Protein 3KIF (pdb70)

Sequence (902 aa):
DSDNWMGRAKEIGNGGWDQFQFLFFDPNGYLYAVSNDKLYKASPPQSDTDNWIARATEIGSGGWSGFKFLFFHPNGYLYAVRGQRFYKALPPVWMGRAKEIGNGGWDQFQFLFFDPNGYLYAVSNDKLYKASPPQSDTDNWIARATEIGSGGWSGFKFLFFHPNGYLYAVRGQRFYKALPPKEIGNGGWDQFQFLFFDPNGYLYAVSNDKLYKASPPQSDTDNWIARATEIGSGGWSGFKFLFFHPNGYLYAVRGQRFYKALPPVSNWMGRAKEIGNGGWDQFQFLFFDPNGYLYAVSNDKLYKASPPQSDTDNWIARATEIGSGGWSGFKFLFFHPNGYLYAVRGQRFYKALPPVSNWMGRAKEIGNGGWDQFQFLFFDPNGYLYAVSNDKLYKASPPQSDTDNWIARATEIGSGGWSGFKFLFFHPNGYLYAVRGQRFYKALPPVSNQSDNWMGRAKEIGNGGWDQFQFLFFDPNGYLYAVSNDKLYKASPPQSDTDNWIARATEIGSGGWSGFKFLFFHPNGYLYAVRGQRFYKALPPVWMGRAKEIGNGGWDQFQFLFFDPNGYLYAVSNDKLYKASPPQSDTDNWIARATEIGSGGWSGFKFLFFHPNGYLYAVRGQRFYKALPPKEIGNGGWDQFQFLFFDPNGYLYAVSNDKLYKASPPQSDTDNWIARATEIGSGGWSGFKFLFFHPNGYLYAVRGQRFYKALPPVSDSDNWMGRAKEIGNGGWDQFQFLFFDPNGYLYAVSNDKLYKASPPQSDTDNWIARATEIGSGGWSGFKFLFFHPNGYLYAVRGQRFYKALPPVSNWMGRAKEIGNGGWDQFQFLFFDPNGYLYAVSNDKLYKASPPQSDTDNWIARATEIGSGGWSGFKFLFFHPNGYLYAVRGQRFYKALPPVSNQ

Solvent-accessible surface area: 38640 Å² total; per-residue (Å²): 84,2,100,77,16,28,60,212,16,113,57,0,3,85,42,32,14,57,105,13,100,33,5,24,22,11,48,124,19,74,0,1,0,0,11,122,50,62,0,37,69,12,24,18,0,67,23,74,84,11,91,4,80,82,67,14,83,87,19,2,101,45,25,9,47,39,10,107,26,5,25,21,24,52,84,20,80,0,6,0,0,72,46,86,93,0,23,44,12,116,32,10,146,47,58,78,165,13,132,40,0,3,57,58,27,13,54,129,13,71,35,5,23,19,12,29,69,5,99,0,0,0,0,16,133,57,62,0,34,51,10,47,23,1,129,45,76,134,35,91,3,77,75,98,14,84,77,36,7,80,46,40,40,43,47,36,96,28,5,25,20,5,29,3,16,56,11,2,8,0,90,48,89,92,0,58,10,36,87,39,90,144,84,8,7,66,13,12,1,50,133,3,94,36,5,25,18,14,33,76,5,94,0,2,0,0,8,122,44,58,0,23,39,20,61,7,20,133,38,88,91,12,88,4,42,80,58,18,63,69,8,14,80,45,27,16,34,44,10,88,31,4,26,17,24,57,90,8,75,0,6,0,0,69,49,96,104,0,12,53,14,114,24,23,112,121,150,20,68,64,191,20,103,51,0,3,64,45,26,15,55,94,4,77,32,5,23,19,13,48,131,6,97,0,3,0,0,4,124,51,52,0,34,53,12,45,18,2,107,28,70,129,33,94,5,65,84,100,16,62,78,14,4,96,45,28,13,43,38,10,99,31,6,26,20,20,53,90,18,14,0,5,0,0,81,53,87,99,0,22,21,1,49,27,16,121,117,159,6,67,50,65,10,12,33,0,3,84,27,33,13,67,82,5,81,29,6,25,17,15,50,125,6,95,0,4,0,0,1,124,47,66,0,29,44,12,54,21,1,91,23,19,39,29,91,4,68,81,109,17,73,54,2,5,39,40,30,10,51,38,11,94,25,6,23,22,23,52,92,19,52,0,4,0,0,92,43,114,125,0,26,45,14,53,27,2,31,19,34,63,21,117,90,18,20,64,207,13,115,51,1,3,84,48,19,14,2,28,3,14,30,5,24,20,11,51,125,19,96,0,2,0,0,6,119,52,70,0,40,64,11,53,22,0,112,40,72,127,41,100,4,78,79,104,12,79,79,22,6,89,49,20,8,18,24,5,67,29,5,26,22,23,49,86,21,86,0,6,0,0,68,32,96,62,0,16,44,10,109,32,17,165,53,67,70,145,21,131,62,0,4,86,56,33,14,48,142,12,75,32,6,23,18,13,30,69,4,95,0,1,0,0,18,126,10,22,0,28,59,12,49,22,1,130,43,79,136,39,94,4,75,84,99,14,81,63,34,8,44,6,7,39,47,46,35,77,26,7,24,20,2,31,4,17,31,10,0,7,0,65,42,107,95,0,65,14,36,89,42,98,158,81,8,10,87,42,19,2,55,68,1,31,29,5,26,19,12,30,79,6,91,0,2,0,0,2,72,11,53,0,21,42,22,59,10,22,126,46,88,101,6,88,4,44,77,55,16,64,60,5,3,49,22,17,0,31,44,0,95,29,5,27,18,22,60,90,7,65,0,4,0,0,46,47,81,87,0,12,41,14,117,21,21,119,114,71,2,101,72,18,22,68,186,15,126,67,0,3,96,37,24,15,54,122,10,74,31,6,25,18,13,47,127,5,100,0,1,0,0,22,123,55,65,0,31,55,12,50,16,0,108,42,61,130,41,92,3,81,78,106,14,67,76,10,7,89,44,28,14,42,39,12,96,31,8,24,20,21,52,92,19,83,0,4,0,0,80,50,88,95,0,23,44,8,98,27,4,113,109,134,8,83,77,113,18,111,43,0,4,62,44,29,12,70,81,4,81,30,7,23,19,14,51,124,5,94,0,3,0,0,2,123,45,66,0,27,46,12,57,19,1,119,38,72,126,32,93,4,65,81,104,16,75,54,0,5,36,42,30,9,53,40,11,88,26,6,23,22,22,54,90,19,53,0,7,0,0,82,39,102,105,0,26,45,12,52,26,1,33,18,48,27

Secondary structure (P-SEA, 3-state):
caaaaaaaccccccccccccccccccccbbbbbbcccbbbbbccccccccccccccccccccccccccbbbbccccccccccccccccccccc/cccccccccccccccccccccccccbbbbbcccbbbbbcccccccccccccccccccccccccccccccccbbbbbbccccccccccc/cccccccccccccccccccbbbbbbccccccccccccccccccccccccccccccccccbbbbcccccccccccccccccccccc/cccccccccccccccccccccccccccccccccccccccccccccccccccccccccccccccccbbbbcccccccccccccccccccccc/ccccccccccccccccccccccccccccccccccbbbbbccccccccccccccccccccccccccbbbbccccbbbbbccccccccccccccc/caaaaaaccccccccccccccccccccbbbbbbcccbbbbbcccccccccccccccccccccccccccccccccbbbbbbcccccccccccc/ccccccccccccccccccccccccbbbbbbcccbbbbbcccccccccccccccccccccccccccccccccbbbbbbccccccccccc/cccccccccccccccccccbbbbbbccccccccccccccccccccccccccccccccccbbbbccccbbbbbcccbbbbcccccc/caaaaaaaccccccccccccccccccccccccccccccccccccccccccccccccccccccccccccbbbbccccbbbbbccccccccccccc/ccccccccccccccccccccccccccccccccccbbbbcccccccccccccccccccccccccccccccccccbbbbbccccccccccccccc

Structure (mmCIF, N/CA/C/O backbone):
data_3KIF
#
_entry.id   3KIF
#
_cell.length_a   80.558
_cell.length_b   80.558
_cell.length_c   170.681
_cell.angle_alpha   90.00
_cell.angle_beta   90.00
_cell.angle_gamma   120.00
#
_symmetry.space_group_name_H-M   'P 32'
#
loop_
_entity.id
_entity.type
_entity.pdbx_description
1 polymer '5-bladed beta-propeller lectin'
2 non-polymer 2-(acetylamido)-2-deoxy-D-glucono-1,5-lactone
3 non-polymer 'SULFATE ION'
4 water water
#
loop_
_atom_site.group_PDB
_atom_site.id
_atom_site.type_symbol
_atom_site.label_atom_id
_atom_site.label_alt_id
_atom_site.label_comp_id
_atom_site.label_asym_id
_atom_site.label_entity_id
_atom_site.label_seq_id
_atom_site.pdbx_PDB_ins_code
_atom_site.Cartn_x
_atom_site.Cartn_y
_atom_site.Cartn_z
_atom_site.occupancy
_atom_site.B_iso_or_equiv
_atom_site.auth_seq_id
_atom_site.auth_comp_id
_atom_site.auth_asym_id
_atom_site.auth_atom_id
_atom_site.pdbx_PDB_model_num
ATOM 1 N N . ASP A 1 10 ? -69.353 12.409 -28.614 1.00 45.01 10 ASP A N 1
ATOM 2 C CA . ASP A 1 10 ? -70.658 11.708 -28.746 1.00 46.08 10 ASP A CA 1
ATOM 3 C C . ASP A 1 10 ? -70.750 10.236 -28.239 1.00 45.66 10 ASP A C 1
ATOM 4 O O . ASP A 1 10 ? -69.809 9.438 -28.381 1.00 45.13 10 ASP A O 1
ATOM 9 N N . SER A 1 11 ? -71.899 9.853 -27.683 1.00 44.66 11 SER A N 1
ATOM 10 C CA . SER A 1 11 ? -71.944 8.585 -26.993 1.00 44.43 11 SER A CA 1
ATOM 11 C C . SER A 1 11 ? -72.051 7.451 -27.959 1.00 44.66 11 SER A C 1
ATOM 12 O O . SER A 1 11 ? -71.513 6.398 -27.706 1.00 43.54 11 SER A O 1
ATOM 15 N N . ASP A 1 12 ? -72.720 7.678 -29.078 1.00 45.55 12 ASP A N 1
ATOM 16 C CA . ASP A 1 12 ? -72.980 6.578 -29.987 1.00 47.93 12 ASP A CA 1
ATOM 17 C C . ASP A 1 12 ? -71.739 6.076 -30.706 1.00 47.59 12 ASP A C 1
ATOM 18 O O . ASP A 1 12 ? -71.626 4.860 -30.965 1.00 48.09 12 ASP A O 1
ATOM 23 N N . ASN A 1 13 ? -70.807 6.978 -31.005 1.00 46.66 13 ASN A N 1
ATOM 24 C CA . ASN A 1 13 ? -69.597 6.537 -31.662 1.00 47.10 13 ASN A CA 1
ATOM 25 C C . ASN A 1 13 ? -68.519 6.045 -30.672 1.00 45.28 13 ASN A C 1
ATOM 26 O O . ASN A 1 13 ? -67.705 5.165 -31.021 1.00 44.32 13 ASN A O 1
ATOM 31 N N . TRP A 1 14 ? -68.532 6.580 -29.438 1.00 42.90 14 TRP A N 1
ATOM 32 C CA . TRP A 1 14 ? -67.779 5.930 -28.368 1.00 39.90 14 TRP A CA 1
ATOM 33 C C . TRP A 1 14 ? -68.164 4.469 -28.312 1.00 40.53 14 TRP A C 1
ATOM 34 O O . TRP A 1 14 ? -67.309 3.584 -28.455 1.00 40.03 14 TRP A O 1
ATOM 45 N N . MET A 1 15 ? -69.459 4.241 -28.103 1.00 42.15 15 MET A N 1
ATOM 46 C CA . MET A 1 15 ? -70.046 2.920 -28.100 1.00 44.17 15 MET A CA 1
ATOM 47 C C . MET A 1 15 ? -69.690 2.231 -29.406 1.00 45.68 15 MET A C 1
ATOM 48 O O . MET A 1 15 ? -69.539 1.005 -29.461 1.00 45.39 15 MET A O 1
ATOM 53 N N . GLY A 1 16 ? -69.528 3.024 -30.470 1.00 46.54 16 GLY A N 1
ATOM 54 C CA . GLY A 1 16 ? -69.104 2.434 -31.725 1.00 46.54 16 GLY A CA 1
ATOM 55 C C . GLY A 1 16 ? -67.732 1.771 -31.681 1.00 46.18 16 GLY A C 1
ATOM 56 O O . GLY A 1 16 ? -67.599 0.664 -32.216 1.00 46.37 16 GLY A O 1
ATOM 57 N N . ARG A 1 17 ? -66.733 2.440 -31.082 1.00 45.63 17 ARG A N 1
ATOM 58 C CA . ARG A 1 17 ? -65.378 1.888 -30.988 1.00 46.98 17 ARG A CA 1
ATOM 59 C C . ARG A 1 17 ? -65.087 1.099 -29.692 1.00 46.73 17 ARG A C 1
ATOM 60 O O . ARG A 1 17 ? -63.959 0.623 -29.478 1.00 48.16 17 ARG A O 1
ATOM 68 N N . ALA A 1 18 ? -66.067 0.978 -28.807 1.00 44.95 18 ALA A N 1
ATOM 69 C CA . ALA A 1 18 ? -65.872 0.193 -27.599 1.00 43.58 18 ALA A CA 1
ATOM 70 C C . ALA A 1 18 ? -66.106 -1.247 -27.965 1.00 42.49 18 ALA A C 1
ATOM 71 O O . ALA A 1 18 ? -66.563 -1.521 -29.071 1.00 41.15 18 ALA A O 1
ATOM 73 N N . LYS A 1 19 ? -65.784 -2.151 -27.039 1.00 41.50 19 LYS A N 1
ATOM 74 C CA . LYS A 1 19 ? -66.113 -3.547 -27.196 1.00 41.43 19 LYS A CA 1
ATOM 75 C C . LYS A 1 19 ? -67.472 -3.908 -26.553 1.00 41.04 19 LYS A C 1
ATOM 76 O O . LYS A 1 19 ? -67.746 -3.577 -25.399 1.00 40.16 19 LYS A O 1
ATOM 82 N N . GLU A 1 20 ? -68.319 -4.585 -27.321 1.00 40.67 20 GLU A N 1
ATOM 83 C CA . GLU A 1 20 ? -69.585 -5.037 -26.826 1.00 41.02 20 GLU A CA 1
ATOM 84 C C . GLU A 1 20 ? -69.260 -6.312 -26.137 1.00 38.56 20 GLU A C 1
ATOM 85 O O . GLU A 1 20 ? -69.104 -7.314 -26.774 1.00 39.52 20 GLU A O 1
ATOM 91 N N . ILE A 1 21 ? -69.168 -6.266 -24.826 1.00 36.90 21 ILE A N 1
ATOM 92 C CA . ILE A 1 21 ? -68.875 -7.427 -24.051 1.00 35.39 21 ILE A CA 1
ATOM 93 C C . ILE A 1 21 ? -70.092 -8.082 -23.378 1.00 36.72 21 ILE A C 1
ATOM 94 O O . ILE A 1 21 ? -69.920 -9.100 -22.727 1.00 36.34 21 ILE A O 1
ATOM 99 N N . GLY A 1 22 ? -71.283 -7.482 -23.497 1.00 37.35 22 GLY A N 1
ATOM 100 C CA . GLY A 1 22 ? -72.556 -8.102 -23.071 1.00 39.11 22 GLY A CA 1
ATOM 101 C C . GLY A 1 22 ? -73.758 -7.795 -23.976 1.00 39.95 22 GLY A C 1
ATOM 102 O O . GLY A 1 22 ? -73.823 -6.756 -24.609 1.00 40.58 22 GLY A O 1
ATOM 103 N N . ASN A 1 23 ? -74.751 -8.655 -24.053 1.00 41.69 23 ASN A N 1
ATOM 104 C CA . ASN A 1 23 ? -75.834 -8.328 -25.028 1.00 42.82 23 ASN A CA 1
ATOM 105 C C . ASN A 1 23 ? -77.339 -8.409 -24.698 1.00 42.76 23 ASN A C 1
ATOM 106 O O . ASN A 1 23 ? -78.165 -8.379 -25.637 1.00 44.67 23 ASN A O 1
ATOM 111 N N . GLY A 1 24 ? -77.719 -8.434 -23.431 1.00 40.82 24 GLY A N 1
ATOM 112 C CA . GLY A 1 24 ? -79.097 -8.543 -23.101 1.00 37.92 24 GLY A CA 1
ATOM 113 C C . GLY A 1 24 ? -79.020 -8.765 -21.638 1.00 37.84 24 GLY A C 1
ATOM 114 O O . GLY A 1 24 ? -78.058 -9.361 -21.140 1.00 37.35 24 GLY A O 1
ATOM 115 N N . GLY A 1 25 ? -80.017 -8.249 -20.933 1.00 37.74 25 GLY A N 1
ATOM 116 C CA . GLY A 1 25 ? -80.169 -8.504 -19.502 1.00 36.91 25 GLY A CA 1
ATOM 117 C C . GLY A 1 25 ? -79.283 -7.659 -18.652 1.00 36.26 25 GLY A C 1
ATOM 118 O O . GLY A 1 25 ? -79.204 -7.874 -17.449 1.00 38.02 25 GLY A O 1
ATOM 119 N N . TRP A 1 26 ? -78.602 -6.705 -19.254 1.00 34.96 26 TRP A N 1
ATOM 120 C CA . TRP A 1 26 ? -77.810 -5.813 -18.451 1.00 34.30 26 TRP A CA 1
ATOM 121 C C . TRP A 1 26 ? -78.625 -4.629 -17.861 1.00 34.18 26 TRP A C 1
ATOM 122 O O . TRP A 1 26 ? -78.296 -4.141 -16.790 1.00 32.50 26 TRP A O 1
ATOM 133 N N . ASP A 1 27 ? -79.717 -4.227 -18.505 1.00 34.62 27 ASP A N 1
ATOM 134 C CA . ASP A 1 27 ? -80.565 -3.162 -17.924 1.00 34.73 27 ASP A CA 1
ATOM 135 C C . ASP A 1 27 ? -81.143 -3.494 -16.539 1.00 34.74 27 ASP A C 1
ATOM 136 O O . ASP A 1 27 ? -81.398 -2.602 -15.750 1.00 35.68 27 ASP A O 1
ATOM 141 N N . GLN A 1 28 ? -81.380 -4.758 -16.232 1.00 33.98 28 GLN A N 1
ATOM 142 C CA . GLN A 1 28 ? -82.243 -5.038 -15.136 1.00 33.76 28 GLN A CA 1
ATOM 143 C C . GLN A 1 28 ? -81.605 -5.039 -13.746 1.00 32.40 28 GLN A C 1
ATOM 144 O O . GLN A 1 28 ? -82.291 -5.143 -12.750 1.00 30.88 28 GLN A O 1
ATOM 150 N N . PHE A 1 29 ? -80.313 -4.788 -13.660 1.00 31.20 29 PHE A N 1
ATOM 151 C CA . PHE A 1 29 ? -79.665 -4.790 -12.391 1.00 29.73 29 PHE A CA 1
ATOM 152 C C . PHE A 1 29 ? -79.935 -3.564 -11.624 1.00 30.66 29 PHE A C 1
ATOM 153 O O . PHE A 1 29 ? -80.016 -2.465 -12.193 1.00 30.83 29 PHE A O 1
ATOM 161 N N . GLN A 1 30 ? -80.091 -3.757 -10.319 1.00 31.31 30 GLN A N 1
ATOM 162 C CA . GLN A 1 30 ? -80.343 -2.708 -9.325 1.00 32.45 30 GLN A CA 1
ATOM 163 C C . GLN A 1 30 ? -79.008 -1.961 -9.162 1.00 32.92 30 GLN A C 1
ATOM 164 O O . GLN A 1 30 ? -78.985 -0.736 -8.985 1.00 35.92 30 GLN A O 1
ATOM 170 N N . PHE A 1 31 ? -77.880 -2.698 -9.252 1.00 30.20 31 PHE A N 1
ATOM 171 C CA . PHE A 1 31 ? -76.551 -2.172 -9.025 1.00 27.46 31 PHE A CA 1
ATOM 172 C C . PHE A 1 31 ? -75.602 -2.903 -9.913 1.00 26.11 31 PHE A C 1
ATOM 173 O O . PHE A 1 31 ? -75.829 -4.068 -10.153 1.00 24.93 31 PHE A O 1
ATOM 181 N N . LEU A 1 32 ? -74.511 -2.239 -10.344 1.00 25.25 32 LEU A N 1
ATOM 182 C CA . LEU A 1 32 ? -73.479 -2.889 -11.145 1.00 25.52 32 LEU A CA 1
ATOM 183 C C . LEU A 1 32 ? -72.128 -2.185 -11.015 1.00 25.36 32 LEU A C 1
ATOM 184 O O . LEU A 1 32 ? -71.902 -1.101 -11.557 1.00 26.57 32 LEU A O 1
ATOM 189 N N . PHE A 1 33 ? -71.201 -2.784 -10.302 1.00 24.58 33 PHE A N 1
ATOM 190 C CA . PHE A 1 33 ? -70.010 -2.023 -9.896 1.00 25.02 33 PHE A CA 1
ATOM 191 C C . PHE A 1 33 ? -68.818 -3.007 -9.637 1.00 25.15 33 PHE A C 1
ATOM 192 O O . PHE A 1 33 ? -69.039 -4.221 -9.601 1.00 24.84 33 PHE A O 1
ATOM 200 N N . PHE A 1 34 ? -67.588 -2.500 -9.435 1.00 24.69 34 PHE A N 1
ATOM 201 C CA . PHE A 1 34 ? -66.410 -3.392 -9.257 1.00 23.55 34 PHE A CA 1
ATOM 202 C C . PHE A 1 34 ? -65.922 -3.296 -7.848 1.00 25.12 34 PHE A C 1
ATOM 203 O O . PHE A 1 34 ? -65.997 -2.207 -7.281 1.00 23.91 34 PHE A O 1
ATOM 211 N N . ASP A 1 35 ? -65.412 -4.398 -7.283 1.00 25.73 35 ASP A N 1
ATOM 212 C CA . ASP A 1 35 ? -64.498 -4.262 -6.145 1.00 27.63 35 ASP A CA 1
ATOM 213 C C . ASP A 1 35 ? -63.093 -3.820 -6.575 1.00 27.29 35 ASP A C 1
ATOM 214 O O . ASP A 1 35 ? -62.801 -3.765 -7.763 1.00 25.03 35 ASP A O 1
ATOM 219 N N . PRO A 1 36 ? -62.194 -3.545 -5.613 1.00 29.07 36 PRO A N 1
ATOM 220 C CA . PRO A 1 36 ? -60.835 -3.138 -6.070 1.00 30.15 36 PRO A CA 1
ATOM 221 C C . PRO A 1 36 ? -60.030 -4.255 -6.774 1.00 32.60 36 PRO A C 1
ATOM 222 O O . PRO A 1 36 ? -59.043 -3.924 -7.470 1.00 33.81 36 PRO A O 1
ATOM 226 N N . ASN A 1 37 ? -60.387 -5.548 -6.616 1.00 32.85 37 ASN A N 1
ATOM 227 C CA . ASN A 1 37 ? -59.646 -6.617 -7.323 1.00 32.86 37 ASN A CA 1
ATOM 228 C C . ASN A 1 37 ? -60.178 -6.958 -8.723 1.00 33.57 37 ASN A C 1
ATOM 229 O O . ASN A 1 37 ? -59.714 -7.932 -9.346 1.00 31.62 37 ASN A O 1
ATOM 234 N N . GLY A 1 38 ? -61.147 -6.158 -9.209 1.00 32.81 38 GLY A N 1
ATOM 235 C CA . GLY A 1 38 ? -61.640 -6.344 -10.556 1.00 32.46 38 GLY A CA 1
ATOM 236 C C . GLY A 1 38 ? -62.762 -7.394 -10.622 1.00 33.50 38 GLY A C 1
ATOM 237 O O . GLY A 1 38 ? -63.158 -7.772 -11.712 1.00 34.56 38 GLY A O 1
ATOM 238 N N . TYR A 1 39 ? -63.315 -7.861 -9.509 1.00 32.44 39 TYR A N 1
ATOM 239 C CA . TYR A 1 39 ? -64.542 -8.638 -9.663 1.00 34.08 39 TYR A CA 1
ATOM 240 C C . TYR A 1 39 ? -65.773 -7.748 -9.837 1.00 31.82 39 TYR A C 1
ATOM 241 O O . TYR A 1 39 ? -65.852 -6.626 -9.317 1.00 31.98 39 TYR A O 1
ATOM 250 N N . LEU A 1 40 ? -66.727 -8.271 -10.593 1.00 29.70 40 LEU A N 1
ATOM 251 C CA . LEU A 1 40 ? -67.929 -7.539 -10.959 1.00 27.34 40 LEU A CA 1
ATOM 252 C C . LEU A 1 40 ? -68.998 -7.976 -10.011 1.00 26.92 40 LEU A C 1
ATOM 253 O O . LEU A 1 40 ? -69.175 -9.156 -9.837 1.00 25.11 40 LEU A O 1
ATOM 258 N N . TYR A 1 41 ? -69.707 -7.024 -9.424 1.00 26.87 41 TYR A N 1
ATOM 259 C CA . TYR A 1 41 ? -70.876 -7.323 -8.640 1.00 27.56 41 TYR A CA 1
ATOM 260 C C . TYR A 1 41 ? -72.121 -6.736 -9.281 1.00 28.95 41 TYR A C 1
ATOM 261 O O . TYR A 1 41 ? -72.091 -5.619 -9.864 1.00 28.50 41 TYR A O 1
ATOM 270 N N . ALA A 1 42 ? -73.212 -7.504 -9.164 1.00 29.76 42 ALA A N 1
ATOM 271 C CA . ALA A 1 42 ? -74.513 -7.127 -9.693 1.00 30.47 42 ALA A CA 1
ATOM 272 C C . ALA A 1 42 ? -75.609 -7.461 -8.644 1.00 31.29 42 ALA A C 1
ATOM 273 O O . ALA A 1 42 ? -75.543 -8.520 -8.014 1.00 30.56 42 ALA A O 1
ATOM 275 N N . VAL A 1 43 ? -76.559 -6.557 -8.426 1.00 31.21 43 VAL A N 1
ATOM 276 C CA . VAL A 1 43 ? -77.750 -6.926 -7.683 1.00 34.09 43 VAL A CA 1
ATOM 277 C C . VAL A 1 43 ? -78.936 -7.076 -8.630 1.00 36.34 43 VAL A C 1
ATOM 278 O O . VAL A 1 43 ? -79.172 -6.218 -9.468 1.00 36.59 43 VAL A O 1
ATOM 282 N N . SER A 1 44 ? -79.608 -8.218 -8.542 1.00 39.29 44 SER A N 1
ATOM 283 C CA . SER A 1 44 ? -80.833 -8.450 -9.262 1.00 42.47 44 SER A CA 1
ATOM 284 C C . SER A 1 44 ? -81.690 -9.396 -8.486 1.00 43.84 44 SER A C 1
ATOM 285 O O . SER A 1 44 ? -81.159 -10.219 -7.731 1.00 45.13 44 SER A O 1
ATOM 288 N N . ASN A 1 45 ? -83.006 -9.270 -8.679 1.00 44.83 45 ASN A N 1
ATOM 289 C CA . ASN A 1 45 ? -84.013 -9.966 -7.877 1.00 45.76 45 ASN A CA 1
ATOM 290 C C . ASN A 1 45 ? -83.691 -10.068 -6.388 1.00 45.43 45 ASN A C 1
ATOM 291 O O . ASN A 1 45 ? -83.662 -11.157 -5.791 1.00 45.09 45 ASN A O 1
ATOM 296 N N . ASP A 1 46 ? -83.440 -8.909 -5.804 1.00 45.23 46 ASP A N 1
ATOM 297 C CA . ASP A 1 46 ? -83.023 -8.819 -4.405 1.00 46.28 46 ASP A CA 1
ATOM 298 C C . ASP A 1 46 ? -81.777 -9.689 -4.032 1.00 45.62 46 ASP A C 1
ATOM 299 O O . ASP A 1 46 ? -81.484 -9.910 -2.853 1.00 46.15 46 ASP A O 1
ATOM 304 N N . LYS A 1 47 ? -81.013 -10.135 -5.028 1.00 44.31 47 LYS A N 1
ATOM 305 C CA . LYS A 1 47 ? -79.775 -10.854 -4.704 1.00 43.81 47 LYS A CA 1
ATOM 306 C C . LYS A 1 47 ? -78.408 -10.203 -5.099 1.00 41.91 47 LYS A C 1
ATOM 307 O O . LYS A 1 47 ? -78.350 -9.407 -6.011 1.00 41.10 47 LYS A O 1
ATOM 313 N N . LEU A 1 48 ? -77.323 -10.566 -4.418 1.00 40.52 48 LEU A N 1
ATOM 314 C CA . LEU A 1 48 ? -75.934 -10.118 -4.780 1.00 39.57 48 LEU A CA 1
ATOM 315 C C . LEU A 1 48 ? -75.124 -11.194 -5.505 1.00 39.88 48 LEU A C 1
ATOM 316 O O . LEU A 1 48 ? -75.056 -12.308 -5.029 1.00 40.50 48 LEU A O 1
ATOM 321 N N . TYR A 1 49 ? -74.513 -10.844 -6.650 1.00 40.47 49 TYR A N 1
ATOM 322 C CA . TYR A 1 49 ? -73.735 -11.733 -7.532 1.00 39.98 49 TYR A CA 1
ATOM 323 C C . TYR A 1 49 ? -72.286 -11.213 -7.773 1.00 40.44 49 TYR A C 1
ATOM 324 O O . TYR A 1 49 ? -72.066 -10.005 -7.871 1.00 39.29 49 TYR A O 1
ATOM 333 N N . LYS A 1 50 ? -71.318 -12.137 -7.920 1.00 40.51 50 LYS A N 1
ATOM 334 C CA . LYS A 1 50 ? -69.886 -11.832 -8.128 1.00 39.83 50 LYS A CA 1
ATOM 335 C C . LYS A 1 50 ? -69.218 -12.766 -9.154 1.00 39.58 50 LYS A C 1
ATOM 336 O O . LYS A 1 50 ? -69.547 -13.967 -9.193 1.00 40.14 50 LYS A O 1
ATOM 342 N N . ALA A 1 51 ? -68.286 -12.203 -9.945 1.00 38.06 51 ALA A N 1
ATOM 343 C CA . ALA A 1 51 ? -67.558 -12.870 -11.028 1.00 38.04 51 ALA A CA 1
ATOM 344 C C . ALA A 1 51 ? -66.716 -11.888 -11.893 1.00 37.59 51 ALA A C 1
ATOM 345 O O . ALA A 1 51 ? -67.138 -10.780 -12.106 1.00 38.93 51 ALA A O 1
ATOM 347 N N . SER A 1 52 ? -65.546 -12.304 -12.379 1.00 36.35 52 SER A N 1
ATOM 348 C CA . SER A 1 52 ? -64.864 -11.715 -13.547 1.00 35.39 52 SER A CA 1
ATOM 349 C C . SER A 1 52 ? -65.831 -11.085 -14.502 1.00 33.32 52 SER A C 1
ATOM 350 O O . SER A 1 52 ? -66.830 -11.682 -14.798 1.00 33.13 52 SER A O 1
ATOM 353 N N . PRO A 1 53 ? -65.506 -9.899 -14.997 1.00 31.46 53 PRO A N 1
ATOM 354 C CA . PRO A 1 53 ? -66.243 -9.259 -16.058 1.00 31.35 53 PRO A CA 1
ATOM 355 C C . PRO A 1 53 ? -66.271 -10.187 -17.286 1.00 31.89 53 PRO A C 1
ATOM 356 O O . PRO A 1 53 ? -65.391 -10.984 -17.429 1.00 30.61 53 PRO A O 1
ATOM 360 N N . PRO A 1 54 ? -67.322 -10.123 -18.137 1.00 33.53 54 PRO A N 1
ATOM 361 C CA . PRO A 1 54 ? -67.242 -10.871 -19.378 1.00 33.96 54 PRO A CA 1
ATOM 362 C C . PRO A 1 54 ? -66.240 -10.239 -20.236 1.00 35.15 54 PRO A C 1
ATOM 363 O O . PRO A 1 54 ? -66.169 -9.007 -20.273 1.00 36.47 54 PRO A O 1
ATOM 367 N N . GLN A 1 55 ? -65.475 -11.054 -20.940 1.00 36.51 55 GLN A N 1
ATOM 368 C CA . GLN A 1 55 ? -64.586 -10.518 -21.958 1.00 38.23 55 GLN A CA 1
ATOM 369 C C . GLN A 1 55 ? -65.230 -10.530 -23.363 1.00 38.21 55 GLN A C 1
ATOM 370 O O . GLN A 1 55 ? -64.671 -10.002 -24.336 1.00 38.07 55 GLN A O 1
ATOM 376 N N . SER A 1 56 ? -66.409 -11.112 -23.490 1.00 39.61 56 SER A N 1
ATOM 377 C CA . SER A 1 56 ? -67.041 -11.092 -24.819 1.00 42.52 56 SER A CA 1
ATOM 378 C C . SER A 1 56 ? -68.511 -11.405 -24.775 1.00 43.97 56 SER A C 1
ATOM 379 O O . SER A 1 56 ? -69.028 -11.818 -23.739 1.00 42.96 56 SER A O 1
ATOM 382 N N . ASP A 1 57 ? -69.133 -11.255 -25.949 1.00 47.15 57 ASP A N 1
ATOM 383 C CA . ASP A 1 57 ? -70.583 -11.411 -26.158 1.00 49.80 57 ASP A CA 1
ATOM 384 C C . ASP A 1 57 ? -71.145 -12.722 -25.644 1.00 49.81 57 ASP A C 1
ATOM 385 O O . ASP A 1 57 ? -72.202 -12.760 -25.032 1.00 49.47 57 ASP A O 1
ATOM 390 N N . THR A 1 58 ? -70.394 -13.798 -25.890 1.00 49.75 58 THR A N 1
ATOM 391 C CA . THR A 1 58 ? -70.810 -15.176 -25.582 1.00 48.44 58 THR A CA 1
ATOM 392 C C . THR A 1 58 ? -70.557 -15.621 -24.148 1.00 47.62 58 THR A C 1
ATOM 393 O O . THR A 1 58 ? -70.778 -16.770 -23.810 1.00 48.36 58 THR A O 1
ATOM 397 N N . ASP A 1 59 ? -70.076 -14.744 -23.279 1.00 46.67 59 ASP A N 1
ATOM 398 C CA . ASP A 1 59 ? -69.873 -15.149 -21.883 1.00 45.05 59 ASP A CA 1
ATOM 399 C C . ASP A 1 59 ? -71.217 -14.946 -21.138 1.00 44.70 59 ASP A C 1
ATOM 400 O O . ASP A 1 59 ? -71.735 -13.838 -21.021 1.00 45.46 59 ASP A O 1
ATOM 405 N N . ASN A 1 60 ? -71.822 -16.024 -20.668 1.00 44.14 60 ASN A N 1
ATOM 406 C CA . ASN A 1 60 ? -73.075 -15.893 -19.992 1.00 43.05 60 ASN A CA 1
ATOM 407 C C . ASN A 1 60 ? -72.836 -15.528 -18.573 1.00 41.78 60 ASN A C 1
ATOM 408 O O . ASN A 1 60 ? -72.953 -16.376 -17.669 1.00 42.53 60 ASN A O 1
ATOM 413 N N . TRP A 1 61 ? -72.584 -14.232 -18.383 1.00 39.67 61 TRP A N 1
ATOM 414 C CA . TRP A 1 61 ? -72.038 -13.745 -17.162 1.00 37.88 61 TRP A CA 1
ATOM 415 C C . TRP A 1 61 ? -72.937 -14.036 -15.963 1.00 38.51 61 TRP A C 1
ATOM 416 O O . TRP A 1 61 ? -72.483 -14.448 -14.868 1.00 37.83 61 TRP A O 1
ATOM 427 N N . ILE A 1 62 ? -74.231 -13.828 -16.161 1.00 39.81 62 ILE A N 1
ATOM 428 C CA . ILE A 1 62 ? -75.185 -14.056 -15.074 1.00 41.51 62 ILE A CA 1
ATOM 429 C C . ILE A 1 62 ? -75.316 -15.544 -14.681 1.00 42.33 62 ILE A C 1
ATOM 430 O O . ILE A 1 62 ? -75.497 -15.832 -13.517 1.00 42.52 62 ILE A O 1
ATOM 435 N N . ALA A 1 63 ? -75.222 -16.479 -15.626 1.00 42.77 63 ALA A N 1
ATOM 436 C CA . ALA A 1 63 ? -75.259 -17.904 -15.240 1.00 43.72 63 ALA A CA 1
ATOM 437 C C . ALA A 1 63 ? -74.004 -18.201 -14.487 1.00 44.01 63 ALA A C 1
ATOM 438 O O . ALA A 1 63 ? -74.020 -18.888 -13.465 1.00 44.40 63 ALA A O 1
ATOM 440 N N . ARG A 1 64 ? -72.915 -17.597 -14.954 1.00 43.95 64 ARG A N 1
ATOM 441 C CA . ARG A 1 64 ? -71.597 -17.930 -14.456 1.00 43.50 64 ARG A CA 1
ATOM 442 C C . ARG A 1 64 ? -71.375 -17.494 -13.011 1.00 43.17 64 ARG A C 1
ATOM 443 O O . ARG A 1 64 ? -70.479 -17.962 -12.323 1.00 43.06 64 ARG A O 1
ATOM 451 N N . ALA A 1 65 ? -72.207 -16.590 -12.544 1.00 43.18 65 ALA A N 1
ATOM 452 C CA . ALA A 1 65 ? -71.856 -15.828 -11.359 1.00 43.34 65 ALA A CA 1
ATOM 453 C C . ALA A 1 65 ? -72.367 -16.440 -10.076 1.00 42.97 65 ALA A C 1
ATOM 454 O O . ALA A 1 65 ? -73.368 -17.113 -10.051 1.00 42.35 65 ALA A O 1
ATOM 456 N N . THR A 1 66 ? -71.653 -16.166 -9.008 1.00 43.51 66 THR A N 1
ATOM 457 C CA . THR A 1 66 ? -71.904 -16.778 -7.747 1.00 44.26 66 THR A CA 1
ATOM 458 C C . THR A 1 66 ? -72.832 -15.881 -6.999 1.00 45.90 66 THR A C 1
ATOM 459 O O . THR A 1 66 ? -72.670 -14.673 -6.982 1.00 46.10 66 THR A O 1
ATOM 463 N N . GLU A 1 67 ? -73.772 -16.473 -6.302 1.00 48.03 67 GLU A N 1
ATOM 464 C CA . GLU A 1 67 ? -74.600 -15.702 -5.440 1.00 50.25 67 GLU A CA 1
ATOM 465 C C . GLU A 1 67 ? -73.980 -15.609 -4.044 1.00 51.15 67 GLU A C 1
ATOM 466 O O . GLU A 1 67 ? -74.192 -16.447 -3.205 1.00 52.23 67 GLU A O 1
ATOM 472 N N . ILE A 1 68 ? -73.217 -14.568 -3.780 1.00 52.28 68 ILE A N 1
ATOM 473 C CA . ILE A 1 68 ? -72.737 -14.351 -2.436 1.00 53.18 68 ILE A CA 1
ATOM 474 C C . ILE A 1 68 ? -73.769 -13.789 -1.444 1.00 53.14 68 ILE A C 1
ATOM 475 O O . ILE A 1 68 ? -73.532 -13.785 -0.233 1.00 52.95 68 ILE A O 1
ATOM 480 N N . GLY A 1 69 ? -74.885 -13.277 -1.959 1.00 53.62 69 GLY A N 1
ATOM 481 C CA . GLY A 1 69 ? -75.844 -12.483 -1.169 1.00 53.87 69 GLY A CA 1
ATOM 482 C C . GLY A 1 69 ? -77.280 -12.970 -1.309 1.00 54.13 69 GLY A C 1
ATOM 483 O O . GLY A 1 69 ? -77.812 -13.076 -2.423 1.00 53.46 69 GLY A O 1
ATOM 484 N N . SER A 1 70 ? -77.902 -13.239 -0.156 1.00 55.12 70 SER A N 1
ATOM 485 C CA . SER A 1 70 ? -79.103 -14.097 -0.061 1.00 55.86 70 SER A CA 1
ATOM 486 C C . SER A 1 70 ? -80.462 -13.409 -0.323 1.00 55.04 70 SER A C 1
ATOM 487 O O . SER A 1 70 ? -81.253 -13.910 -1.127 1.00 55.46 70 SER A O 1
ATOM 490 N N . GLY A 1 71 ? -80.724 -12.280 0.346 1.00 53.72 71 GLY A N 1
ATOM 491 C CA . GLY A 1 71 ? -81.914 -11.460 0.083 1.00 52.25 71 GLY A CA 1
ATOM 492 C C . GLY A 1 71 ? -81.676 -10.089 0.699 1.00 51.93 71 GLY A C 1
ATOM 493 O O . GLY A 1 71 ? -80.670 -9.868 1.426 1.00 52.81 71 GLY A O 1
ATOM 494 N N . GLY A 1 72 ? -82.585 -9.151 0.447 1.00 49.91 72 GLY A N 1
ATOM 495 C CA . GLY A 1 72 ? -82.441 -7.792 0.992 1.00 47.41 72 GLY A CA 1
ATOM 496 C C . GLY A 1 72 ? -81.743 -6.807 0.053 1.00 46.08 72 GLY A C 1
ATOM 497 O O . GLY A 1 72 ? -81.914 -5.583 0.182 1.00 45.13 72 GLY A O 1
ATOM 498 N N . TRP A 1 73 ? -81.003 -7.336 -0.923 1.00 44.15 73 TRP A N 1
ATOM 499 C CA . TRP A 1 73 ? -79.997 -6.540 -1.617 1.00 42.30 73 TRP A CA 1
ATOM 500 C C . TRP A 1 73 ? -80.549 -5.390 -2.413 1.00 40.56 73 TRP A C 1
ATOM 501 O O . TRP A 1 73 ? -79.858 -4.404 -2.595 1.00 40.45 73 TRP A O 1
ATOM 512 N N . SER A 1 74 ? -81.806 -5.493 -2.825 1.00 38.83 74 SER A N 1
ATOM 513 C CA . SER A 1 74 ? -82.499 -4.412 -3.542 1.00 37.59 74 SER A CA 1
ATOM 514 C C . SER A 1 74 ? -82.808 -3.216 -2.653 1.00 36.36 74 SER A C 1
ATOM 515 O O . SER A 1 74 ? -83.101 -2.144 -3.149 1.00 35.68 74 SER A O 1
ATOM 518 N N . GLY A 1 75 ? -82.697 -3.419 -1.337 1.00 35.23 75 GLY A N 1
ATOM 519 C CA . GLY A 1 75 ? -83.150 -2.482 -0.358 1.00 33.87 75 GLY A CA 1
ATOM 520 C C . GLY A 1 75 ? -82.103 -1.468 0.033 1.00 35.27 75 GLY A C 1
ATOM 521 O O . GLY A 1 75 ? -82.393 -0.591 0.861 1.00 35.63 75 GLY A O 1
ATOM 522 N N . PHE A 1 76 ? -80.898 -1.565 -0.549 1.00 34.11 76 PHE A N 1
ATOM 523 C CA . PHE A 1 76 ? -79.828 -0.631 -0.290 1.00 33.85 76 PHE A CA 1
ATOM 524 C C . PHE A 1 76 ? -79.955 0.589 -1.225 1.00 33.62 76 PHE A C 1
ATOM 525 O O . PHE A 1 76 ? -80.102 0.404 -2.416 1.00 35.65 76 PHE A O 1
ATOM 533 N N . LYS A 1 77 ? -79.928 1.818 -0.723 1.00 32.59 77 LYS A N 1
ATOM 534 C CA . LYS A 1 77 ? -79.890 2.982 -1.622 1.00 32.64 77 LYS A CA 1
ATOM 535 C C . LYS A 1 77 ? -78.496 3.119 -2.269 1.00 30.82 77 LYS A C 1
ATOM 536 O O . LYS A 1 77 ? -78.390 3.426 -3.432 1.00 30.75 77 LYS A O 1
ATOM 542 N N . PHE A 1 78 ? -77.435 2.938 -1.483 1.00 29.24 78 PHE A N 1
ATOM 543 C CA . PHE A 1 78 ? -76.097 2.890 -2.030 1.00 27.54 78 PHE A CA 1
ATOM 544 C C . PHE A 1 78 ? -75.386 1.598 -1.620 1.00 27.16 78 PHE A C 1
ATOM 545 O O . PHE A 1 78 ? -75.595 1.029 -0.508 1.00 25.49 78 PHE A O 1
ATOM 553 N N . LEU A 1 79 ? -74.560 1.116 -2.537 1.00 26.20 79 LEU A N 1
ATOM 554 C CA . LEU A 1 79 ? -73.841 -0.155 -2.315 1.00 25.36 79 LEU A CA 1
ATOM 555 C C . LEU A 1 79 ? -72.585 -0.076 -3.125 1.00 25.46 79 LEU A C 1
ATOM 556 O O . LEU A 1 79 ? -72.630 -0.045 -4.346 1.00 27.98 79 LEU A O 1
ATOM 561 N N . PHE A 1 80 ? -71.442 0.024 -2.481 1.00 24.91 80 PHE A N 1
ATOM 562 C CA . PHE A 1 80 ? -70.292 0.390 -3.263 1.00 24.78 80 PHE A CA 1
ATOM 563 C C . PHE A 1 80 ? -69.088 0.070 -2.425 1.00 25.41 80 PHE A C 1
ATOM 564 O O . PHE A 1 80 ? -69.195 0.029 -1.196 1.00 26.45 80 PHE A O 1
ATOM 572 N N . PHE A 1 81 ? -67.922 -0.021 -3.069 1.00 26.78 81 PHE A N 1
ATOM 573 C CA . PHE A 1 81 ? -66.669 -0.567 -2.475 1.00 27.17 81 PHE A CA 1
ATOM 574 C C . PHE A 1 81 ? -65.713 0.520 -2.090 1.00 27.64 81 PHE A C 1
ATOM 575 O O . PHE A 1 81 ? -65.491 1.383 -2.898 1.00 29.41 81 PHE A O 1
ATOM 583 N N . HIS A 1 82 ? -65.153 0.502 -0.858 1.00 29.47 82 HIS A N 1
ATOM 584 C CA . HIS A 1 82 ? -63.966 1.301 -0.467 1.00 29.30 82 HIS A CA 1
ATOM 585 C C . HIS A 1 82 ? -62.720 0.645 -1.226 1.00 29.63 82 HIS A C 1
ATOM 586 O O . HIS A 1 82 ? -62.722 -0.558 -1.490 1.00 29.14 82 HIS A O 1
ATOM 593 N N . PRO A 1 83 ? -61.701 1.431 -1.622 1.00 29.52 83 PRO A N 1
ATOM 594 C CA . PRO A 1 83 ? -60.444 0.838 -2.171 1.00 29.91 83 PRO A CA 1
ATOM 595 C C . PRO A 1 83 ? -59.833 -0.261 -1.289 1.00 30.50 83 PRO A C 1
ATOM 596 O O . PRO A 1 83 ? -59.059 -1.031 -1.782 1.00 32.58 83 PRO A O 1
ATOM 600 N N . ASN A 1 84 ? -60.169 -0.376 -0.016 1.00 30.70 84 ASN A N 1
ATOM 601 C CA . ASN A 1 84 ? -59.498 -1.404 0.805 1.00 31.04 84 ASN A CA 1
ATOM 602 C C . ASN A 1 84 ? -60.283 -2.674 0.781 1.00 32.55 84 ASN A C 1
ATOM 603 O O . ASN A 1 84 ? -60.053 -3.536 1.607 1.00 33.20 84 ASN A O 1
ATOM 608 N N . GLY A 1 85 ? -61.265 -2.784 -0.117 1.00 32.56 85 GLY A N 1
ATOM 609 C CA . GLY A 1 85 ? -62.044 -3.982 -0.199 1.00 32.33 85 GLY A CA 1
ATOM 610 C C . GLY A 1 85 ? -63.265 -4.050 0.688 1.00 34.15 85 GLY A C 1
ATOM 611 O O . GLY A 1 85 ? -64.001 -5.008 0.543 1.00 34.77 85 GLY A O 1
ATOM 612 N N . TYR A 1 86 ? -63.483 -3.101 1.613 1.00 34.73 86 TYR A N 1
ATOM 613 C CA . TYR A 1 86 ? -64.742 -3.052 2.377 1.00 37.03 86 TYR A CA 1
ATOM 614 C C . TYR A 1 86 ? -66.000 -2.673 1.506 1.00 36.48 86 TYR A C 1
ATOM 615 O O . TYR A 1 86 ? -65.943 -1.770 0.676 1.00 36.43 86 TYR A O 1
ATOM 624 N N . LEU A 1 87 ? -67.118 -3.367 1.714 1.00 36.13 87 LEU A N 1
ATOM 625 C CA . LEU A 1 87 ? -68.430 -3.010 1.153 1.00 35.62 87 LEU A CA 1
ATOM 626 C C . LEU A 1 87 ? -69.149 -1.982 2.021 1.00 35.00 87 LEU A C 1
ATOM 627 O O . LEU A 1 87 ? -69.355 -2.220 3.182 1.00 36.34 87 LEU A O 1
ATOM 632 N N . TYR A 1 88 ? -69.479 -0.818 1.481 1.00 33.81 88 TYR A N 1
ATOM 633 C CA . TYR A 1 88 ? -70.236 0.159 2.217 1.00 32.74 88 TYR A CA 1
ATOM 634 C C . TYR A 1 88 ? -71.667 0.148 1.692 1.00 32.58 88 TYR A C 1
ATOM 635 O O . TYR A 1 88 ? -71.899 -0.047 0.488 1.00 33.44 88 TYR A O 1
ATOM 644 N N . ALA A 1 89 ? -72.646 0.273 2.570 1.00 32.10 89 ALA A N 1
ATOM 645 C CA . ALA A 1 89 ? -74.032 0.252 2.104 1.00 32.73 89 ALA A CA 1
ATOM 646 C C . ALA A 1 89 ? -74.870 1.260 2.860 1.00 34.12 89 ALA A C 1
ATOM 647 O O . ALA A 1 89 ? -74.598 1.520 4.074 1.00 35.29 89 ALA A O 1
ATOM 649 N N . VAL A 1 90 ? -75.840 1.866 2.174 1.00 33.46 90 VAL A N 1
ATOM 650 C CA . VAL A 1 90 ? -76.829 2.690 2.853 1.00 32.60 90 VAL A CA 1
ATOM 651 C C . VAL A 1 90 ? -78.218 2.042 2.837 1.00 34.30 90 VAL A C 1
ATOM 652 O O . VAL A 1 90 ? -78.693 1.613 1.805 1.00 32.65 90 VAL A O 1
ATOM 656 N N . ARG A 1 91 ? -78.851 1.949 4.007 1.00 36.85 91 ARG A N 1
ATOM 657 C CA . ARG A 1 91 ? -80.270 1.457 4.119 1.00 38.69 91 ARG A CA 1
ATOM 658 C C . ARG A 1 91 ? -81.136 2.329 5.031 1.00 38.31 91 ARG A C 1
ATOM 659 O O . ARG A 1 91 ? -80.750 2.627 6.184 1.00 39.06 91 ARG A O 1
ATOM 667 N N . GLY A 1 92 ? -82.301 2.735 4.537 1.00 38.63 92 GLY A N 1
ATOM 668 C CA . GLY A 1 92 ? -83.149 3.674 5.259 1.00 39.19 92 GLY A CA 1
ATOM 669 C C . GLY A 1 92 ? -82.165 4.803 5.429 1.00 40.95 92 GLY A C 1
ATOM 670 O O . GLY A 1 92 ? -81.486 5.131 4.467 1.00 40.60 92 GLY A O 1
ATOM 671 N N . GLN A 1 93 ? -82.012 5.357 6.643 1.00 42.23 93 GLN A N 1
ATOM 672 C CA . GLN A 1 93 ? -80.992 6.397 6.821 1.00 43.36 93 GLN A CA 1
ATOM 673 C C . GLN A 1 93 ? -79.700 5.883 7.497 1.00 43.23 93 GLN A C 1
ATOM 674 O O . GLN A 1 93 ? -78.821 6.644 7.915 1.00 42.18 93 GLN A O 1
ATOM 680 N N . ARG A 1 94 ? -79.536 4.568 7.473 1.00 43.37 94 ARG A N 1
ATOM 681 C CA . ARG A 1 94 ? -78.418 3.970 8.147 1.00 43.89 94 ARG A CA 1
ATOM 682 C C . ARG A 1 94 ? -77.286 3.633 7.171 1.00 43.61 94 ARG A C 1
ATOM 683 O O . ARG A 1 94 ? -77.545 3.113 6.069 1.00 44.64 94 ARG A O 1
ATOM 691 N N . PHE A 1 95 ? -76.061 3.968 7.578 1.00 42.32 95 PHE A N 1
ATOM 692 C CA . PHE A 1 95 ? -74.792 3.742 6.863 1.00 41.87 95 PHE A CA 1
ATOM 693 C C . PHE A 1 95 ? -74.046 2.538 7.471 1.00 42.55 95 PHE A C 1
ATOM 694 O O . PHE A 1 95 ? -73.806 2.515 8.676 1.00 43.59 95 PHE A O 1
ATOM 702 N N . TYR A 1 96 ? -73.710 1.521 6.686 1.00 42.55 96 TYR A N 1
ATOM 703 C CA . TYR A 1 96 ? -73.067 0.311 7.251 1.00 42.15 96 TYR A CA 1
ATOM 704 C C . TYR A 1 96 ? -71.758 -0.054 6.574 1.00 41.29 96 TYR A C 1
ATOM 705 O O . TYR A 1 96 ? -71.394 0.545 5.555 1.00 40.87 96 TYR A O 1
ATOM 714 N N . LYS A 1 97 ? -71.051 -1.064 7.085 1.00 41.17 97 LYS A N 1
ATOM 715 C CA . LYS A 1 97 ? -69.730 -1.438 6.496 1.00 41.08 97 LYS A CA 1
ATOM 716 C C . LYS A 1 97 ? -69.230 -2.747 6.997 1.00 41.27 97 LYS A C 1
ATOM 717 O O . LYS A 1 97 ? -69.191 -2.975 8.195 1.00 40.85 97 LYS A O 1
ATOM 723 N N . ALA A 1 98 ? -68.743 -3.566 6.082 1.00 41.35 98 ALA A N 1
ATOM 724 C CA . ALA A 1 98 ? -68.115 -4.795 6.472 1.00 41.97 98 ALA A CA 1
ATOM 725 C C . ALA A 1 98 ? -67.360 -5.317 5.294 1.00 43.05 98 ALA A C 1
ATOM 726 O O . ALA A 1 98 ? -67.389 -4.701 4.190 1.00 43.63 98 ALA A O 1
ATOM 728 N N . LEU A 1 99 ? -66.707 -6.467 5.496 1.00 42.60 99 LEU A N 1
ATOM 729 C CA . LEU A 1 99 ? -66.240 -7.229 4.366 1.00 42.40 99 LEU A CA 1
ATOM 730 C C . LEU A 1 99 ? -67.478 -7.726 3.647 1.00 41.75 99 LEU A C 1
ATOM 731 O O . LEU A 1 99 ? -68.516 -7.900 4.252 1.00 40.23 99 LEU A O 1
ATOM 736 N N . PRO A 1 100 ? -67.371 -7.890 2.329 1.00 42.37 100 PRO A N 1
ATOM 737 C CA . PRO A 1 100 ? -68.367 -8.450 1.457 1.00 42.88 100 PRO A CA 1
ATOM 738 C C . PRO A 1 100 ? -68.843 -9.750 2.034 1.00 44.32 100 PRO A C 1
ATOM 739 O O . PRO A 1 100 ? -68.089 -10.394 2.746 1.00 43.63 100 PRO A O 1
ATOM 743 N N . PRO A 1 101 ? -70.076 -10.155 1.682 1.00 46.04 101 PRO A N 1
ATOM 744 C CA . PRO A 1 101 ? -70.610 -11.488 2.023 1.00 47.57 101 PRO A CA 1
ATOM 745 C C . PRO A 1 101 ? -69.863 -12.589 1.276 1.00 49.26 101 PRO A C 1
ATOM 746 O O . PRO A 1 101 ? -69.068 -12.298 0.379 1.00 50.41 101 PRO A O 1
ATOM 750 N N . VAL A 1 102 ? -70.152 -13.846 1.613 1.00 51.42 102 VAL A N 1
ATOM 751 C CA . VAL A 1 102 ? -69.506 -15.001 0.972 1.00 52.19 102 VAL A CA 1
ATOM 752 C C . VAL A 1 102 ? -70.464 -16.210 0.724 1.00 51.98 102 VAL A C 1
ATOM 753 O O . VAL A 1 102 ? -70.413 -16.844 -0.357 1.00 51.87 102 VAL A O 1
ATOM 757 N N . TRP B 1 14 ? -76.016 -10.240 7.148 1.00 53.52 14 TRP B N 1
ATOM 758 C CA . TRP B 1 14 ? -74.870 -9.436 6.609 1.00 53.71 14 TRP B CA 1
ATOM 759 C C . TRP B 1 14 ? -74.839 -8.096 7.297 1.00 54.92 14 TRP B C 1
ATOM 760 O O . TRP B 1 14 ? -73.788 -7.617 7.756 1.00 55.18 14 TRP B O 1
ATOM 771 N N . MET B 1 15 ? -76.003 -7.460 7.332 1.00 56.33 15 MET B N 1
ATOM 772 C CA . MET B 1 15 ? -76.178 -6.278 8.156 1.00 57.92 15 MET B CA 1
ATOM 773 C C . MET B 1 15 ? -75.987 -6.756 9.617 1.00 58.40 15 MET B C 1
ATOM 774 O O . MET B 1 15 ? -75.516 -5.974 10.454 1.00 58.36 15 MET B O 1
ATOM 779 N N . GLY B 1 16 ? -76.341 -8.032 9.905 1.00 59.03 16 GLY B N 1
ATOM 780 C CA . GLY B 1 16 ? -76.029 -8.707 11.197 1.00 58.87 16 GLY B CA 1
ATOM 781 C C . GLY B 1 16 ? -74.653 -8.310 11.742 1.00 59.32 16 GLY B C 1
ATOM 782 O O . GLY B 1 16 ? -74.536 -7.521 12.688 1.00 57.99 16 GLY B O 1
ATOM 783 N N . ARG B 1 17 ? -73.605 -8.801 11.089 1.00 59.61 17 ARG B N 1
ATOM 784 C CA . ARG B 1 17 ? -72.215 -8.527 11.477 1.00 59.40 17 ARG B CA 1
ATOM 785 C C . ARG B 1 17 ? -71.559 -7.156 11.071 1.00 58.01 17 ARG B C 1
ATOM 786 O O . ARG B 1 17 ? -70.344 -7.027 11.146 1.00 57.97 17 ARG B O 1
ATOM 794 N N . ALA B 1 18 ? -72.319 -6.138 10.663 1.00 55.94 18 ALA B N 1
ATOM 795 C CA . ALA B 1 18 ? -71.711 -4.938 10.072 1.00 54.19 18 ALA B CA 1
ATOM 796 C C . ALA B 1 18 ? -71.620 -3.685 10.995 1.00 54.02 18 ALA B C 1
ATOM 797 O O . ALA B 1 18 ? -72.555 -3.375 11.755 1.00 54.78 18 ALA B O 1
ATOM 799 N N . LYS B 1 19 ? -70.513 -2.948 10.978 1.00 51.69 19 LYS B N 1
ATOM 800 C CA . LYS B 1 19 ? -70.493 -1.798 11.850 1.00 50.54 19 LYS B CA 1
ATOM 801 C C . LYS B 1 19 ? -71.490 -0.740 11.304 1.00 49.54 19 LYS B C 1
ATOM 802 O O . LYS B 1 19 ? -71.608 -0.516 10.102 1.00 48.71 19 LYS B O 1
ATOM 808 N N . GLU B 1 20 ? -72.244 -0.125 12.188 1.00 47.42 20 GLU B N 1
ATOM 809 C CA . GLU B 1 20 ? -73.107 0.915 11.754 1.00 46.28 20 GLU B CA 1
ATOM 810 C C . GLU B 1 20 ? -72.257 2.132 11.943 1.00 44.30 20 GLU B C 1
ATOM 811 O O . GLU B 1 20 ? -71.671 2.294 12.993 1.00 46.32 20 GLU B O 1
ATOM 817 N N . ILE B 1 21 ? -72.192 2.989 10.952 1.00 41.06 21 ILE B N 1
ATOM 818 C CA . ILE B 1 21 ? -71.170 4.004 10.928 1.00 39.42 21 ILE B CA 1
ATOM 819 C C . ILE B 1 21 ? -71.802 5.394 10.749 1.00 39.74 21 ILE B C 1
ATOM 820 O O . ILE B 1 21 ? -71.102 6.412 10.794 1.00 38.94 21 ILE B O 1
ATOM 825 N N . GLY B 1 22 ? -73.121 5.412 10.541 1.00 39.71 22 GLY B N 1
ATOM 826 C CA . GLY B 1 22 ? -73.930 6.636 10.679 1.00 41.03 22 GLY B CA 1
ATOM 827 C C . GLY B 1 22 ? -75.426 6.327 10.871 1.00 41.98 22 GLY B C 1
ATOM 828 O O . GLY B 1 22 ? -75.894 5.202 10.578 1.00 39.49 22 GLY B O 1
ATOM 829 N N . ASN B 1 23 ? -76.173 7.315 11.381 1.00 45.04 23 ASN B N 1
ATOM 830 C CA . ASN B 1 23 ? -77.668 7.188 11.499 1.00 47.81 23 ASN B CA 1
ATOM 831 C C . ASN B 1 23 ? -78.498 8.219 10.710 1.00 49.05 23 ASN B C 1
ATOM 832 O O . ASN B 1 23 ? -79.100 7.864 9.694 1.00 51.67 23 ASN B O 1
ATOM 837 N N . GLY B 1 24 ? -78.563 9.488 11.056 1.00 49.12 24 GLY B N 1
ATOM 838 C CA . GLY B 1 24 ? -79.467 10.298 10.172 1.00 48.03 24 GLY B CA 1
ATOM 839 C C . GLY B 1 24 ? -78.938 10.646 8.775 1.00 47.57 24 GLY B C 1
ATOM 840 O O . GLY B 1 24 ? -77.736 10.655 8.552 1.00 48.66 24 GLY B O 1
ATOM 841 N N . GLY B 1 25 ? -79.819 10.963 7.832 1.00 47.06 25 GLY B N 1
ATOM 842 C CA . GLY B 1 25 ? -79.426 11.645 6.592 1.00 45.13 25 GLY B CA 1
ATOM 843 C C . GLY B 1 25 ? -78.853 10.851 5.427 1.00 44.58 25 GLY B C 1
ATOM 844 O O . GLY B 1 25 ? -78.640 11.393 4.325 1.00 44.39 25 GLY B O 1
ATOM 845 N N . TRP B 1 26 ? -78.555 9.577 5.645 1.00 43.20 26 TRP B N 1
ATOM 846 C CA . TRP B 1 26 ? -77.660 8.915 4.706 1.00 42.17 26 TRP B CA 1
ATOM 847 C C . TRP B 1 26 ? -78.396 8.678 3.387 1.00 42.82 26 TRP B C 1
ATOM 848 O O . TRP B 1 26 ? -77.802 8.616 2.338 1.00 41.97 26 TRP B O 1
ATOM 859 N N . ASP B 1 27 ? -79.718 8.614 3.475 1.00 44.42 27 ASP B N 1
ATOM 860 C CA . ASP B 1 27 ? -80.612 8.468 2.314 1.00 46.28 27 ASP B CA 1
ATOM 861 C C . ASP B 1 27 ? -80.927 9.782 1.559 1.00 45.17 27 ASP B C 1
ATOM 862 O O . ASP B 1 27 ? -81.588 9.735 0.560 1.00 46.48 27 ASP B O 1
ATOM 867 N N . GLN B 1 28 ? -80.426 10.922 2.004 1.00 44.20 28 GLN B N 1
ATOM 868 C CA . GLN B 1 28 ? -80.741 12.188 1.353 1.00 43.46 28 GLN B CA 1
ATOM 869 C C . GLN B 1 28 ? -79.592 12.634 0.518 1.00 41.52 28 GLN B C 1
ATOM 870 O O . GLN B 1 28 ? -79.586 13.737 -0.007 1.00 40.32 28 GLN B O 1
ATOM 876 N N . PHE B 1 29 ? -78.589 11.779 0.397 1.00 39.48 29 PHE B N 1
ATOM 877 C CA . PHE B 1 29 ? -77.560 12.099 -0.574 1.00 37.23 29 PHE B CA 1
ATOM 878 C C . PHE B 1 29 ? -77.918 11.686 -1.964 1.00 35.90 29 PHE B C 1
ATOM 879 O O . PHE B 1 29 ? -78.548 10.659 -2.209 1.00 34.85 29 PHE B O 1
ATOM 887 N N . GLN B 1 30 ? -77.489 12.508 -2.881 1.00 34.56 30 GLN B N 1
ATOM 888 C CA . GLN B 1 30 ? -77.821 12.312 -4.248 1.00 34.21 30 GLN B CA 1
ATOM 889 C C . GLN B 1 30 ? -76.782 11.331 -4.776 1.00 34.04 30 GLN B C 1
ATOM 890 O O . GLN B 1 30 ? -77.165 10.312 -5.333 1.00 36.46 30 GLN B O 1
ATOM 896 N N . PHE B 1 31 ? -75.476 11.581 -4.602 1.00 31.67 31 PHE B N 1
ATOM 897 C CA . PHE B 1 31 ? -74.476 10.521 -4.814 1.00 29.14 31 PHE B CA 1
ATOM 898 C C . PHE B 1 31 ? -73.663 10.343 -3.555 1.00 28.71 31 PHE B C 1
ATOM 899 O O . PHE B 1 31 ? -73.571 11.250 -2.697 1.00 27.70 31 PHE B O 1
ATOM 907 N N . LEU B 1 32 ? -72.995 9.192 -3.506 1.00 27.34 32 LEU B N 1
ATOM 908 C CA . LEU B 1 32 ? -72.280 8.809 -2.344 1.00 25.85 32 LEU B CA 1
ATOM 909 C C . LEU B 1 32 ? -71.223 7.763 -2.700 1.00 25.08 32 LEU B C 1
ATOM 910 O O . LEU B 1 32 ? -71.545 6.600 -2.940 1.00 23.21 32 LEU B O 1
ATOM 915 N N . PHE B 1 33 ? -69.949 8.140 -2.595 1.00 24.97 33 PHE B N 1
ATOM 916 C CA . PHE B 1 33 ? -68.900 7.332 -3.239 1.00 25.87 33 PHE B CA 1
ATOM 917 C C . PHE B 1 33 ? -67.480 7.751 -2.831 1.00 25.78 33 PHE B C 1
ATOM 918 O O . PHE B 1 33 ? -67.299 8.735 -2.110 1.00 25.16 33 PHE B O 1
ATOM 926 N N . PHE B 1 34 ? -66.476 6.986 -3.324 1.00 26.62 34 PHE B N 1
ATOM 927 C CA . PHE B 1 34 ? -65.086 7.093 -2.852 1.00 24.67 34 PHE B CA 1
ATOM 928 C C . PHE B 1 34 ? -64.186 7.549 -3.928 1.00 26.19 34 PHE B C 1
ATOM 929 O O . PHE B 1 34 ? -64.465 7.327 -5.097 1.00 27.37 34 PHE B O 1
ATOM 937 N N . ASP B 1 35 ? -63.140 8.280 -3.553 1.00 27.18 35 ASP B N 1
ATOM 938 C CA . ASP B 1 35 ? -62.039 8.479 -4.461 1.00 27.95 35 ASP B CA 1
ATOM 939 C C . ASP B 1 35 ? -61.060 7.348 -4.259 1.00 27.57 35 ASP B C 1
ATOM 940 O O . ASP B 1 35 ? -61.260 6.530 -3.372 1.00 27.06 35 ASP B O 1
ATOM 945 N N . PRO B 1 36 ? -60.022 7.266 -5.105 1.00 28.63 36 PRO B N 1
ATOM 946 C CA . PRO B 1 36 ? -59.117 6.106 -4.997 1.00 28.40 36 PRO B CA 1
ATOM 947 C C . PRO B 1 36 ? -58.434 6.006 -3.646 1.00 28.87 36 PRO B C 1
ATOM 948 O O . PRO B 1 36 ? -58.059 4.924 -3.243 1.00 29.26 36 PRO B O 1
ATOM 952 N N . ASN B 1 37 ? -58.318 7.128 -2.940 1.00 29.96 37 ASN B N 1
ATOM 953 C CA . ASN B 1 37 ? -57.621 7.206 -1.651 1.00 30.63 37 ASN B CA 1
ATOM 954 C C . ASN B 1 37 ? -58.468 6.861 -0.458 1.00 30.40 37 ASN B C 1
ATOM 955 O O . ASN B 1 37 ? -58.031 6.831 0.666 1.00 27.80 37 ASN B O 1
ATOM 960 N N . GLY B 1 38 ? -59.728 6.575 -0.716 1.00 31.83 38 GLY B N 1
ATOM 961 C CA . GLY B 1 38 ? -60.619 6.316 0.372 1.00 32.43 38 GLY B CA 1
ATOM 962 C C . GLY B 1 38 ? -61.173 7.533 1.050 1.00 32.65 38 GLY B C 1
ATOM 963 O O . GLY B 1 38 ? -61.731 7.406 2.085 1.00 35.26 38 GLY B O 1
ATOM 964 N N . TYR B 1 39 ? -61.056 8.718 0.502 1.00 32.96 39 TYR B N 1
ATOM 965 C CA . TYR B 1 39 ? -61.880 9.769 1.054 1.00 34.36 39 TYR B CA 1
ATOM 966 C C . TYR B 1 39 ? -63.313 9.572 0.583 1.00 33.63 39 TYR B C 1
ATOM 967 O O . TYR B 1 39 ? -63.533 9.113 -0.571 1.00 33.00 39 TYR B O 1
ATOM 976 N N . LEU B 1 40 ? -64.276 9.936 1.432 1.00 31.70 40 LEU B N 1
ATOM 977 C CA . LEU B 1 40 ? -65.700 9.848 1.058 1.00 30.28 40 LEU B CA 1
ATOM 978 C C . LEU B 1 40 ? -66.297 11.131 0.434 1.00 30.50 40 LEU B C 1
ATOM 979 O O . LEU B 1 40 ? -65.975 12.269 0.827 1.00 29.29 40 LEU B O 1
ATOM 984 N N . TYR B 1 41 ? -67.133 10.914 -0.589 1.00 29.99 41 TYR B N 1
ATOM 985 C CA . TYR B 1 41 ? -67.782 11.987 -1.310 1.00 29.53 41 TYR B CA 1
ATOM 986 C C . TYR B 1 41 ? -69.303 11.912 -1.309 1.00 29.12 41 TYR B C 1
ATOM 987 O O . TYR B 1 41 ? -69.933 10.843 -1.486 1.00 28.02 41 TYR B O 1
ATOM 996 N N . ALA B 1 42 ? -69.884 13.092 -1.156 1.00 28.18 42 ALA B N 1
ATOM 997 C CA . ALA B 1 42 ? -71.340 13.203 -1.044 1.00 27.10 42 ALA B CA 1
ATOM 998 C C . ALA B 1 42 ? -71.794 14.524 -1.616 1.00 27.19 42 ALA B C 1
ATOM 999 O O . ALA B 1 42 ? -71.126 15.604 -1.447 1.00 26.50 42 ALA B O 1
ATOM 1001 N N . VAL B 1 43 ? -72.874 14.399 -2.379 1.00 27.03 43 VAL B N 1
ATOM 1002 C CA . VAL B 1 43 ? -73.612 15.534 -2.960 1.00 26.77 43 VAL B CA 1
ATOM 1003 C C . VAL B 1 43 ? -74.935 15.688 -2.206 1.00 29.08 43 VAL B C 1
ATOM 1004 O O . VAL B 1 43 ? -75.720 14.707 -2.070 1.00 29.29 43 VAL B O 1
ATOM 1008 N N . SER B 1 44 ? -75.177 16.884 -1.698 1.00 31.16 44 SER B N 1
ATOM 1009 C CA . SER B 1 44 ? -76.461 17.230 -1.053 1.00 33.65 44 SER B CA 1
ATOM 1010 C C . SER B 1 44 ? -76.645 18.717 -1.071 1.00 34.63 44 SER B C 1
ATOM 1011 O O . SER B 1 44 ? -75.687 19.504 -1.036 1.00 33.54 44 SER B O 1
ATOM 1014 N N . ASN B 1 45 ? -77.907 19.104 -1.175 1.00 37.11 45 ASN B N 1
ATOM 1015 C CA . ASN B 1 45 ? -78.258 20.513 -1.175 1.00 38.33 45 ASN B CA 1
ATOM 1016 C C . ASN B 1 45 ? -77.406 21.324 -2.097 1.00 37.53 45 ASN B C 1
ATOM 1017 O O . ASN B 1 45 ? -77.032 22.441 -1.781 1.00 37.59 45 ASN B O 1
ATOM 1022 N N . ASP B 1 46 ? -77.091 20.719 -3.233 1.00 36.81 46 ASP B N 1
ATOM 1023 C CA . ASP B 1 46 ? -76.434 21.395 -4.327 1.00 36.69 46 ASP B CA 1
ATOM 1024 C C . ASP B 1 46 ? -74.894 21.557 -4.188 1.00 36.55 46 ASP B C 1
ATOM 1025 O O . ASP B 1 46 ? -74.209 22.183 -5.057 1.00 35.77 46 ASP B O 1
ATOM 1030 N N . LYS B 1 47 ? -74.363 20.916 -3.152 1.00 35.77 47 LYS B N 1
ATOM 1031 C CA . LYS B 1 47 ? -72.995 21.093 -2.750 1.00 36.43 47 LYS B CA 1
ATOM 1032 C C . LYS B 1 47 ? -72.249 19.755 -2.812 1.00 36.47 47 LYS B C 1
ATOM 1033 O O . LYS B 1 47 ? -72.874 18.691 -2.731 1.00 37.32 47 LYS B O 1
ATOM 1039 N N . LEU B 1 48 ? -70.925 19.787 -2.911 1.00 36.15 48 LEU B N 1
ATOM 1040 C CA . LEU B 1 48 ? -70.122 18.553 -2.868 1.00 35.76 48 LEU B CA 1
ATOM 1041 C C . LEU B 1 48 ? -69.290 18.487 -1.623 1.00 36.82 48 LEU B C 1
ATOM 1042 O O . LEU B 1 48 ? -68.488 19.362 -1.354 1.00 37.55 48 LEU B O 1
ATOM 1047 N N . TYR B 1 49 ? -69.456 17.449 -0.844 1.00 37.51 49 TYR B N 1
ATOM 1048 C CA . TYR B 1 49 ? -68.688 17.357 0.367 1.00 38.00 49 TYR B CA 1
ATOM 1049 C C . TYR B 1 49 ? -67.583 16.286 0.302 1.00 38.44 49 TYR B C 1
ATOM 1050 O O . TYR B 1 49 ? -67.788 15.184 -0.258 1.00 38.97 49 TYR B O 1
ATOM 1059 N N . LYS B 1 50 ? -66.468 16.548 0.976 1.00 38.01 50 LYS B N 1
ATOM 1060 C CA . LYS B 1 50 ? -65.438 15.533 1.133 1.00 37.70 50 LYS B CA 1
ATOM 1061 C C . LYS B 1 50 ? -64.864 15.424 2.548 1.00 38.00 50 LYS B C 1
ATOM 1062 O O . LYS B 1 50 ? -64.362 16.421 3.099 1.00 37.13 50 LYS B O 1
ATOM 1068 N N . ALA B 1 51 ? -64.901 14.215 3.117 1.00 37.54 51 ALA B N 1
ATOM 1069 C CA . ALA B 1 51 ? -64.127 13.911 4.330 1.00 37.69 51 ALA B CA 1
ATOM 1070 C C . ALA B 1 51 ? -63.930 12.388 4.402 1.00 37.56 51 ALA B C 1
ATOM 1071 O O . ALA B 1 51 ? -64.664 11.664 3.776 1.00 37.27 51 ALA B O 1
ATOM 1073 N N . SER B 1 52 ? -62.970 11.910 5.193 1.00 37.45 52 SER B N 1
ATOM 1074 C CA . SER B 1 52 ? -62.701 10.477 5.285 1.00 37.93 52 SER B CA 1
ATOM 1075 C C . SER B 1 52 ? -63.911 9.799 5.901 1.00 36.49 52 SER B C 1
ATOM 1076 O O . SER B 1 52 ? -64.606 10.449 6.611 1.00 36.34 52 SER B O 1
ATOM 1079 N N . PRO B 1 53 ? -64.130 8.484 5.645 1.00 35.85 53 PRO B N 1
ATOM 1080 C CA . PRO B 1 53 ? -65.440 7.958 6.036 1.00 35.87 53 PRO B CA 1
ATOM 1081 C C . PRO B 1 53 ? -65.589 7.952 7.559 1.00 38.08 53 PRO B C 1
ATOM 1082 O O . PRO B 1 53 ? -64.605 8.134 8.256 1.00 39.25 53 PRO B O 1
ATOM 1086 N N . PRO B 1 54 ? -66.826 7.871 8.084 1.00 40.12 54 PRO B N 1
ATOM 1087 C CA . PRO B 1 54 ? -66.967 7.786 9.555 1.00 40.48 54 PRO B CA 1
ATOM 1088 C C . PRO B 1 54 ? -66.714 6.366 9.989 1.00 42.06 54 PRO B C 1
ATOM 1089 O O . PRO B 1 54 ? -66.873 5.450 9.172 1.00 41.33 54 PRO B O 1
ATOM 1093 N N . GLN B 1 55 ? -66.278 6.190 11.249 1.00 44.94 55 GLN B N 1
ATOM 1094 C CA . GLN B 1 55 ? -66.014 4.838 11.765 1.00 47.60 55 GLN B CA 1
ATOM 1095 C C . GLN B 1 55 ? -67.082 4.515 12.750 1.00 46.77 55 GLN B C 1
ATOM 1096 O O . GLN B 1 55 ? -67.236 3.340 13.108 1.00 47.21 55 GLN B O 1
ATOM 1102 N N . SER B 1 56 ? -67.850 5.532 13.140 1.00 46.11 56 SER B N 1
ATOM 1103 C CA . SER B 1 56 ? -69.036 5.280 13.950 1.00 47.58 56 SER B CA 1
ATOM 1104 C C . SER B 1 56 ? -70.068 6.433 14.091 1.00 47.72 56 SER B C 1
ATOM 1105 O O . SER B 1 56 ? -69.767 7.588 13.749 1.00 46.98 56 SER B O 1
ATOM 1108 N N . ASP B 1 57 ? -71.234 6.112 14.684 1.00 48.44 57 ASP B N 1
ATOM 1109 C CA . ASP B 1 57 ? -72.361 7.078 14.878 1.00 49.63 57 ASP B CA 1
ATOM 1110 C C . ASP B 1 57 ? -72.080 8.392 15.563 1.00 49.99 57 ASP B C 1
ATOM 1111 O O . ASP B 1 57 ? -72.945 9.290 15.496 1.00 51.38 57 ASP B O 1
ATOM 1116 N N . THR B 1 58 ? -70.973 8.505 16.303 1.00 49.44 58 THR B N 1
ATOM 1117 C CA . THR B 1 58 ? -70.690 9.772 17.006 1.00 48.75 58 THR B CA 1
ATOM 1118 C C . THR B 1 58 ? -69.948 10.796 16.154 1.00 48.77 58 THR B C 1
ATOM 1119 O O . THR B 1 58 ? -69.628 11.891 16.619 1.00 47.79 58 THR B O 1
ATOM 1123 N N . ASP B 1 59 ? -69.674 10.400 14.906 1.00 49.18 59 ASP B N 1
ATOM 1124 C CA . ASP B 1 59 ? -69.002 11.230 13.904 1.00 48.63 59 ASP B CA 1
ATOM 1125 C C . ASP B 1 59 ? -70.129 11.863 13.087 1.00 47.52 59 ASP B C 1
ATOM 1126 O O . ASP B 1 59 ? -70.859 11.228 12.324 1.00 46.57 59 ASP B O 1
ATOM 1131 N N . ASN B 1 60 ? -70.317 13.136 13.324 1.00 47.04 60 ASN B N 1
ATOM 1132 C CA . ASN B 1 60 ? -71.247 13.846 12.516 1.00 46.52 60 ASN B CA 1
ATOM 1133 C C . ASN B 1 60 ? -70.424 14.081 11.255 1.00 45.02 60 ASN B C 1
ATOM 1134 O O . ASN B 1 60 ? -69.768 15.125 11.055 1.00 43.97 60 ASN B O 1
ATOM 1139 N N . TRP B 1 61 ? -70.442 13.051 10.421 1.00 43.89 61 TRP B N 1
ATOM 1140 C CA . TRP B 1 61 ? -69.686 13.104 9.208 1.00 42.61 61 TRP B CA 1
ATOM 1141 C C . TRP B 1 61 ? -69.956 14.426 8.515 1.00 41.72 61 TRP B C 1
ATOM 1142 O O . TRP B 1 61 ? -69.011 15.219 8.287 1.00 39.92 61 TRP B O 1
ATOM 1153 N N . ILE B 1 62 ? -71.228 14.683 8.206 1.00 41.53 62 ILE B N 1
ATOM 1154 C CA . ILE B 1 62 ? -71.543 15.882 7.423 1.00 43.33 62 ILE B CA 1
ATOM 1155 C C . ILE B 1 62 ? -71.054 17.189 8.060 1.00 45.16 62 ILE B C 1
ATOM 1156 O O . ILE B 1 62 ? -70.679 18.127 7.334 1.00 45.30 62 ILE B O 1
ATOM 1161 N N . ALA B 1 63 ? -71.069 17.252 9.407 1.00 46.70 63 ALA B N 1
ATOM 1162 C CA . ALA B 1 63 ? -70.602 18.461 10.127 1.00 47.40 63 ALA B CA 1
ATOM 1163 C C . ALA B 1 63 ? -69.122 18.717 9.984 1.00 47.00 63 ALA B C 1
ATOM 1164 O O . ALA B 1 63 ? -68.681 19.859 9.984 1.00 47.26 63 ALA B O 1
ATOM 1166 N N . ARG B 1 64 ? -68.342 17.654 9.856 1.00 47.32 64 ARG B N 1
ATOM 1167 C CA . ARG B 1 64 ? -66.913 17.853 9.595 1.00 47.16 64 ARG B CA 1
ATOM 1168 C C . ARG B 1 64 ? -66.540 17.898 8.127 1.00 47.28 64 ARG B C 1
ATOM 1169 O O . ARG B 1 64 ? -65.550 18.502 7.796 1.00 48.29 64 ARG B O 1
ATOM 1177 N N . ALA B 1 65 ? -67.310 17.271 7.245 1.00 46.88 65 ALA B N 1
ATOM 1178 C CA . ALA B 1 65 ? -66.923 17.254 5.832 1.00 45.64 65 ALA B CA 1
ATOM 1179 C C . ALA B 1 65 ? -66.601 18.646 5.382 1.00 45.18 65 ALA B C 1
ATOM 1180 O O . ALA B 1 65 ? -66.975 19.598 6.012 1.00 45.76 65 ALA B O 1
ATOM 1182 N N . THR B 1 66 ? -65.930 18.744 4.267 1.00 45.02 66 THR B N 1
ATOM 1183 C CA . THR B 1 66 ? -65.361 19.955 3.788 1.00 44.69 66 THR B CA 1
ATOM 1184 C C . THR B 1 66 ? -66.029 20.193 2.438 1.00 44.83 66 THR B C 1
ATOM 1185 O O . THR B 1 66 ? -66.085 19.319 1.555 1.00 43.96 66 THR B O 1
ATOM 1189 N N . GLU B 1 67 ? -66.518 21.400 2.283 1.00 44.42 67 GLU B N 1
ATOM 1190 C CA . GLU B 1 67 ? -67.345 21.687 1.207 1.00 44.31 67 GLU B CA 1
ATOM 1191 C C . GLU B 1 67 ? -66.426 22.037 0.051 1.00 44.12 67 GLU B C 1
ATOM 1192 O O . GLU B 1 67 ? -65.976 23.187 -0.102 1.00 44.11 67 GLU B O 1
ATOM 1198 N N . ILE B 1 68 ? -66.149 21.040 -0.754 1.00 20.00 68 ILE B N 1
ATOM 1199 C CA . ILE B 1 68 ? -65.190 21.288 -1.823 1.00 20.00 68 ILE B CA 1
ATOM 1200 C C . ILE B 1 68 ? -65.864 21.923 -3.035 1.00 20.00 68 ILE B C 1
ATOM 1201 O O . ILE B 1 68 ? -65.195 22.422 -3.968 1.00 42.90 68 ILE B O 1
ATOM 1206 N N . GLY B 1 69 ? -67.189 21.895 -3.057 1.00 42.65 69 GLY B N 1
ATOM 1207 C CA . GLY B 1 69 ? -67.941 22.489 -4.139 1.00 43.72 69 GLY B CA 1
ATOM 1208 C C . GLY B 1 69 ? -69.139 23.175 -3.511 1.00 44.62 69 GLY B C 1
ATOM 1209 O O . GLY B 1 69 ? -69.906 22.552 -2.748 1.00 44.59 69 GLY B O 1
ATOM 1210 N N . SER B 1 70 ? -69.283 24.468 -3.792 1.00 44.79 70 SER B N 1
ATOM 1211 C CA . SER B 1 70 ? -70.192 25.301 -2.984 1.00 45.35 70 SER B CA 1
ATOM 1212 C C . SER B 1 70 ? -71.570 25.454 -3.621 1.00 43.69 70 SER B C 1
ATOM 1213 O O . SER B 1 70 ? -72.539 25.692 -2.911 1.00 44.52 70 SER B O 1
ATOM 1216 N N . GLY B 1 71 ? -71.656 25.292 -4.936 1.00 42.26 71 GLY B N 1
ATOM 1217 C CA . GLY B 1 71 ? -72.940 25.164 -5.621 1.00 41.71 71 GLY B CA 1
ATOM 1218 C C . GLY B 1 71 ? -72.826 24.567 -7.019 1.00 42.17 71 GLY B C 1
ATOM 1219 O O . GLY B 1 71 ? -71.742 24.531 -7.623 1.00 40.85 71 GLY B O 1
ATOM 1220 N N . GLY B 1 72 ? -73.948 24.101 -7.564 1.00 42.05 72 GLY B N 1
ATOM 1221 C CA . GLY B 1 72 ? -73.924 23.584 -8.926 1.00 40.73 72 GLY B CA 1
ATOM 1222 C C . GLY B 1 72 ? -73.857 22.074 -8.924 1.00 40.98 72 GLY B C 1
ATOM 1223 O O . GLY B 1 72 ? -73.760 21.482 -9.965 1.00 41.26 72 GLY B O 1
ATOM 1224 N N . TRP B 1 73 ? -73.926 21.406 -7.778 1.00 40.54 73 TRP B N 1
ATOM 1225 C CA . TRP B 1 73 ? -73.585 19.994 -7.855 1.00 39.95 73 TRP B CA 1
ATOM 1226 C C . TRP B 1 73 ? -74.734 19.071 -8.024 1.00 40.25 73 TRP B C 1
ATOM 1227 O O . TRP B 1 73 ? -74.512 17.865 -8.071 1.00 41.28 73 TRP B O 1
ATOM 1238 N N . SER B 1 74 ? -75.945 19.614 -8.138 1.00 40.30 74 SER B N 1
ATOM 1239 C CA . SER B 1 74 ? -77.196 18.809 -8.194 1.00 40.11 74 SER B CA 1
ATOM 1240 C C . SER B 1 74 ? -77.619 18.326 -9.578 1.00 39.01 74 SER B C 1
ATOM 1241 O O . SER B 1 74 ? -78.290 17.311 -9.732 1.00 38.37 74 SER B O 1
ATOM 1244 N N . GLY B 1 75 ? -77.223 19.041 -10.601 1.00 38.99 75 GLY B N 1
ATOM 1245 C CA . GLY B 1 75 ? -77.566 18.602 -11.969 1.00 40.79 75 GLY B CA 1
ATOM 1246 C C . GLY B 1 75 ? -77.122 17.201 -12.461 1.00 40.35 75 GLY B C 1
ATOM 1247 O O . GLY B 1 75 ? -77.409 16.834 -13.623 1.00 40.68 75 GLY B O 1
ATOM 1248 N N . PHE B 1 76 ? -76.427 16.407 -11.629 1.00 38.55 76 PHE B N 1
ATOM 1249 C CA . PHE B 1 76 ? -75.546 15.394 -12.264 1.00 36.77 76 PHE B CA 1
ATOM 1250 C C . PHE B 1 76 ? -76.252 14.108 -12.510 1.00 35.46 76 PHE B C 1
ATOM 1251 O O . PHE B 1 76 ? -76.969 13.617 -11.651 1.00 36.01 76 PHE B O 1
ATOM 1259 N N . LYS B 1 77 ? -76.083 13.548 -13.692 1.00 34.47 77 LYS B N 1
ATOM 1260 C CA . LYS B 1 77 ? -76.613 12.195 -13.854 1.00 34.20 77 LYS B CA 1
ATOM 1261 C C . LYS B 1 77 ? -75.667 11.108 -13.301 1.00 32.19 77 LYS B C 1
ATOM 1262 O O . LYS B 1 77 ? -76.119 10.190 -12.734 1.00 32.58 77 LYS B O 1
ATOM 1268 N N . PHE B 1 78 ? -74.368 11.198 -13.524 1.00 30.96 78 PHE B N 1
ATOM 1269 C CA . PHE B 1 78 ? -73.397 10.300 -12.883 1.00 29.50 78 PHE B CA 1
ATOM 1270 C C . PHE B 1 78 ? -72.291 11.177 -12.380 1.00 29.22 78 PHE B C 1
ATOM 1271 O O . PHE B 1 78 ? -71.965 12.203 -13.034 1.00 27.02 78 PHE B O 1
ATOM 1279 N N . LEU B 1 79 ? -71.751 10.772 -11.223 1.00 28.09 79 LEU B N 1
ATOM 1280 C CA . LEU B 1 79 ? -70.600 11.464 -10.641 1.00 29.11 79 LEU B CA 1
ATOM 1281 C C . LEU B 1 79 ? -69.664 10.483 -9.964 1.00 29.03 79 LEU B C 1
ATOM 1282 O O . LEU B 1 79 ? -69.988 9.916 -8.952 1.00 30.99 79 LEU B O 1
ATOM 1287 N N . PHE B 1 80 ? -68.492 10.269 -10.525 1.00 29.03 80 PHE B N 1
ATOM 1288 C CA . PHE B 1 80 ? -67.657 9.129 -10.067 1.00 28.38 80 PHE B CA 1
ATOM 1289 C C . PHE B 1 80 ? -66.191 9.336 -10.450 1.00 27.66 80 PHE B C 1
ATOM 1290 O O . PHE B 1 80 ? -65.872 10.233 -11.244 1.00 28.49 80 PHE B O 1
ATOM 1298 N N . PHE B 1 81 ? -65.325 8.491 -9.899 1.00 27.97 81 PHE B N 1
ATOM 1299 C CA . PHE B 1 81 ? -63.826 8.604 -10.010 1.00 27.27 81 PHE B CA 1
ATOM 1300 C C . PHE B 1 81 ? -63.230 7.625 -10.914 1.00 25.58 81 PHE B C 1
ATOM 1301 O O . PHE B 1 81 ? -63.583 6.455 -10.908 1.00 25.05 81 PHE B O 1
ATOM 1309 N N . HIS B 1 82 ? -62.317 8.123 -11.700 1.00 25.26 82 HIS B N 1
ATOM 1310 C CA . HIS B 1 82 ? -61.420 7.272 -12.447 1.00 26.44 82 HIS B CA 1
ATOM 1311 C C . HIS B 1 82 ? -60.352 6.820 -11.399 1.00 26.90 82 HIS B C 1
ATOM 1312 O O . HIS B 1 82 ? -60.028 7.566 -10.478 1.00 25.58 82 HIS B O 1
ATOM 1319 N N . PRO B 1 83 ? -59.850 5.596 -11.513 1.00 27.41 83 PRO B N 1
ATOM 1320 C CA . PRO B 1 83 ? -58.864 5.162 -10.522 1.00 28.86 83 PRO B CA 1
ATOM 1321 C C . PRO B 1 83 ? -57.540 5.977 -10.519 1.00 29.38 83 PRO B C 1
ATOM 1322 O O . PRO B 1 83 ? -56.860 6.063 -9.504 1.00 30.15 83 PRO B O 1
ATOM 1326 N N . ASN B 1 84 ? -57.207 6.701 -11.564 1.00 29.87 84 ASN B N 1
ATOM 1327 C CA . ASN B 1 84 ? -56.082 7.637 -11.336 1.00 30.55 84 ASN B CA 1
ATOM 1328 C C . ASN B 1 84 ? -56.365 8.913 -10.543 1.00 31.39 84 ASN B C 1
ATOM 1329 O O . ASN B 1 84 ? -55.452 9.631 -10.232 1.00 33.24 84 ASN B O 1
ATOM 1334 N N . GLY B 1 85 ? -57.610 9.216 -10.210 1.00 32.43 85 GLY B N 1
ATOM 1335 C CA . GLY B 1 85 ? -57.896 10.289 -9.242 1.00 32.67 85 GLY B CA 1
ATOM 1336 C C . GLY B 1 85 ? -58.654 11.432 -9.899 1.00 33.21 85 GLY B C 1
ATOM 1337 O O . GLY B 1 85 ? -58.938 12.456 -9.304 1.00 34.23 85 GLY B O 1
ATOM 1338 N N . TYR B 1 86 ? -59.015 11.219 -11.134 1.00 32.53 86 TYR B N 1
ATOM 1339 C CA . TYR B 1 86 ? -59.730 12.166 -11.897 1.00 32.36 86 TYR B CA 1
ATOM 1340 C C . TYR B 1 86 ? -61.258 11.961 -11.674 1.00 31.78 86 TYR B C 1
ATOM 1341 O O . TYR B 1 86 ? -61.775 10.806 -11.526 1.00 30.87 86 TYR B O 1
ATOM 1350 N N . LEU B 1 87 ? -61.990 13.076 -11.625 1.00 29.95 87 LEU B N 1
ATOM 1351 C CA . LEU B 1 87 ? -63.392 12.994 -11.302 1.00 30.15 87 LEU B CA 1
ATOM 1352 C C . LEU B 1 87 ? -64.186 13.158 -12.555 1.00 29.79 87 LEU B C 1
ATOM 1353 O O . LEU B 1 87 ? -63.911 14.054 -13.329 1.00 31.37 87 LEU B O 1
ATOM 1358 N N . TYR B 1 88 ? -65.140 12.252 -12.776 1.00 29.29 88 TYR B N 1
ATOM 1359 C CA . TYR B 1 88 ? -65.993 12.229 -14.011 1.00 27.64 88 TYR B CA 1
ATOM 1360 C C . TYR B 1 88 ? -67.477 12.479 -13.711 1.00 27.40 88 TYR B C 1
ATOM 1361 O O . TYR B 1 88 ? -67.992 12.153 -12.608 1.00 27.15 88 TYR B O 1
ATOM 1370 N N . ALA B 1 89 ? -68.143 13.076 -14.684 1.00 27.88 89 ALA B N 1
ATOM 1371 C CA . ALA B 1 89 ? -69.424 13.716 -14.459 1.00 28.79 89 ALA B CA 1
ATOM 1372 C C . ALA B 1 89 ? -70.205 13.766 -15.760 1.00 30.62 89 ALA B C 1
ATOM 1373 O O . ALA B 1 89 ? -69.688 14.128 -16.848 1.00 30.93 89 ALA B O 1
ATOM 1375 N N . VAL B 1 90 ? -71.441 13.328 -15.663 1.00 32.29 90 VAL B N 1
ATOM 1376 C CA . VAL B 1 90 ? -72.382 13.519 -16.741 1.00 34.48 90 VAL B CA 1
ATOM 1377 C C . VAL B 1 90 ? -73.453 14.555 -16.318 1.00 35.47 90 VAL B C 1
ATOM 1378 O O . VAL B 1 90 ? -74.228 14.306 -15.394 1.00 35.05 90 VAL B O 1
ATOM 1382 N N . ARG B 1 91 ? -73.463 15.708 -16.994 1.00 37.41 91 ARG B N 1
ATOM 1383 C CA . ARG B 1 91 ? -74.509 16.753 -16.841 1.00 38.91 91 ARG B CA 1
ATOM 1384 C C . ARG B 1 91 ? -75.292 16.910 -18.147 1.00 39.20 91 ARG B C 1
ATOM 1385 O O . ARG B 1 91 ? -74.704 17.136 -19.233 1.00 37.98 91 ARG B O 1
ATOM 1393 N N . GLY B 1 92 ? -76.621 16.832 -18.032 1.00 39.87 92 GLY B N 1
ATOM 1394 C CA . GLY B 1 92 ? -77.508 16.914 -19.186 1.00 39.95 92 GLY B CA 1
ATOM 1395 C C . GLY B 1 92 ? -77.007 15.827 -20.107 1.00 40.92 92 GLY B C 1
ATOM 1396 O O . GLY B 1 92 ? -77.031 14.668 -19.757 1.00 41.49 92 GLY B O 1
ATOM 1397 N N . GLN B 1 93 ? -76.485 16.172 -21.267 1.00 40.48 93 GLN B N 1
ATOM 1398 C CA . GLN B 1 93 ? -76.087 15.092 -22.132 1.00 40.47 93 GLN B CA 1
ATOM 1399 C C . GLN B 1 93 ? -74.596 15.154 -22.532 1.00 39.26 93 GLN B C 1
ATOM 1400 O O . GLN B 1 93 ? -74.161 14.468 -23.449 1.00 36.83 93 GLN B O 1
ATOM 1406 N N . ARG B 1 94 ? -73.848 15.964 -21.776 1.00 38.47 94 ARG B N 1
ATOM 1407 C CA . ARG B 1 94 ? -72.426 16.120 -21.891 1.00 38.05 94 ARG B CA 1
ATOM 1408 C C . ARG B 1 94 ? -71.667 15.370 -20.780 1.00 37.11 94 ARG B C 1
ATOM 1409 O O . ARG B 1 94 ? -72.234 15.078 -19.717 1.00 36.64 94 ARG B O 1
ATOM 1417 N N . PHE B 1 95 ? -70.374 15.104 -21.025 1.00 35.64 95 PHE B N 1
ATOM 1418 C CA . PHE B 1 95 ? -69.522 14.212 -20.219 1.00 34.65 95 PHE B CA 1
ATOM 1419 C C . PHE B 1 95 ? -68.209 14.970 -19.914 1.00 36.29 95 PHE B C 1
ATOM 1420 O O . PHE B 1 95 ? -67.629 15.599 -20.806 1.00 36.10 95 PHE B O 1
ATOM 1428 N N . TYR B 1 96 ? -67.732 14.904 -18.676 1.00 37.84 96 TYR B N 1
ATOM 1429 C CA . TYR B 1 96 ? -66.725 15.853 -18.187 1.00 39.64 96 TYR B CA 1
ATOM 1430 C C . TYR B 1 96 ? -65.668 15.196 -17.381 1.00 40.38 96 TYR B C 1
ATOM 1431 O O . TYR B 1 96 ? -65.972 14.230 -16.648 1.00 40.71 96 TYR B O 1
ATOM 1440 N N . LYS B 1 97 ? -64.443 15.732 -17.439 1.00 40.95 97 LYS B N 1
ATOM 1441 C CA . LYS B 1 97 ? -63.448 15.287 -16.469 1.00 42.65 97 LYS B CA 1
ATOM 1442 C C . LYS B 1 97 ? -62.442 16.303 -16.013 1.00 43.63 97 LYS B C 1
ATOM 1443 O O . LYS B 1 97 ? -61.826 16.965 -16.832 1.00 44.78 97 LYS B O 1
ATOM 1449 N N . ALA B 1 98 ? -62.247 16.401 -14.700 1.00 44.21 98 ALA B N 1
ATOM 1450 C CA . ALA B 1 98 ? -61.022 17.008 -14.185 1.00 44.67 98 ALA B CA 1
ATOM 1451 C C . ALA B 1 98 ? -60.712 16.549 -12.807 1.00 44.55 98 ALA B C 1
ATOM 1452 O O . ALA B 1 98 ? -61.549 15.956 -12.151 1.00 44.52 98 ALA B O 1
ATOM 1454 N N . LEU B 1 99 ? -59.500 16.845 -12.377 1.00 45.77 99 LEU B N 1
ATOM 1455 C CA . LEU B 1 99 ? -59.098 16.723 -10.987 1.00 47.69 99 LEU B CA 1
ATOM 1456 C C . LEU B 1 99 ? -60.162 17.341 -10.074 1.00 48.92 99 LEU B C 1
ATOM 1457 O O . LEU B 1 99 ? -60.767 18.320 -10.438 1.00 48.57 99 LEU B O 1
ATOM 1462 N N . PRO B 1 100 ? -60.393 16.772 -8.880 1.00 50.82 100 PRO B N 1
ATOM 1463 C CA . PRO B 1 100 ? -61.402 17.323 -7.963 1.00 52.24 100 PRO B CA 1
ATOM 1464 C C . PRO B 1 100 ? -61.043 18.689 -7.393 1.00 54.05 100 PRO B C 1
ATOM 1465 O O . PRO B 1 100 ? -59.867 18.904 -7.040 1.00 54.68 100 PRO B O 1
ATOM 1469 N N . PRO B 1 101 ? -62.065 19.592 -7.243 1.00 55.67 101 PRO B N 1
ATOM 1470 C CA . PRO B 1 101 ? -61.844 20.999 -6.819 1.00 56.10 101 PRO B CA 1
ATOM 1471 C C . PRO B 1 101 ? -61.358 21.136 -5.357 1.00 56.45 101 PRO B C 1
ATOM 1472 O O . PRO B 1 101 ? -61.194 20.123 -4.672 1.00 56.43 101 PRO B O 1
ATOM 1476 C CA . LYS C 1 19 ? -62.183 18.570 -20.224 1.00 35.34 19 LYS C CA 1
ATOM 1477 C C . LYS C 1 19 ? -63.725 18.226 -20.436 1.00 37.52 19 LYS C C 1
ATOM 1478 O O . LYS C 1 19 ? -64.322 17.417 -19.683 1.00 38.35 19 LYS C O 1
ATOM 1484 N N . GLU C 1 20 ? -64.382 18.860 -21.402 1.00 37.06 20 GLU C N 1
ATOM 1485 C CA . GLU C 1 20 ? -65.629 18.338 -21.863 1.00 37.85 20 GLU C CA 1
ATOM 1486 C C . GLU C 1 20 ? -65.128 17.190 -22.698 1.00 38.64 20 GLU C C 1
ATOM 1487 O O . GLU C 1 20 ? -64.262 17.416 -23.539 1.00 39.53 20 GLU C O 1
ATOM 1493 N N . ILE C 1 21 ? -65.609 15.963 -22.473 1.00 38.46 21 ILE C N 1
ATOM 1494 C CA . ILE C 1 21 ? -65.092 14.810 -23.209 1.00 37.44 21 ILE C CA 1
ATOM 1495 C C . ILE C 1 21 ? -66.121 14.120 -24.121 1.00 38.39 21 ILE C C 1
ATOM 1496 O O . ILE C 1 21 ? -65.761 13.204 -24.866 1.00 37.40 21 ILE C O 1
ATOM 1501 N N . GLY C 1 22 ? -67.377 14.573 -24.089 1.00 39.11 22 GLY C N 1
ATOM 1502 C CA . GLY C 1 22 ? -68.393 14.045 -24.995 1.00 40.55 22 GLY C CA 1
ATOM 1503 C C . GLY C 1 22 ? -69.679 14.836 -25.042 1.00 42.23 22 GLY C C 1
ATOM 1504 O O . GLY C 1 22 ? -70.064 15.465 -24.067 1.00 41.82 22 GLY C O 1
ATOM 1505 N N . ASN C 1 23 ? -70.378 14.796 -26.171 1.00 44.41 23 ASN C N 1
ATOM 1506 C CA . ASN C 1 23 ? -71.565 15.655 -26.272 1.00 46.16 23 ASN C CA 1
ATOM 1507 C C . ASN C 1 23 ? -72.834 15.129 -26.914 1.00 46.30 23 ASN C C 1
ATOM 1508 O O . ASN C 1 23 ? -73.273 15.671 -27.908 1.00 48.67 23 ASN C O 1
ATOM 1513 N N . GLY C 1 24 ? -73.475 14.129 -26.345 1.00 45.73 24 GLY C N 1
ATOM 1514 C CA . GLY C 1 24 ? -74.731 13.685 -26.931 1.00 42.84 24 GLY C CA 1
ATOM 1515 C C . GLY C 1 24 ? -74.982 12.299 -26.439 1.00 41.73 24 GLY C C 1
ATOM 1516 O O . GLY C 1 24 ? -74.185 11.396 -26.638 1.00 42.59 24 GLY C O 1
ATOM 1517 N N . GLY C 1 25 ? -76.072 12.140 -25.721 1.00 40.94 25 GLY C N 1
ATOM 1518 C CA . GLY C 1 25 ? -76.520 10.838 -25.338 1.00 38.33 25 GLY C CA 1
ATOM 1519 C C . GLY C 1 25 ? -75.908 10.396 -24.032 1.00 37.29 25 GLY C C 1
ATOM 1520 O O . GLY C 1 25 ? -76.223 9.300 -23.594 1.00 37.91 25 GLY C O 1
ATOM 1521 N N . TRP C 1 26 ? -75.061 11.199 -23.385 1.00 36.00 26 TRP C N 1
ATOM 1522 C CA . TRP C 1 26 ? -74.310 10.629 -22.221 1.00 35.71 26 TRP C CA 1
ATOM 1523 C C . TRP C 1 26 ? -75.208 10.336 -21.058 1.00 35.81 26 TRP C C 1
ATOM 1524 O O . TRP C 1 26 ? -74.914 9.494 -20.261 1.00 35.54 26 TRP C O 1
ATOM 1535 N N . ASP C 1 27 ? -76.352 10.984 -21.029 1.00 37.29 27 ASP C N 1
ATOM 1536 C CA . ASP C 1 27 ? -77.297 10.809 -19.934 1.00 40.18 27 ASP C CA 1
ATOM 1537 C C . ASP C 1 27 ? -78.156 9.544 -20.177 1.00 39.83 27 ASP C C 1
ATOM 1538 O O . ASP C 1 27 ? -79.001 9.161 -19.393 1.00 39.78 27 ASP C O 1
ATOM 1543 N N . GLN C 1 28 ? -77.930 8.910 -21.290 1.00 40.74 28 GLN C N 1
ATOM 1544 C CA . GLN C 1 28 ? -78.751 7.805 -21.666 1.00 42.35 28 GLN C CA 1
ATOM 1545 C C . GLN C 1 28 ? -78.338 6.417 -21.164 1.00 39.81 28 GLN C C 1
ATOM 1546 O O . GLN C 1 28 ? -79.145 5.518 -21.205 1.00 40.71 28 GLN C O 1
ATOM 1552 N N . PHE C 1 29 ? -77.118 6.237 -20.673 1.00 36.84 29 PHE C N 1
ATOM 1553 C CA . PHE C 1 29 ? -76.732 4.969 -20.053 1.00 33.46 29 PHE C CA 1
ATOM 1554 C C . PHE C 1 29 ? -77.462 4.634 -18.726 1.00 31.39 29 PHE C C 1
ATOM 1555 O O . PHE C 1 29 ? -77.797 5.505 -17.954 1.00 30.33 29 PHE C O 1
ATOM 1563 N N . GLN C 1 30 ? -77.670 3.351 -18.459 1.00 30.20 30 GLN C N 1
ATOM 1564 C CA . GLN C 1 30 ? -78.198 2.881 -17.162 1.00 29.81 30 GLN C CA 1
ATOM 1565 C C . GLN C 1 30 ? -77.107 2.812 -16.061 1.00 29.48 30 GLN C C 1
ATOM 1566 O O . GLN C 1 30 ? -77.392 2.946 -14.852 1.00 28.71 30 GLN C O 1
ATOM 1572 N N . PHE C 1 31 ? -75.857 2.578 -16.487 1.00 28.69 31 PHE C N 1
ATOM 1573 C CA . PHE C 1 31 ? -74.713 2.627 -15.557 1.00 27.03 31 PHE C CA 1
ATOM 1574 C C . PHE C 1 31 ? -73.516 3.047 -16.358 1.00 26.51 31 PHE C C 1
ATOM 1575 O O . PHE C 1 31 ? -73.442 2.787 -17.564 1.00 25.81 31 PHE C O 1
ATOM 1583 N N . LEU C 1 32 ? -72.545 3.599 -15.659 1.00 25.80 32 LEU C N 1
ATOM 1584 C CA . LEU C 1 32 ? -71.441 4.276 -16.276 1.00 26.19 32 LEU C CA 1
ATOM 1585 C C . LEU C 1 32 ? -70.357 4.409 -15.211 1.00 26.28 32 LEU C C 1
ATOM 1586 O O . LEU C 1 32 ? -70.447 5.256 -14.294 1.00 26.32 32 LEU C O 1
ATOM 1591 N N . PHE C 1 33 ? -69.335 3.545 -15.282 1.00 25.30 33 PHE C N 1
ATOM 1592 C CA . PHE C 1 33 ? -68.446 3.407 -14.085 1.00 23.75 33 PHE C CA 1
ATOM 1593 C C . PHE C 1 33 ? -67.127 2.773 -14.549 1.00 22.72 33 PHE C C 1
ATOM 1594 O O . PHE C 1 33 ? -67.076 2.187 -15.650 1.00 22.32 33 PHE C O 1
ATOM 1602 N N . PHE C 1 34 ? -66.076 2.905 -13.744 1.00 22.24 34 PHE C N 1
ATOM 1603 C CA . PHE C 1 34 ? -64.747 2.391 -14.112 1.00 22.02 34 PHE C CA 1
ATOM 1604 C C . PHE C 1 34 ? -64.327 1.062 -13.491 1.00 22.95 34 PHE C C 1
ATOM 1605 O O . PHE C 1 34 ? -64.692 0.763 -12.403 1.00 23.04 34 PHE C O 1
ATOM 1613 N N . ASP C 1 35 ? -63.585 0.257 -14.237 1.00 24.38 35 ASP C N 1
ATOM 1614 C CA . ASP C 1 35 ? -62.490 -0.575 -13.704 1.00 27.76 35 ASP C CA 1
ATOM 1615 C C . ASP C 1 35 ? -61.638 -0.016 -12.684 1.00 26.62 35 ASP C C 1
ATOM 1616 O O . ASP C 1 35 ? -61.327 1.112 -12.809 1.00 27.09 35 ASP C O 1
ATOM 1621 N N . PRO C 1 36 ? -60.968 -0.888 -11.957 1.00 27.73 36 PRO C N 1
ATOM 1622 C CA . PRO C 1 36 ? -59.764 -0.562 -11.180 1.00 27.79 36 PRO C CA 1
ATOM 1623 C C . PRO C 1 36 ? -58.589 -0.191 -12.095 1.00 28.75 36 PRO C C 1
ATOM 1624 O O . PRO C 1 36 ? -57.656 0.482 -11.637 1.00 29.44 36 PRO C O 1
ATOM 1628 N N . ASN C 1 37 ? -58.598 -0.619 -13.356 1.00 28.84 37 ASN C N 1
ATOM 1629 C CA . ASN C 1 37 ? -57.513 -0.217 -14.275 1.00 29.60 37 ASN C CA 1
ATOM 1630 C C . ASN C 1 37 ? -57.885 0.975 -15.160 1.00 29.74 37 ASN C C 1
ATOM 1631 O O . ASN C 1 37 ? -57.264 1.259 -16.142 1.00 29.36 37 ASN C O 1
ATOM 1636 N N . GLY C 1 38 ? -58.984 1.648 -14.831 1.00 30.31 38 GLY C N 1
ATOM 1637 C CA . GLY C 1 38 ? -59.417 2.753 -15.643 1.00 27.92 38 GLY C CA 1
ATOM 1638 C C . GLY C 1 38 ? -60.151 2.453 -16.894 1.00 27.43 38 GLY C C 1
ATOM 1639 O O . GLY C 1 38 ? -60.306 3.367 -17.696 1.00 28.12 38 GLY C O 1
ATOM 1640 N N . TYR C 1 39 ? -60.665 1.245 -17.088 1.00 27.24 39 TYR C N 1
ATOM 1641 C CA . TYR C 1 39 ? -61.487 1.039 -18.289 1.00 27.20 39 TYR C CA 1
ATOM 1642 C C . TYR C 1 39 ? -62.891 1.485 -17.989 1.00 26.27 39 TYR C C 1
ATOM 1643 O O . TYR C 1 39 ? -63.457 1.090 -16.967 1.00 25.28 39 TYR C O 1
ATOM 1652 N N . LEU C 1 40 ? -63.480 2.241 -18.912 1.00 24.34 40 LEU C N 1
ATOM 1653 C CA . LEU C 1 40 ? -64.808 2.737 -18.690 1.00 22.81 40 LEU C CA 1
ATOM 1654 C C . LEU C 1 40 ? -65.857 1.662 -19.041 1.00 22.56 40 LEU C C 1
ATOM 1655 O O . LEU C 1 40 ? -65.827 1.125 -20.157 1.00 20.54 40 LEU C O 1
ATOM 1660 N N . TYR C 1 41 ? -66.817 1.396 -18.148 1.00 22.39 41 TYR C N 1
ATOM 1661 C CA . TYR C 1 41 ? -67.898 0.435 -18.530 1.00 24.33 41 TYR C CA 1
ATOM 1662 C C . TYR C 1 41 ? -69.264 1.119 -18.742 1.00 25.32 41 TYR C C 1
ATOM 1663 O O . TYR C 1 41 ? -69.554 2.163 -18.147 1.00 26.93 41 TYR C O 1
ATOM 1672 N N . ALA C 1 42 ? -70.118 0.592 -19.598 1.00 25.53 42 ALA C N 1
ATOM 1673 C CA . ALA C 1 42 ? -71.364 1.332 -19.860 1.00 26.01 42 ALA C CA 1
ATOM 1674 C C . ALA C 1 42 ? -72.460 0.370 -20.184 1.00 26.46 42 ALA C C 1
ATOM 1675 O O . ALA C 1 42 ? -72.275 -0.535 -21.006 1.00 28.87 42 ALA C O 1
ATOM 1677 N N . VAL C 1 43 ? -73.616 0.593 -19.605 1.00 26.38 43 VAL C N 1
ATOM 1678 C CA . VAL C 1 43 ? -74.801 -0.184 -19.943 1.00 25.94 43 VAL C CA 1
ATOM 1679 C C . VAL C 1 43 ? -75.770 0.752 -20.663 1.00 27.63 43 VAL C C 1
ATOM 1680 O O . VAL C 1 43 ? -76.139 1.828 -20.170 1.00 27.97 43 VAL C O 1
ATOM 1684 N N . SER C 1 44 ? -76.165 0.344 -21.862 1.00 28.52 44 SER C N 1
ATOM 1685 C CA . SER C 1 44 ? -77.014 1.170 -22.710 1.00 27.98 44 SER C CA 1
ATOM 1686 C C . SER C 1 44 ? -77.835 0.210 -23.534 1.00 28.62 44 SER C C 1
ATOM 1687 O O . SER C 1 44 ? -77.246 -0.705 -24.176 1.00 28.09 44 SER C O 1
ATOM 1690 N N . ASN C 1 45 ? -79.158 0.371 -23.492 1.00 27.74 45 ASN C N 1
ATOM 1691 C CA . ASN C 1 45 ? -80.009 -0.433 -24.337 1.00 29.58 45 ASN C CA 1
ATOM 1692 C C . ASN C 1 45 ? -79.826 -1.935 -24.031 1.00 29.98 45 ASN C C 1
ATOM 1693 O O . ASN C 1 45 ? -79.902 -2.786 -24.945 1.00 31.00 45 ASN C O 1
ATOM 1698 N N . ASP C 1 46 ? -79.582 -2.253 -22.757 1.00 29.53 46 ASP C N 1
ATOM 1699 C CA . ASP C 1 46 ? -79.548 -3.632 -22.308 1.00 31.19 46 ASP C CA 1
ATOM 1700 C C . ASP C 1 46 ? -78.224 -4.374 -22.633 1.00 31.73 46 ASP C C 1
ATOM 1701 O O . ASP C 1 46 ? -78.028 -5.546 -22.244 1.00 32.99 46 ASP C O 1
ATOM 1706 N N . LYS C 1 47 ? -77.345 -3.687 -23.338 1.00 32.06 47 LYS C N 1
ATOM 1707 C CA . LYS C 1 47 ? -76.009 -4.168 -23.674 1.00 33.87 47 LYS C CA 1
ATOM 1708 C C . LYS C 1 47 ? -74.870 -3.495 -22.859 1.00 34.32 47 LYS C C 1
ATOM 1709 O O . LYS C 1 47 ? -75.060 -2.445 -22.215 1.00 36.14 47 LYS C O 1
ATOM 1715 N N . LEU C 1 48 ? -73.691 -4.114 -22.850 1.00 33.81 48 LEU C N 1
ATOM 1716 C CA . LEU C 1 48 ? -72.601 -3.684 -21.951 1.00 31.44 48 LEU C CA 1
ATOM 1717 C C . LEU C 1 48 ? -71.309 -3.507 -22.715 1.00 31.27 48 LEU C C 1
ATOM 1718 O O . LEU C 1 48 ? -70.944 -4.366 -23.526 1.00 30.02 48 LEU C O 1
ATOM 1723 N N . TYR C 1 49 ? -70.641 -2.382 -22.449 1.00 31.66 49 TYR C N 1
ATOM 1724 C CA . TYR C 1 49 ? -69.473 -1.952 -23.204 1.00 31.77 49 TYR C CA 1
ATOM 1725 C C . TYR C 1 49 ? -68.294 -1.644 -22.317 1.00 32.41 49 TYR C C 1
ATOM 1726 O O . TYR C 1 49 ? -68.454 -1.340 -21.146 1.00 34.58 49 TYR C O 1
ATOM 1735 N N . LYS C 1 50 ? -67.106 -1.710 -22.897 1.00 32.75 50 LYS C N 1
ATOM 1736 C CA . LYS C 1 50 ? -65.810 -1.582 -22.224 1.00 32.19 50 LYS C CA 1
ATOM 1737 C C . LYS C 1 50 ? -64.929 -0.882 -23.238 1.00 31.89 50 LYS C C 1
ATOM 1738 O O . LYS C 1 50 ? -64.798 -1.333 -24.396 1.00 32.13 50 LYS C O 1
ATOM 1744 N N . ALA C 1 51 ? -64.402 0.269 -22.861 1.00 30.38 51 ALA C N 1
ATOM 1745 C CA . ALA C 1 51 ? -63.352 0.921 -23.666 1.00 29.51 51 ALA C CA 1
ATOM 1746 C C . ALA C 1 51 ? -62.735 1.903 -22.744 1.00 29.33 51 ALA C C 1
ATOM 1747 O O . ALA C 1 51 ? -63.261 2.158 -21.637 1.00 27.64 51 ALA C O 1
ATOM 1749 N N . SER C 1 52 ? -61.551 2.372 -23.111 1.00 30.22 52 SER C N 1
ATOM 1750 C CA . SER C 1 52 ? -61.019 3.518 -22.368 1.00 31.00 52 SER C CA 1
ATOM 1751 C C . SER C 1 52 ? -61.938 4.734 -22.581 1.00 30.22 52 SER C C 1
ATOM 1752 O O . SER C 1 52 ? -62.707 4.809 -23.522 1.00 28.90 52 SER C O 1
ATOM 1755 N N . PRO C 1 53 ? -61.921 5.646 -21.637 1.00 30.26 53 PRO C N 1
ATOM 1756 C CA . PRO C 1 53 ? -62.903 6.708 -21.766 1.00 30.53 53 PRO C CA 1
ATOM 1757 C C . PRO C 1 53 ? -62.557 7.598 -22.956 1.00 31.44 53 PRO C C 1
ATOM 1758 O O . PRO C 1 53 ? -61.365 7.672 -23.353 1.00 32.41 53 PRO C O 1
ATOM 1762 N N . PRO C 1 54 ? -63.553 8.331 -23.482 1.00 32.45 54 PRO C N 1
ATOM 1763 C CA . PRO C 1 54 ? -63.262 9.186 -24.661 1.00 32.44 54 PRO C CA 1
ATOM 1764 C C . PRO C 1 54 ? -62.353 10.325 -24.219 1.00 32.26 54 PRO C C 1
ATOM 1765 O O . PRO C 1 54 ? -62.532 10.894 -23.151 1.00 31.10 54 PRO C O 1
ATOM 1769 N N . GLN C 1 55 ? -61.377 10.618 -25.055 1.00 35.31 55 GLN C N 1
ATOM 1770 C CA . GLN C 1 55 ? -60.537 11.831 -25.004 1.00 37.76 55 GLN C CA 1
ATOM 1771 C C . GLN C 1 55 ? -59.704 11.975 -23.754 1.00 37.67 55 GLN C C 1
ATOM 1772 O O . GLN C 1 55 ? -59.637 13.047 -23.142 1.00 37.37 55 GL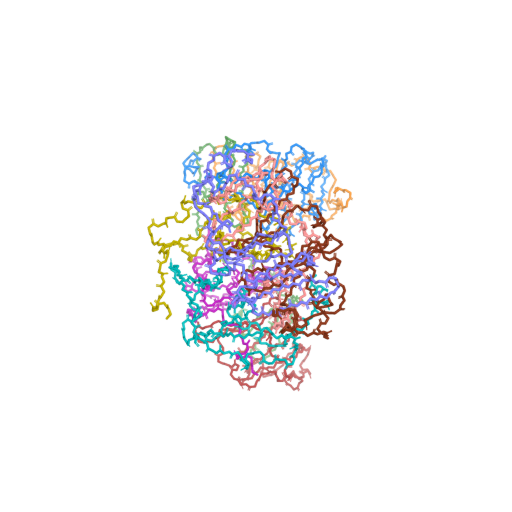N C O 1
ATOM 1778 N N . SER C 1 56 ? -59.022 10.897 -23.408 1.00 38.06 56 SER C N 1
ATOM 1779 C CA . SER C 1 56 ? -58.134 10.924 -22.269 1.00 38.31 56 SER C CA 1
ATOM 1780 C C . SER C 1 56 ? -56.817 11.716 -22.523 1.00 39.92 56 SER C C 1
ATOM 1781 O O . SER C 1 56 ? -56.440 12.029 -23.649 1.00 40.49 56 SER C O 1
ATOM 1784 N N . ASP C 1 57 ? -56.144 12.074 -21.457 1.00 41.39 57 ASP C N 1
ATOM 1785 C CA . ASP C 1 57 ? -54.857 12.716 -21.539 1.00 42.90 57 ASP C CA 1
ATOM 1786 C C . ASP C 1 57 ? -53.835 11.828 -20.898 1.00 42.43 57 ASP C C 1
ATOM 1787 O O . ASP C 1 57 ? -54.192 10.963 -20.089 1.00 44.08 57 ASP C O 1
ATOM 1792 N N . THR C 1 58 ? -52.569 12.091 -21.212 1.00 41.21 58 THR C N 1
ATOM 1793 C CA . THR C 1 58 ? -51.452 11.439 -20.564 1.00 41.20 58 THR C CA 1
ATOM 1794 C C . THR C 1 58 ? -51.485 11.709 -19.070 1.00 40.12 58 THR C C 1
ATOM 1795 O O . THR C 1 58 ? -51.743 12.809 -18.655 1.00 40.99 58 THR C O 1
ATOM 1799 N N . ASP C 1 59 ? -51.271 10.707 -18.258 1.00 39.75 59 ASP C N 1
ATOM 1800 C CA . ASP C 1 59 ? -51.403 10.910 -16.823 1.00 39.80 59 ASP C CA 1
ATOM 1801 C C . ASP C 1 59 ? -50.356 11.736 -16.022 1.00 40.69 59 ASP C C 1
ATOM 1802 O O . ASP C 1 59 ? -50.741 12.444 -15.097 1.00 43.44 59 ASP C O 1
ATOM 1807 N N . ASN C 1 60 ? -49.064 11.682 -16.223 1.00 39.65 60 ASN C N 1
ATOM 1808 C CA . ASN C 1 60 ? -48.279 12.526 -15.244 1.00 39.67 60 ASN C CA 1
ATOM 1809 C C . ASN C 1 60 ? -48.600 12.462 -13.684 1.00 38.40 60 ASN C C 1
ATOM 1810 O O . ASN C 1 60 ? -49.152 13.406 -13.068 1.00 39.65 60 ASN C O 1
ATOM 1815 N N . TRP C 1 61 ? -48.171 11.381 -13.056 1.00 35.67 61 TRP C N 1
ATOM 1816 C CA . TRP C 1 61 ? -48.311 11.132 -11.653 1.00 33.27 61 TRP C CA 1
ATOM 1817 C C . TRP C 1 61 ? -47.658 12.169 -10.725 1.00 34.64 61 TRP C C 1
ATOM 1818 O O . TRP C 1 61 ? -48.137 12.444 -9.620 1.00 33.86 61 TRP C O 1
ATOM 1829 N N . ILE C 1 62 ? -46.494 12.700 -11.095 1.00 36.23 62 ILE C N 1
ATOM 1830 C CA . ILE C 1 62 ? -45.839 13.536 -10.110 1.00 37.24 62 ILE C CA 1
ATOM 1831 C C . ILE C 1 62 ? -46.615 14.831 -9.867 1.00 37.17 62 ILE C C 1
ATOM 1832 O O . ILE C 1 62 ? -46.700 15.265 -8.753 1.00 37.56 62 ILE C O 1
ATOM 1837 N N . ALA C 1 63 ? -47.240 15.382 -10.904 1.00 37.27 63 ALA C N 1
ATOM 1838 C CA . ALA C 1 63 ? -48.044 16.595 -10.770 1.00 36.57 63 ALA C CA 1
ATOM 1839 C C . ALA C 1 63 ? -49.207 16.418 -9.841 1.00 36.19 63 ALA C C 1
ATOM 1840 O O . ALA C 1 63 ? -49.663 17.396 -9.240 1.00 37.08 63 ALA C O 1
ATOM 1842 N N . ARG C 1 64 ? -49.695 15.202 -9.683 1.00 34.52 64 ARG C N 1
ATOM 1843 C CA . ARG C 1 64 ? -50.768 15.030 -8.726 1.00 33.65 64 ARG C CA 1
ATOM 1844 C C . ARG C 1 64 ? -50.417 14.403 -7.389 1.00 33.73 64 ARG C C 1
ATOM 1845 O O . ARG C 1 64 ? -51.305 14.071 -6.624 1.00 32.95 64 ARG C O 1
ATOM 1853 N N . ALA C 1 65 ? -49.136 14.294 -7.056 1.00 33.68 65 ALA C N 1
ATOM 1854 C CA . ALA C 1 65 ? -48.781 13.562 -5.853 1.00 33.02 65 ALA C CA 1
ATOM 1855 C C . ALA C 1 65 ? -48.590 14.467 -4.663 1.00 33.69 65 ALA C C 1
ATOM 1856 O O . ALA C 1 65 ? -48.271 15.625 -4.809 1.00 33.49 65 ALA C O 1
ATOM 1858 N N . THR C 1 66 ? -48.742 13.929 -3.466 1.00 34.75 66 THR C N 1
ATOM 1859 C CA . THR C 1 66 ? -48.436 14.697 -2.292 1.00 36.00 66 THR C CA 1
ATOM 1860 C C . THR C 1 66 ? -46.937 14.748 -2.031 1.00 37.35 66 THR C C 1
ATOM 1861 O O . THR C 1 66 ? -46.261 13.708 -1.731 1.00 36.83 66 THR C O 1
ATOM 1865 N N . GLU C 1 67 ? -46.421 15.969 -2.133 1.00 37.87 67 GLU C N 1
ATOM 1866 C CA . GLU C 1 67 ? -45.091 16.267 -1.694 1.00 38.29 67 GLU C CA 1
ATOM 1867 C C . GLU C 1 67 ? -45.069 16.195 -0.186 1.00 38.07 67 GLU C C 1
ATOM 1868 O O . GLU C 1 67 ? -45.953 16.704 0.483 1.00 38.59 67 GLU C O 1
ATOM 1874 N N . ILE C 1 68 ? -44.073 15.522 0.354 1.00 37.98 68 ILE C N 1
ATOM 1875 C CA . ILE C 1 68 ? -43.991 15.319 1.786 1.00 36.96 68 ILE C CA 1
ATOM 1876 C C . ILE C 1 68 ? -42.648 15.805 2.336 1.00 37.91 68 ILE C C 1
ATOM 1877 O O . ILE C 1 68 ? -42.401 15.750 3.524 1.00 37.75 68 ILE C O 1
ATOM 1882 N N . GLY C 1 69 ? -41.759 16.256 1.464 1.00 39.00 69 GLY C N 1
ATOM 1883 C CA . GLY C 1 69 ? -40.457 16.732 1.907 1.00 40.56 69 GLY C CA 1
ATOM 1884 C C . GLY C 1 69 ? -39.812 17.497 0.782 1.00 41.50 69 GLY C C 1
ATOM 1885 O O . GLY C 1 69 ? -40.074 17.240 -0.404 1.00 42.22 69 GLY C O 1
ATOM 1886 N N . SER C 1 70 ? -38.966 18.443 1.159 1.00 42.70 70 SER C N 1
ATOM 1887 C CA . SER C 1 70 ? -38.393 19.382 0.207 1.00 44.04 70 SER C CA 1
ATOM 1888 C C . SER C 1 70 ? -37.016 19.889 0.670 1.00 44.26 70 SER C C 1
ATOM 1889 O O . SER C 1 70 ? -36.954 20.643 1.645 1.00 45.43 70 SER C O 1
ATOM 1892 N N . GLY C 1 71 ? -35.936 19.467 -0.006 1.00 43.49 71 GLY C N 1
ATOM 1893 C CA . GLY C 1 71 ? -34.543 19.804 0.361 1.00 41.32 71 GLY C CA 1
ATOM 1894 C C . GLY C 1 71 ? -33.703 18.588 0.786 1.00 40.32 71 GLY C C 1
ATOM 1895 O O . GLY C 1 71 ? -33.936 18.014 1.860 1.00 40.72 71 GLY C O 1
ATOM 1896 N N . GLY C 1 72 ? -32.741 18.194 -0.053 1.00 38.23 72 GLY C N 1
ATOM 1897 C CA . GLY C 1 72 ? -31.745 17.216 0.298 1.00 36.53 72 GLY C CA 1
ATOM 1898 C C . GLY C 1 72 ? -32.165 15.758 0.169 1.00 37.00 72 GLY C C 1
ATOM 1899 O O . GLY C 1 72 ? -31.336 14.860 0.358 1.00 37.02 72 GLY C O 1
ATOM 1900 N N . TRP C 1 73 ? -33.415 15.486 -0.224 1.00 36.17 73 TRP C N 1
ATOM 1901 C CA . TRP C 1 73 ? -33.865 14.100 -0.322 1.00 34.43 73 TRP C CA 1
ATOM 1902 C C . TRP C 1 73 ? -33.059 13.189 -1.214 1.00 33.69 73 TRP C C 1
ATOM 1903 O O . TRP C 1 73 ? -32.923 12.035 -0.894 1.00 34.04 73 TRP C O 1
ATOM 1914 N N . SER C 1 74 ? -32.487 13.696 -2.295 1.00 33.41 74 SER C N 1
ATOM 1915 C CA . SER C 1 74 ? -31.651 12.864 -3.186 1.00 32.30 74 SER C CA 1
ATOM 1916 C C . SER C 1 74 ? -30.236 12.580 -2.659 1.00 33.78 74 SER C C 1
ATOM 1917 O O . SER C 1 74 ? -29.516 11.765 -3.285 1.00 34.62 74 SER C O 1
ATOM 1920 N N . GLY C 1 75 ? -29.839 13.226 -1.541 1.00 32.48 75 GLY C N 1
ATOM 1921 C CA . GLY C 1 75 ? -28.543 12.950 -0.910 1.00 32.53 75 GLY C CA 1
ATOM 1922 C C . GLY C 1 75 ? -28.455 11.619 -0.163 1.00 32.96 75 GLY C C 1
ATOM 1923 O O . GLY C 1 75 ? -27.371 11.177 0.270 1.00 33.61 75 GLY C O 1
ATOM 1924 N N . PHE C 1 76 ? -29.583 10.930 -0.014 1.00 32.36 76 PHE C N 1
ATOM 1925 C CA . PHE C 1 76 ? -29.510 9.689 0.724 1.00 31.05 76 PHE C CA 1
ATOM 1926 C C . PHE C 1 76 ? -28.942 8.604 -0.194 1.00 31.05 76 PHE C C 1
ATOM 1927 O O . PHE C 1 76 ? -29.356 8.491 -1.334 1.00 32.75 76 PHE C O 1
ATOM 1935 N N . LYS C 1 77 ? -27.993 7.824 0.297 1.00 30.17 77 LYS C N 1
ATOM 1936 C CA . LYS C 1 77 ? -27.558 6.719 -0.444 1.00 29.43 77 LYS C CA 1
ATOM 1937 C C . LYS C 1 77 ? -28.668 5.597 -0.459 1.00 29.05 77 LYS C C 1
ATOM 1938 O O . LYS C 1 77 ? -28.848 4.945 -1.473 1.00 28.67 77 LYS C O 1
ATOM 1944 N N . PHE C 1 78 ? -29.371 5.332 0.648 1.00 27.30 78 PHE C N 1
ATOM 1945 C CA . PHE C 1 78 ? -30.518 4.401 0.557 1.00 25.81 78 PHE C CA 1
ATOM 1946 C C . PHE C 1 78 ? -31.667 4.973 1.272 1.00 25.51 78 PHE C C 1
ATOM 1947 O O . PHE C 1 78 ? -31.493 5.736 2.246 1.00 25.33 78 PHE C O 1
ATOM 1955 N N . LEU C 1 79 ? -32.846 4.564 0.820 1.00 24.81 79 LEU C N 1
ATOM 1956 C CA . LEU C 1 79 ? -34.052 5.039 1.453 1.00 24.34 79 LEU C CA 1
ATOM 1957 C C . LEU C 1 79 ? -35.107 4.026 1.205 1.00 24.23 79 LEU C C 1
ATOM 1958 O O . LEU C 1 79 ? -35.532 3.831 0.107 1.00 24.76 79 LEU C O 1
ATOM 1963 N N . PHE C 1 80 ? -35.595 3.402 2.240 1.00 24.58 80 PHE C N 1
ATOM 1964 C CA . PHE C 1 80 ? -36.426 2.266 2.003 1.00 24.20 80 PHE C CA 1
ATOM 1965 C C . PHE C 1 80 ? -37.153 2.026 3.309 1.00 24.95 80 PHE C C 1
ATOM 1966 O O . PHE C 1 80 ? -36.697 2.516 4.361 1.00 24.62 80 PHE C O 1
ATOM 1974 N N . PHE C 1 81 ? -38.276 1.289 3.219 1.00 25.34 81 PHE C N 1
ATOM 1975 C CA . PHE C 1 81 ? -39.179 0.977 4.318 1.00 25.82 81 PHE C CA 1
ATOM 1976 C C . PHE C 1 81 ? -38.966 -0.410 4.945 1.00 26.69 81 PHE C C 1
ATOM 1977 O O . PHE C 1 81 ? -38.637 -1.326 4.289 1.00 26.52 81 PHE C O 1
ATOM 1985 N N . HIS C 1 82 ? -39.213 -0.539 6.238 1.00 28.08 82 HIS C N 1
ATOM 1986 C CA . HIS C 1 82 ? -39.292 -1.788 6.908 1.00 28.46 82 HIS C CA 1
ATOM 1987 C C . HIS C 1 82 ? -40.782 -2.152 6.745 1.00 29.03 82 HIS C C 1
ATOM 1988 O O . HIS C 1 82 ? -41.645 -1.272 6.709 1.00 27.32 82 HIS C O 1
ATOM 1995 N N . PRO C 1 83 ? -41.091 -3.454 6.641 1.00 30.08 83 PRO C N 1
ATOM 1996 C CA . PRO C 1 83 ? -42.511 -3.879 6.630 1.00 31.31 83 PRO C CA 1
ATOM 1997 C C . PRO C 1 83 ? -43.356 -3.371 7.834 1.00 33.35 83 PRO C C 1
ATOM 1998 O O . PRO C 1 83 ? -44.569 -3.385 7.743 1.00 34.21 83 PRO C O 1
ATOM 2002 N N . ASN C 1 84 ? -42.741 -2.901 8.926 1.00 34.73 84 ASN C N 1
ATOM 2003 C CA . ASN C 1 84 ? -43.500 -2.310 10.035 1.00 35.52 84 ASN C CA 1
ATOM 2004 C C . ASN C 1 84 ? -43.850 -0.866 9.708 1.00 36.29 84 ASN C C 1
ATOM 2005 O O . ASN C 1 84 ? -44.506 -0.176 10.528 1.00 36.11 84 ASN C O 1
ATOM 2010 N N . GLY C 1 85 ? -43.381 -0.386 8.545 1.00 35.80 85 GLY C N 1
ATOM 2011 C CA . GLY C 1 85 ? -43.672 0.984 8.107 1.00 35.41 85 GLY C CA 1
ATOM 2012 C C . GLY C 1 85 ? -42.745 2.115 8.534 1.00 36.06 85 GLY C C 1
ATOM 2013 O O . GLY C 1 85 ? -43.011 3.284 8.200 1.00 36.68 85 GLY C O 1
ATOM 2014 N N . TYR C 1 86 ? -41.674 1.814 9.287 1.00 36.74 86 TYR C N 1
ATOM 2015 C CA . TYR C 1 86 ? -40.620 2.836 9.517 1.00 36.34 86 TYR C CA 1
ATOM 2016 C C . TYR C 1 86 ? -39.773 2.963 8.294 1.00 34.64 86 TYR C C 1
ATOM 2017 O O . TYR C 1 86 ? -39.527 1.978 7.611 1.00 34.34 86 TYR C O 1
ATOM 2026 N N . LEU C 1 87 ? -39.296 4.192 8.097 1.00 33.00 87 LEU C N 1
ATOM 2027 C CA . LEU C 1 87 ? -38.486 4.626 6.983 1.00 30.39 87 LEU C CA 1
ATOM 2028 C C . LEU C 1 87 ? -37.015 4.626 7.370 1.00 29.49 87 LEU C C 1
ATOM 2029 O O . LEU C 1 87 ? -36.592 5.436 8.126 1.00 30.47 87 LEU C O 1
ATOM 2034 N N . TYR C 1 88 ? -36.253 3.720 6.800 1.00 29.29 88 TYR C N 1
ATOM 2035 C CA . TYR C 1 88 ? -34.821 3.593 6.991 1.00 27.73 88 TYR C CA 1
ATOM 2036 C C . TYR C 1 88 ? -34.007 4.345 5.926 1.00 28.25 88 TYR C C 1
ATOM 2037 O O . TYR C 1 88 ? -34.386 4.413 4.714 1.00 28.09 88 TYR C O 1
ATOM 2046 N N . ALA C 1 89 ? -32.888 4.949 6.352 1.00 28.65 89 ALA C N 1
ATOM 2047 C CA . ALA C 1 89 ? -32.171 5.852 5.453 1.00 28.50 89 ALA C CA 1
ATOM 2048 C C . ALA C 1 89 ? -30.710 5.902 5.733 1.00 28.94 89 ALA C C 1
ATOM 2049 O O . ALA C 1 89 ? -30.313 5.954 6.922 1.00 29.79 89 ALA C O 1
ATOM 2051 N N . VAL C 1 90 ? -29.892 5.862 4.668 1.00 29.01 90 VAL C N 1
ATOM 2052 C CA . VAL C 1 90 ? -28.491 6.170 4.823 1.00 27.59 90 VAL C CA 1
ATOM 2053 C C . VAL C 1 90 ? -28.032 7.417 4.136 1.00 30.70 90 VAL C C 1
ATOM 2054 O O . VAL C 1 90 ? -28.259 7.650 2.951 1.00 31.04 90 VAL C O 1
ATOM 2058 N N . ARG C 1 91 ? -27.422 8.253 4.961 1.00 33.37 91 ARG C N 1
ATOM 2059 C CA . ARG C 1 91 ? -26.787 9.488 4.595 1.00 35.20 91 ARG C CA 1
ATOM 2060 C C . ARG C 1 91 ? -25.324 9.417 5.041 1.00 36.50 91 ARG C C 1
ATOM 2061 O O . ARG C 1 91 ? -25.046 9.248 6.236 1.00 36.82 91 ARG C O 1
ATOM 2069 N N . GLY C 1 92 ? -24.399 9.602 4.101 1.00 37.72 92 GLY C N 1
ATOM 2070 C CA . GLY C 1 92 ? -22.969 9.552 4.393 1.00 39.45 92 GLY C CA 1
ATOM 2071 C C . GLY C 1 92 ? -22.675 8.228 5.057 1.00 40.53 92 GLY C C 1
ATOM 2072 O O . GLY C 1 92 ? -22.892 7.178 4.493 1.00 40.84 92 GLY C O 1
ATOM 2073 N N . GLN C 1 93 ? -22.216 8.288 6.285 1.00 42.35 93 GLN C N 1
ATOM 2074 C CA . GLN C 1 93 ? -21.764 7.096 7.013 1.00 43.35 93 GLN C CA 1
ATOM 2075 C C . GLN C 1 93 ? -22.805 6.594 7.999 1.00 41.92 93 GLN C C 1
ATOM 2076 O O . GLN C 1 93 ? -22.640 5.509 8.578 1.00 41.89 93 GLN C O 1
ATOM 2082 N N . ARG C 1 94 ? -23.834 7.411 8.210 1.00 40.40 94 ARG C N 1
ATOM 2083 C CA . ARG C 1 94 ? -24.793 7.168 9.253 1.00 41.90 94 ARG C CA 1
ATOM 2084 C C . ARG C 1 94 ? -26.119 6.514 8.772 1.00 41.42 94 ARG C C 1
ATOM 2085 O O . ARG C 1 94 ? -26.368 6.334 7.566 1.00 41.42 94 ARG C O 1
ATOM 2093 N N . PHE C 1 95 ? -26.939 6.074 9.711 1.00 40.55 95 PHE C N 1
ATOM 2094 C CA . PHE C 1 95 ? -28.060 5.168 9.406 1.00 39.74 95 PHE C CA 1
ATOM 2095 C C . PHE C 1 95 ? -29.205 5.677 10.289 1.00 39.95 95 PHE C C 1
ATOM 2096 O O . PHE C 1 95 ? -29.028 5.847 11.502 1.00 40.05 95 PHE C O 1
ATOM 2104 N N . TYR C 1 96 ? -30.347 5.992 9.676 1.00 39.25 96 TYR C N 1
ATOM 2105 C CA . TYR C 1 96 ? -31.436 6.585 10.401 1.00 39.37 96 TYR C CA 1
ATOM 2106 C C . TYR C 1 96 ? -32.720 5.786 10.245 1.00 39.93 96 TYR C C 1
ATOM 2107 O O . TYR C 1 96 ? -32.953 5.252 9.143 1.00 39.17 96 TYR C O 1
ATOM 2116 N N . LYS C 1 97 ? -33.535 5.695 11.327 1.00 40.21 97 LYS C N 1
ATOM 2117 C CA . LYS C 1 97 ? -35.000 5.382 11.235 1.00 40.71 97 LYS C CA 1
ATOM 2118 C C . LYS C 1 97 ? -35.949 6.321 11.961 1.00 40.39 97 LYS C C 1
ATOM 2119 O O . LYS C 1 97 ? -35.758 6.640 13.149 1.00 41.37 97 LYS C O 1
ATOM 2125 N N . ALA C 1 98 ? -36.971 6.746 11.238 1.00 38.59 98 ALA C N 1
ATOM 2126 C CA . ALA C 1 98 ? -38.129 7.467 11.766 1.00 38.18 98 ALA C CA 1
ATOM 2127 C C . ALA C 1 98 ? -39.336 7.114 10.944 1.00 39.09 98 ALA C C 1
ATOM 2128 O O . ALA C 1 98 ? -39.220 6.421 9.926 1.00 39.82 98 ALA C O 1
ATOM 2130 N N . LEU C 1 99 ? -40.488 7.639 11.336 1.00 40.32 99 LEU C N 1
ATOM 2131 C CA . LEU C 1 99 ? -41.704 7.471 10.561 1.00 40.82 99 LEU C CA 1
ATOM 2132 C C . LEU C 1 99 ? -41.512 8.248 9.299 1.00 40.60 99 LEU C C 1
ATOM 2133 O O . LEU C 1 99 ? -40.671 9.146 9.293 1.00 41.66 99 LEU C O 1
ATOM 2138 N N . PRO C 1 100 ? -42.253 7.912 8.216 1.00 39.55 100 PRO C N 1
ATOM 2139 C CA . PRO C 1 100 ? -42.013 8.735 7.052 1.00 39.55 100 PRO C CA 1
ATOM 2140 C C . PRO C 1 100 ? -42.410 10.204 7.367 1.00 40.60 100 PRO C C 1
ATOM 2141 O O . PRO C 1 100 ? -43.216 10.409 8.235 1.00 40.59 100 PRO C O 1
ATOM 2145 N N . PRO C 1 101 ? -41.847 11.208 6.669 1.00 41.25 101 PRO C N 1
ATOM 2146 C CA . PRO C 1 101 ? -42.410 12.540 6.805 1.00 42.83 101 PRO C CA 1
ATOM 2147 C C . PRO C 1 101 ? -43.828 12.563 6.221 1.00 44.78 101 PRO C C 1
ATOM 2148 O O . PRO C 1 101 ? -44.199 11.600 5.513 1.00 45.73 101 PRO C O 1
ATOM 2152 N N . VAL C 1 102 ? -44.589 13.630 6.478 1.00 46.31 102 VAL C N 1
ATOM 2153 C CA . VAL C 1 102 ? -46.001 13.672 6.081 1.00 47.95 102 VAL C CA 1
ATOM 2154 C C . VAL C 1 102 ? -46.545 14.827 5.235 1.00 48.57 102 VAL C C 1
ATOM 2155 O O . VAL C 1 102 ? -47.672 14.667 4.706 1.00 49.42 102 VAL C O 1
ATOM 2159 N N . SER C 1 103 ? -45.878 15.984 5.117 1.00 48.97 103 SER C N 1
ATOM 2160 C CA . SER C 1 103 ? -46.574 17.133 4.377 1.00 50.31 103 SER C CA 1
ATOM 2161 C C . SER C 1 103 ? -45.920 18.505 4.104 1.00 50.28 103 SER C C 1
ATOM 2162 O O . SER C 1 103 ? -46.618 19.381 3.591 1.00 49.98 103 SER C O 1
ATOM 2165 N N . ASN D 1 13 ? -33.371 17.746 9.126 1.00 44.33 13 ASN D N 1
ATOM 2166 C CA . ASN D 1 13 ? -34.659 18.007 9.872 1.00 45.74 13 ASN D CA 1
ATOM 2167 C C . ASN D 1 13 ? -35.399 16.707 10.177 1.00 45.42 13 ASN D C 1
ATOM 2168 O O . ASN 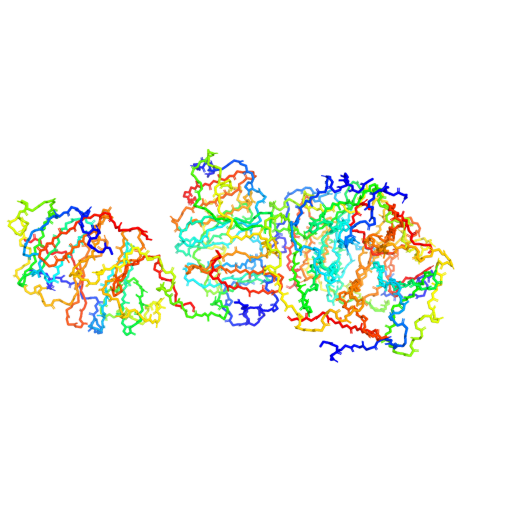D 1 13 ? -35.603 16.350 11.359 1.00 45.92 13 ASN D O 1
ATOM 2173 N N . TRP D 1 14 ? -35.753 15.961 9.126 1.00 43.44 14 TRP D N 1
ATOM 2174 C CA . TRP D 1 14 ? -36.258 14.611 9.318 1.00 42.12 14 TRP D CA 1
ATOM 2175 C C . TRP D 1 14 ? -35.211 13.753 9.989 1.00 43.29 14 TRP D C 1
ATOM 2176 O O . TRP D 1 14 ? -35.508 12.952 10.901 1.00 42.12 14 TRP D O 1
ATOM 2187 N N . MET D 1 15 ? -33.997 13.898 9.455 1.00 45.62 15 MET D N 1
ATOM 2188 C CA . MET D 1 15 ? -32.774 13.379 10.038 1.00 47.31 15 MET D CA 1
ATOM 2189 C C . MET D 1 15 ? -32.672 13.847 11.499 1.00 48.17 15 MET D C 1
ATOM 2190 O O . MET D 1 15 ? -32.478 13.042 12.387 1.00 47.96 15 MET D O 1
ATOM 2195 N N . GLY D 1 16 ? -32.855 15.143 11.761 1.00 49.65 16 GLY D N 1
ATOM 2196 C CA . GLY D 1 16 ? -32.777 15.636 13.153 1.00 51.24 16 GLY D CA 1
ATOM 2197 C C . GLY D 1 16 ? -33.671 14.827 14.074 1.00 51.91 16 GLY D C 1
ATOM 2198 O O . GLY D 1 16 ? -33.191 14.190 14.983 1.00 52.09 16 GLY D O 1
ATOM 2199 N N . ARG D 1 17 ? -34.971 14.825 13.764 1.00 52.55 17 ARG D N 1
ATOM 2200 C CA . ARG D 1 17 ? -36.038 14.204 14.533 1.00 52.83 17 ARG D CA 1
ATOM 2201 C C . ARG D 1 17 ? -36.191 12.686 14.333 1.00 52.05 17 ARG D C 1
ATOM 2202 O O . ARG D 1 17 ? -37.316 12.139 14.413 1.00 52.80 17 ARG D O 1
ATOM 2210 N N . ALA D 1 18 ? -35.078 11.999 14.057 1.00 50.78 18 ALA D N 1
ATOM 2211 C CA . ALA D 1 18 ? -35.098 10.572 13.686 1.00 48.96 18 ALA D CA 1
ATOM 2212 C C . ALA D 1 18 ? -34.185 9.872 14.621 1.00 48.59 18 ALA D C 1
ATOM 2213 O O . ALA D 1 18 ? -33.319 10.501 15.178 1.00 49.02 18 ALA D O 1
ATOM 2215 N N . LYS D 1 19 ? -34.319 8.565 14.780 1.00 48.32 19 LYS D N 1
ATOM 2216 C CA . LYS D 1 19 ? -33.309 7.861 15.534 1.00 48.50 19 LYS D CA 1
ATOM 2217 C C . LYS D 1 19 ? -32.090 7.601 14.670 1.00 46.92 19 LYS D C 1
ATOM 2218 O O . LYS D 1 19 ? -32.218 7.090 13.553 1.00 47.07 19 LYS D O 1
ATOM 2224 N N . GLU D 1 20 ? -30.920 7.973 15.186 1.00 45.50 20 GLU D N 1
ATOM 2225 C CA . GLU D 1 20 ? -29.663 7.450 14.675 1.00 44.61 20 GLU D CA 1
ATOM 2226 C C . GLU D 1 20 ? -29.525 5.959 15.044 1.00 42.67 20 GLU D C 1
ATOM 2227 O O . GLU D 1 20 ? -29.590 5.590 16.225 1.00 43.76 20 GLU D O 1
ATOM 2233 N N . ILE D 1 21 ? -29.351 5.088 14.072 1.00 39.49 21 ILE D N 1
ATOM 2234 C CA . ILE D 1 21 ? -29.173 3.694 14.432 1.00 38.56 21 ILE D CA 1
ATOM 2235 C C . ILE D 1 21 ? -27.815 3.224 14.021 1.00 38.15 21 ILE D C 1
ATOM 2236 O O . ILE D 1 21 ? -27.347 2.186 14.408 1.00 37.16 21 ILE D O 1
ATOM 2241 N N . GLY D 1 22 ? -27.161 3.995 13.201 1.00 39.17 22 GLY D N 1
ATOM 2242 C CA . GLY D 1 22 ? -25.846 3.560 12.792 1.00 41.80 22 GLY D CA 1
ATOM 2243 C C . GLY D 1 22 ? -24.931 4.734 12.731 1.00 42.74 22 GLY D C 1
ATOM 2244 O O . GLY D 1 22 ? -25.403 5.859 12.480 1.00 42.42 22 GLY D O 1
ATOM 2245 N N . ASN D 1 23 ? -23.640 4.509 12.971 1.00 44.32 23 ASN D N 1
ATOM 2246 C CA . ASN D 1 23 ? -22.703 5.641 12.737 1.00 46.52 23 ASN D CA 1
ATOM 2247 C C . ASN D 1 23 ? -21.478 5.556 11.834 1.00 46.45 23 ASN D C 1
ATOM 2248 O O . ASN D 1 23 ? -21.053 6.601 11.353 1.00 48.48 23 ASN D O 1
ATOM 2253 N N . GLY D 1 24 ? -20.902 4.394 11.558 1.00 45.76 24 GLY D N 1
ATOM 2254 C CA . GLY D 1 24 ? -19.936 4.382 10.462 1.00 43.61 24 GLY D CA 1
ATOM 2255 C C . GLY D 1 24 ? -20.079 3.176 9.577 1.00 43.58 24 GLY D C 1
ATOM 2256 O O . GLY D 1 24 ? -20.814 2.250 9.875 1.00 44.38 24 GLY D O 1
ATOM 2257 N N . GLY D 1 25 ? -19.370 3.168 8.465 1.00 42.89 25 GLY D N 1
ATOM 2258 C CA . GLY D 1 25 ? -19.357 1.991 7.607 1.00 41.42 25 GLY D CA 1
ATOM 2259 C C . GLY D 1 25 ? -20.594 1.862 6.731 1.00 41.10 25 GLY D C 1
ATOM 2260 O O . GLY D 1 25 ? -20.604 1.023 5.824 1.00 40.86 25 GLY D O 1
ATOM 2261 N N . TRP D 1 26 ? -21.622 2.679 6.969 1.00 39.53 26 TRP D N 1
ATOM 2262 C CA . TRP D 1 26 ? -22.897 2.415 6.310 1.00 39.84 26 TRP D CA 1
ATOM 2263 C C . TRP D 1 26 ? -22.921 2.546 4.763 1.00 40.60 26 TRP D C 1
ATOM 2264 O O . TRP D 1 26 ? -23.777 1.933 4.135 1.00 39.08 26 TRP D O 1
ATOM 2275 N N . ASP D 1 27 ? -21.969 3.276 4.178 1.00 41.73 27 ASP D N 1
ATOM 2276 C CA . ASP D 1 27 ? -21.890 3.401 2.730 1.00 44.89 27 ASP D CA 1
ATOM 2277 C C . ASP D 1 27 ? -20.957 2.445 2.112 1.00 44.55 27 ASP D C 1
ATOM 2278 O O . ASP D 1 27 ? -20.741 2.535 0.926 1.00 45.80 27 ASP D O 1
ATOM 2283 N N . GLN D 1 28 ? -20.369 1.566 2.893 1.00 44.38 28 GLN D N 1
ATOM 2284 C CA . GLN D 1 28 ? -19.533 0.517 2.346 1.00 44.64 28 GLN D CA 1
ATOM 2285 C C . GLN D 1 28 ? -20.449 -0.476 1.628 1.00 43.15 28 GLN D C 1
ATOM 2286 O O . GLN D 1 28 ? -19.976 -1.355 0.901 1.00 44.51 28 GLN D O 1
ATOM 2292 N N . PHE D 1 29 ? -21.767 -0.328 1.814 1.00 40.12 29 PHE D N 1
ATOM 2293 C CA . PHE D 1 29 ? -22.716 -1.314 1.290 1.00 36.57 29 PHE D CA 1
ATOM 2294 C C . PHE D 1 29 ? -23.139 -1.037 -0.126 1.00 34.59 29 PHE D C 1
ATOM 2295 O O . PHE D 1 29 ? -23.445 0.072 -0.497 1.00 35.17 29 PHE D O 1
ATOM 2303 N N . GLN D 1 30 ? -23.139 -2.062 -0.939 1.00 32.61 30 GLN D N 1
ATOM 2304 C CA . GLN D 1 30 ? -23.665 -1.947 -2.275 1.00 31.14 30 GLN D CA 1
ATOM 2305 C C . GLN D 1 30 ? -25.234 -2.231 -2.318 1.00 30.94 30 GLN D C 1
ATOM 2306 O O . GLN D 1 30 ? -25.994 -1.657 -3.131 1.00 29.71 30 GLN D O 1
ATOM 2312 N N . PHE D 1 31 ? -25.697 -3.103 -1.426 1.00 29.08 31 PHE D N 1
ATOM 2313 C CA . PHE D 1 31 ? -27.131 -3.350 -1.259 1.00 27.96 31 PHE D CA 1
ATOM 2314 C C . PHE D 1 31 ? -27.479 -3.351 0.224 1.00 27.56 31 PHE D C 1
ATOM 2315 O O . PHE D 1 31 ? -26.685 -3.799 1.072 1.00 26.98 31 PHE D O 1
ATOM 2323 N N . LEU D 1 32 ? -28.661 -2.858 0.527 1.00 26.70 32 LEU D N 1
ATOM 2324 C CA . LEU D 1 32 ? -29.077 -2.749 1.919 1.00 26.48 32 LEU D CA 1
ATOM 2325 C C . LEU D 1 32 ? -30.583 -2.673 1.982 1.00 26.06 32 LEU D C 1
ATOM 2326 O O . LEU D 1 32 ? -31.169 -1.658 1.678 1.00 24.33 32 LEU D O 1
ATOM 2331 N N . PHE D 1 33 ? -31.191 -3.766 2.418 1.00 26.25 33 PHE D N 1
ATOM 2332 C CA . PHE D 1 33 ? -32.600 -3.931 2.207 1.00 27.23 33 PHE D CA 1
ATOM 2333 C C . PHE D 1 33 ? -33.258 -5.009 3.119 1.00 27.93 33 PHE D C 1
ATOM 2334 O O . PHE D 1 33 ? -32.599 -5.833 3.674 1.00 29.46 33 PHE D O 1
ATOM 2342 N N . PHE D 1 34 ? -34.583 -4.978 3.255 1.00 29.82 34 PHE D N 1
ATOM 2343 C CA . PHE D 1 34 ? -35.337 -5.877 4.126 1.00 29.52 34 PHE D CA 1
ATOM 2344 C C . PHE D 1 34 ? -35.994 -7.042 3.443 1.00 30.63 34 PHE D C 1
ATOM 2345 O O . PHE D 1 34 ? -36.337 -6.929 2.243 1.00 31.75 34 PHE D O 1
ATOM 2353 N N . ASP D 1 35 ? -36.161 -8.156 4.178 1.00 30.30 35 ASP D N 1
ATOM 2354 C CA . ASP D 1 35 ? -37.039 -9.235 3.723 1.00 30.54 35 ASP D CA 1
ATOM 2355 C C . ASP D 1 35 ? -38.406 -8.997 4.393 1.00 30.52 35 ASP D C 1
ATOM 2356 O O . ASP D 1 35 ? -38.484 -8.116 5.273 1.00 29.94 35 ASP D O 1
ATOM 2361 N N . PRO D 1 36 ? -39.456 -9.796 4.039 1.00 30.47 36 PRO D N 1
ATOM 2362 C CA . PRO D 1 36 ? -40.814 -9.535 4.561 1.00 31.15 36 PRO D CA 1
ATOM 2363 C C . PRO D 1 36 ? -40.876 -9.616 6.063 1.00 31.91 36 PRO D C 1
ATOM 2364 O O . PRO D 1 36 ? -41.730 -8.989 6.638 1.00 30.99 36 PRO D O 1
ATOM 2368 N N . ASN D 1 37 ? -39.963 -10.335 6.714 1.00 33.15 37 ASN D N 1
ATOM 2369 C CA . ASN D 1 37 ? -40.085 -10.453 8.179 1.00 33.09 37 ASN D CA 1
ATOM 2370 C C . ASN D 1 37 ? -39.265 -9.476 8.892 1.00 33.21 37 ASN D C 1
ATOM 2371 O O . ASN D 1 37 ? -39.249 -9.510 10.074 1.00 32.60 37 ASN D O 1
ATOM 2376 N N . GLY D 1 38 ? -38.543 -8.624 8.165 1.00 33.67 38 GLY D N 1
ATOM 2377 C CA . GLY D 1 38 ? -37.798 -7.556 8.798 1.00 32.83 38 GLY D CA 1
ATOM 2378 C C . GLY D 1 38 ? -36.324 -7.775 9.068 1.00 32.85 38 GLY D C 1
ATOM 2379 O O . GLY D 1 38 ? -35.735 -6.970 9.732 1.00 33.74 38 GLY D O 1
ATOM 2380 N N . TYR D 1 39 ? -35.734 -8.872 8.620 1.00 32.39 39 TYR D N 1
ATOM 2381 C CA . TYR D 1 39 ? -34.293 -8.976 8.685 1.00 33.76 39 TYR D CA 1
ATOM 2382 C C . TYR D 1 39 ? -33.652 -8.019 7.695 1.00 32.31 39 TYR D C 1
ATOM 2383 O O . TYR D 1 39 ? -34.210 -7.801 6.610 1.00 31.19 39 TYR D O 1
ATOM 2392 N N . LEU D 1 40 ? -32.509 -7.436 8.102 1.00 31.21 40 LEU D N 1
ATOM 2393 C CA . LEU D 1 40 ? -31.744 -6.491 7.259 1.00 28.75 40 LEU D CA 1
ATOM 2394 C C . LEU D 1 40 ? -30.748 -7.340 6.519 1.00 28.09 40 LEU D C 1
ATOM 2395 O O . LEU D 1 40 ? -30.072 -8.185 7.144 1.00 23.77 40 LEU D O 1
ATOM 2400 N N . TYR D 1 41 ? -30.704 -7.158 5.184 1.00 27.12 41 TYR D N 1
ATOM 2401 C CA . TYR D 1 41 ? -29.721 -7.828 4.350 1.00 27.12 41 TYR D CA 1
ATOM 2402 C C . TYR D 1 41 ? -28.795 -6.751 3.793 1.00 29.25 41 TYR D C 1
ATOM 2403 O O . TYR D 1 41 ? -29.206 -5.589 3.612 1.00 29.40 41 TYR D O 1
ATOM 2412 N N . ALA D 1 42 ? -27.532 -7.117 3.540 1.00 29.88 42 ALA D N 1
ATOM 2413 C CA . ALA D 1 42 ? -26.548 -6.146 3.119 1.00 29.16 42 ALA D CA 1
ATOM 2414 C C . ALA D 1 42 ? -25.482 -6.824 2.300 1.00 29.56 42 ALA D C 1
ATOM 2415 O O . ALA D 1 42 ? -25.137 -7.985 2.546 1.00 29.14 42 ALA D O 1
ATOM 2417 N N . VAL D 1 43 ? -25.042 -6.128 1.260 1.00 30.02 43 VAL D N 1
ATOM 2418 C CA . VAL D 1 43 ? -23.915 -6.557 0.448 1.00 30.60 43 VAL D CA 1
ATOM 2419 C C . VAL D 1 43 ? -22.787 -5.536 0.567 1.00 32.54 43 VAL D C 1
ATOM 2420 O O . VAL D 1 43 ? -22.996 -4.282 0.641 1.00 32.99 43 VAL D O 1
ATOM 2424 N N . SER D 1 44 ? -21.595 -6.105 0.609 1.00 34.37 44 SER D N 1
ATOM 2425 C CA . SER D 1 44 ? -20.407 -5.441 1.041 1.00 37.20 44 SER D CA 1
ATOM 2426 C C . SER D 1 44 ? -19.288 -6.297 0.574 1.00 38.58 44 SER D C 1
ATOM 2427 O O . SER D 1 44 ? -19.310 -7.533 0.706 1.00 39.70 44 SER D O 1
ATOM 2430 N N . ASN D 1 45 ? -18.315 -5.651 -0.033 1.00 40.60 45 ASN D N 1
ATOM 2431 C CA . ASN D 1 45 ? -17.159 -6.374 -0.523 1.00 42.13 45 ASN D CA 1
ATOM 2432 C C . ASN D 1 45 ? -17.484 -7.862 -0.973 1.00 41.45 45 ASN D C 1
ATOM 2433 O O . ASN D 1 45 ? -16.865 -8.857 -0.553 1.00 41.25 45 ASN D O 1
ATOM 2438 N N . ASP D 1 46 ? -18.474 -7.960 -1.863 1.00 40.70 46 ASP D N 1
ATOM 2439 C CA . ASP D 1 46 ? -18.807 -9.181 -2.608 1.00 40.61 46 ASP D CA 1
ATOM 2440 C C . ASP D 1 46 ? -19.537 -10.259 -1.759 1.00 40.21 46 ASP D C 1
ATOM 2441 O O . ASP D 1 46 ? -19.814 -11.370 -2.226 1.00 39.98 46 ASP D O 1
ATOM 2446 N N . LYS D 1 47 ? -19.872 -9.909 -0.521 1.00 39.51 47 LYS D N 1
ATOM 2447 C CA . LYS D 1 47 ? -20.555 -10.831 0.334 1.00 38.55 47 LYS D CA 1
ATOM 2448 C C . LYS D 1 47 ? -21.945 -10.379 0.786 1.00 37.60 47 LYS D C 1
ATOM 2449 O O . LYS D 1 47 ? -22.288 -9.183 0.700 1.00 36.40 47 LYS D O 1
ATOM 2455 N N . LEU D 1 48 ? -22.753 -11.354 1.204 1.00 36.16 48 LEU D N 1
ATOM 2456 C CA . LEU D 1 48 ? -24.090 -11.096 1.744 1.00 35.78 48 LEU D CA 1
ATOM 2457 C C . LEU D 1 48 ? -24.185 -11.376 3.254 1.00 36.12 48 LEU D C 1
ATOM 2458 O O . LEU D 1 48 ? -23.879 -12.491 3.711 1.00 36.77 48 LEU D O 1
ATOM 2463 N N . TYR D 1 49 ? -24.561 -10.355 4.022 1.00 35.85 49 TYR D N 1
ATOM 2464 C CA . TYR D 1 49 ? -24.837 -10.489 5.456 1.00 35.81 49 TYR D CA 1
ATOM 2465 C C . TYR D 1 49 ? -26.334 -10.380 5.748 1.00 36.39 49 TYR D C 1
ATOM 2466 O O . TYR D 1 49 ? -27.098 -9.808 4.952 1.00 37.43 49 TYR D O 1
ATOM 2475 N N . LYS D 1 50 ? -26.757 -10.921 6.893 1.00 36.17 50 LYS D N 1
ATOM 2476 C CA . LYS D 1 50 ? -28.151 -10.891 7.350 1.00 35.10 50 LYS D CA 1
ATOM 2477 C C . LYS D 1 50 ? -28.182 -10.858 8.866 1.00 34.35 50 LYS D C 1
ATOM 2478 O O . LYS D 1 50 ? -27.605 -11.702 9.540 1.00 33.42 50 LYS D O 1
ATOM 2484 N N . ALA D 1 51 ? -28.817 -9.845 9.407 1.00 34.04 51 ALA D N 1
ATOM 2485 C CA . ALA D 1 51 ? -29.154 -9.852 10.826 1.00 35.16 51 ALA D CA 1
ATOM 2486 C C . ALA D 1 51 ? -30.302 -8.869 11.059 1.00 34.99 51 ALA D C 1
ATOM 2487 O O . ALA D 1 51 ? -30.719 -8.146 10.126 1.00 34.22 51 ALA D O 1
ATOM 2489 N N . SER D 1 52 ? -30.820 -8.865 12.283 1.00 34.73 52 SER D N 1
ATOM 2490 C CA . SER D 1 52 ? -31.953 -8.053 12.583 1.00 34.39 52 SER D CA 1
ATOM 2491 C C . SER D 1 52 ? -31.396 -6.653 12.635 1.00 34.26 52 SER D C 1
ATOM 2492 O O . SER D 1 52 ? -30.257 -6.468 13.060 1.00 36.33 52 SER D O 1
ATOM 2495 N N . PRO D 1 53 ? -32.179 -5.642 12.251 1.00 33.06 53 PRO D N 1
ATOM 2496 C CA . PRO D 1 53 ? -31.556 -4.318 12.046 1.00 34.44 53 PRO D CA 1
ATOM 2497 C C . PRO D 1 53 ? -30.956 -3.774 13.328 1.00 36.79 53 PRO D C 1
ATOM 2498 O O . PRO D 1 53 ? -31.338 -4.240 14.384 1.00 37.07 53 PRO D O 1
ATOM 2502 N N . PRO D 1 54 ? -30.075 -2.741 13.248 1.00 39.02 54 PRO D N 1
ATOM 2503 C CA . PRO D 1 54 ? -29.509 -2.132 14.467 1.00 39.55 54 PRO D CA 1
ATOM 2504 C C . PRO D 1 54 ? -30.483 -1.142 15.051 1.00 40.36 54 PRO D C 1
ATOM 2505 O O . PRO D 1 54 ? -31.427 -0.772 14.397 1.00 39.96 54 PRO D O 1
ATOM 2509 N N . GLN D 1 55 ? -30.169 -0.674 16.252 1.00 41.81 55 GLN D N 1
ATOM 2510 C CA . GLN D 1 55 ? -31.107 -0.052 17.190 1.00 43.42 55 GLN D CA 1
ATOM 2511 C C . GLN D 1 55 ? -30.555 1.293 17.722 1.00 43.80 55 GLN D C 1
ATOM 2512 O O . GLN D 1 55 ? -31.304 2.198 18.070 1.00 44.06 55 GLN D O 1
ATOM 2518 N N . SER D 1 56 ? -29.230 1.394 17.786 1.00 44.30 56 SER D N 1
ATOM 2519 C CA . SER D 1 56 ? -28.540 2.589 18.235 1.00 45.25 56 SER D CA 1
ATOM 2520 C C . SER D 1 56 ? -27.100 2.413 17.778 1.00 45.23 56 SER D C 1
ATOM 2521 O O . SER D 1 56 ? -26.695 1.281 17.444 1.00 43.69 56 SER D O 1
ATOM 2524 N N . ASP D 1 57 ? -26.318 3.503 17.821 1.00 46.16 57 ASP D N 1
ATOM 2525 C CA . ASP D 1 57 ? -24.894 3.463 17.412 1.00 47.70 57 ASP D CA 1
ATOM 2526 C C . ASP D 1 57 ? -24.063 2.556 18.217 1.00 47.43 57 ASP D C 1
ATOM 2527 O O . ASP D 1 57 ? -22.967 2.191 17.787 1.00 48.31 57 ASP D O 1
ATOM 2532 N N . THR D 1 58 ? -24.561 2.188 19.391 1.00 46.62 58 THR D N 1
ATOM 2533 C CA . THR D 1 58 ? -23.784 1.312 20.236 1.00 45.79 58 THR D CA 1
ATOM 2534 C C . THR D 1 58 ? -23.814 -0.102 19.651 1.00 45.35 58 THR D C 1
ATOM 2535 O O . THR D 1 58 ? -22.983 -0.937 19.985 1.00 46.36 58 THR D O 1
ATOM 2539 N N . ASP D 1 59 ? -24.746 -0.366 18.743 1.00 44.11 59 ASP D N 1
ATOM 2540 C CA . ASP D 1 59 ? -24.941 -1.701 18.227 1.00 42.13 59 ASP D CA 1
ATOM 2541 C C . ASP D 1 59 ? -24.014 -1.912 17.066 1.00 41.54 59 ASP D C 1
ATOM 2542 O O . ASP D 1 59 ? -24.072 -1.175 16.091 1.00 41.75 59 ASP D O 1
ATOM 2547 N N . ASN D 1 60 ? -23.182 -2.945 17.131 1.00 41.13 60 ASN D N 1
ATOM 2548 C CA . ASN D 1 60 ? -22.270 -3.218 16.036 1.00 40.09 60 ASN D CA 1
ATOM 2549 C C . ASN D 1 60 ? -22.822 -4.221 15.050 1.00 39.15 60 ASN D C 1
ATOM 2550 O O . ASN D 1 60 ? -22.641 -5.465 15.195 1.00 40.38 60 ASN D O 1
ATOM 2555 N N . TRP D 1 61 ? -23.454 -3.705 13.997 1.00 38.92 61 TRP D N 1
ATOM 2556 C CA . TRP D 1 61 ? -24.277 -4.604 13.158 1.00 37.15 61 TRP D CA 1
ATOM 2557 C C . TRP D 1 61 ? -23.462 -5.636 12.391 1.00 37.06 61 TRP D C 1
ATOM 2558 O O . TRP D 1 61 ? -23.770 -6.871 12.413 1.00 35.49 61 TRP D O 1
ATOM 2569 N N . ILE D 1 62 ? -22.413 -5.154 11.719 1.00 37.55 62 ILE D N 1
ATOM 2570 C CA . ILE D 1 62 ? -21.671 -6.076 10.855 1.00 38.64 62 ILE D CA 1
ATOM 2571 C C . ILE D 1 62 ? -20.916 -7.153 11.668 1.00 39.88 62 ILE D C 1
ATOM 2572 O O . ILE D 1 62 ? -20.684 -8.265 11.178 1.00 40.88 62 ILE D O 1
ATOM 2577 N N . ALA D 1 63 ? -20.606 -6.836 12.934 1.00 41.00 63 ALA D N 1
ATOM 2578 C CA . ALA D 1 63 ? -19.945 -7.808 13.861 1.00 40.66 63 ALA D CA 1
ATOM 2579 C C . ALA D 1 63 ? -20.903 -8.861 14.332 1.00 39.83 63 ALA D C 1
ATOM 2580 O O . ALA D 1 63 ? -20.496 -9.997 14.542 1.00 39.35 63 ALA D O 1
ATOM 2582 N N . ARG D 1 64 ? -22.180 -8.516 14.487 1.00 39.62 64 ARG D N 1
ATOM 2583 C CA . ARG D 1 64 ? -23.201 -9.604 14.765 1.00 37.74 64 ARG D CA 1
ATOM 2584 C C . ARG D 1 64 ? -23.946 -10.255 13.594 1.00 37.78 64 ARG D C 1
ATOM 2585 O O . ARG D 1 64 ? -24.678 -11.216 13.836 1.00 38.16 64 ARG D O 1
ATOM 2593 N N . ALA D 1 65 ? -23.746 -9.775 12.353 1.00 37.69 65 ALA D N 1
ATOM 2594 C CA . ALA D 1 65 ? -24.392 -10.341 11.144 1.00 36.50 65 ALA D CA 1
ATOM 2595 C C . ALA D 1 65 ? -23.815 -11.663 10.732 1.00 37.23 65 ALA D C 1
ATOM 2596 O O . ALA D 1 65 ? -22.610 -11.850 10.767 1.00 38.48 65 ALA D O 1
ATOM 2598 N N . THR D 1 66 ? -24.656 -12.561 10.243 1.00 37.86 66 THR D N 1
ATOM 2599 C CA . THR D 1 66 ? -24.190 -13.790 9.659 1.00 38.40 66 THR D CA 1
ATOM 2600 C C . THR D 1 66 ? -23.822 -13.515 8.216 1.00 40.20 66 THR D C 1
ATOM 2601 O O . THR D 1 66 ? -24.643 -12.969 7.440 1.00 40.46 66 THR D O 1
ATOM 2605 N N . GLU D 1 67 ? -22.605 -13.906 7.855 1.00 40.73 67 GLU D N 1
ATOM 2606 C CA . GLU D 1 67 ? -22.281 -14.075 6.468 1.00 41.52 67 GLU D CA 1
ATOM 2607 C C . GLU D 1 67 ? -23.115 -15.250 5.924 1.00 41.00 67 GLU D C 1
ATOM 2608 O O . GLU D 1 67 ? -22.937 -16.401 6.307 1.00 41.90 67 GLU D O 1
ATOM 2614 N N . ILE D 1 68 ? -24.028 -14.967 5.012 1.00 40.51 68 ILE D N 1
ATOM 2615 C CA . ILE D 1 68 ? -24.825 -16.040 4.455 1.00 39.40 68 ILE D CA 1
ATOM 2616 C C . ILE D 1 68 ? -24.466 -16.244 3.004 1.00 40.98 68 ILE D C 1
ATOM 2617 O O . ILE D 1 68 ? -24.933 -17.231 2.376 1.00 40.83 68 ILE D O 1
ATOM 2622 N N . GLY D 1 69 ? -23.671 -15.298 2.476 1.00 41.67 69 GLY D N 1
ATOM 2623 C CA . GLY D 1 69 ? -23.250 -15.285 1.068 1.00 42.94 69 GLY D CA 1
ATOM 2624 C C . GLY D 1 69 ? -21.743 -15.097 0.968 1.00 45.10 69 GLY D C 1
ATOM 2625 O O . GLY D 1 69 ? -21.188 -14.129 1.504 1.00 44.82 69 GLY D O 1
ATOM 2626 N N . SER D 1 70 ? -21.096 -16.023 0.251 1.00 47.36 70 SER D N 1
ATOM 2627 C CA . SER D 1 70 ? -19.638 -16.170 0.180 1.00 48.62 70 SER D CA 1
ATOM 2628 C C . SER D 1 70 ? -18.957 -15.372 -0.944 1.00 49.38 70 SER D C 1
ATOM 2629 O O . SER D 1 70 ? -17.922 -14.702 -0.689 1.00 51.11 70 SER D O 1
ATOM 2632 N N . GLY D 1 71 ? -19.477 -15.436 -2.176 1.00 47.26 71 GLY D N 1
ATOM 2633 C CA . GLY D 1 71 ? -18.855 -14.676 -3.242 1.00 45.03 71 GLY D CA 1
ATOM 2634 C C . GLY D 1 71 ? -19.871 -14.439 -4.335 1.00 44.53 71 GLY D C 1
ATOM 2635 O O . GLY D 1 71 ? -20.835 -15.196 -4.434 1.00 45.99 71 GLY D O 1
ATOM 2636 N N . GLY D 1 72 ? -19.671 -13.414 -5.165 1.00 42.21 72 GLY D N 1
ATOM 2637 C CA . GLY D 1 72 ? -20.519 -13.209 -6.338 1.00 39.59 72 GLY D CA 1
ATOM 2638 C C . GLY D 1 72 ? -21.676 -12.242 -6.046 1.00 38.26 72 GLY D C 1
ATOM 2639 O O . GLY D 1 72 ? -22.375 -11.799 -6.987 1.00 37.24 72 GLY D O 1
ATOM 2640 N N . TRP D 1 73 ? -21.858 -11.900 -4.763 1.00 34.53 73 TRP D N 1
ATOM 2641 C CA . TRP D 1 73 ? -22.925 -11.006 -4.380 1.00 33.87 73 TRP D CA 1
ATOM 2642 C C . TRP D 1 73 ? -22.908 -9.597 -5.046 1.00 32.36 73 TRP D C 1
ATOM 2643 O O . TRP D 1 73 ? -23.943 -8.970 -5.265 1.00 29.60 73 TRP D O 1
ATOM 2654 N N . SER D 1 74 ? -21.753 -9.130 -5.436 1.00 31.42 74 SER D N 1
ATOM 2655 C CA . SER D 1 74 ? -21.740 -7.770 -5.926 1.00 32.33 74 SER D CA 1
ATOM 2656 C C . SER D 1 74 ? -21.857 -7.746 -7.465 1.00 31.48 74 SER D C 1
ATOM 2657 O O . SER D 1 74 ? -21.864 -6.690 -8.082 1.00 31.67 74 SER D O 1
ATOM 2660 N N . GLY D 1 75 ? -22.025 -8.900 -8.084 1.00 29.88 75 GLY D N 1
ATOM 2661 C CA . GLY D 1 75 ? -22.255 -8.892 -9.503 1.00 28.34 75 GLY D CA 1
ATOM 2662 C C . GLY D 1 75 ? -23.706 -8.611 -9.832 1.00 28.43 75 GLY D C 1
ATOM 2663 O O . GLY D 1 75 ? -24.064 -8.530 -11.001 1.00 28.59 75 GLY D O 1
ATOM 2664 N N . PHE D 1 76 ? -24.571 -8.433 -8.832 1.00 27.08 76 PHE D N 1
ATOM 2665 C CA . PHE D 1 76 ? -25.979 -8.224 -9.182 1.00 26.19 76 PHE D CA 1
ATOM 2666 C C . PHE D 1 76 ? -26.269 -6.747 -9.434 1.00 25.62 76 PHE D C 1
ATOM 2667 O O . PHE D 1 76 ? -25.759 -5.914 -8.730 1.00 27.45 76 PHE D O 1
ATOM 2675 N N . LYS D 1 77 ? -27.071 -6.437 -10.438 1.00 24.44 77 LYS D N 1
ATOM 2676 C CA . LYS D 1 77 ? -27.631 -5.113 -10.652 1.00 23.35 77 LYS D CA 1
ATOM 2677 C C . LYS D 1 77 ? -28.825 -4.862 -9.739 1.00 23.16 77 LYS D C 1
ATOM 2678 O O . LYS D 1 77 ? -28.985 -3.762 -9.305 1.00 23.24 77 LYS D O 1
ATOM 2684 N N . PHE D 1 78 ? -29.681 -5.863 -9.474 1.00 23.33 78 PHE D N 1
ATOM 2685 C CA . PHE D 1 78 ? -30.829 -5.708 -8.519 1.00 22.40 78 PHE D CA 1
ATOM 2686 C C . PHE D 1 78 ? -30.831 -6.925 -7.671 1.00 22.45 78 PHE D C 1
ATOM 2687 O O . PHE D 1 78 ? -30.443 -7.948 -8.128 1.00 21.26 78 PHE D O 1
ATOM 2695 N N . LEU D 1 79 ? -31.316 -6.783 -6.447 1.00 23.40 79 LEU D N 1
ATOM 2696 C CA . LEU D 1 79 ? -31.335 -7.845 -5.488 1.00 24.63 79 LEU D CA 1
ATOM 2697 C C . LEU D 1 79 ? -32.355 -7.464 -4.368 1.00 25.13 79 LEU D C 1
ATOM 2698 O O . LEU D 1 79 ? -32.141 -6.530 -3.617 1.00 24.22 79 LEU D O 1
ATOM 2703 N N . PHE D 1 80 ? -33.517 -8.131 -4.340 1.00 26.33 80 PHE D N 1
ATOM 2704 C CA . PHE D 1 80 ? -34.683 -7.612 -3.560 1.00 25.50 80 PHE D CA 1
ATOM 2705 C C . PHE D 1 80 ? -35.680 -8.723 -3.314 1.00 25.47 80 PHE D C 1
ATOM 2706 O O . PHE D 1 80 ? -35.790 -9.629 -4.130 1.00 22.98 80 PHE D O 1
ATOM 2714 N N . PHE D 1 81 ? -36.374 -8.617 -2.162 1.00 25.27 81 PHE D N 1
ATOM 2715 C CA . PHE D 1 81 ? -37.301 -9.610 -1.723 1.00 25.45 81 PHE D CA 1
ATOM 2716 C C . PHE D 1 81 ? -38.732 -9.393 -2.254 1.00 26.00 81 PHE D C 1
ATOM 2717 O O . PHE D 1 81 ? -39.253 -8.276 -2.313 1.00 25.08 81 PHE D O 1
ATOM 2725 N N . HIS D 1 82 ? -39.354 -10.489 -2.654 1.00 27.67 82 HIS D N 1
ATOM 2726 C CA . HIS D 1 82 ? -40.785 -10.540 -2.925 1.00 28.24 82 HIS D CA 1
ATOM 2727 C C . HIS D 1 82 ? -41.455 -10.661 -1.559 1.00 29.60 82 HIS D C 1
ATOM 2728 O O . HIS D 1 82 ? -40.903 -11.336 -0.643 1.00 29.16 82 HIS D O 1
ATOM 2735 N N . PRO D 1 83 ? -42.648 -10.037 -1.387 1.00 30.20 83 PRO D N 1
ATOM 2736 C CA . PRO D 1 83 ? -43.351 -10.254 -0.084 1.00 30.12 83 PRO D CA 1
ATOM 2737 C C . PRO D 1 83 ? -43.476 -11.697 0.313 1.00 30.49 83 PRO D C 1
ATOM 2738 O O . PRO D 1 83 ? -43.630 -11.952 1.463 1.00 32.25 83 PRO D O 1
ATOM 2742 N N . ASN D 1 84 ? -43.440 -12.648 -0.606 1.00 30.49 84 ASN D N 1
ATOM 2743 C CA . ASN D 1 84 ? -43.579 -14.041 -0.182 1.00 30.11 84 ASN D CA 1
ATOM 2744 C C . ASN D 1 84 ? -42.285 -14.683 0.348 1.00 29.91 84 ASN D C 1
ATOM 2745 O O . ASN D 1 84 ? -42.251 -15.885 0.585 1.00 30.61 84 ASN D O 1
ATOM 2750 N N . GLY D 1 85 ? -41.217 -13.898 0.487 1.00 29.81 85 GLY D N 1
ATOM 2751 C CA . GLY D 1 85 ? -39.931 -14.381 0.987 1.00 27.97 85 GLY D CA 1
ATOM 2752 C C . GLY D 1 85 ? -38.963 -14.889 -0.100 1.00 28.45 85 GLY D C 1
ATOM 2753 O O . GLY D 1 85 ? -37.866 -15.327 0.243 1.00 29.45 85 GLY D O 1
ATOM 2754 N N . TYR D 1 86 ? -39.354 -14.892 -1.382 1.00 26.57 86 TYR D N 1
ATOM 2755 C CA . TYR D 1 86 ? -38.435 -15.311 -2.423 1.00 26.57 86 TYR D CA 1
ATOM 2756 C C . TYR D 1 86 ? -37.577 -14.160 -2.730 1.00 26.23 86 TYR D C 1
ATOM 2757 O O . TYR D 1 86 ? -38.044 -13.021 -2.720 1.00 27.06 86 TYR D O 1
ATOM 2766 N N . LEU D 1 87 ? -36.298 -14.438 -2.927 1.00 24.94 87 LEU D N 1
ATOM 2767 C CA . LEU D 1 87 ? -35.330 -13.416 -3.220 1.00 23.09 87 LEU D CA 1
ATOM 2768 C C . LEU D 1 87 ? -35.102 -13.244 -4.734 1.00 22.64 87 LEU D C 1
ATOM 2769 O O . LEU D 1 87 ? -34.740 -14.211 -5.425 1.00 23.14 87 LEU D O 1
ATOM 2774 N N . TYR D 1 88 ? -35.280 -12.044 -5.268 1.00 20.80 88 TYR D N 1
ATOM 2775 C CA . TYR D 1 88 ? -35.057 -11.888 -6.716 1.00 21.90 88 TYR D CA 1
ATOM 2776 C C . TYR D 1 88 ? -33.708 -11.196 -7.082 1.00 23.20 88 TYR D C 1
ATOM 2777 O O . TYR D 1 88 ? -33.083 -10.512 -6.226 1.00 24.52 88 TYR D O 1
ATOM 2786 N N . ALA D 1 89 ? -33.221 -11.397 -8.314 1.00 23.39 89 ALA D N 1
ATOM 2787 C CA . ALA D 1 89 ? -31.967 -10.784 -8.717 1.00 22.85 89 ALA D CA 1
ATOM 2788 C C . ALA D 1 89 ? -31.798 -10.684 -10.199 1.00 24.44 89 ALA D C 1
ATOM 2789 O O . ALA D 1 89 ? -32.152 -11.612 -10.978 1.00 23.74 89 ALA D O 1
ATOM 2791 N N . VAL D 1 90 ? -31.226 -9.553 -10.607 1.00 25.11 90 VAL D N 1
ATOM 2792 C CA . VAL D 1 90 ? -30.693 -9.440 -11.956 1.00 25.11 90 VAL D CA 1
ATOM 2793 C C . VAL D 1 90 ? -29.182 -9.561 -11.963 1.00 25.98 90 VAL D C 1
ATOM 2794 O O . VAL D 1 90 ? -28.492 -8.845 -11.218 1.00 26.30 90 VAL D O 1
ATOM 2798 N N . ARG D 1 91 ? -28.666 -10.482 -12.763 1.00 26.62 91 ARG D N 1
ATOM 2799 C CA . ARG D 1 91 ? -27.236 -10.485 -13.071 1.00 29.09 91 ARG D CA 1
ATOM 2800 C C . ARG D 1 91 ? -27.030 -10.403 -14.611 1.00 29.50 91 ARG D C 1
ATOM 2801 O O . ARG D 1 91 ? -27.599 -11.214 -15.399 1.00 28.14 91 ARG D O 1
ATOM 2809 N N . GLY D 1 92 ? -26.280 -9.390 -15.058 1.00 29.57 92 GLY D N 1
ATOM 2810 C CA . GLY D 1 92 ? -26.139 -9.204 -16.499 1.00 29.25 92 GLY D CA 1
ATOM 2811 C C . GLY D 1 92 ? -27.510 -8.881 -17.038 1.00 31.22 92 GLY D C 1
ATOM 2812 O O . GLY D 1 92 ? -28.149 -7.884 -16.598 1.00 30.39 92 GLY D O 1
ATOM 2813 N N . GLN D 1 93 ? -27.985 -9.716 -17.963 1.00 32.09 93 GLN D N 1
ATOM 2814 C CA . GLN D 1 93 ? -29.306 -9.514 -18.629 1.00 34.51 93 GLN D CA 1
ATOM 2815 C C . GLN D 1 93 ? -30.381 -10.548 -18.192 1.00 33.10 93 GLN D C 1
ATOM 2816 O O . GLN D 1 93 ? -31.445 -10.673 -18.761 1.00 34.50 93 GLN D O 1
ATOM 2822 N N . ARG D 1 94 ? -30.095 -11.292 -17.159 1.00 31.82 94 ARG D N 1
ATOM 2823 C CA . ARG D 1 94 ? -30.885 -12.406 -16.838 1.00 31.36 94 ARG D CA 1
ATOM 2824 C C . ARG D 1 94 ? -31.523 -12.148 -15.484 1.00 29.51 94 ARG D C 1
ATOM 2825 O O . ARG D 1 94 ? -31.019 -11.352 -14.669 1.00 28.33 94 ARG D O 1
ATOM 2833 N N . PHE D 1 95 ? -32.581 -12.899 -15.213 1.00 27.36 95 PHE D N 1
ATOM 2834 C CA . PHE D 1 95 ? -33.398 -12.685 -14.033 1.00 26.04 95 PHE D CA 1
ATOM 2835 C C . PHE D 1 95 ? -33.562 -13.998 -13.285 1.00 25.16 95 PHE D C 1
ATOM 2836 O O . PHE D 1 95 ? -33.760 -15.037 -13.925 1.00 26.43 95 PHE D O 1
ATOM 2844 N N . TYR D 1 96 ? -33.499 -13.964 -11.952 1.00 25.02 96 TYR D N 1
ATOM 2845 C CA . TYR D 1 96 ? -33.478 -15.163 -11.087 1.00 26.34 96 TYR D CA 1
ATOM 2846 C C . TYR D 1 96 ? -34.309 -15.001 -9.849 1.00 27.22 96 TYR D C 1
ATOM 2847 O O . TYR D 1 96 ? -34.446 -13.899 -9.375 1.00 29.60 96 TYR D O 1
ATOM 2856 N N . LYS D 1 97 ? -34.805 -16.087 -9.251 1.00 27.64 97 LYS D N 1
ATOM 2857 C CA . LYS D 1 97 ? -35.485 -16.036 -7.942 1.00 27.54 97 LYS D CA 1
ATOM 2858 C C . LYS D 1 97 ? -35.154 -17.320 -7.163 1.00 27.80 97 LYS D C 1
ATOM 2859 O O . LYS D 1 97 ? -34.792 -18.326 -7.791 1.00 28.93 97 LYS D O 1
ATOM 2865 N N . ALA D 1 98 ? -35.234 -17.298 -5.828 1.00 26.39 98 ALA D N 1
ATOM 2866 C CA . ALA D 1 98 ? -35.024 -18.514 -5.039 1.00 26.97 98 ALA D CA 1
ATOM 2867 C C . ALA D 1 98 ? -35.011 -18.156 -3.575 1.00 27.38 98 ALA D C 1
ATOM 2868 O O . ALA D 1 98 ? -34.930 -16.983 -3.188 1.00 26.88 98 ALA D O 1
ATOM 2870 N N . LEU D 1 99 ? -35.113 -19.164 -2.723 1.00 29.40 99 LEU D N 1
ATOM 2871 C CA . LEU D 1 99 ? -35.157 -18.843 -1.286 1.00 30.08 99 LEU D CA 1
ATOM 2872 C C . LEU D 1 99 ? -33.777 -18.280 -1.007 1.00 30.66 99 LEU D C 1
ATOM 2873 O O . LEU D 1 99 ? -32.821 -18.703 -1.648 1.00 30.57 99 LEU D O 1
ATOM 2878 N N . PRO D 1 100 ? -33.670 -17.280 -0.136 1.00 30.80 100 PRO D N 1
ATOM 2879 C CA . PRO D 1 100 ? -32.336 -16.719 0.088 1.00 33.27 100 PRO D CA 1
ATOM 2880 C C . PRO D 1 100 ? -31.389 -17.837 0.577 1.00 35.92 100 PRO D C 1
ATOM 2881 O O . PRO D 1 100 ? -31.863 -18.875 0.935 1.00 36.32 100 PRO D O 1
ATOM 2885 N N . PRO D 1 101 ? -30.068 -17.634 0.567 1.00 38.79 101 PRO D N 1
ATOM 2886 C CA . PRO D 1 101 ? -29.217 -18.620 1.237 1.00 41.49 101 PRO D CA 1
ATOM 2887 C C . PRO D 1 101 ? -29.177 -18.442 2.738 1.00 44.68 101 PRO D C 1
ATOM 2888 O O . PRO D 1 101 ? -29.649 -17.448 3.298 1.00 44.19 101 PRO D O 1
ATOM 2892 N N . VAL D 1 102 ? -28.614 -19.412 3.421 1.00 49.80 102 VAL D N 1
ATOM 2893 C CA . VAL D 1 102 ? -28.985 -19.502 4.827 1.00 54.70 102 VAL D CA 1
ATOM 2894 C C . VAL D 1 102 ? -27.838 -19.764 5.847 1.00 56.27 102 VAL D C 1
ATOM 2895 O O . VAL D 1 102 ? -28.046 -19.540 7.087 1.00 57.58 102 VAL D O 1
ATOM 2899 N N . SER D 1 103 ? -26.637 -20.131 5.314 1.00 58.05 103 SER D N 1
ATOM 2900 C CA . SER D 1 103 ? -25.386 -20.517 6.095 1.00 58.18 103 SER D CA 1
ATOM 2901 C C . SER D 1 103 ? -25.399 -21.940 6.718 1.00 58.81 103 SER D C 1
ATOM 2902 O O . SER D 1 103 ? -24.751 -22.867 6.202 1.00 58.56 103 SER D O 1
ATOM 2905 N N . ASN E 1 13 ? -24.105 -22.729 -2.387 1.00 52.72 13 ASN E N 1
ATOM 2906 C CA . ASN E 1 13 ? -24.255 -21.796 -3.556 1.00 52.03 13 ASN E CA 1
ATOM 2907 C C . ASN E 1 13 ? -25.718 -21.515 -4.074 1.00 51.80 13 ASN E C 1
ATOM 2908 O O . ASN E 1 13 ? -26.411 -22.408 -4.586 1.00 51.20 13 ASN E O 1
ATOM 2913 N N . TRP E 1 14 ? -26.131 -20.243 -3.975 1.00 50.81 14 TRP E N 1
ATOM 2914 C CA . TRP E 1 14 ? -27.471 -19.736 -4.378 1.00 49.02 14 TRP E CA 1
ATOM 2915 C C . TRP E 1 14 ? -27.700 -19.715 -5.879 1.00 49.05 14 TRP E C 1
ATOM 2916 O O . TRP E 1 14 ? -28.730 -20.146 -6.397 1.00 49.19 14 TRP E O 1
ATOM 2927 N N . MET E 1 15 ? -26.737 -19.202 -6.599 1.00 49.79 15 MET E N 1
ATOM 2928 C CA . MET E 1 15 ? -26.948 -19.072 -8.024 1.00 51.13 15 MET E CA 1
ATOM 2929 C C . MET E 1 15 ? -27.310 -20.376 -8.775 1.00 50.65 15 MET E C 1
ATOM 2930 O O . MET E 1 15 ? -28.179 -20.380 -9.651 1.00 50.65 15 MET E O 1
ATOM 2935 N N . GLY E 1 16 ? -26.666 -21.475 -8.388 1.00 50.15 16 GLY E N 1
ATOM 2936 C CA . GLY E 1 16 ? -26.842 -22.760 -9.061 1.00 48.70 16 GLY E CA 1
ATOM 2937 C C . GLY E 1 16 ? -28.201 -23.370 -8.796 1.00 48.10 16 GLY E C 1
ATOM 2938 O O . GLY E 1 16 ? -28.786 -23.974 -9.701 1.00 50.42 16 GLY E O 1
ATOM 2939 N N . ARG E 1 17 ? -28.721 -23.195 -7.583 1.00 45.32 17 ARG E N 1
ATOM 2940 C CA . ARG E 1 17 ? -30.060 -23.644 -7.270 1.00 43.03 17 ARG E CA 1
ATOM 2941 C C . ARG E 1 17 ? -31.181 -22.640 -7.624 1.00 42.10 17 ARG E C 1
ATOM 2942 O O . ARG E 1 17 ? -32.376 -22.932 -7.384 1.00 43.67 17 ARG E O 1
ATOM 2950 N N . ALA E 1 18 ? -30.837 -21.501 -8.226 1.00 38.59 18 ALA E N 1
ATOM 2951 C CA . ALA E 1 18 ? -31.841 -20.505 -8.582 1.00 33.98 18 ALA E CA 1
ATOM 2952 C C . ALA E 1 18 ? -32.680 -20.780 -9.860 1.00 32.34 18 ALA E C 1
ATOM 2953 O O . ALA E 1 18 ? -32.240 -21.362 -10.860 1.00 30.87 18 ALA E O 1
ATOM 2955 N N . LYS E 1 19 ? -33.935 -20.375 -9.795 1.00 30.82 19 LYS E N 1
ATOM 2956 C CA . LYS E 1 19 ? -34.781 -20.487 -10.947 1.00 30.92 19 LYS E CA 1
ATOM 2957 C C . LYS E 1 19 ? -34.582 -19.243 -11.811 1.00 31.22 19 LYS E C 1
ATOM 2958 O O . LYS E 1 19 ? -34.757 -18.107 -11.342 1.00 31.16 19 LYS E O 1
ATOM 2964 N N . GLU E 1 20 ? -34.224 -19.493 -13.065 1.00 30.20 20 GLU E N 1
ATOM 2965 C CA . GLU E 1 20 ? -34.020 -18.450 -14.028 1.00 29.75 20 GLU E CA 1
ATOM 2966 C C . GLU E 1 20 ? -35.343 -18.039 -14.594 1.00 28.70 20 GLU E C 1
ATOM 2967 O O . GLU E 1 20 ? -36.081 -18.840 -15.099 1.00 25.49 20 GLU E O 1
ATOM 2973 N N . ILE E 1 21 ? -35.681 -16.763 -14.476 1.00 29.15 21 ILE E N 1
ATOM 2974 C CA . ILE E 1 21 ? -37.031 -16.436 -14.928 1.00 29.45 21 ILE E CA 1
ATOM 2975 C C . ILE E 1 21 ? -37.057 -15.414 -16.028 1.00 30.49 21 ILE E C 1
ATOM 2976 O O . ILE E 1 21 ? -38.056 -14.778 -16.230 1.00 30.30 21 ILE E O 1
ATOM 2981 N N . GLY E 1 22 ? -35.941 -15.256 -16.725 1.00 32.33 22 GLY E N 1
ATOM 2982 C CA . GLY E 1 22 ? -35.895 -14.355 -17.863 1.00 33.91 22 GLY E CA 1
ATOM 2983 C C . GLY E 1 22 ? -34.491 -14.382 -18.388 1.00 34.88 22 GLY E C 1
ATOM 2984 O O . GLY E 1 22 ? -33.541 -14.390 -17.618 1.00 33.71 22 GLY E O 1
ATOM 2985 N N . ASN E 1 23 ? -34.397 -14.414 -19.713 1.00 37.15 23 ASN E N 1
ATOM 2986 C CA . ASN E 1 23 ? -33.189 -14.801 -20.420 1.00 39.29 23 ASN E CA 1
ATOM 2987 C C . ASN E 1 23 ? -32.434 -13.650 -21.079 1.00 39.58 23 ASN E C 1
ATOM 2988 O O . ASN E 1 23 ? -31.242 -13.907 -21.416 1.00 40.99 23 ASN E O 1
ATOM 2993 N N . GLY E 1 24 ? -33.133 -12.510 -21.357 1.00 37.29 24 GLY E N 1
ATOM 2994 C CA . GLY E 1 24 ? -32.556 -11.179 -21.777 1.00 35.65 24 GLY E CA 1
ATOM 2995 C C . GLY E 1 24 ? -33.350 -9.871 -21.473 1.00 33.37 24 GLY E C 1
ATOM 2996 O O . GLY E 1 24 ? -34.457 -9.894 -20.911 1.00 33.03 24 GLY E O 1
ATOM 2997 N N . GLY E 1 25 ? -32.775 -8.705 -21.796 1.00 32.08 25 GLY E N 1
ATOM 2998 C CA . GLY E 1 25 ? -33.415 -7.413 -21.501 1.00 28.73 25 GLY E CA 1
ATOM 2999 C C . GLY E 1 25 ? -33.507 -6.931 -20.044 1.00 29.09 25 GLY E C 1
ATOM 3000 O O . GLY E 1 25 ? -33.882 -5.763 -19.811 1.00 29.13 25 GLY E O 1
ATOM 3001 N N . TRP E 1 26 ? -33.163 -7.759 -19.035 1.00 28.13 26 TRP E N 1
ATOM 3002 C CA . TRP E 1 26 ? -33.299 -7.306 -17.609 1.00 26.21 26 TRP E CA 1
ATOM 3003 C C . TRP E 1 26 ? -32.381 -6.199 -17.260 1.00 27.07 26 TRP E C 1
ATOM 3004 O O . TRP E 1 26 ? -32.607 -5.499 -16.286 1.00 26.13 26 TRP E O 1
ATOM 3015 N N . ASP E 1 27 ? -31.348 -6.026 -18.078 1.00 28.93 27 ASP E N 1
ATOM 3016 C CA . ASP E 1 27 ? -30.305 -5.020 -17.852 1.00 30.07 27 ASP E CA 1
ATOM 3017 C C . ASP E 1 27 ? -30.800 -3.577 -18.120 1.00 29.89 27 ASP E C 1
ATOM 3018 O O . ASP E 1 27 ? -30.230 -2.668 -17.643 1.00 29.63 27 ASP E O 1
ATOM 3023 N N . GLN E 1 28 ? -31.876 -3.400 -18.870 1.00 31.10 28 GLN E N 1
ATOM 3024 C CA . GLN E 1 28 ? -32.313 -2.089 -19.384 1.00 31.48 28 GLN E CA 1
ATOM 3025 C C . GLN E 1 28 ? -33.063 -1.245 -18.295 1.00 31.13 28 GLN E C 1
ATOM 3026 O O . GLN E 1 28 ? -33.363 -0.037 -18.447 1.00 32.54 28 GLN E O 1
ATOM 3032 N N . PHE E 1 29 ? -33.431 -1.887 -17.214 1.00 29.11 29 PHE E N 1
ATOM 3033 C CA . PHE E 1 29 ? -34.307 -1.212 -16.290 1.00 26.64 29 PHE E CA 1
ATOM 3034 C C . PHE E 1 29 ? -33.536 -0.410 -15.321 1.00 26.08 29 PHE E C 1
ATOM 3035 O O . PHE E 1 29 ? -32.494 -0.856 -14.860 1.00 26.33 29 PHE E O 1
ATOM 3043 N N . GLN E 1 30 ? -34.104 0.728 -14.926 1.00 25.50 30 GLN E N 1
ATOM 3044 C CA . GLN E 1 30 ? -33.490 1.594 -13.932 1.00 24.34 30 GLN E CA 1
ATOM 3045 C C . GLN E 1 30 ? -34.030 1.402 -12.539 1.00 23.99 30 GLN E C 1
ATOM 3046 O O . GLN E 1 30 ? -33.424 1.789 -11.580 1.00 24.45 30 GLN E O 1
ATOM 3052 N N . PHE E 1 31 ? -35.198 0.786 -12.421 1.00 23.47 31 PHE E N 1
ATOM 3053 C CA . PHE E 1 31 ? -35.744 0.388 -11.119 1.00 22.27 31 PHE E CA 1
ATOM 3054 C C . PHE E 1 31 ? -36.493 -0.910 -11.310 1.00 21.88 31 PHE E C 1
ATOM 3055 O O . PHE E 1 31 ? -37.017 -1.153 -12.390 1.00 22.12 31 PHE E O 1
ATOM 3063 N N . LEU E 1 32 ? -36.571 -1.739 -10.282 1.00 21.49 32 LEU E N 1
ATOM 3064 C CA . LEU E 1 32 ? -37.250 -3.051 -10.417 1.00 20.13 32 LEU E CA 1
ATOM 3065 C C . LEU E 1 32 ? -37.486 -3.501 -9.008 1.00 20.89 32 LEU E C 1
ATOM 3066 O O . LEU E 1 32 ? -36.517 -3.740 -8.243 1.00 20.41 32 LEU E O 1
ATOM 3071 N N . PHE E 1 33 ? -38.773 -3.586 -8.648 1.00 20.81 33 PHE E N 1
ATOM 3072 C CA . PHE E 1 33 ? -39.164 -3.741 -7.235 1.00 20.13 33 PHE E CA 1
ATOM 3073 C C . PHE E 1 33 ? -40.632 -4.215 -7.262 1.00 20.80 33 PHE E C 1
ATOM 3074 O O . PHE E 1 33 ? -41.242 -4.168 -8.297 1.00 19.38 33 PHE E O 1
ATOM 3082 N N . PHE E 1 34 ? -41.136 -4.679 -6.099 1.00 22.00 34 PHE E N 1
ATOM 3083 C CA . PHE E 1 34 ? -42.467 -5.189 -5.838 1.00 20.67 34 PHE E CA 1
ATOM 3084 C C . PHE E 1 34 ? -43.291 -4.225 -5.062 1.00 21.48 34 PHE E C 1
ATOM 3085 O O . PHE E 1 34 ? -42.750 -3.438 -4.290 1.00 20.51 34 PHE E O 1
ATOM 3093 N N . ASP E 1 35 ? -44.613 -4.281 -5.268 1.00 22.08 35 ASP E N 1
ATOM 3094 C CA . ASP E 1 35 ? -45.512 -3.622 -4.362 1.00 21.97 35 ASP E CA 1
ATOM 3095 C C . ASP E 1 35 ? -45.823 -4.678 -3.316 1.00 22.79 35 ASP E C 1
ATOM 3096 O O . ASP E 1 35 ? -45.353 -5.815 -3.484 1.00 22.54 35 ASP E O 1
ATOM 3101 N N . PRO E 1 36 ? -46.581 -4.326 -2.244 1.00 23.63 36 PRO E N 1
ATOM 3102 C CA . PRO E 1 36 ? -46.845 -5.299 -1.153 1.00 24.27 36 PRO E CA 1
ATOM 3103 C C . PRO E 1 36 ? -47.678 -6.496 -1.609 1.00 26.39 36 PRO E C 1
ATOM 3104 O O . PRO E 1 36 ? -47.745 -7.520 -0.876 1.00 27.26 36 PRO E O 1
ATOM 3108 N N . ASN E 1 37 ? -48.275 -6.457 -2.814 1.00 26.76 37 ASN E N 1
ATOM 3109 C CA . ASN E 1 37 ? -48.946 -7.680 -3.274 1.00 27.79 37 ASN E CA 1
ATOM 3110 C C . ASN E 1 37 ? -48.164 -8.619 -4.158 1.00 27.34 37 ASN E C 1
ATOM 3111 O O . ASN E 1 37 ? -48.680 -9.665 -4.582 1.00 26.29 37 ASN E O 1
ATOM 3116 N N . GLY E 1 38 ? -46.936 -8.202 -4.482 1.00 26.13 38 GLY E N 1
ATOM 3117 C CA . GLY E 1 38 ? -46.101 -8.988 -5.315 1.00 24.68 38 GLY E CA 1
ATOM 3118 C C . GLY E 1 38 ? -46.297 -8.757 -6.795 1.00 24.58 38 GLY E C 1
ATOM 3119 O O . GLY E 1 38 ? -45.885 -9.612 -7.535 1.00 25.51 38 GLY E O 1
ATOM 3120 N N . TYR E 1 39 ? -46.856 -7.617 -7.237 1.00 24.26 39 TYR E N 1
ATOM 3121 C CA . TYR E 1 39 ? -46.768 -7.189 -8.627 1.00 24.45 39 TYR E CA 1
ATOM 3122 C C . TYR E 1 39 ? -45.424 -6.539 -8.828 1.00 24.03 39 TYR E C 1
ATOM 3123 O O . TYR E 1 39 ? -44.962 -5.799 -7.963 1.00 22.06 39 TYR E O 1
ATOM 3132 N N . LEU E 1 40 ? -44.816 -6.827 -9.987 1.00 23.09 40 LEU E N 1
ATOM 3133 C CA . LEU E 1 40 ? -43.469 -6.443 -10.235 1.00 23.03 40 LEU E CA 1
ATOM 3134 C C . LEU E 1 40 ? -43.588 -5.112 -10.975 1.00 23.22 40 LEU E C 1
ATOM 3135 O O . LEU E 1 40 ? -44.425 -4.972 -11.881 1.00 23.71 40 LEU E O 1
ATOM 3140 N N . TYR E 1 41 ? -42.762 -4.146 -10.582 1.00 21.83 41 TYR E N 1
ATOM 3141 C CA . TYR E 1 41 ? -42.798 -2.821 -11.120 1.00 22.74 41 TYR E CA 1
ATOM 3142 C C . TYR E 1 41 ? -41.445 -2.515 -11.788 1.00 24.17 41 TYR E C 1
ATOM 3143 O O . TYR E 1 41 ? -40.366 -2.954 -11.295 1.00 25.33 41 TYR E O 1
ATOM 3152 N N . ALA E 1 42 ? -41.461 -1.761 -12.892 1.00 23.72 42 ALA E N 1
ATOM 3153 C CA . ALA E 1 42 ? -40.234 -1.533 -13.608 1.00 23.26 42 ALA E CA 1
ATOM 3154 C C . ALA E 1 42 ? -40.218 -0.191 -14.328 1.00 23.87 42 ALA E C 1
ATOM 3155 O O . ALA E 1 42 ? -41.221 0.171 -14.917 1.00 24.20 42 ALA E O 1
ATOM 3157 N N . VAL E 1 43 ? -39.081 0.530 -14.291 1.00 24.17 43 VAL E N 1
ATOM 3158 C CA . VAL E 1 43 ? -38.880 1.736 -15.118 1.00 24.01 43 VAL E CA 1
ATOM 3159 C C . VAL E 1 43 ? -37.874 1.452 -16.210 1.00 25.73 43 VAL E C 1
ATOM 3160 O O . VAL E 1 43 ? -36.762 0.932 -15.961 1.00 24.24 43 VAL E O 1
ATOM 3164 N N . SER E 1 44 ? -38.276 1.746 -17.430 1.00 26.98 44 SER E N 1
ATOM 3165 C CA . SER E 1 44 ? -37.420 1.536 -18.587 1.00 29.32 44 SER E CA 1
ATOM 3166 C C . SER E 1 44 ? -37.642 2.644 -19.620 1.00 30.87 44 SER E C 1
ATOM 3167 O O . SER E 1 44 ? -38.804 3.017 -19.894 1.00 30.13 44 SER E O 1
ATOM 3170 N N . ASN E 1 45 ? -36.566 3.169 -20.213 1.00 31.84 45 ASN E N 1
ATOM 3171 C CA . ASN E 1 45 ? -36.761 4.340 -21.056 1.00 34.43 45 ASN E CA 1
ATOM 3172 C C . ASN E 1 45 ? -37.797 5.347 -20.531 1.00 34.64 45 ASN E C 1
ATOM 3173 O O . ASN E 1 45 ? -38.672 5.772 -21.308 1.00 34.07 45 ASN E O 1
ATOM 3178 N N . ASP E 1 46 ? -37.746 5.720 -19.246 1.00 35.81 46 ASP E N 1
ATOM 3179 C CA . ASP E 1 46 ? -38.613 6.822 -18.725 1.00 36.55 46 ASP E CA 1
ATOM 3180 C C . ASP E 1 46 ? -40.083 6.432 -18.583 1.00 34.86 46 ASP E C 1
ATOM 3181 O O . ASP E 1 46 ? -40.906 7.300 -18.243 1.00 35.53 46 ASP E O 1
ATOM 3186 N N . LYS E 1 47 ? -40.399 5.167 -18.870 1.00 32.36 47 LYS E N 1
ATOM 3187 C CA . LYS E 1 47 ? -41.749 4.615 -18.731 1.00 30.80 47 LYS E CA 1
ATOM 3188 C C . LYS E 1 47 ? -41.928 3.666 -17.544 1.00 29.41 47 LYS E C 1
ATOM 3189 O O . LYS E 1 47 ? -41.000 3.027 -17.101 1.00 27.42 47 LYS E O 1
ATOM 3195 N N . LEU E 1 48 ? -43.154 3.586 -17.021 1.00 29.10 48 LEU E N 1
ATOM 3196 C CA . LEU E 1 48 ? -43.464 2.722 -15.881 1.00 26.41 48 LEU E CA 1
ATOM 3197 C C . LEU E 1 48 ? -44.381 1.548 -16.277 1.00 27.67 48 LEU E C 1
ATOM 3198 O O . LEU E 1 48 ? -45.448 1.704 -16.968 1.00 27.62 48 LEU E O 1
ATOM 3203 N N . TYR E 1 49 ? -43.929 0.372 -15.829 1.00 26.81 49 TYR E N 1
ATOM 3204 C CA . TYR E 1 49 ? -44.489 -0.897 -16.146 1.00 25.91 49 TYR E CA 1
ATOM 3205 C C . TYR E 1 49 ? -44.826 -1.667 -14.898 1.00 26.64 49 TYR E C 1
ATOM 3206 O O . TYR E 1 49 ? -44.067 -1.647 -13.891 1.00 25.14 49 TYR E O 1
ATOM 3215 N N . LYS E 1 50 ? -45.951 -2.387 -15.001 1.00 25.72 50 LYS E N 1
ATOM 3216 C CA . LYS E 1 50 ? -46.469 -3.205 -13.930 1.00 25.58 50 LYS E CA 1
ATOM 3217 C C . LYS E 1 50 ? -46.969 -4.558 -14.445 1.00 24.86 50 LYS E C 1
ATOM 3218 O O . LYS E 1 50 ? -47.622 -4.622 -15.478 1.00 23.74 50 LYS E O 1
ATOM 3224 N N . ALA E 1 51 ? -46.704 -5.619 -13.704 1.00 23.28 51 ALA E N 1
ATOM 3225 C CA . ALA E 1 51 ? -47.332 -6.911 -13.976 1.00 23.59 51 ALA E CA 1
ATOM 3226 C C . ALA E 1 51 ? -46.813 -7.902 -12.957 1.00 22.81 51 ALA E C 1
ATOM 3227 O O . ALA E 1 51 ? -45.862 -7.592 -12.277 1.00 24.63 51 ALA E O 1
ATOM 3229 N N . SER E 1 52 ? -47.448 -9.068 -12.847 1.00 21.85 52 SER E N 1
ATOM 3230 C CA . SER E 1 52 ? -46.990 -10.203 -11.995 1.00 20.62 52 SER E CA 1
ATOM 3231 C C . SER E 1 52 ? -45.626 -10.702 -12.514 1.00 18.79 52 SER E C 1
ATOM 3232 O O . SER E 1 52 ? -45.356 -10.599 -13.671 1.00 17.92 52 SER E O 1
ATOM 3235 N N . PRO E 1 53 ? -44.729 -11.096 -11.599 1.00 19.43 53 PRO E N 1
ATOM 3236 C CA . PRO E 1 53 ? -43.348 -11.432 -11.928 1.00 20.75 53 PRO E CA 1
ATOM 3237 C C . PRO E 1 53 ? -43.366 -12.465 -13.012 1.00 23.21 53 PRO E C 1
ATOM 3238 O O . PRO E 1 53 ? -44.374 -13.083 -13.237 1.00 23.70 53 PRO E O 1
ATOM 3242 N N . PRO E 1 54 ? -42.299 -12.582 -13.772 1.00 25.02 54 PRO E N 1
ATOM 3243 C CA . PRO E 1 54 ? -42.384 -13.613 -14.775 1.00 25.71 54 PRO E CA 1
ATOM 3244 C C . PRO E 1 54 ? -42.001 -14.964 -14.110 1.00 26.84 54 PRO E C 1
ATOM 3245 O O . PRO E 1 54 ? -41.590 -14.985 -12.943 1.00 26.31 54 PRO E O 1
ATOM 3249 N N . GLN E 1 55 ? -42.090 -16.067 -14.839 1.00 29.10 55 GLN E N 1
ATOM 3250 C CA . GLN E 1 55 ? -41.803 -17.426 -14.233 1.00 31.33 55 GLN E CA 1
ATOM 3251 C C . GLN E 1 55 ? -40.972 -18.446 -14.957 1.00 31.17 55 GLN E C 1
ATOM 3252 O O . GLN E 1 55 ? -40.647 -19.452 -14.367 1.00 31.38 55 GLN E O 1
ATOM 3258 N N . SER E 1 56 ? -40.596 -18.190 -16.203 1.00 32.06 56 SER E N 1
ATOM 3259 C CA . SER E 1 56 ? -39.729 -19.097 -16.930 1.00 32.84 56 SER E CA 1
ATOM 3260 C C . SER E 1 56 ? -38.997 -18.209 -17.892 1.00 33.90 56 SER E C 1
ATOM 3261 O O . SER E 1 56 ? -39.427 -17.072 -18.092 1.00 34.16 56 SER E O 1
ATOM 3264 N N . ASP E 1 57 ? -37.946 -18.696 -18.538 1.00 34.07 57 ASP E N 1
ATOM 3265 C CA . ASP E 1 57 ? -37.346 -17.885 -19.618 1.00 35.71 57 ASP E CA 1
ATOM 3266 C C . ASP E 1 57 ? -38.229 -17.540 -20.805 1.00 35.76 57 ASP E C 1
ATOM 3267 O O . ASP E 1 57 ? -37.833 -16.704 -21.589 1.00 36.96 57 ASP E O 1
ATOM 3272 N N . THR E 1 58 ? -39.377 -18.202 -20.998 1.00 34.71 58 THR E N 1
ATOM 3273 C CA . THR E 1 58 ? -40.208 -17.864 -22.147 1.00 32.32 58 THR E CA 1
ATOM 3274 C C . THR E 1 58 ? -41.301 -16.876 -21.737 1.00 32.27 58 THR E C 1
ATOM 3275 O O . THR E 1 58 ? -42.132 -16.507 -22.545 1.00 31.09 58 THR E O 1
ATOM 3279 N N . ASP E 1 59 ? -41.334 -16.481 -20.464 1.00 32.17 59 ASP E N 1
ATOM 3280 C CA . ASP E 1 59 ? -42.336 -15.530 -20.030 1.00 31.92 59 ASP E CA 1
ATOM 3281 C C . ASP E 1 59 ? -41.873 -14.163 -20.555 1.00 32.41 59 ASP E C 1
ATOM 3282 O O . ASP E 1 59 ? -41.099 -13.468 -19.910 1.00 32.76 59 ASP E O 1
ATOM 3287 N N . ASN E 1 60 ? -42.259 -13.809 -21.767 1.00 31.65 60 ASN E N 1
ATOM 3288 C CA . ASN E 1 60 ? -41.971 -12.467 -22.204 1.00 31.97 60 ASN E CA 1
ATOM 3289 C C . ASN E 1 60 ? -42.607 -11.356 -21.311 1.00 31.52 60 ASN E C 1
ATOM 3290 O O . ASN E 1 60 ? -43.779 -10.957 -21.503 1.00 32.62 60 ASN E O 1
ATOM 3295 N N . TRP E 1 61 ? -41.855 -10.804 -20.388 1.00 30.04 61 TRP E N 1
ATOM 3296 C CA . TRP E 1 61 ? -42.568 -10.024 -19.382 1.00 30.13 61 TRP E CA 1
ATOM 3297 C C . TRP E 1 61 ? -42.931 -8.645 -19.919 1.00 31.15 61 TRP E C 1
ATOM 3298 O O . TRP E 1 61 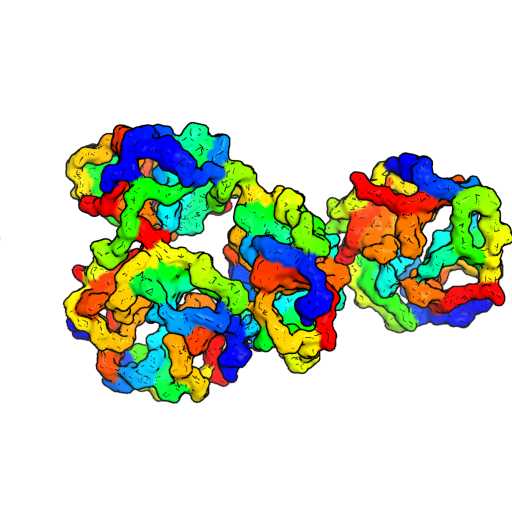? -44.057 -8.144 -19.763 1.00 31.70 61 TRP E O 1
ATOM 3309 N N . ILE E 1 62 ? -41.974 -8.011 -20.563 1.00 32.55 62 ILE E N 1
ATOM 3310 C CA . ILE E 1 62 ? -42.227 -6.664 -21.005 1.00 33.25 62 ILE E CA 1
ATOM 3311 C C . ILE E 1 62 ? -43.383 -6.612 -22.034 1.00 33.65 62 ILE E C 1
ATOM 3312 O O . ILE E 1 62 ? -44.138 -5.656 -22.073 1.00 34.77 62 ILE E O 1
ATOM 3317 N N . ALA E 1 63 ? -43.567 -7.647 -22.837 1.00 33.12 63 ALA E N 1
ATOM 3318 C CA . ALA E 1 63 ? -44.683 -7.586 -23.791 1.00 32.92 63 ALA E CA 1
ATOM 3319 C C . ALA E 1 63 ? -46.082 -7.798 -23.148 1.00 32.80 63 ALA E C 1
ATOM 3320 O O . ALA E 1 63 ? -47.049 -7.405 -23.729 1.00 33.42 63 ALA E O 1
ATOM 3322 N N . ARG E 1 64 ? -46.199 -8.382 -21.954 1.00 32.34 64 ARG E N 1
ATOM 3323 C CA . ARG E 1 64 ? -47.510 -8.415 -21.246 1.00 30.25 64 ARG E CA 1
ATOM 3324 C C . ARG E 1 64 ? -47.643 -7.405 -20.049 1.00 30.90 64 ARG E C 1
ATOM 3325 O O . ARG E 1 64 ? -48.683 -7.430 -19.333 1.00 30.43 64 ARG E O 1
ATOM 3333 N N . ALA E 1 65 ? -46.637 -6.538 -19.832 1.00 29.71 65 ALA E N 1
ATOM 3334 C CA . ALA E 1 65 ? -46.714 -5.528 -18.746 1.00 29.37 65 ALA E CA 1
ATOM 3335 C C . ALA E 1 65 ? -47.642 -4.410 -19.104 1.00 28.94 65 ALA E C 1
ATOM 3336 O O . ALA E 1 65 ? -47.742 -4.073 -20.252 1.00 28.41 65 ALA E O 1
ATOM 3338 N N . THR E 1 66 ? -48.344 -3.825 -18.134 1.00 28.23 66 THR E N 1
ATOM 3339 C CA . THR E 1 66 ? -49.079 -2.613 -18.437 1.00 28.68 66 THR E CA 1
ATOM 3340 C C . THR E 1 66 ? -48.167 -1.418 -18.266 1.00 28.11 66 THR E C 1
ATOM 3341 O O . THR E 1 66 ? -47.470 -1.282 -17.270 1.00 27.69 66 THR E O 1
ATOM 3345 N N . GLU E 1 67 ? -48.150 -0.594 -19.289 1.00 28.54 67 GLU E N 1
ATOM 3346 C CA . GLU E 1 67 ? -47.493 0.681 -19.251 1.00 30.23 67 GLU E CA 1
ATOM 3347 C C . GLU E 1 67 ? -48.435 1.652 -18.566 1.00 30.95 67 GLU E C 1
ATOM 3348 O O . GLU E 1 67 ? -49.318 2.273 -19.210 1.00 31.23 67 GLU E O 1
ATOM 3354 N N . ILE E 1 68 ? -48.225 1.761 -17.262 1.00 30.89 68 ILE E N 1
ATOM 3355 C CA . ILE E 1 68 ? -48.942 2.668 -16.425 1.00 31.39 68 ILE E CA 1
ATOM 3356 C C . ILE E 1 68 ? -48.321 4.108 -16.309 1.00 31.76 68 ILE E C 1
ATOM 3357 O O . ILE E 1 68 ? -48.991 5.003 -15.823 1.00 32.59 68 ILE E O 1
ATOM 3362 N N . GLY E 1 69 ? -47.073 4.324 -16.739 1.00 31.59 69 GLY E N 1
ATOM 3363 C CA . GLY E 1 69 ? -46.464 5.682 -16.803 1.00 32.65 69 GLY E CA 1
ATOM 3364 C C . GLY E 1 69 ? -45.818 5.958 -18.154 1.00 34.33 69 GLY E C 1
ATOM 3365 O O . GLY E 1 69 ? -45.053 5.153 -18.603 1.00 34.95 69 GLY E O 1
ATOM 3366 N N . SER E 1 70 ? -46.156 7.059 -18.822 1.00 36.06 70 SER E N 1
ATOM 3367 C CA . SER E 1 70 ? -45.654 7.350 -20.210 1.00 37.37 70 SER E CA 1
ATOM 3368 C C . SER E 1 70 ? -44.369 8.178 -20.299 1.00 37.11 70 SER E C 1
ATOM 3369 O O . SER E 1 70 ? -43.734 8.175 -21.374 1.00 37.60 70 SER E O 1
ATOM 3372 N N . GLY E 1 71 ? -44.043 8.940 -19.247 1.00 36.08 71 GLY E N 1
ATOM 3373 C CA . GLY E 1 71 ? -42.928 9.877 -19.296 1.00 35.61 71 GLY E CA 1
ATOM 3374 C C . GLY E 1 71 ? -42.513 10.333 -17.919 1.00 36.54 71 GLY E C 1
ATOM 3375 O O . GLY E 1 71 ? -43.285 10.254 -16.948 1.00 36.87 71 GLY E O 1
ATOM 3376 N N . GLY E 1 72 ? -41.254 10.744 -17.805 1.00 36.76 72 GLY E N 1
ATOM 3377 C CA . GLY E 1 72 ? -40.736 11.317 -16.578 1.00 36.20 72 GLY E CA 1
ATOM 3378 C C . GLY E 1 72 ? -40.364 10.337 -15.492 1.00 36.22 72 GLY E C 1
ATOM 3379 O O . GLY E 1 72 ? -40.019 10.727 -14.389 1.00 37.30 72 GLY E O 1
ATOM 3380 N N . TRP E 1 73 ? -40.386 9.040 -15.775 1.00 35.09 73 TRP E N 1
ATOM 3381 C CA . TRP E 1 73 ? -40.118 8.112 -14.679 1.00 31.54 73 TRP E CA 1
ATOM 3382 C C . TRP E 1 73 ? -38.625 7.979 -14.445 1.00 31.40 73 TRP E C 1
ATOM 3383 O O . TRP E 1 73 ? -38.222 7.531 -13.392 1.00 31.51 73 TRP E O 1
ATOM 3394 N N . SER E 1 74 ? -37.798 8.410 -15.394 1.00 31.01 74 SER E N 1
ATOM 3395 C CA . SER E 1 74 ? -36.359 8.291 -15.201 1.00 31.08 74 SER E CA 1
ATOM 3396 C C . SER E 1 74 ? -35.751 9.469 -14.409 1.00 30.73 74 SER E C 1
ATOM 3397 O O . SER E 1 74 ? -34.590 9.484 -14.127 1.00 32.29 74 SER E O 1
ATOM 3400 N N . GLY E 1 75 ? -36.515 10.457 -14.001 1.00 30.23 75 GLY E N 1
ATOM 3401 C CA . GLY E 1 75 ? -35.884 11.477 -13.237 1.00 29.52 75 GLY E CA 1
ATOM 3402 C C . GLY E 1 75 ? -35.766 11.153 -11.757 1.00 29.34 75 GLY E C 1
ATOM 3403 O O . GLY E 1 75 ? -35.193 11.955 -11.021 1.00 29.94 75 GLY E O 1
ATOM 3404 N N . PHE E 1 76 ? -36.310 10.017 -11.311 1.00 27.76 76 PHE E N 1
ATOM 3405 C CA . PHE E 1 76 ? -36.357 9.766 -9.868 1.00 27.38 76 PHE E CA 1
ATOM 3406 C C . PHE E 1 76 ? -35.095 9.204 -9.341 1.00 25.94 76 PHE E C 1
ATOM 3407 O O . PHE E 1 76 ? -34.517 8.370 -9.975 1.00 24.80 76 PHE E O 1
ATOM 3415 N N . LYS E 1 77 ? -34.732 9.584 -8.129 1.00 25.26 77 LYS E N 1
ATOM 3416 C CA . LYS E 1 77 ? -33.653 8.904 -7.499 1.00 24.78 77 LYS E CA 1
ATOM 3417 C C . LYS E 1 77 ? -34.075 7.659 -6.762 1.00 24.13 77 LYS E C 1
ATOM 3418 O O . LYS E 1 77 ? -33.362 6.716 -6.774 1.00 24.53 77 LYS E O 1
ATOM 3424 N N . PHE E 1 78 ? -35.165 7.696 -6.026 1.00 24.04 78 PHE E N 1
ATOM 3425 C CA . PHE E 1 78 ? -35.684 6.486 -5.400 1.00 23.64 78 PHE E CA 1
ATOM 3426 C C . PHE E 1 78 ? -37.129 6.331 -5.808 1.00 23.80 78 PHE E C 1
ATOM 3427 O O . PHE E 1 78 ? -37.851 7.327 -6.017 1.00 23.58 78 PHE E O 1
ATOM 3435 N N . LEU E 1 79 ? -37.580 5.091 -5.854 1.00 24.25 79 LEU E N 1
ATOM 3436 C CA . LEU E 1 79 ? -38.943 4.814 -6.198 1.00 24.46 79 LEU E CA 1
ATOM 3437 C C . LEU E 1 79 ? -39.283 3.563 -5.519 1.00 24.81 79 LEU E C 1
ATOM 3438 O O . LEU E 1 79 ? -38.784 2.550 -5.868 1.00 27.12 79 LEU E O 1
ATOM 3443 N N . PHE E 1 80 ? -40.173 3.576 -4.570 1.00 25.39 80 PHE E N 1
ATOM 3444 C CA . PHE E 1 80 ? -40.341 2.356 -3.775 1.00 24.89 80 PHE E CA 1
ATOM 3445 C C . PHE E 1 80 ? -41.692 2.346 -3.021 1.00 25.20 80 PHE E C 1
ATOM 3446 O O . PHE E 1 80 ? -42.368 3.392 -2.911 1.00 26.40 80 PHE E O 1
ATOM 3454 N N . PHE E 1 81 ? -42.093 1.161 -2.550 1.00 24.37 81 PHE E N 1
ATOM 3455 C CA . PHE E 1 81 ? -43.395 0.978 -1.904 1.00 23.13 81 PHE E CA 1
ATOM 3456 C C . PHE E 1 81 ? -43.370 0.955 -0.376 1.00 23.14 81 PHE E C 1
ATOM 3457 O O . PHE E 1 81 ? -42.485 0.326 0.264 1.00 21.50 81 PHE E O 1
ATOM 3465 N N . HIS E 1 82 ? -44.352 1.646 0.204 1.00 24.24 82 HIS E N 1
ATOM 3466 C CA . HIS E 1 82 ? -44.650 1.579 1.638 1.00 24.24 82 HIS E CA 1
ATOM 3467 C C . HIS E 1 82 ? -45.419 0.263 1.743 1.00 26.43 82 HIS E C 1
ATOM 3468 O O . HIS E 1 82 ? -46.086 -0.141 0.788 1.00 25.26 82 HIS E O 1
ATOM 3475 N N . PRO E 1 83 ? -45.322 -0.445 2.870 1.00 29.15 83 PRO E N 1
ATOM 3476 C CA . PRO E 1 83 ? -46.235 -1.636 2.970 1.00 29.58 83 PRO E CA 1
ATOM 3477 C C . PRO E 1 83 ? -47.707 -1.265 2.825 1.00 30.63 83 PRO E C 1
ATOM 3478 O O . PRO E 1 83 ? -48.566 -2.110 2.592 1.00 32.02 83 PRO E O 1
ATOM 3482 N N . ASN E 1 84 ? -48.051 -0.003 2.939 1.00 30.56 84 ASN E N 1
ATOM 3483 C CA . ASN E 1 84 ? -49.487 0.267 2.903 1.00 29.97 84 ASN E CA 1
ATOM 3484 C C . ASN E 1 84 ? -49.927 0.377 1.445 1.00 28.64 84 ASN E C 1
ATOM 3485 O O . ASN E 1 84 ? -51.036 0.694 1.180 1.00 27.96 84 ASN E O 1
ATOM 3490 N N . GLY E 1 85 ? -49.052 0.134 0.488 1.00 28.50 85 GLY E N 1
ATOM 3491 C CA . GLY E 1 85 ? -49.466 0.180 -0.911 1.00 26.28 85 GLY E CA 1
ATOM 3492 C C . GLY E 1 85 ? -49.194 1.549 -1.532 1.00 27.28 85 GLY E C 1
ATOM 3493 O O . GLY E 1 85 ? -49.324 1.676 -2.728 1.00 29.13 85 GLY E O 1
ATOM 3494 N N . TYR E 1 86 ? -48.826 2.575 -0.771 1.00 25.97 86 TYR E N 1
ATOM 3495 C CA . TYR E 1 86 ? -48.447 3.864 -1.376 1.00 26.34 86 TYR E CA 1
ATOM 3496 C C . TYR E 1 86 ? -47.027 3.867 -1.966 1.00 27.13 86 TYR E C 1
ATOM 3497 O O . TYR E 1 86 ? -46.074 3.280 -1.377 1.00 29.42 86 TYR E O 1
ATOM 3506 N N . LEU E 1 87 ? -46.881 4.563 -3.079 1.00 24.96 87 LEU E N 1
ATOM 3507 C CA . LEU E 1 87 ? -45.649 4.674 -3.766 1.00 25.20 87 LEU E CA 1
ATOM 3508 C C . LEU E 1 87 ? -44.938 5.987 -3.377 1.00 26.43 87 LEU E C 1
ATOM 3509 O O . LEU E 1 87 ? -45.484 7.068 -3.431 1.00 26.16 87 LEU E O 1
ATOM 3514 N N . TYR E 1 88 ? -43.698 5.876 -2.984 1.00 26.51 88 TYR E N 1
ATOM 3515 C CA . TYR E 1 88 ? -42.934 7.037 -2.566 1.00 25.59 88 TYR E CA 1
ATOM 3516 C C . TYR E 1 88 ? -41.857 7.236 -3.587 1.00 24.79 88 TYR E C 1
ATOM 3517 O O . TYR E 1 88 ? -41.359 6.290 -4.192 1.00 23.77 88 TYR E O 1
ATOM 3526 N N . ALA E 1 89 ? -41.481 8.478 -3.775 1.00 24.40 89 ALA E N 1
ATOM 3527 C CA . ALA E 1 89 ? -40.592 8.785 -4.841 1.00 25.18 89 ALA E CA 1
ATOM 3528 C C . ALA E 1 89 ? -39.762 10.004 -4.464 1.00 25.57 89 ALA E C 1
ATOM 3529 O O . ALA E 1 89 ? -40.288 10.931 -3.856 1.00 26.01 89 ALA E O 1
ATOM 3531 N N . VAL E 1 90 ? -38.472 9.992 -4.812 1.00 25.55 90 VAL E N 1
ATOM 3532 C CA . VAL E 1 90 ? -37.627 11.183 -4.622 1.00 24.69 90 VAL E CA 1
ATOM 3533 C C . VAL E 1 90 ? -37.205 11.716 -5.981 1.00 25.03 90 VAL E C 1
ATOM 3534 O O . VAL E 1 90 ? -36.645 10.963 -6.774 1.00 23.33 90 VAL E O 1
ATOM 3538 N N . ARG E 1 91 ? -37.526 12.989 -6.245 1.00 26.87 91 ARG E N 1
ATOM 3539 C CA . ARG E 1 91 ? -37.036 13.687 -7.421 1.00 30.92 91 ARG E CA 1
ATOM 3540 C C . ARG E 1 91 ? -36.350 14.969 -7.012 1.00 30.22 91 ARG E C 1
ATOM 3541 O O . ARG E 1 91 ? -36.958 15.850 -6.455 1.00 30.30 91 ARG E O 1
ATOM 3549 N N . GLY E 1 92 ? -35.059 15.057 -7.312 1.00 31.47 92 GLY E N 1
ATOM 3550 C CA . GLY E 1 92 ? -34.251 16.204 -6.987 1.00 31.98 92 GLY E CA 1
ATOM 3551 C C . GLY E 1 92 ? -34.254 16.389 -5.482 1.00 33.43 92 GLY E C 1
ATOM 3552 O O . GLY E 1 92 ? -33.935 15.475 -4.726 1.00 33.98 92 GLY E O 1
ATOM 3553 N N . GLN E 1 93 ? -34.653 17.567 -5.041 1.00 33.47 93 GLN E N 1
ATOM 3554 C CA . GLN E 1 93 ? -34.757 17.858 -3.623 1.00 34.09 93 GLN E CA 1
ATOM 3555 C C . GLN E 1 93 ? -36.055 17.322 -3.014 1.00 32.62 93 GLN E C 1
ATOM 3556 O O . GLN E 1 93 ? -36.193 17.246 -1.781 1.00 32.49 93 GLN E O 1
ATOM 3562 N N . ARG E 1 94 ? -37.025 16.971 -3.838 1.00 31.35 94 ARG E N 1
ATOM 3563 C CA . ARG E 1 94 ? -38.373 16.718 -3.267 1.00 31.97 94 ARG E CA 1
ATOM 3564 C C . ARG E 1 94 ? -38.694 15.240 -3.056 1.00 30.60 94 ARG E C 1
ATOM 3565 O O . ARG E 1 94 ? -38.178 14.352 -3.758 1.00 29.42 94 ARG E O 1
ATOM 3573 N N . PHE E 1 95 ? -39.550 14.993 -2.067 1.00 29.27 95 PHE E N 1
ATOM 3574 C CA . PHE E 1 95 ? -39.975 13.669 -1.702 1.00 27.70 95 PHE E CA 1
ATOM 3575 C C . PHE E 1 95 ? -41.514 13.622 -1.849 1.00 28.94 95 PHE E C 1
ATOM 3576 O O . PHE E 1 95 ? -42.218 14.519 -1.358 1.00 31.19 95 PHE E O 1
ATOM 3584 N N . TYR E 1 96 ? -42.049 12.595 -2.486 1.00 27.65 96 TYR E N 1
ATOM 3585 C CA . TYR E 1 96 ? -43.477 12.545 -2.727 1.00 27.79 96 TYR E CA 1
ATOM 3586 C C . TYR E 1 96 ? -44.040 11.209 -2.445 1.00 27.22 96 TYR E C 1
ATOM 3587 O O . TYR E 1 96 ? -43.323 10.237 -2.342 1.00 27.59 96 TYR E O 1
ATOM 3596 N N . LYS E 1 97 ? -45.360 11.158 -2.404 1.00 27.09 97 LYS E N 1
ATOM 3597 C CA . LYS E 1 97 ? -46.088 9.949 -2.131 1.00 26.36 97 LYS E CA 1
ATOM 3598 C C . LYS E 1 97 ? -47.451 10.041 -2.721 1.00 27.01 97 LYS E C 1
ATOM 3599 O O . LYS E 1 97 ? -48.034 11.136 -2.770 1.00 29.33 97 LYS E O 1
ATOM 3605 N N . ALA E 1 98 ? -47.996 8.897 -3.127 1.00 27.03 98 ALA E N 1
ATOM 3606 C CA . ALA E 1 98 ? -49.338 8.811 -3.735 1.00 27.57 98 ALA E CA 1
ATOM 3607 C C . ALA E 1 98 ? -49.587 7.355 -4.093 1.00 28.37 98 ALA E C 1
ATOM 3608 O O . ALA E 1 98 ? -48.627 6.592 -4.263 1.00 29.25 98 ALA E O 1
ATOM 3610 N N . LEU E 1 99 ? -50.846 6.963 -4.241 1.00 28.09 99 LEU E N 1
ATOM 3611 C CA . LEU E 1 99 ? -51.119 5.647 -4.758 1.00 28.77 99 LEU E CA 1
ATOM 3612 C C . LEU E 1 99 ? -50.527 5.493 -6.150 1.00 28.01 99 LEU E C 1
ATOM 3613 O O . LEU E 1 99 ? -50.538 6.442 -6.912 1.00 28.20 99 LEU E O 1
ATOM 3618 N N . PRO E 1 100 ? -49.994 4.315 -6.501 1.00 26.58 100 PRO E N 1
ATOM 3619 C CA . PRO E 1 100 ? -49.341 4.267 -7.810 1.00 26.43 100 PRO E CA 1
ATOM 3620 C C . PRO E 1 100 ? -50.339 4.390 -8.929 1.00 26.85 100 PRO E C 1
ATOM 3621 O O . PRO E 1 100 ? -51.460 3.970 -8.740 1.00 27.65 100 PRO E O 1
ATOM 3625 N N . PRO E 1 101 ? -49.920 4.793 -10.143 1.00 27.07 101 PRO E N 1
ATOM 3626 C CA . PRO E 1 101 ? -51.051 4.966 -11.055 1.00 27.40 101 PRO E CA 1
ATOM 3627 C C . PRO E 1 101 ? -51.351 3.638 -11.646 1.00 27.40 101 PRO E C 1
ATOM 3628 O O . PRO E 1 101 ? -50.475 2.769 -11.640 1.00 28.30 101 PRO E O 1
ATOM 3632 N N . VAL E 1 102 ? -52.458 3.572 -12.359 1.00 27.68 102 VAL E N 1
ATOM 3633 C CA . VAL E 1 102 ? -53.054 2.330 -12.775 1.00 27.55 102 VAL E CA 1
ATOM 3634 C C . VAL E 1 102 ? -53.174 2.363 -14.322 1.00 27.86 102 VAL E C 1
ATOM 3635 O O . VAL E 1 102 ? -53.366 1.392 -15.002 1.00 28.63 102 VAL E O 1
ATOM 3639 N N . SER E 1 103 ? -53.000 3.499 -14.925 1.00 28.19 103 SER E N 1
ATOM 3640 C CA . SER E 1 103 ? -53.151 3.543 -16.361 1.00 28.42 103 SER E CA 1
ATOM 3641 C C . SER E 1 103 ? -52.261 4.696 -16.739 1.00 29.60 103 SER E C 1
ATOM 3642 O O . SER E 1 103 ? -52.064 5.583 -15.914 1.00 29.68 103 SER E O 1
ATOM 3645 N N . ASN E 1 104 ? -51.703 4.689 -17.947 1.00 30.80 104 ASN E N 1
ATOM 3646 C CA . ASN E 1 104 ? -50.996 5.875 -18.414 1.00 33.14 104 ASN E CA 1
ATOM 3647 C C . ASN E 1 104 ? -51.896 7.032 -18.869 1.00 34.60 104 ASN E C 1
ATOM 3648 O O . ASN E 1 104 ? -51.433 8.092 -19.332 1.00 35.54 104 ASN E O 1
ATOM 3653 N N . GLN E 1 105 ? -53.186 6.790 -18.755 1.00 37.27 105 GLN E N 1
ATOM 3654 C CA . GLN E 1 105 ? -54.214 7.788 -18.976 1.00 39.81 105 GLN E CA 1
ATOM 3655 C C . GLN E 1 105 ? -55.051 8.255 -17.755 1.00 38.56 105 GLN E C 1
ATOM 3656 O O . GLN E 1 105 ? -55.491 9.420 -17.740 1.00 38.35 105 GLN E O 1
ATOM 3662 N N . SER F 1 11 ? -53.852 -26.834 2.941 1.00 38.32 11 SER F N 1
ATOM 3663 C CA . SER F 1 11 ? -52.632 -26.768 2.075 1.00 40.58 11 SER F CA 1
ATOM 3664 C C . SER F 1 11 ? -51.230 -26.949 2.693 1.00 41.52 11 SER F C 1
ATOM 3665 O O . SER F 1 11 ? -50.347 -27.630 2.121 1.00 40.24 11 SER F O 1
ATOM 3668 N N . ASP F 1 12 ? -50.999 -26.216 3.775 1.00 42.66 12 ASP F N 1
ATOM 3669 C CA . ASP F 1 12 ? -49.832 -26.426 4.573 1.00 45.14 12 ASP F CA 1
ATOM 3670 C C . ASP F 1 12 ? -49.960 -27.790 5.234 1.00 44.87 12 ASP F C 1
ATOM 3671 O O . ASP F 1 12 ? -48.964 -28.486 5.402 1.00 45.85 12 ASP F O 1
ATOM 3676 N N . ASN F 1 13 ? -51.170 -28.198 5.581 1.00 44.87 13 ASN F N 1
ATOM 3677 C CA . ASN F 1 13 ? -51.315 -29.502 6.178 1.00 46.41 13 ASN F CA 1
ATOM 3678 C C . ASN F 1 13 ? -51.475 -30.650 5.134 1.00 45.04 13 ASN F C 1
ATOM 3679 O O . ASN F 1 13 ? -51.208 -31.828 5.456 1.00 45.19 13 ASN F O 1
ATOM 3684 N N . TRP F 1 14 ? -51.890 -30.317 3.900 1.00 42.99 14 TRP F N 1
ATOM 3685 C CA . TRP F 1 14 ? -51.710 -31.264 2.806 1.00 40.21 14 TRP F CA 1
ATOM 3686 C C . TRP F 1 14 ? -50.232 -31.626 2.709 1.00 40.95 14 TRP F C 1
ATOM 3687 O O . TRP F 1 14 ? -49.856 -32.805 2.720 1.00 40.55 14 TRP F O 1
ATOM 3698 N N . MET F 1 15 ? -49.384 -30.605 2.627 1.00 41.70 15 MET F N 1
ATOM 3699 C CA . MET F 1 15 ? -47.958 -30.863 2.605 1.00 43.21 15 MET F CA 1
ATOM 3700 C C . MET F 1 15 ? -47.532 -31.631 3.874 1.00 44.76 15 MET F C 1
ATOM 3701 O O . MET F 1 15 ? -46.683 -32.530 3.823 1.00 44.92 15 MET F O 1
ATOM 3706 N N . GLY F 1 16 ? -48.151 -31.296 5.010 1.00 45.52 16 GLY F N 1
ATOM 3707 C CA . GLY F 1 16 ? -47.816 -31.966 6.226 1.00 44.91 16 GLY F CA 1
ATOM 3708 C C . GLY F 1 16 ? -48.054 -33.459 6.162 1.00 44.76 16 GLY F C 1
ATOM 3709 O O . GLY F 1 16 ? -47.224 -34.199 6.696 1.00 45.39 16 GLY F O 1
ATOM 3710 N N . ARG F 1 17 ? -49.154 -33.911 5.540 1.00 43.90 17 ARG F N 1
ATOM 3711 C CA . ARG F 1 17 ? -49.364 -35.368 5.387 1.00 45.12 17 ARG F CA 1
ATOM 3712 C C . ARG F 1 17 ? -48.812 -35.968 4.067 1.00 44.44 17 ARG F C 1
ATOM 3713 O O . ARG F 1 17 ? -48.766 -37.204 3.908 1.00 45.81 17 ARG F O 1
ATOM 3721 N N . ALA F 1 18 ? -48.427 -35.136 3.103 1.00 42.53 18 ALA F N 1
ATOM 3722 C CA . ALA F 1 18 ? -47.722 -35.682 1.931 1.00 41.62 18 ALA F CA 1
ATOM 3723 C C . ALA F 1 18 ? -46.418 -36.356 2.374 1.00 40.55 18 ALA F C 1
ATOM 3724 O O . ALA F 1 18 ? -45.966 -36.125 3.494 1.00 39.13 18 ALA F O 1
ATOM 3726 N N . LYS F 1 19 ? -45.835 -37.171 1.493 1.00 39.37 19 LYS F N 1
ATOM 3727 C CA . LYS F 1 19 ? -44.480 -37.661 1.675 1.00 39.92 19 LYS F CA 1
ATOM 3728 C C . LYS F 1 19 ? -43.453 -36.661 1.078 1.00 39.93 19 LYS F C 1
ATOM 3729 O O . LYS F 1 19 ? -43.503 -36.313 -0.114 1.00 38.77 19 LYS F O 1
ATOM 3735 N N . GLU F 1 20 ? -42.527 -36.172 1.900 1.00 40.14 20 GLU F N 1
ATOM 3736 C CA . GLU F 1 20 ? -41.489 -35.327 1.360 1.00 40.95 20 GLU F CA 1
ATOM 3737 C C . GLU F 1 20 ? -40.483 -36.226 0.688 1.00 38.79 20 GLU F C 1
ATOM 3738 O O . GLU F 1 20 ? -39.771 -36.951 1.344 1.00 39.89 20 GLU F O 1
ATOM 3744 N N . ILE F 1 21 ? -40.446 -36.178 -0.634 1.00 37.37 21 ILE F N 1
ATOM 3745 C CA . ILE F 1 21 ? -39.599 -37.019 -1.425 1.00 35.41 21 ILE F CA 1
ATOM 3746 C C . ILE F 1 21 ? -38.448 -36.314 -2.157 1.00 35.90 21 ILE F C 1
ATOM 3747 O O . ILE F 1 21 ? -37.764 -36.920 -2.939 1.00 34.19 21 ILE F O 1
ATOM 3752 N N . GLY F 1 22 ? -38.270 -35.026 -1.927 1.00 37.41 22 GLY F N 1
ATOM 3753 C CA . GLY F 1 22 ? -37.141 -34.248 -2.492 1.00 39.83 22 GLY F CA 1
ATOM 3754 C C . GLY F 1 22 ? -36.873 -33.098 -1.537 1.00 40.87 22 GLY F C 1
ATOM 3755 O O . GLY F 1 22 ? -37.805 -32.593 -0.969 1.00 40.86 22 GLY F O 1
ATOM 3756 N N . ASN F 1 23 ? -35.630 -32.686 -1.312 1.00 43.02 23 ASN F N 1
ATOM 3757 C CA . ASN F 1 23 ? -35.425 -31.585 -0.346 1.00 44.63 23 ASN F CA 1
ATOM 3758 C C . ASN F 1 23 ? -34.565 -30.346 -0.655 1.00 45.64 23 ASN F C 1
ATOM 3759 O O . ASN F 1 23 ? -34.303 -29.503 0.273 1.00 47.80 23 ASN F O 1
ATOM 3764 N N . GLY F 1 24 ? -34.151 -30.170 -1.898 1.00 44.13 24 GLY F N 1
ATOM 3765 C CA . GLY F 1 24 ? -33.626 -28.889 -2.294 1.00 41.44 24 GLY F CA 1
ATOM 3766 C C . GLY F 1 24 ? -33.436 -29.039 -3.772 1.00 41.27 24 GLY F C 1
ATOM 3767 O O . GLY F 1 24 ? -33.270 -30.172 -4.270 1.00 40.55 24 GLY F O 1
ATOM 3768 N N . GLY F 1 25 ? -33.525 -27.910 -4.471 1.00 40.61 25 GLY F N 1
ATOM 3769 C CA . GLY F 1 25 ? -33.167 -27.814 -5.880 1.00 40.05 25 GLY F CA 1
ATOM 3770 C C . GLY F 1 25 ? -34.337 -28.134 -6.760 1.00 39.34 25 GLY F C 1
ATOM 3771 O O . GLY F 1 25 ? -34.192 -28.285 -7.964 1.00 39.86 25 GLY F O 1
ATOM 3772 N N . TRP F 1 26 ? -35.513 -28.258 -6.186 1.00 38.18 26 TRP F N 1
ATOM 3773 C CA . TRP F 1 26 ? -36.628 -28.474 -7.083 1.00 37.34 26 TRP F CA 1
ATOM 3774 C C . TRP F 1 26 ? -37.237 -27.177 -7.661 1.00 37.06 26 TRP F C 1
ATOM 3775 O O . TRP F 1 26 ? -37.826 -27.234 -8.723 1.00 36.45 26 TRP F O 1
ATOM 3786 N N . ASP F 1 27 ? -37.076 -26.029 -6.998 1.00 37.12 27 ASP F N 1
ATOM 3787 C CA . ASP F 1 27 ? -37.498 -24.724 -7.612 1.00 37.12 27 ASP F CA 1
ATOM 3788 C C . ASP F 1 27 ? -36.880 -24.409 -8.994 1.00 35.82 27 ASP F C 1
ATOM 3789 O O . ASP F 1 27 ? -37.528 -23.804 -9.829 1.00 36.82 27 ASP F O 1
ATOM 3794 N N . GLN F 1 28 ? -35.644 -24.811 -9.238 1.00 34.98 28 GLN F N 1
ATOM 3795 C CA . GLN F 1 28 ? -34.930 -24.351 -10.421 1.00 34.59 28 GLN F CA 1
ATOM 3796 C C . GLN F 1 28 ? -35.386 -24.914 -11.775 1.00 33.39 28 GLN F C 1
ATOM 3797 O O . GLN F 1 28 ? -35.016 -24.392 -12.799 1.00 32.32 28 GLN F O 1
ATOM 3803 N N . PHE F 1 29 ? -36.183 -25.967 -11.811 1.00 32.27 29 PHE F N 1
ATOM 3804 C CA . PHE F 1 29 ? -36.550 -26.516 -13.107 1.00 31.30 29 PHE F CA 1
ATOM 3805 C C . PHE F 1 29 ? -37.507 -25.617 -13.843 1.00 29.78 29 PHE F C 1
ATOM 3806 O O . PHE F 1 29 ? -38.303 -24.957 -13.182 1.00 29.37 29 PHE F O 1
ATOM 3814 N N . GLN F 1 30 ? -37.429 -25.604 -15.183 1.00 28.77 30 GLN F N 1
ATOM 3815 C CA . GLN F 1 30 ? -38.388 -24.875 -16.062 1.00 29.15 30 GLN F CA 1
ATOM 3816 C C . GLN F 1 30 ? -39.610 -25.769 -16.325 1.00 30.22 30 GLN F C 1
ATOM 3817 O O . GLN F 1 30 ? -40.744 -25.278 -16.585 1.00 31.80 30 GLN F O 1
ATOM 3823 N N . PHE F 1 31 ? -39.395 -27.101 -16.338 1.00 28.67 31 PHE F N 1
ATOM 3824 C CA . PHE F 1 31 ? -40.500 -27.994 -16.573 1.00 26.64 31 PHE F CA 1
ATOM 3825 C C . PHE F 1 31 ? -40.286 -29.130 -15.676 1.00 26.92 31 PHE F C 1
ATOM 3826 O O . PHE F 1 31 ? -39.129 -29.437 -15.394 1.00 24.72 31 PHE F O 1
ATOM 3834 N N . LEU F 1 32 ? -41.397 -29.757 -15.223 1.00 27.02 32 LEU F N 1
ATOM 3835 C CA . LEU F 1 32 ? -41.286 -30.964 -14.387 1.00 26.84 32 LEU F CA 1
ATOM 3836 C C . LEU F 1 32 ? -42.551 -31.812 -14.524 1.00 27.32 32 LEU F C 1
ATOM 3837 O O . LEU F 1 32 ? -43.562 -31.572 -13.886 1.00 28.34 32 LEU F O 1
ATOM 3842 N N . PHE F 1 33 ? -42.507 -32.826 -15.364 1.00 26.92 33 PHE F N 1
ATOM 3843 C CA . PHE F 1 33 ? -43.754 -33.468 -15.743 1.00 27.14 33 PHE F CA 1
ATOM 3844 C C . PHE F 1 33 ? -43.471 -34.952 -15.999 1.00 26.90 33 PHE F C 1
ATOM 3845 O O . PHE F 1 33 ? -42.296 -35.322 -16.178 1.00 27.72 33 PHE F O 1
ATOM 3853 N N . PHE F 1 34 ? -44.539 -35.759 -16.063 1.00 24.94 34 PHE F N 1
ATOM 3854 C CA . PHE F 1 34 ? -44.472 -37.195 -16.169 1.00 23.58 34 PHE F CA 1
ATOM 3855 C C . PHE F 1 34 ? -44.732 -37.655 -17.565 1.00 25.56 34 PHE F C 1
ATOM 3856 O O . PHE F 1 34 ? -45.564 -37.068 -18.229 1.00 25.09 34 PHE F O 1
ATOM 3864 N N . ASP F 1 35 ? -44.058 -38.708 -18.044 1.00 26.90 35 ASP F N 1
ATOM 3865 C CA . ASP F 1 35 ? -44.631 -39.339 -19.248 1.00 28.78 35 ASP F CA 1
ATOM 3866 C C . ASP F 1 35 ? -45.698 -40.362 -18.832 1.00 28.55 35 ASP F C 1
ATOM 3867 O O . ASP F 1 35 ? -45.860 -40.595 -17.649 1.00 25.61 35 ASP F O 1
ATOM 3872 N N . PRO F 1 36 ? -46.410 -40.985 -19.805 1.00 30.52 36 PRO F N 1
ATOM 3873 C CA . PRO F 1 36 ? -47.459 -41.953 -19.375 1.00 31.26 36 PRO F CA 1
ATOM 3874 C C . PRO F 1 36 ? -46.885 -43.216 -18.714 1.00 32.42 36 PRO F C 1
ATOM 3875 O O . PRO F 1 36 ? -47.604 -43.902 -17.992 1.00 34.72 36 PRO F O 1
ATOM 3879 N N . ASN F 1 37 ? -45.609 -43.524 -18.896 1.00 31.78 37 ASN F N 1
ATOM 3880 C CA . ASN F 1 37 ? -45.064 -44.669 -18.219 1.00 31.42 37 ASN F CA 1
ATOM 3881 C C . ASN F 1 37 ? -44.574 -44.398 -16.818 1.00 31.77 37 ASN F C 1
ATOM 3882 O O . ASN F 1 37 ? -43.996 -45.281 -16.184 1.00 30.79 37 ASN F O 1
ATOM 3887 N N . GLY F 1 38 ? -44.745 -43.165 -16.353 1.00 31.13 38 GLY F N 1
ATOM 3888 C CA . GLY F 1 38 ? -44.325 -42.843 -15.012 1.00 31.10 38 GLY F CA 1
ATOM 3889 C C . GLY F 1 38 ? -42.878 -42.361 -14.924 1.00 31.46 38 GLY F C 1
ATOM 3890 O O . GLY F 1 38 ? -42.416 -42.179 -13.844 1.00 31.67 38 GLY F O 1
ATOM 3891 N N . TYR F 1 39 ? -42.170 -42.108 -16.029 1.00 32.09 39 TYR F N 1
ATOM 3892 C CA . TYR F 1 39 ? -40.842 -41.436 -15.928 1.00 33.51 39 TYR F CA 1
ATOM 3893 C C . TYR F 1 39 ? -40.930 -39.900 -15.754 1.00 32.91 39 TYR F C 1
ATOM 3894 O O . TYR F 1 39 ? -41.771 -39.226 -16.386 1.00 33.31 39 TYR F O 1
ATOM 3903 N N . LEU F 1 40 ? -40.083 -39.360 -14.872 1.00 31.92 40 LEU F N 1
ATOM 3904 C CA . LEU F 1 40 ? -40.076 -37.943 -14.557 1.00 30.50 40 LEU F CA 1
ATOM 3905 C C . LEU F 1 40 ? -39.149 -37.265 -15.504 1.00 30.20 40 LEU F C 1
ATOM 3906 O O . LEU F 1 40 ? -38.064 -37.733 -15.698 1.00 29.73 40 LEU F O 1
ATOM 3911 N N . TYR F 1 41 ? -39.593 -36.157 -16.085 1.00 29.81 41 TYR F N 1
ATOM 3912 C CA . TYR F 1 41 ? -38.746 -35.305 -16.869 1.00 29.13 41 TYR F CA 1
ATOM 3913 C C . TYR F 1 41 ? -38.655 -33.929 -16.259 1.00 29.97 41 TYR F C 1
ATOM 3914 O O . TYR F 1 41 ? -39.652 -33.407 -15.698 1.00 29.62 41 TYR F O 1
ATOM 3923 N N . ALA F 1 42 ? -37.456 -33.336 -16.385 1.00 30.09 42 ALA F N 1
ATOM 3924 C CA . ALA F 1 42 ? -37.156 -32.011 -15.839 1.00 29.40 42 ALA F CA 1
ATOM 3925 C C . ALA F 1 42 ? -36.313 -31.263 -16.880 1.00 30.14 42 ALA F C 1
ATOM 3926 O O . ALA F 1 42 ? -35.455 -31.886 -17.574 1.00 29.49 42 ALA F O 1
ATOM 3928 N N . VAL F 1 43 ? -36.602 -29.973 -17.035 1.00 29.22 43 VAL F N 1
ATOM 3929 C CA . VAL F 1 43 ? -35.768 -29.127 -17.841 1.00 31.09 43 VAL F CA 1
ATOM 3930 C C . VAL F 1 43 ? -35.048 -28.201 -16.910 1.00 32.67 43 VAL F C 1
ATOM 3931 O O . VAL F 1 43 ? -35.665 -27.548 -16.093 1.00 31.98 43 VAL F O 1
ATOM 3935 N N . SER F 1 44 ? -33.722 -28.212 -17.043 1.00 36.29 44 SER F N 1
ATOM 3936 C CA . SER F 1 44 ? -32.819 -27.330 -16.342 1.00 40.24 44 SER F CA 1
ATOM 3937 C C . SER F 1 44 ? -31.667 -26.911 -17.231 1.00 42.53 44 SER F C 1
ATOM 3938 O O . SER F 1 44 ? -31.287 -27.661 -18.129 1.00 44.25 44 SER F O 1
ATOM 3941 N N . ASN F 1 45 ? -31.124 -25.711 -16.987 1.00 44.78 45 ASN F N 1
ATOM 3942 C CA . ASN F 1 45 ? -29.978 -25.185 -17.738 1.00 46.64 45 ASN F CA 1
ATOM 3943 C C . ASN F 1 45 ? -29.998 -25.575 -19.208 1.00 46.87 45 ASN F C 1
ATOM 3944 O O . ASN F 1 45 ? -29.050 -26.165 -19.766 1.00 47.24 45 ASN F O 1
ATOM 3949 N N . ASP F 1 46 ? -31.139 -25.285 -19.809 1.00 46.49 46 ASP F N 1
ATOM 3950 C CA . ASP F 1 46 ? -31.381 -25.620 -21.209 1.00 47.30 46 ASP F CA 1
ATOM 3951 C C . ASP F 1 46 ? -31.293 -27.146 -21.596 1.00 46.08 46 ASP F C 1
ATOM 3952 O O . ASP F 1 46 ? -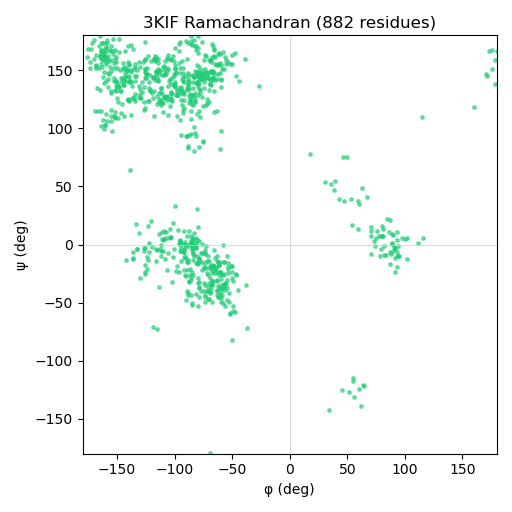31.319 -27.518 -22.786 1.00 45.64 46 ASP F O 1
ATOM 3957 N N . LYS F 1 47 ? -31.273 -28.009 -20.581 1.00 45.35 47 LYS F N 1
ATOM 3958 C CA . LYS F 1 47 ? -31.192 -29.472 -20.785 1.00 45.47 47 LYS F CA 1
ATOM 3959 C C . LYS F 1 47 ? -32.426 -30.279 -20.329 1.00 43.25 47 LYS F C 1
ATOM 3960 O O . LYS F 1 47 ? -33.018 -29.977 -19.301 1.00 42.22 47 LYS F O 1
ATOM 3966 N N . LEU F 1 48 ? -32.781 -31.305 -21.096 1.00 41.78 48 LEU F N 1
ATOM 3967 C CA . LEU F 1 48 ? -33.848 -32.279 -20.738 1.00 39.94 48 LEU F CA 1
ATOM 3968 C C . LEU F 1 48 ? -33.311 -33.491 -20.008 1.00 40.64 48 LEU F C 1
ATOM 3969 O O . LEU F 1 48 ? -32.432 -34.169 -20.534 1.00 41.61 48 LEU F O 1
ATOM 3974 N N . TYR F 1 49 ? -33.847 -33.771 -18.811 1.00 40.84 49 TYR F N 1
ATOM 3975 C CA . TYR F 1 49 ? -33.468 -34.920 -17.962 1.00 39.65 49 TYR F CA 1
ATOM 3976 C C . TYR F 1 49 ? -34.636 -35.919 -17.752 1.00 39.38 49 TYR F C 1
ATOM 3977 O O . TYR F 1 49 ? -35.795 -35.533 -17.671 1.00 39.12 49 TYR F O 1
ATOM 3986 N N . LYS F 1 50 ? -34.326 -37.203 -17.634 1.00 38.64 50 LYS F N 1
ATOM 3987 C CA . LYS F 1 50 ? -35.337 -38.249 -17.420 1.00 37.30 50 LYS F CA 1
ATOM 3988 C C . LYS F 1 50 ? -34.821 -39.359 -16.465 1.00 36.89 50 LYS F C 1
ATOM 3989 O O . LYS F 1 50 ? -33.638 -39.709 -16.497 1.00 36.58 50 LYS F O 1
ATOM 3995 N N . ALA F 1 51 ? -35.722 -39.895 -15.634 1.00 36.02 51 ALA F N 1
ATOM 3996 C CA . ALA F 1 51 ? -35.408 -40.782 -14.510 1.00 35.93 51 ALA F CA 1
ATOM 3997 C C . ALA F 1 51 ? -36.723 -41.049 -13.781 1.00 35.39 51 ALA F C 1
ATOM 3998 O O . ALA F 1 51 ? -37.613 -40.204 -13.789 1.00 36.67 51 ALA F O 1
ATOM 4000 N N . SER F 1 52 ? -36.824 -42.216 -13.154 1.00 33.93 52 SER F N 1
ATOM 4001 C CA . SER F 1 52 ? -37.971 -42.643 -12.363 1.00 31.96 52 SER F CA 1
ATOM 4002 C C . SER F 1 52 ? -37.991 -41.699 -11.118 1.00 30.73 52 SER F C 1
ATOM 4003 O O . SER F 1 52 ? -36.952 -41.216 -10.722 1.00 31.28 52 SER F O 1
ATOM 4006 N N . PRO F 1 53 ? -39.161 -41.377 -10.580 1.00 28.90 53 PRO F N 1
ATOM 4007 C CA . PRO F 1 53 ? -39.301 -40.346 -9.536 1.00 28.78 53 PRO F CA 1
ATOM 4008 C C . PRO F 1 53 ? -38.623 -40.683 -8.221 1.00 28.73 53 PRO F C 1
ATOM 4009 O O . PRO F 1 53 ? -38.614 -41.817 -7.863 1.00 27.47 53 PRO F O 1
ATOM 4013 N N . PRO F 1 54 ? -38.075 -39.700 -7.468 1.00 30.21 54 PRO F N 1
ATOM 4014 C CA . PRO F 1 54 ? -37.515 -40.176 -6.189 1.00 31.27 54 PRO F CA 1
ATOM 4015 C C . PRO F 1 54 ? -38.603 -40.742 -5.371 1.00 33.10 54 PRO F C 1
ATOM 4016 O O . PRO F 1 54 ? -39.727 -40.327 -5.550 1.00 35.95 54 PRO F O 1
ATOM 4020 N N . GLN F 1 55 ? -38.274 -41.655 -4.477 1.00 35.28 55 GLN F N 1
ATOM 4021 C CA . GLN F 1 55 ? -39.197 -42.168 -3.478 1.00 37.19 55 GLN F CA 1
ATOM 4022 C C . GLN F 1 55 ? -38.828 -41.698 -2.087 1.00 37.86 55 GLN F C 1
ATOM 4023 O O . GLN F 1 55 ? -39.541 -41.961 -1.097 1.00 38.42 55 GLN F O 1
ATOM 4029 N N . SER F 1 56 ? -37.710 -41.020 -1.964 1.00 39.43 56 SER F N 1
ATOM 4030 C CA . SER F 1 56 ? -37.405 -40.459 -0.660 1.00 42.07 56 SER F CA 1
ATOM 4031 C C . SER F 1 56 ? -36.398 -39.343 -0.793 1.00 43.04 56 SER F C 1
ATOM 4032 O O . SER F 1 56 ? -35.668 -39.297 -1.777 1.00 42.37 56 SER F O 1
ATOM 4035 N N . ASP F 1 57 ? -36.373 -38.494 0.238 1.00 45.65 57 ASP F N 1
ATOM 4036 C CA . ASP F 1 57 ? -35.402 -37.406 0.467 1.00 47.53 57 ASP F CA 1
ATOM 4037 C C . ASP F 1 57 ? -33.966 -37.697 0.096 1.00 47.79 57 ASP F C 1
ATOM 4038 O O . ASP F 1 57 ? -33.252 -36.809 -0.306 1.00 47.46 57 ASP F O 1
ATOM 4043 N N . THR F 1 58 ? -33.529 -38.939 0.279 1.00 48.42 58 THR F N 1
ATOM 4044 C CA . THR F 1 58 ? -32.099 -39.274 0.135 1.00 47.98 58 THR F CA 1
ATOM 4045 C C . THR F 1 58 ? -31.765 -39.701 -1.266 1.00 46.95 58 THR F C 1
ATOM 4046 O O . THR F 1 58 ? -30.654 -40.057 -1.547 1.00 48.01 58 THR F O 1
ATOM 4050 N N . ASP F 1 59 ? -32.733 -39.673 -2.164 1.00 46.23 59 ASP F N 1
ATOM 4051 C CA . ASP F 1 59 ? -32.484 -40.079 -3.550 1.00 44.50 59 ASP F CA 1
ATOM 4052 C C . ASP F 1 59 ? -32.126 -38.818 -4.314 1.00 44.20 59 ASP F C 1
ATOM 4053 O O . ASP F 1 59 ? -32.940 -37.898 -4.468 1.00 45.29 59 ASP F O 1
ATOM 4058 N N . ASN F 1 60 ? -30.895 -38.779 -4.797 1.00 43.13 60 ASN F N 1
ATOM 4059 C CA . ASN F 1 60 ? -30.374 -37.615 -5.428 1.00 41.62 60 ASN F CA 1
ATOM 4060 C C . ASN F 1 60 ? -30.711 -37.658 -6.879 1.00 39.62 60 ASN F C 1
ATOM 4061 O O . ASN F 1 60 ? -29.870 -37.988 -7.722 1.00 39.59 60 ASN F O 1
ATOM 4066 N N . TRP F 1 61 ? -31.939 -37.215 -7.154 1.00 38.07 61 TRP F N 1
ATOM 4067 C CA . TRP F 1 61 ? -32.633 -37.475 -8.385 1.00 35.71 61 TRP F CA 1
ATOM 4068 C C . TRP F 1 61 ? -31.924 -36.858 -9.560 1.00 36.18 61 TRP F C 1
ATOM 4069 O O . TRP F 1 61 ? -31.750 -37.464 -10.631 1.00 36.51 61 TRP F O 1
ATOM 4080 N N . ILE F 1 62 ? -31.491 -35.636 -9.378 1.00 37.55 62 ILE F N 1
ATOM 4081 C CA . ILE F 1 62 ? -30.832 -34.920 -10.476 1.00 39.59 62 ILE F CA 1
ATOM 4082 C C . ILE F 1 62 ? -29.450 -35.589 -10.818 1.00 39.93 62 ILE F C 1
ATOM 4083 O O . ILE F 1 62 ? -29.025 -35.610 -11.976 1.00 38.48 62 ILE F O 1
ATOM 4088 N N . ALA F 1 63 ? -28.789 -36.164 -9.807 1.00 40.74 63 ALA F N 1
ATOM 4089 C CA . ALA F 1 63 ? -27.598 -36.995 -10.083 1.00 41.54 63 ALA F CA 1
ATOM 4090 C C . ALA F 1 63 ? -27.904 -38.185 -11.017 1.00 41.41 63 ALA F C 1
ATOM 4091 O O . ALA F 1 63 ? -27.126 -38.410 -11.933 1.00 40.81 63 ALA F O 1
ATOM 4093 N N . ARG F 1 64 ? -29.027 -38.909 -10.828 1.00 40.82 64 ARG F N 1
ATOM 4094 C CA . ARG F 1 64 ? -29.191 -40.173 -11.584 1.00 40.70 64 ARG F CA 1
ATOM 4095 C C . ARG F 1 64 ? -29.842 -39.953 -12.881 1.00 40.97 64 ARG F C 1
ATOM 4096 O O . ARG F 1 64 ? -29.842 -40.825 -13.754 1.00 40.95 64 ARG F O 1
ATOM 4104 N N . ALA F 1 65 ? -30.430 -38.788 -13.010 1.00 41.25 65 ALA F N 1
ATOM 4105 C CA . ALA F 1 65 ? -31.269 -38.549 -14.163 1.00 42.11 65 ALA F CA 1
ATOM 4106 C C . ALA F 1 65 ? -30.400 -38.589 -15.432 1.00 42.14 65 ALA F C 1
ATOM 4107 O O . ALA F 1 65 ? -29.268 -38.188 -15.410 1.00 42.44 65 ALA F O 1
ATOM 4109 N N . THR F 1 66 ? -30.913 -39.150 -16.503 1.00 42.60 66 THR F N 1
ATOM 4110 C CA . THR F 1 66 ? -30.180 -39.203 -17.725 1.00 43.93 66 THR F CA 1
ATOM 4111 C C . THR F 1 66 ? -30.451 -37.926 -18.518 1.00 45.37 66 THR F C 1
ATOM 4112 O O . THR F 1 66 ? -31.606 -37.573 -18.755 1.00 44.82 66 THR F O 1
ATOM 4116 N N . GLU F 1 67 ? -29.400 -37.237 -18.955 1.00 46.85 67 GLU F N 1
ATOM 4117 C CA . GLU F 1 67 ? -29.571 -36.139 -19.898 1.00 48.18 67 GLU F CA 1
ATOM 4118 C C . GLU F 1 67 ? -29.922 -36.774 -21.237 1.00 47.87 67 GLU F C 1
ATOM 4119 O O . GLU F 1 67 ? -29.214 -37.602 -21.697 1.00 48.66 67 GLU F O 1
ATOM 4125 N N . ILE F 1 68 ? -31.024 -36.379 -21.852 1.00 47.97 68 ILE F N 1
ATOM 4126 C CA . ILE F 1 68 ? -31.461 -36.967 -23.099 1.00 47.47 68 ILE F CA 1
ATOM 4127 C C . ILE F 1 68 ? -31.640 -35.909 -24.213 1.00 48.38 68 ILE F C 1
ATOM 4128 O O . ILE F 1 68 ? -31.780 -36.219 -25.395 1.00 48.25 68 ILE F O 1
ATOM 4133 N N . GLY F 1 69 ? -31.587 -34.644 -23.826 1.00 49.87 69 GLY F N 1
ATOM 4134 C CA . GLY F 1 69 ? -31.708 -33.533 -24.782 1.00 51.71 69 GLY F CA 1
ATOM 4135 C C . GLY F 1 69 ? -30.667 -32.508 -24.398 1.00 52.87 69 GLY F C 1
ATOM 4136 O O . GLY F 1 69 ? -30.596 -32.087 -23.236 1.00 52.33 69 GLY F O 1
ATOM 4137 N N . SER F 1 70 ? -29.838 -32.129 -25.370 1.00 54.24 70 SER F N 1
ATOM 4138 C CA . SER F 1 70 ? -28.546 -31.502 -25.027 1.00 55.96 70 SER F CA 1
ATOM 4139 C C . SER F 1 70 ? -28.604 -29.967 -24.894 1.00 55.69 70 SER F C 1
ATOM 4140 O O . SER F 1 70 ? -27.976 -29.401 -24.000 1.00 56.11 70 SER F O 1
ATOM 4143 N N . GLY F 1 71 ? -29.350 -29.296 -25.770 1.00 55.29 71 GLY F N 1
ATOM 4144 C CA . GLY F 1 71 ? -29.500 -27.840 -25.671 1.00 54.27 71 GLY F CA 1
ATOM 4145 C C . GLY F 1 71 ? -30.843 -27.428 -26.231 1.00 53.53 71 GLY F C 1
ATOM 4146 O O . GLY F 1 71 ? -31.484 -28.187 -26.995 1.00 54.76 71 GLY F O 1
ATOM 4147 N N . GLY F 1 72 ? -31.289 -26.235 -25.872 1.00 51.82 72 GLY F N 1
ATOM 4148 C CA . GLY F 1 72 ? -32.514 -25.677 -26.466 1.00 49.74 72 GLY F CA 1
ATOM 4149 C C . GLY F 1 72 ? -33.750 -25.784 -25.575 1.00 48.50 72 GLY F C 1
ATOM 4150 O O . GLY F 1 72 ? -34.787 -25.117 -25.833 1.00 48.46 72 GLY F O 1
ATOM 4151 N N . TRP F 1 73 ? -33.639 -26.587 -24.511 1.00 45.59 73 TRP F N 1
ATOM 4152 C CA . TRP F 1 73 ? -34.842 -27.033 -23.803 1.00 43.28 73 TRP F CA 1
ATOM 4153 C C . TRP F 1 73 ? -35.613 -25.983 -23.006 1.00 40.71 73 TRP F C 1
ATOM 4154 O O . TRP F 1 73 ? -36.795 -26.173 -22.720 1.00 39.74 73 TRP F O 1
ATOM 4165 N N . SER F 1 74 ? -34.953 -24.869 -22.703 1.00 38.67 74 SER F N 1
ATOM 4166 C CA . SER F 1 74 ? -35.551 -23.745 -21.953 1.00 36.68 74 SER F CA 1
ATOM 4167 C C . SER F 1 74 ? -36.422 -22.935 -22.888 1.00 35.94 74 SER F C 1
ATOM 4168 O O . SER F 1 74 ? -37.277 -22.142 -22.434 1.00 35.80 74 SER F O 1
ATOM 4171 N N . GLY F 1 75 ? -36.221 -23.179 -24.192 1.00 33.91 75 GLY F N 1
ATOM 4172 C CA . GLY F 1 75 ? -36.794 -22.407 -25.229 1.00 32.03 75 GLY F CA 1
ATOM 4173 C C . GLY F 1 75 ? -38.233 -22.733 -25.564 1.00 33.50 75 GLY F C 1
ATOM 4174 O O . GLY F 1 75 ? -38.832 -21.958 -26.314 1.00 33.80 75 GLY F O 1
ATOM 4175 N N . PHE F 1 76 ? -38.813 -23.828 -25.037 1.00 32.58 76 PHE F N 1
ATOM 4176 C CA . PHE F 1 76 ? -40.200 -24.151 -25.340 1.00 32.96 76 PHE F CA 1
ATOM 4177 C C . PHE F 1 76 ? -41.161 -23.475 -24.340 1.00 33.25 76 PHE F C 1
ATOM 4178 O O . PHE F 1 76 ? -40.927 -23.526 -23.149 1.00 34.25 76 PHE F O 1
ATOM 4186 N N . LYS F 1 77 ? -42.238 -22.859 -24.793 1.00 33.00 77 LYS F N 1
ATOM 4187 C CA . LYS F 1 77 ? -43.224 -22.324 -23.840 1.00 33.59 77 LYS F CA 1
ATOM 4188 C C . LYS F 1 77 ? -44.051 -23.442 -23.210 1.00 31.82 77 LYS F C 1
ATOM 4189 O O . LYS F 1 77 ? -44.320 -23.417 -22.029 1.00 32.48 77 LYS F O 1
ATOM 4195 N N . PHE F 1 78 ? -44.432 -24.436 -24.011 1.00 30.37 78 PHE F N 1
ATOM 4196 C CA . PHE F 1 78 ? -44.996 -25.668 -23.474 1.00 28.40 78 PHE F CA 1
ATOM 4197 C C . PHE F 1 78 ? -44.223 -26.956 -23.859 1.00 26.94 78 PHE F C 1
ATOM 4198 O O . PHE F 1 78 ? -43.651 -27.121 -24.952 1.00 25.62 78 PHE F O 1
ATOM 4206 N N . LEU F 1 79 ? -44.217 -27.875 -22.930 1.00 25.38 79 LEU F N 1
ATOM 4207 C CA . LEU F 1 79 ? -43.507 -29.085 -23.169 1.00 24.69 79 LEU F CA 1
ATOM 4208 C C . LEU F 1 79 ? -44.200 -30.216 -22.431 1.00 24.14 79 LEU F C 1
ATOM 4209 O O . LEU F 1 79 ? -44.149 -30.304 -21.228 1.00 24.29 79 LEU F O 1
ATOM 4214 N N . PHE F 1 80 ? -44.843 -31.107 -23.128 1.00 23.34 80 PHE F N 1
ATOM 4215 C CA . PHE F 1 80 ? -45.707 -31.966 -22.357 1.00 24.30 80 PHE F CA 1
ATOM 4216 C C . PHE F 1 80 ? -46.035 -33.193 -23.171 1.00 24.25 80 PHE F C 1
ATOM 4217 O O . PHE F 1 80 ? -45.954 -33.144 -24.405 1.00 24.76 80 PHE F O 1
ATOM 4225 N N . PHE F 1 81 ? -46.510 -34.241 -22.493 1.00 25.46 81 PHE F N 1
ATOM 4226 C CA . PHE F 1 81 ? -46.728 -35.589 -23.070 1.00 24.93 81 PHE F CA 1
ATOM 4227 C C . PHE F 1 81 ? -48.145 -35.873 -23.482 1.00 25.98 81 PHE F C 1
ATOM 4228 O O . PHE F 1 81 ? -49.045 -35.592 -22.717 1.00 26.75 81 PHE F O 1
ATOM 4236 N N . HIS F 1 82 ? -48.381 -36.420 -24.704 1.00 27.20 82 HIS F N 1
ATOM 4237 C CA . HIS F 1 82 ? -49.700 -36.984 -25.065 1.00 27.11 82 HIS F CA 1
ATOM 4238 C C . HIS F 1 82 ? -49.774 -38.401 -24.329 1.00 27.73 82 HIS F C 1
ATOM 4239 O O . HIS F 1 82 ? -48.725 -39.021 -24.119 1.00 28.27 82 HIS F O 1
ATOM 4246 N N . PRO F 1 83 ? -50.969 -38.865 -23.868 1.00 27.75 83 PRO F N 1
ATOM 4247 C CA . PRO F 1 83 ? -51.168 -40.242 -23.329 1.00 28.16 83 PRO F CA 1
ATOM 4248 C C . PRO F 1 83 ? -50.569 -41.382 -24.153 1.00 29.44 83 PRO F C 1
ATOM 4249 O O . PRO F 1 83 ? -50.278 -42.401 -23.576 1.00 31.37 83 PRO F O 1
ATOM 4253 N N . ASN F 1 84 ? -50.374 -41.230 -25.460 1.00 29.55 84 ASN F N 1
ATOM 4254 C CA . ASN F 1 84 ? -49.796 -42.284 -26.280 1.00 29.46 84 ASN F CA 1
ATOM 4255 C C . ASN F 1 84 ? -48.304 -42.212 -26.288 1.00 31.59 84 ASN F C 1
ATOM 4256 O O . ASN F 1 84 ? -47.690 -42.818 -27.161 1.00 31.69 84 ASN F O 1
ATOM 4261 N N . GLY F 1 85 ? -47.697 -41.398 -25.406 1.00 32.09 85 GLY F N 1
ATOM 4262 C CA . GLY F 1 85 ? -46.264 -41.352 -25.346 1.00 32.18 85 GLY F CA 1
ATOM 4263 C C . GLY F 1 85 ? -45.562 -40.340 -26.233 1.00 34.21 85 GLY F C 1
ATOM 4264 O O . GLY F 1 85 ? -44.331 -40.204 -26.118 1.00 33.53 85 GLY F O 1
ATOM 4265 N N . TYR F 1 86 ? -46.291 -39.631 -27.106 1.00 35.04 86 TYR F N 1
ATOM 4266 C CA . TYR F 1 86 ? -45.662 -38.560 -27.893 1.00 38.17 86 TYR F CA 1
ATOM 4267 C C . TYR F 1 86 ? -45.384 -37.302 -27.046 1.00 37.75 86 TYR F C 1
ATOM 4268 O O . TYR F 1 86 ? -46.194 -36.966 -26.176 1.00 38.63 86 TYR F O 1
ATOM 4277 N N . LEU F 1 87 ? -44.246 -36.634 -27.294 1.00 36.97 87 LEU F N 1
ATOM 4278 C CA . LEU F 1 87 ? -43.885 -35.328 -26.688 1.00 35.33 87 LEU F CA 1
ATOM 4279 C C . LEU F 1 87 ? -44.338 -34.169 -27.548 1.00 34.95 87 LEU F C 1
ATOM 4280 O O . LEU F 1 87 ? -43.926 -34.075 -28.671 1.00 35.41 87 LEU F O 1
ATOM 4285 N N . TYR F 1 88 ? -45.228 -33.319 -27.033 1.00 34.00 88 TYR F N 1
ATOM 4286 C CA . TYR F 1 88 ? -45.627 -32.108 -27.702 1.00 32.22 88 TYR F CA 1
ATOM 4287 C C . TYR F 1 88 ? -44.876 -30.901 -27.116 1.00 31.99 88 TYR F C 1
ATOM 4288 O O . TYR F 1 88 ? -44.618 -30.823 -25.895 1.00 30.68 88 TYR F O 1
ATOM 4297 N N . ALA F 1 89 ? -44.463 -29.987 -27.989 1.00 31.98 89 ALA F N 1
ATOM 4298 C CA . ALA F 1 89 ? -43.747 -28.790 -27.536 1.00 33.27 89 ALA F CA 1
ATOM 4299 C C . ALA F 1 89 ? -44.191 -27.575 -28.355 1.00 34.77 89 ALA F C 1
ATOM 4300 O O . ALA F 1 89 ? -44.629 -27.732 -29.558 1.00 36.03 89 ALA F O 1
ATOM 4302 N N . VAL F 1 90 ? -44.140 -26.400 -27.715 1.00 33.83 90 VAL F N 1
ATOM 4303 C CA . VAL F 1 90 ? -44.391 -25.129 -28.396 1.00 32.71 90 VAL F CA 1
ATOM 4304 C C . VAL F 1 90 ? -43.155 -24.247 -28.425 1.00 34.38 90 VAL F C 1
ATOM 4305 O O . VAL F 1 90 ? -42.608 -23.934 -27.373 1.00 33.50 90 VAL F O 1
ATOM 4309 N N . ARG F 1 91 ? -42.676 -23.880 -29.626 1.00 36.93 91 ARG F N 1
ATOM 4310 C CA . ARG F 1 91 ? -41.557 -22.838 -29.739 1.00 38.95 91 ARG F CA 1
ATOM 4311 C C . ARG F 1 91 ? -41.963 -21.590 -30.512 1.00 38.00 91 ARG F C 1
ATOM 4312 O O . ARG F 1 91 ? -42.443 -21.688 -31.640 1.00 38.78 91 ARG F O 1
ATOM 4320 N N . GLY F 1 92 ? -41.782 -20.434 -29.907 1.00 38.38 92 GLY F N 1
ATOM 4321 C CA . GLY F 1 92 ? -42.237 -19.176 -30.477 1.00 39.53 92 GLY F CA 1
ATOM 4322 C C . GLY F 1 92 ? -43.711 -19.407 -30.831 1.00 41.81 92 GLY F C 1
ATOM 4323 O O . GLY F 1 92 ? -44.461 -19.896 -30.017 1.00 41.19 92 GLY F O 1
ATOM 4324 N N . GLN F 1 93 ? -44.090 -19.137 -32.086 1.00 43.34 93 GLN F N 1
ATOM 4325 C CA . GLN F 1 93 ? -45.466 -19.248 -32.576 1.00 45.00 93 GLN F CA 1
ATOM 4326 C C . GLN F 1 93 ? -45.792 -20.732 -33.030 1.00 45.13 93 GLN F C 1
ATOM 4327 O O . GLN F 1 93 ? -46.916 -21.051 -33.468 1.00 45.12 93 GLN F O 1
ATOM 4333 N N . ARG F 1 94 ? -44.822 -21.647 -32.895 1.00 44.58 94 ARG F N 1
ATOM 4334 C CA . ARG F 1 94 ? -44.932 -22.949 -33.566 1.00 44.03 94 ARG F CA 1
ATOM 4335 C C . ARG F 1 94 ? -45.092 -24.150 -32.631 1.00 43.36 94 ARG F C 1
ATOM 4336 O O . ARG F 1 94 ? -44.500 -24.162 -31.531 1.00 43.39 94 ARG F O 1
ATOM 4344 N N . PHE F 1 95 ? -45.850 -25.146 -33.114 1.00 42.18 95 PHE F N 1
ATOM 4345 C CA . PHE F 1 95 ? -46.292 -26.381 -32.417 1.00 42.00 95 PHE F CA 1
ATOM 4346 C C . PHE F 1 95 ? -45.667 -27.692 -32.965 1.00 43.04 95 PHE F C 1
ATOM 4347 O O . PHE F 1 95 ? -45.591 -27.902 -34.169 1.00 43.55 95 PHE F O 1
ATOM 4355 N N . TYR F 1 96 ? -45.198 -28.578 -32.105 1.00 44.06 96 TYR F N 1
ATOM 4356 C CA . TYR F 1 96 ? -44.504 -29.752 -32.607 1.00 44.37 96 TYR F CA 1
ATOM 4357 C C . TYR F 1 96 ? -44.820 -31.030 -31.870 1.00 44.28 96 TYR F C 1
ATOM 4358 O O . TYR F 1 96 ? -45.440 -31.013 -30.793 1.00 44.77 96 TYR F O 1
ATOM 4367 N N . LYS F 1 97 ? -44.353 -32.147 -32.421 1.00 43.76 97 LYS F N 1
ATOM 4368 C CA . LYS F 1 97 ? -44.560 -33.450 -31.817 1.00 43.53 97 LYS F CA 1
ATOM 4369 C C . LYS F 1 97 ? -43.592 -34.436 -32.380 1.00 43.89 97 LYS F C 1
ATOM 4370 O O . LYS F 1 97 ? -43.311 -34.420 -33.570 1.00 44.28 97 LYS F O 1
ATOM 4376 N N . ALA F 1 98 ? -43.137 -35.349 -31.544 1.00 43.68 98 ALA F N 1
ATOM 4377 C CA . ALA F 1 98 ? -42.293 -36.433 -31.995 1.00 44.14 98 ALA F CA 1
ATOM 4378 C C . ALA F 1 98 ? -42.078 -37.326 -30.787 1.00 45.13 98 ALA F C 1
ATOM 4379 O O . ALA F 1 98 ? -42.406 -36.920 -29.638 1.00 45.55 98 ALA F O 1
ATOM 4381 N N . LEU F 1 99 ? -41.533 -38.525 -31.007 1.00 44.51 99 LEU F N 1
ATOM 4382 C CA . LEU F 1 99 ? -41.103 -39.308 -29.880 1.00 44.87 99 LEU F CA 1
ATOM 4383 C C . LEU F 1 99 ? -40.080 -38.473 -29.164 1.00 44.76 99 LEU F C 1
ATOM 4384 O O . LEU F 1 99 ? -39.433 -37.639 -29.807 1.00 44.75 99 LEU F O 1
ATOM 4389 N N . PRO F 1 100 ? -39.949 -38.657 -27.832 1.00 44.97 100 PRO F N 1
ATOM 4390 C CA . PRO F 1 100 ? -38.941 -37.927 -27.084 1.00 45.84 100 PRO F CA 1
ATOM 4391 C C . PRO F 1 100 ? -37.571 -38.353 -27.532 1.00 47.66 100 PRO F C 1
ATOM 4392 O O . PRO F 1 100 ? -37.479 -39.398 -28.155 1.00 47.99 100 PRO F O 1
ATOM 4396 N N . PRO F 1 101 ? -36.520 -37.545 -27.226 1.00 49.59 101 PRO F N 1
ATOM 4397 C CA . PRO F 1 101 ? -35.102 -37.843 -27.500 1.00 50.61 101 PRO F CA 1
ATOM 4398 C C . PRO F 1 101 ? -34.593 -38.973 -26.627 1.00 52.49 101 PRO F C 1
ATOM 4399 O O . PRO F 1 101 ? -35.346 -39.496 -25.793 1.00 52.58 101 PRO F O 1
ATOM 4403 N N . VAL F 1 102 ? -33.306 -39.313 -26.788 1.00 54.92 102 VAL F N 1
ATOM 4404 C CA . VAL F 1 102 ? -32.719 -40.445 -26.051 1.00 56.00 102 VAL F CA 1
ATOM 4405 C C . VAL F 1 102 ? -31.181 -40.415 -25.918 1.00 56.19 102 VAL F C 1
ATOM 4406 O O . VAL F 1 102 ? -30.613 -40.963 -24.949 1.00 56.16 102 VAL F O 1
ATOM 4410 N N . TRP G 1 14 ? -33.700 -32.314 -32.518 1.00 60.47 14 TRP G N 1
ATOM 4411 C CA . TRP G 1 14 ? -35.041 -32.796 -32.051 1.00 60.00 14 TRP G CA 1
ATOM 4412 C C . TRP G 1 14 ? -36.167 -32.139 -32.846 1.00 60.88 14 TRP G C 1
ATOM 4413 O O . TRP G 1 14 ? -37.056 -32.819 -33.438 1.00 60.20 14 TRP G O 1
ATOM 4424 N N . MET G 1 15 ? -36.148 -30.805 -32.854 1.00 61.77 15 MET G N 1
ATOM 4425 C CA . MET G 1 15 ? -36.910 -30.079 -33.880 1.00 62.79 15 MET G CA 1
ATOM 4426 C C . MET G 1 15 ? -36.293 -30.502 -35.257 1.00 63.03 15 MET G C 1
ATOM 4427 O O . MET G 1 15 ? -36.906 -30.286 -36.312 1.00 62.45 15 MET G O 1
ATOM 4432 N N . GLY G 1 16 ? -35.090 -31.117 -35.227 1.00 63.55 16 GLY G N 1
ATOM 4433 C CA . GLY G 1 16 ? -34.562 -31.887 -36.380 1.00 63.42 16 GLY G CA 1
ATOM 4434 C C . GLY G 1 16 ? -35.638 -32.871 -36.836 1.00 63.48 16 GLY G C 1
ATOM 4435 O O . GLY G 1 16 ? -36.429 -32.578 -37.747 1.00 62.71 16 GLY G O 1
ATOM 4436 N N . ARG G 1 17 ? -35.735 -34.010 -36.161 1.00 63.00 17 ARG G N 1
ATOM 4437 C CA . ARG G 1 17 ? -36.712 -35.026 -36.579 1.00 62.63 17 ARG G CA 1
ATOM 4438 C C . ARG G 1 17 ? -38.269 -34.693 -36.474 1.00 62.32 17 ARG G C 1
ATOM 4439 O O . ARG G 1 17 ? -39.092 -35.478 -36.944 1.00 62.55 17 ARG G O 1
ATOM 4447 N N . ALA G 1 18 ? -38.683 -33.546 -35.919 1.00 61.24 18 ALA G N 1
ATOM 4448 C CA . ALA G 1 18 ? -40.111 -33.330 -35.515 1.00 59.72 18 ALA G CA 1
ATOM 4449 C C . ALA G 1 18 ? -41.205 -32.974 -36.560 1.00 58.51 18 ALA G C 1
ATOM 4450 O O . ALA G 1 18 ? -40.944 -32.361 -37.601 1.00 59.27 18 ALA G O 1
ATOM 4452 N N . LYS G 1 19 ? -42.453 -33.335 -36.274 1.00 56.08 19 LYS G N 1
ATOM 4453 C CA . LYS G 1 19 ? -43.536 -32.905 -37.133 1.00 54.37 19 LYS G CA 1
ATOM 4454 C C . LYS G 1 19 ? -44.064 -31.516 -36.710 1.00 53.52 19 LYS G C 1
ATOM 4455 O O . LYS G 1 19 ? -44.487 -31.289 -35.574 1.00 52.73 19 LYS G O 1
ATOM 4461 N N . GLU G 1 20 ? -44.080 -30.590 -37.640 1.00 51.69 20 GLU G N 1
ATOM 4462 C CA . GLU G 1 20 ? -44.648 -29.303 -37.340 1.00 50.42 20 GLU G CA 1
ATOM 4463 C C . GLU G 1 20 ? -46.152 -29.361 -37.541 1.00 48.03 20 GLU G C 1
ATOM 4464 O O . GLU G 1 20 ? -46.613 -29.611 -38.644 1.00 48.84 20 GLU G O 1
ATOM 4470 N N . ILE G 1 21 ? -46.911 -29.102 -36.490 1.00 45.01 21 ILE G N 1
ATOM 4471 C CA . ILE G 1 21 ? -48.322 -29.410 -36.509 1.00 43.49 21 ILE G CA 1
ATOM 4472 C C . ILE G 1 21 ? -49.210 -28.179 -36.304 1.00 43.88 21 ILE G C 1
ATOM 4473 O O . ILE G 1 21 ? -50.460 -28.254 -36.340 1.00 43.19 21 ILE G O 1
ATOM 4478 N N . GLY G 1 22 ? -48.555 -27.042 -36.093 1.00 44.25 22 GLY G N 1
ATOM 4479 C CA . GLY G 1 22 ? -49.242 -25.747 -36.109 1.00 45.46 22 GLY G CA 1
ATOM 4480 C C . GLY G 1 22 ? -48.224 -24.623 -36.337 1.00 46.12 22 GLY G C 1
ATOM 4481 O O . GLY G 1 22 ? -47.021 -24.766 -36.046 1.00 44.98 22 GLY G O 1
ATOM 4482 N N . ASN G 1 23 ? -48.709 -23.509 -36.864 1.00 48.20 23 ASN G N 1
ATOM 4483 C CA . ASN G 1 23 ? -47.838 -22.357 -37.147 1.00 49.97 23 ASN G CA 1
ATOM 4484 C C . ASN G 1 23 ? -48.231 -21.029 -36.559 1.00 49.60 23 ASN G C 1
ATOM 4485 O O . ASN G 1 23 ? -47.333 -20.244 -36.373 1.00 52.33 23 ASN G O 1
ATOM 4490 N N . GLY G 1 24 ? -49.491 -20.732 -36.241 1.00 48.40 24 GLY G N 1
ATOM 4491 C CA . GLY G 1 24 ? -49.750 -19.482 -35.454 1.00 46.70 24 GLY G CA 1
ATOM 4492 C C . GLY G 1 24 ? -50.541 -19.501 -34.129 1.00 46.05 24 GLY G C 1
ATOM 4493 O O . GLY G 1 24 ? -51.331 -20.410 -33.840 1.00 46.92 24 GLY G O 1
ATOM 4494 N N . GLY G 1 25 ? -50.351 -18.483 -33.308 1.00 44.55 25 GLY G N 1
ATOM 4495 C CA . GLY G 1 25 ? -51.074 -18.383 -32.041 1.00 42.56 25 GLY G CA 1
ATOM 4496 C C . GLY G 1 25 ? -50.653 -19.293 -30.905 1.00 41.66 25 GLY G C 1
ATOM 4497 O O . GLY G 1 25 ? -51.255 -19.208 -29.848 1.00 40.90 25 GLY G O 1
ATOM 4498 N N . TRP G 1 26 ? -49.659 -20.178 -31.091 1.00 40.47 26 TRP G N 1
ATOM 4499 C CA . TRP G 1 26 ? -49.497 -21.294 -30.110 1.00 40.31 26 TRP G CA 1
ATOM 4500 C C . TRP G 1 26 ? -48.935 -20.805 -28.800 1.00 41.22 26 TRP G C 1
ATOM 4501 O O . TRP G 1 26 ? -49.499 -21.107 -27.787 1.00 40.81 26 TRP G O 1
ATOM 4512 N N . ASP G 1 27 ? -47.846 -20.032 -28.825 1.00 43.13 27 ASP G N 1
ATOM 4513 C CA . ASP G 1 27 ? -47.593 -19.080 -27.720 1.00 46.46 27 ASP G CA 1
ATOM 4514 C C . ASP G 1 27 ? -48.815 -18.138 -27.715 1.00 46.36 27 ASP G C 1
ATOM 4515 O O . ASP G 1 27 ? -49.482 -17.983 -28.774 1.00 48.65 27 ASP G O 1
ATOM 4520 N N . GLN G 1 28 ? -49.138 -17.537 -26.585 1.00 44.38 28 GLN G N 1
ATOM 4521 C CA . GLN G 1 28 ? -50.457 -16.844 -26.446 1.00 44.07 28 GLN G CA 1
ATOM 4522 C C . GLN G 1 28 ? -51.576 -17.692 -25.898 1.00 41.45 28 GLN G C 1
ATOM 4523 O O . GLN G 1 28 ? -52.620 -17.176 -25.510 1.00 41.79 28 GLN G O 1
ATOM 4529 N N . PHE G 1 29 ? -51.375 -18.985 -25.816 1.00 38.30 29 PHE G N 1
ATOM 4530 C CA . PHE G 1 29 ? -52.218 -19.712 -24.876 1.00 35.22 29 PHE G CA 1
ATOM 4531 C C . PHE G 1 29 ? -51.691 -19.669 -23.458 1.00 34.48 29 PHE G C 1
ATOM 4532 O O . PHE G 1 29 ? -50.460 -19.697 -23.171 1.00 33.72 29 PHE G O 1
ATOM 4540 N N . GLN G 1 30 ? -52.640 -19.652 -22.556 1.00 32.34 30 GLN G N 1
ATOM 4541 C CA . GLN G 1 30 ? -52.293 -19.487 -21.184 1.00 33.17 30 GLN G CA 1
ATOM 4542 C C . GLN G 1 30 ? -52.025 -20.880 -20.587 1.00 32.20 30 GLN G C 1
ATOM 4543 O O . GLN G 1 30 ? -51.053 -21.076 -19.834 1.00 34.10 30 GLN G O 1
ATOM 4549 N N . PHE G 1 31 ? -52.860 -21.856 -20.939 1.00 29.48 31 PHE G N 1
ATOM 4550 C CA . PHE G 1 31 ? -52.569 -23.246 -20.688 1.00 27.13 31 PHE G CA 1
ATOM 4551 C C . PHE G 1 31 ? -52.793 -24.062 -21.965 1.00 26.55 31 PHE G C 1
ATOM 4552 O O . PHE G 1 31 ? -53.614 -23.680 -22.876 1.00 23.79 31 PHE G O 1
ATOM 4560 N N . LEU G 1 32 ? -52.110 -25.226 -21.977 1.00 24.54 32 LEU G N 1
ATOM 4561 C CA . LEU G 1 32 ? -52.072 -26.031 -23.158 1.00 22.65 32 LEU G CA 1
ATOM 4562 C C . LEU G 1 32 ? -51.685 -27.477 -22.856 1.00 22.60 32 LEU G C 1
ATOM 4563 O O . LEU G 1 32 ? -50.498 -27.827 -22.712 1.00 21.47 32 LEU G O 1
ATOM 4568 N N . PHE G 1 33 ? -52.684 -28.359 -22.857 1.00 23.29 33 PHE G N 1
ATOM 4569 C CA . PHE G 1 33 ? -52.501 -29.673 -22.215 1.00 24.58 33 PHE G CA 1
ATOM 4570 C C . PHE G 1 33 ? -53.525 -30.689 -22.709 1.00 25.58 33 PHE G C 1
ATOM 4571 O O . PHE G 1 33 ? -54.422 -30.346 -23.468 1.00 26.01 33 PHE G O 1
ATOM 4579 N N . PHE G 1 34 ? -53.357 -31.947 -22.278 1.00 27.50 34 PHE G N 1
ATOM 4580 C CA . PHE G 1 34 ? -54.189 -33.090 -22.692 1.00 26.87 34 PHE G CA 1
ATOM 4581 C C . PHE G 1 34 ? -54.972 -33.652 -21.526 1.00 27.67 34 PHE G C 1
ATOM 4582 O O . PHE G 1 34 ? -54.535 -33.504 -20.361 1.00 27.34 34 PHE G O 1
ATOM 4590 N N . ASP G 1 35 ? -56.159 -34.205 -21.846 1.00 27.98 35 ASP G N 1
ATOM 4591 C CA . ASP G 1 35 ? -56.895 -35.122 -20.976 1.00 28.88 35 ASP G CA 1
ATOM 4592 C C . ASP G 1 35 ? -56.365 -36.533 -21.237 1.00 28.58 35 ASP G C 1
ATOM 4593 O O . ASP G 1 35 ? -55.566 -36.715 -22.126 1.00 28.54 35 ASP G O 1
ATOM 4598 N N . PRO G 1 36 ? -56.776 -37.531 -20.458 1.00 30.25 36 PRO G N 1
ATOM 4599 C CA . PRO G 1 36 ? -56.243 -38.896 -20.627 1.00 30.11 36 PRO G CA 1
ATOM 4600 C C . PRO G 1 36 ? -56.550 -39.533 -21.972 1.00 30.97 36 PRO G C 1
ATOM 4601 O O . PRO G 1 36 ? -55.827 -40.439 -22.378 1.00 32.10 36 PRO G O 1
ATOM 4605 N N . ASN G 1 37 ? -57.603 -39.075 -22.656 1.00 31.64 37 ASN G N 1
ATOM 4606 C CA . ASN G 1 37 ? -57.987 -39.632 -23.939 1.00 32.04 37 ASN G CA 1
ATOM 4607 C C . ASN G 1 37 ? -57.333 -38.946 -25.097 1.00 32.71 37 ASN G C 1
ATOM 4608 O O . ASN G 1 37 ? -57.520 -39.302 -26.244 1.00 31.12 37 ASN G O 1
ATOM 4613 N N . GLY G 1 38 ? -56.554 -37.923 -24.816 1.00 34.34 38 GLY G N 1
ATOM 4614 C CA . GLY G 1 38 ? -55.832 -37.331 -25.909 1.00 35.18 38 GLY G CA 1
ATOM 4615 C C . GLY G 1 38 ? -56.496 -36.172 -26.596 1.00 35.05 38 GLY G C 1
ATOM 4616 O O . GLY G 1 38 ? -55.965 -35.683 -27.549 1.00 37.25 38 GLY G O 1
ATOM 4617 N N . TYR G 1 39 ? -57.636 -35.701 -26.139 1.00 35.26 39 TYR G N 1
ATOM 4618 C CA . TYR G 1 39 ? -58.067 -34.397 -26.618 1.00 35.88 39 TYR G CA 1
ATOM 4619 C C . TYR G 1 39 ? -57.102 -33.328 -26.066 1.00 35.42 39 TYR G C 1
ATOM 4620 O O . TYR G 1 39 ? -56.610 -33.447 -24.913 1.00 34.36 39 TYR G O 1
ATOM 4629 N N . LEU G 1 40 ? -56.821 -32.315 -26.899 1.00 34.42 40 LEU G N 1
ATOM 4630 C CA . LEU G 1 40 ? -56.081 -31.113 -26.499 1.00 32.19 40 LEU G CA 1
ATOM 4631 C C . LEU G 1 40 ? -56.994 -29.974 -25.939 1.00 32.94 40 LEU G C 1
ATOM 4632 O O . LEU G 1 40 ? -58.116 -29.690 -26.403 1.00 31.29 40 LEU G O 1
ATOM 4637 N N . TYR G 1 41 ? -56.488 -29.380 -24.868 1.00 32.06 41 TYR G N 1
ATOM 4638 C CA . TYR G 1 41 ? -57.158 -28.335 -24.183 1.00 31.43 41 TYR G CA 1
ATOM 4639 C C . TYR G 1 41 ? -56.337 -27.077 -24.224 1.00 30.60 41 TYR G C 1
ATOM 4640 O O . TYR G 1 41 ? -55.100 -27.109 -24.134 1.00 29.20 41 TYR G O 1
ATOM 4649 N N . ALA G 1 42 ? -57.048 -25.966 -24.349 1.00 29.36 42 ALA G N 1
ATOM 4650 C CA . ALA G 1 42 ? -56.389 -24.686 -24.477 1.00 28.68 42 ALA G CA 1
ATOM 4651 C C . ALA G 1 42 ? -57.243 -23.583 -23.911 1.00 28.84 42 ALA G C 1
ATOM 4652 O O . ALA G 1 42 ? -58.484 -23.521 -24.137 1.00 28.16 42 ALA G O 1
ATOM 4654 N N . VAL G 1 43 ? -56.563 -22.771 -23.105 1.00 29.60 43 VAL G N 1
ATOM 4655 C CA . VAL G 1 43 ? -57.095 -21.520 -22.558 1.00 29.88 43 VAL G CA 1
ATOM 4656 C C . VAL G 1 43 ? -56.538 -20.303 -23.297 1.00 31.84 43 VAL G C 1
ATOM 4657 O O . VAL G 1 43 ? -55.325 -20.120 -23.405 1.00 30.80 43 VAL G O 1
ATOM 4661 N N . SER G 1 44 ? -57.445 -19.487 -23.808 1.00 34.22 44 SER G N 1
ATOM 4662 C CA . SER G 1 44 ? -57.111 -18.209 -24.399 1.00 35.95 44 SER G CA 1
ATOM 4663 C C . SER G 1 44 ? -58.346 -17.358 -24.447 1.00 36.43 44 SER G C 1
ATOM 4664 O O . SER G 1 44 ? -59.442 -17.833 -24.711 1.00 36.06 44 SER G O 1
ATOM 4667 N N . ASN G 1 45 ? -58.145 -16.087 -24.127 1.00 38.97 45 ASN G N 1
ATOM 4668 C CA . ASN G 1 45 ? -59.205 -15.087 -24.132 1.00 39.37 45 ASN G CA 1
ATOM 4669 C C . ASN G 1 45 ? -60.332 -15.415 -23.218 1.00 38.57 45 ASN G C 1
ATOM 4670 O O . ASN G 1 45 ? -61.493 -15.174 -23.520 1.00 38.65 45 ASN G O 1
ATOM 4675 N N . ASP G 1 46 ? -59.964 -15.983 -22.092 1.00 37.97 46 ASP G N 1
ATOM 4676 C CA . ASP G 1 46 ? -60.892 -16.219 -21.009 1.00 38.26 46 ASP G CA 1
ATOM 4677 C C . ASP G 1 46 ? -61.835 -17.396 -21.261 1.00 37.89 46 ASP G C 1
ATOM 4678 O O . ASP G 1 46 ? -62.803 -17.617 -20.491 1.00 38.45 46 ASP G O 1
ATOM 4683 N N . LYS G 1 47 ? -61.510 -18.168 -22.294 1.00 36.72 47 LYS G N 1
ATOM 4684 C CA . LYS G 1 47 ? -62.290 -19.296 -22.720 1.00 36.64 47 LYS G CA 1
ATOM 4685 C C . LYS G 1 47 ? -61.487 -20.612 -22.589 1.00 35.55 47 LYS G C 1
ATOM 4686 O O . LYS G 1 47 ? -60.252 -20.593 -22.585 1.00 36.35 47 LYS G O 1
ATOM 4692 N N . LEU G 1 48 ? -62.178 -21.739 -22.513 1.00 34.16 48 LEU G N 1
ATOM 4693 C CA . LEU G 1 48 ? -61.555 -23.085 -22.566 1.00 33.80 48 LEU G CA 1
ATOM 4694 C C . LEU G 1 48 ? -61.930 -23.797 -23.846 1.00 35.38 48 LEU G C 1
ATOM 4695 O O . LEU G 1 48 ? -63.103 -24.003 -24.122 1.00 36.86 48 LEU G O 1
ATOM 4700 N N . TYR G 1 49 ? -60.962 -24.163 -24.655 1.00 37.13 49 TYR G N 1
ATOM 4701 C CA . TYR G 1 49 ? -61.259 -24.854 -25.929 1.00 38.44 49 TYR G CA 1
ATOM 4702 C C . TYR G 1 49 ? -60.873 -26.344 -25.905 1.00 38.97 49 TYR G C 1
ATOM 4703 O O . TYR G 1 49 ? -59.856 -26.714 -25.284 1.00 39.35 49 TYR G O 1
ATOM 4712 N N . LYS G 1 50 ? -61.630 -27.183 -26.616 1.00 38.58 50 LYS G N 1
ATOM 4713 C CA . LYS G 1 50 ? -61.302 -28.606 -26.730 1.00 37.44 50 LYS G CA 1
ATOM 4714 C C . LYS G 1 50 ? -61.414 -29.180 -28.165 1.00 37.32 50 LYS G C 1
ATOM 4715 O O . LYS G 1 50 ? -62.454 -29.073 -28.810 1.00 35.43 50 LYS G O 1
ATOM 4721 N N . ALA G 1 51 ? -60.347 -29.815 -28.640 1.00 36.67 51 ALA G N 1
ATOM 4722 C CA . ALA G 1 51 ? -60.444 -30.627 -29.846 1.00 37.73 51 ALA G CA 1
ATOM 4723 C C . ALA G 1 51 ? -59.247 -31.591 -29.916 1.00 37.66 51 ALA G C 1
ATOM 4724 O O . ALA G 1 51 ? -58.215 -31.332 -29.305 1.00 38.16 51 ALA G O 1
ATOM 4726 N N . SER G 1 52 ? -59.368 -32.681 -30.670 1.00 37.41 52 SER G N 1
ATOM 4727 C CA . SER G 1 52 ? -58.225 -33.593 -30.860 1.00 38.06 52 SER G CA 1
ATOM 4728 C C . SER G 1 52 ? -57.018 -32.782 -31.314 1.00 37.20 52 SER G C 1
ATOM 4729 O O . SER G 1 52 ? -57.194 -31.697 -31.787 1.00 37.31 52 SER G O 1
ATOM 4732 N N . PRO G 1 53 ? -55.779 -33.277 -31.077 1.00 37.36 53 PRO G N 1
ATOM 4733 C CA . PRO G 1 53 ? -54.659 -32.433 -31.497 1.00 37.23 53 PRO G CA 1
ATOM 4734 C C . PRO G 1 53 ? -54.632 -32.282 -33.023 1.00 39.27 53 PRO G C 1
ATOM 4735 O O . PRO G 1 53 ? -55.370 -32.948 -33.713 1.00 38.77 53 PRO G O 1
ATOM 4739 N N . PRO G 1 54 ? -53.834 -31.352 -33.554 1.00 41.56 54 PRO G N 1
ATOM 4740 C CA . PRO G 1 54 ? -53.771 -31.221 -35.021 1.00 42.01 54 PRO G CA 1
ATOM 4741 C C . PRO G 1 54 ? -52.617 -32.047 -35.525 1.00 43.67 54 PRO G C 1
ATOM 4742 O O . PRO G 1 54 ? -51.719 -32.347 -34.756 1.00 43.03 54 PRO G O 1
ATOM 4746 N N . GLN G 1 55 ? -52.651 -32.427 -36.806 1.00 46.58 55 GLN G N 1
ATOM 4747 C CA . GLN G 1 55 ? -51.550 -33.207 -37.381 1.00 49.54 55 GLN G CA 1
ATOM 4748 C C . GLN G 1 55 ? -50.761 -32.448 -38.409 1.00 49.54 55 GLN G C 1
ATOM 4749 O O . GLN G 1 55 ? -49.702 -32.937 -38.809 1.00 50.00 55 GLN G O 1
ATOM 4755 N N . SER G 1 56 ? -51.223 -31.242 -38.752 1.00 49.73 56 SER G N 1
ATOM 4756 C CA . SER G 1 56 ? -50.527 -30.388 -39.726 1.00 51.15 56 SER G CA 1
ATOM 4757 C C . SER G 1 56 ? -50.964 -28.922 -39.729 1.00 50.95 56 SER G C 1
ATOM 4758 O O . SER G 1 56 ? -52.099 -28.593 -39.327 1.00 50.72 56 SER G O 1
ATOM 4761 N N . ASP G 1 57 ? -50.088 -28.083 -40.300 1.00 51.77 57 ASP G N 1
ATOM 4762 C CA . ASP G 1 57 ? -50.374 -26.646 -40.538 1.00 52.25 57 ASP G CA 1
ATOM 4763 C C . ASP G 1 57 ? -51.706 -26.282 -41.166 1.00 51.73 57 ASP G C 1
ATOM 4764 O O . ASP G 1 57 ? -52.138 -25.132 -41.001 1.00 52.20 57 ASP G O 1
ATOM 4769 N N . THR G 1 58 ? -52.312 -27.187 -41.948 1.00 50.72 58 THR G N 1
ATOM 4770 C CA . THR G 1 58 ? -53.572 -26.855 -42.646 1.00 50.45 58 THR G CA 1
ATOM 4771 C C . THR G 1 58 ? -54.824 -26.947 -41.806 1.00 50.27 58 THR G C 1
ATOM 4772 O O . THR G 1 58 ? -55.945 -26.768 -42.321 1.00 49.34 58 THR G O 1
ATOM 4776 N N . ASP G 1 59 ? -54.610 -27.235 -40.517 1.00 50.31 59 ASP G N 1
ATOM 4777 C CA . ASP G 1 59 ? -55.661 -27.564 -39.575 1.00 49.28 59 ASP G CA 1
ATOM 4778 C C . ASP G 1 59 ? -55.821 -26.325 -38.688 1.00 48.53 59 ASP G C 1
ATOM 4779 O O . ASP G 1 59 ? -54.947 -25.972 -37.899 1.00 48.07 59 ASP G O 1
ATOM 4784 N N . ASN G 1 60 ? -56.949 -25.650 -38.833 1.00 47.83 60 ASN G N 1
ATOM 4785 C CA . ASN G 1 60 ? -57.144 -24.526 -38.003 1.00 47.11 60 ASN G CA 1
ATOM 4786 C C . ASN G 1 60 ? -57.801 -24.998 -36.727 1.00 45.95 60 ASN G C 1
ATOM 4787 O O . ASN G 1 60 ? -59.041 -24.951 -36.535 1.00 45.07 60 ASN G O 1
ATOM 4792 N N . TRP G 1 61 ? -56.906 -25.435 -35.840 1.00 44.62 61 TRP G N 1
ATOM 4793 C CA . TRP G 1 61 ? -57.296 -26.044 -34.607 1.00 42.19 61 TRP G CA 1
ATOM 4794 C C . TRP G 1 61 ? -58.332 -25.167 -33.921 1.00 41.83 61 TRP G C 1
ATOM 4795 O O . TRP G 1 61 ? -59.455 -25.604 -33.666 1.00 40.39 61 TRP G O 1
ATOM 4806 N N . ILE G 1 62 ? -57.977 -23.914 -33.664 1.00 42.22 62 ILE G N 1
ATOM 4807 C CA . ILE G 1 62 ? -58.835 -23.063 -32.855 1.00 43.63 62 ILE G CA 1
ATOM 4808 C C . ILE G 1 62 ? -60.212 -22.819 -33.504 1.00 45.07 62 ILE G C 1
ATOM 4809 O O . ILE G 1 62 ? -61.238 -22.846 -32.795 1.00 45.62 62 ILE G O 1
ATOM 4814 N N . ALA G 1 63 ? -60.236 -22.625 -34.837 1.00 46.01 63 ALA G N 1
ATOM 4815 C CA . ALA G 1 63 ? -61.510 -22.547 -35.610 1.00 45.99 63 ALA G CA 1
ATOM 4816 C C . ALA G 1 63 ? -62.381 -23.776 -35.464 1.00 46.13 63 ALA G C 1
ATOM 4817 O O . ALA G 1 63 ? -63.605 -23.650 -35.446 1.00 46.96 63 ALA G O 1
ATOM 4819 N N . ARG G 1 64 ? -61.785 -24.971 -35.354 1.00 46.36 64 ARG G N 1
ATOM 4820 C CA . ARG G 1 64 ? -62.605 -26.155 -34.986 1.00 46.04 64 ARG G CA 1
ATOM 4821 C C . ARG G 1 64 ? -62.763 -26.463 -33.510 1.00 46.16 64 ARG G C 1
ATOM 4822 O O . ARG G 1 64 ? -63.702 -27.116 -33.143 1.00 46.45 64 ARG G O 1
ATOM 4830 N N . ALA G 1 65 ? -61.879 -26.005 -32.639 1.00 46.49 65 ALA G N 1
ATOM 4831 C CA . ALA G 1 65 ? -62.005 -26.427 -31.236 1.00 45.54 65 ALA G CA 1
ATOM 4832 C C . ALA G 1 65 ? -63.397 -26.075 -30.738 1.00 45.49 65 ALA G C 1
ATOM 4833 O O . ALA G 1 65 ? -64.016 -25.176 -31.255 1.00 46.33 65 ALA G O 1
ATOM 4835 N N . THR G 1 66 ? -63.880 -26.783 -29.734 1.00 44.79 66 THR G N 1
ATOM 4836 C CA . THR G 1 66 ? -65.171 -26.542 -29.178 1.00 44.29 66 THR G CA 1
ATOM 4837 C C . THR G 1 66 ? -64.967 -25.742 -27.924 1.00 44.15 66 THR G C 1
ATOM 4838 O O . THR G 1 66 ? -64.102 -26.047 -27.110 1.00 44.97 66 THR G O 1
ATOM 4842 N N . GLU G 1 67 ? -65.799 -24.736 -27.763 1.00 43.44 67 GLU G N 1
ATOM 4843 C CA . GLU G 1 67 ? -65.667 -23.838 -26.708 1.00 43.41 67 GLU G CA 1
ATOM 4844 C C . GLU G 1 67 ? -66.493 -24.430 -25.567 1.00 42.53 67 GLU G C 1
ATOM 4845 O O . GLU G 1 67 ? -67.700 -24.183 -25.468 1.00 41.58 67 GLU G O 1
ATOM 4851 N N . ILE G 1 68 ? -65.832 -25.205 -24.704 1.00 40.53 68 ILE G N 1
ATOM 4852 C CA . ILE G 1 68 ? -66.556 -25.973 -23.732 1.00 40.37 68 ILE G CA 1
ATOM 4853 C C . ILE G 1 68 ? -66.710 -25.179 -22.442 1.00 41.18 68 ILE G C 1
ATOM 4854 O O . ILE G 1 68 ? -67.371 -25.605 -21.481 1.00 40.36 68 ILE G O 1
ATOM 4859 N N . GLY G 1 69 ? -66.057 -24.024 -22.420 1.00 42.21 69 GLY G N 1
ATOM 4860 C CA . GLY G 1 69 ? -66.224 -23.042 -21.345 1.00 43.11 69 GLY G CA 1
ATOM 4861 C C . GLY G 1 69 ? -66.111 -21.670 -21.986 1.00 44.18 69 GLY G C 1
ATOM 4862 O O . GLY G 1 69 ? -65.216 -21.424 -22.862 1.00 43.83 69 GLY G O 1
ATOM 4863 N N . SER G 1 70 ? -67.021 -20.785 -21.554 1.00 44.29 70 SER G N 1
ATOM 4864 C CA . SER G 1 70 ? -67.363 -19.544 -22.283 1.00 43.97 70 SER G CA 1
ATOM 4865 C C . SER G 1 70 ? -66.761 -18.258 -21.759 1.00 42.37 70 SER G C 1
ATOM 4866 O O . SER G 1 70 ? -66.567 -17.341 -22.538 1.00 42.75 70 SER G O 1
ATOM 4869 N N . GLY G 1 71 ? -66.551 -18.164 -20.446 1.00 41.22 71 GLY G N 1
ATOM 4870 C CA . GLY G 1 71 ? -65.843 -17.054 -19.781 1.00 40.50 71 GLY G CA 1
ATOM 4871 C C . GLY G 1 71 ? -65.396 -17.519 -18.400 1.00 41.13 71 GLY G C 1
ATOM 4872 O O . GLY G 1 71 ? -65.854 -18.573 -17.920 1.00 39.71 71 GLY G O 1
ATOM 4873 N N . GLY G 1 72 ? -64.494 -16.778 -17.742 1.00 40.41 72 GLY G N 1
ATOM 4874 C CA . GLY G 1 72 ? -63.998 -17.241 -16.425 1.00 39.57 72 GLY G CA 1
ATOM 4875 C C . GLY G 1 72 ? -62.700 -18.068 -16.446 1.00 39.45 72 GLY G C 1
ATOM 4876 O O . GLY G 1 72 ? -62.194 -18.412 -15.406 1.00 39.76 72 GLY G O 1
ATOM 4877 N N . TRP G 1 73 ? -62.116 -18.348 -17.613 1.00 38.22 73 TRP G N 1
ATOM 4878 C CA . TRP G 1 73 ? -61.075 -19.353 -17.640 1.00 36.95 73 TRP G CA 1
ATOM 4879 C C . TRP G 1 73 ? -59.709 -18.800 -17.418 1.00 37.78 73 TRP G C 1
ATOM 4880 O O . TRP G 1 73 ? -58.788 -19.577 -17.173 1.00 38.76 73 TRP G O 1
ATOM 4891 N N . SER G 1 74 ? -59.548 -17.483 -17.460 1.00 37.82 74 SER G N 1
ATOM 4892 C CA . SER G 1 74 ? -58.182 -16.942 -17.439 1.00 38.46 74 SER G CA 1
ATOM 4893 C C . SER G 1 74 ? -57.685 -16.602 -16.035 1.00 37.76 74 SER G C 1
ATOM 4894 O O . SER G 1 74 ? -56.503 -16.331 -15.817 1.00 37.14 74 SER G O 1
ATOM 4897 N N . GLY G 1 75 ? -58.558 -16.713 -15.059 1.00 37.80 75 GLY G N 1
ATOM 4898 C CA . GLY G 1 75 ? -58.087 -16.599 -13.660 1.00 39.89 75 GLY G CA 1
ATOM 4899 C C . GLY G 1 75 ? -56.972 -17.574 -13.141 1.00 40.50 75 GLY G C 1
ATOM 4900 O O . GLY G 1 75 ? -56.381 -17.328 -12.067 1.00 40.75 75 GLY G O 1
ATOM 4901 N N . PHE G 1 76 ? -56.681 -18.684 -13.855 1.00 39.08 76 PHE G N 1
ATOM 4902 C CA . PHE G 1 76 ? -56.217 -19.918 -13.140 1.00 36.67 76 PHE G CA 1
ATOM 4903 C C . PHE G 1 76 ? -54.739 -19.942 -12.952 1.00 34.40 76 PHE G C 1
ATOM 4904 O O . PHE G 1 76 ? -54.055 -19.512 -13.838 1.00 35.26 76 PHE G O 1
ATOM 4912 N N . LYS G 1 77 ? -54.221 -20.403 -11.820 1.00 33.02 77 LYS G N 1
ATOM 4913 C CA . LYS G 1 77 ? -52.730 -20.579 -11.740 1.00 32.39 77 LYS G CA 1
ATOM 4914 C C . LYS G 1 77 ? -52.284 -21.989 -12.191 1.00 30.90 77 LYS G C 1
ATOM 4915 O O . LYS G 1 77 ? -51.167 -22.178 -12.633 1.00 30.44 77 LYS G O 1
ATOM 4921 N N . PHE G 1 78 ? -53.161 -22.972 -12.039 1.00 29.73 78 PHE G N 1
ATOM 4922 C CA . PHE G 1 78 ? -52.930 -24.293 -12.557 1.00 29.11 78 PHE G CA 1
ATOM 4923 C C . PHE G 1 78 ? -54.230 -24.832 -13.032 1.00 28.84 78 PHE G C 1
ATOM 4924 O O . PHE G 1 78 ? -55.257 -24.631 -12.354 1.00 26.49 78 PHE G O 1
ATOM 4932 N N . LEU G 1 79 ? -54.121 -25.534 -14.187 1.00 27.66 79 LEU G N 1
ATOM 4933 C CA . LEU G 1 79 ? -55.234 -26.210 -14.843 1.00 28.03 79 LEU G CA 1
ATOM 4934 C C . LEU G 1 79 ? -54.782 -27.527 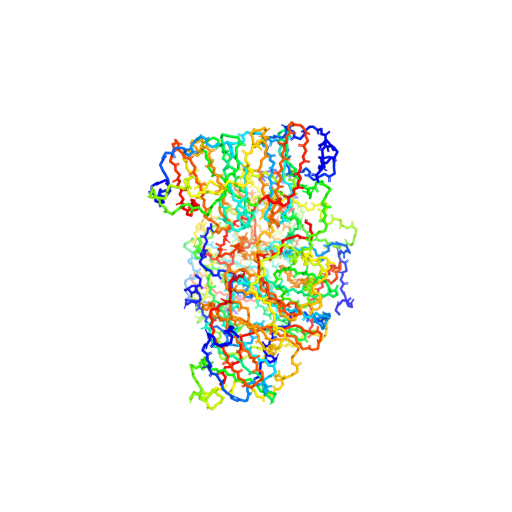-15.563 1.00 28.05 79 LEU G C 1
ATOM 4935 O O . LEU G 1 79 ? -54.001 -27.480 -16.525 1.00 28.55 79 LEU G O 1
ATOM 4940 N N . PHE G 1 80 ? -55.247 -28.682 -15.075 1.00 26.85 80 PHE G N 1
ATOM 4941 C CA . PHE G 1 80 ? -54.634 -29.976 -15.442 1.00 27.55 80 PHE G CA 1
ATOM 4942 C C . PHE G 1 80 ? -55.548 -31.151 -15.114 1.00 28.19 80 PHE G C 1
ATOM 4943 O O . PHE G 1 80 ? -56.419 -31.051 -14.241 1.00 29.25 80 PHE G O 1
ATOM 4951 N N . PHE G 1 81 ? -55.301 -32.268 -15.772 1.00 28.94 81 PHE G N 1
ATOM 4952 C CA . PHE G 1 81 ? -56.134 -33.482 -15.609 1.00 29.64 81 PHE G CA 1
ATOM 4953 C C . PHE G 1 81 ? -55.623 -34.452 -14.671 1.00 28.32 81 PHE G C 1
ATOM 4954 O O . PHE G 1 81 ? -54.471 -34.759 -14.693 1.00 29.74 81 PHE G O 1
ATOM 4962 N N . HIS G 1 82 ? -56.495 -34.953 -13.840 1.00 27.92 82 HIS G N 1
ATOM 4963 C CA . HIS G 1 82 ? -56.175 -36.181 -13.147 1.00 28.06 82 HIS G CA 1
ATOM 4964 C C . HIS G 1 82 ? -56.347 -37.302 -14.185 1.00 27.61 82 HIS G C 1
ATOM 4965 O O . HIS G 1 82 ? -57.128 -37.162 -15.127 1.00 25.78 82 HIS G O 1
ATOM 4972 N N . PRO G 1 83 ? -55.569 -38.383 -14.040 1.00 28.17 83 PRO G N 1
ATOM 4973 C CA . PRO G 1 83 ? -55.631 -39.383 -15.083 1.00 28.31 83 PRO G CA 1
ATOM 4974 C C . PRO G 1 83 ? -56.964 -40.200 -15.015 1.00 29.70 83 PRO G C 1
ATOM 4975 O O . PRO G 1 83 ? -57.310 -40.874 -15.965 1.00 31.35 83 PRO G O 1
ATOM 4979 N N . ASN G 1 84 ? -57.800 -40.053 -14.010 1.00 29.48 84 ASN G N 1
ATOM 4980 C CA . ASN G 1 84 ? -59.134 -40.598 -14.254 1.00 30.60 84 ASN G CA 1
ATOM 4981 C C . ASN G 1 84 ? -60.100 -39.738 -15.008 1.00 32.51 84 ASN G C 1
ATOM 4982 O O . ASN G 1 84 ? -61.261 -40.118 -15.172 1.00 34.13 84 ASN G O 1
ATOM 4987 N N . GLY G 1 85 ? -59.694 -38.549 -15.420 1.00 33.12 85 GLY G N 1
ATOM 4988 C CA . GLY G 1 85 ? -60.577 -37.756 -16.252 1.00 32.72 85 GLY G CA 1
ATOM 4989 C C . GLY G 1 85 ? -61.142 -36.501 -15.585 1.00 33.13 85 GLY G C 1
ATOM 4990 O O . GLY G 1 85 ? -61.909 -35.766 -16.222 1.00 33.55 85 GLY G O 1
ATOM 4991 N N . TYR G 1 86 ? -60.764 -36.237 -14.340 1.00 31.83 86 TYR G N 1
ATOM 4992 C CA . TYR G 1 86 ? -61.164 -34.998 -13.672 1.00 31.41 86 TYR G CA 1
ATOM 4993 C C . TYR G 1 86 ? -60.152 -33.884 -13.837 1.00 30.67 86 TYR G C 1
ATOM 4994 O O . TYR G 1 86 ? -58.896 -34.099 -13.893 1.00 29.13 86 TYR G O 1
ATOM 5003 N N . LEU G 1 87 ? -60.728 -32.679 -13.877 1.00 29.66 87 LEU G N 1
ATOM 5004 C CA . LEU G 1 87 ? -60.004 -31.496 -14.222 1.00 28.37 87 LEU G CA 1
ATOM 5005 C C . LEU G 1 87 ? -59.751 -30.748 -12.931 1.00 28.59 87 LEU G C 1
ATOM 5006 O O . LEU G 1 87 ? -60.672 -30.418 -12.215 1.00 28.39 87 LEU G O 1
ATOM 5011 N N . TYR G 1 88 ? -58.473 -30.557 -12.601 1.00 28.65 88 TYR G N 1
ATOM 5012 C CA . TYR G 1 88 ? -58.106 -29.813 -11.404 1.00 28.12 88 TYR G CA 1
ATOM 5013 C C . TYR G 1 88 ? -57.690 -28.374 -11.679 1.00 27.86 88 TYR G C 1
ATOM 5014 O O . TYR G 1 88 ? -57.144 -28.072 -12.740 1.00 27.15 88 TYR G O 1
ATOM 5023 N N . ALA G 1 89 ? -57.986 -27.480 -10.745 1.00 28.99 89 ALA G N 1
ATOM 5024 C CA . ALA G 1 89 ? -57.757 -26.066 -11.002 1.00 30.04 89 ALA G CA 1
ATOM 5025 C C . ALA G 1 89 ? -57.464 -25.315 -9.753 1.00 31.21 89 ALA G C 1
ATOM 5026 O O . ALA G 1 89 ? -58.014 -25.574 -8.677 1.00 31.25 89 ALA G O 1
ATOM 5028 N N . VAL G 1 90 ? -56.535 -24.399 -9.887 1.00 33.31 90 VAL G N 1
ATOM 5029 C CA . VAL G 1 90 ? -56.186 -23.534 -8.786 1.00 35.03 90 VAL G CA 1
ATOM 5030 C C . VAL G 1 90 ? -56.486 -22.103 -9.195 1.00 36.45 90 VAL G C 1
ATOM 5031 O O . VAL G 1 90 ? -55.831 -21.568 -10.086 1.00 37.22 90 VAL G O 1
ATOM 5035 N N . ARG G 1 91 ? -57.510 -21.525 -8.570 1.00 39.04 91 ARG G N 1
ATOM 5036 C CA . ARG G 1 91 ? -57.888 -20.083 -8.654 1.00 40.07 91 ARG G CA 1
ATOM 5037 C C . ARG G 1 91 ? -57.506 -19.399 -7.316 1.00 40.38 91 ARG G C 1
ATOM 5038 O O . ARG G 1 91 ? -57.942 -19.831 -6.244 1.00 38.98 91 ARG G O 1
ATOM 5046 N N . GLY G 1 92 ? -56.710 -18.333 -7.394 1.00 41.58 92 GLY G N 1
ATOM 5047 C CA . GLY G 1 92 ? -56.223 -17.611 -6.226 1.00 41.28 92 GLY G CA 1
ATOM 5048 C C . GLY G 1 92 ? -55.743 -18.616 -5.211 1.00 42.15 92 GLY G C 1
ATOM 5049 O O . GLY G 1 92 ? -54.919 -19.465 -5.532 1.00 43.18 92 GLY G O 1
ATOM 5050 N N . GLN G 1 93 ? -56.276 -18.545 -3.996 1.00 41.81 93 GLN G N 1
ATOM 5051 C CA . GLN G 1 93 ? -55.843 -19.386 -2.897 1.00 41.50 93 GLN G CA 1
ATOM 5052 C C . GLN G 1 93 ? -56.437 -20.793 -2.970 1.00 39.72 93 GLN G C 1
ATOM 5053 O O . GLN G 1 93 ? -55.992 -21.674 -2.258 1.00 38.20 93 GLN G O 1
ATOM 5059 N N . ARG G 1 94 ? -57.476 -20.989 -3.761 1.00 37.88 94 ARG G N 1
ATOM 5060 C CA . ARG G 1 94 ? -58.248 -22.194 -3.625 1.00 37.73 94 ARG G CA 1
ATOM 5061 C C . ARG G 1 94 ? -58.033 -23.207 -4.735 1.00 36.71 94 ARG G C 1
ATOM 5062 O O . ARG G 1 94 ? -57.501 -22.864 -5.808 1.00 36.89 94 ARG G O 1
ATOM 5070 N N . PHE G 1 95 ? -58.402 -24.458 -4.430 1.00 34.75 95 PHE G N 1
ATOM 5071 C CA . PHE G 1 95 ? -58.098 -25.641 -5.219 1.00 33.68 95 PHE G CA 1
ATOM 5072 C C . PHE G 1 95 ? -59.418 -26.418 -5.530 1.00 35.50 95 PHE G C 1
ATOM 5073 O O . PHE G 1 95 ? -60.282 -26.606 -4.648 1.00 34.44 95 PHE G O 1
ATOM 5081 N N . TYR G 1 96 ? -59.566 -26.849 -6.783 1.00 35.92 96 TYR G N 1
ATOM 5082 C CA . TYR G 1 96 ? -60.843 -27.328 -7.286 1.00 37.89 96 TYR G CA 1
ATOM 5083 C C . TYR G 1 96 ? -60.755 -28.575 -8.150 1.00 38.24 96 TYR G C 1
ATOM 5084 O O . TYR G 1 96 ? -59.756 -28.778 -8.899 1.00 37.57 96 TYR G O 1
ATOM 5093 N N . LYS G 1 97 ? -61.826 -29.377 -8.120 1.00 38.24 97 LYS G N 1
ATOM 5094 C CA . LYS G 1 97 ? -61.923 -30.390 -9.147 1.00 39.67 97 LYS G CA 1
ATOM 5095 C C . LYS G 1 97 ? -63.320 -30.641 -9.558 1.00 41.64 97 LYS G C 1
ATOM 5096 O O . LYS G 1 97 ? -64.225 -30.612 -8.720 1.00 42.60 97 LYS G O 1
ATOM 5102 N N . ALA G 1 98 ? -63.496 -30.887 -10.858 1.00 42.99 98 ALA G N 1
ATOM 5103 C CA . ALA G 1 98 ? -64.723 -31.504 -11.339 1.00 44.47 98 ALA G CA 1
ATOM 5104 C C . ALA G 1 98 ? -64.480 -32.098 -12.671 1.00 44.84 98 ALA G C 1
ATOM 5105 O O . ALA G 1 98 ? -63.572 -31.663 -13.378 1.00 45.08 98 ALA G O 1
ATOM 5107 N N . LEU G 1 99 ? -65.306 -33.072 -13.025 1.00 45.70 99 LEU G N 1
ATOM 5108 C CA . LEU G 1 99 ? -65.427 -33.505 -14.409 1.00 47.06 99 LEU G CA 1
ATOM 5109 C C . LEU G 1 99 ? -65.503 -32.288 -15.333 1.00 48.16 99 LEU G C 1
ATOM 5110 O O . LEU G 1 99 ? -66.113 -31.294 -14.959 1.00 47.93 99 LEU G O 1
ATOM 5115 N N . PRO G 1 100 ? -64.850 -32.340 -16.523 1.00 49.63 100 PRO G N 1
ATOM 5116 C CA . PRO G 1 100 ? -64.835 -31.186 -17.442 1.00 50.19 100 PRO G CA 1
ATOM 5117 C C . PRO G 1 100 ? -66.204 -30.887 -18.003 1.00 51.45 100 PRO G C 1
ATOM 5118 O O . PRO G 1 100 ? -66.993 -31.837 -18.206 1.00 51.57 100 PRO G O 1
ATOM 5122 N N . PRO G 1 101 ? -66.470 -29.573 -18.284 1.00 52.86 101 PRO G N 1
ATOM 5123 C CA . PRO G 1 101 ? -67.724 -29.079 -18.892 1.00 53.24 101 PRO G CA 1
ATOM 5124 C C . PRO G 1 101 ? -67.820 -29.438 -20.379 1.00 53.42 101 PRO G C 1
ATOM 5125 O O . PRO G 1 101 ? -68.930 -29.524 -20.916 1.00 54.10 101 PRO G O 1
ATOM 5129 C CA . LYS H 1 19 ? -65.872 -29.463 -5.813 1.00 41.70 19 LYS H CA 1
ATOM 5130 C C . LYS H 1 19 ? -64.670 -28.686 -5.185 1.00 44.07 19 LYS H C 1
ATOM 5131 O O . LYS H 1 19 ? -63.505 -28.858 -5.628 1.00 45.16 19 LYS H O 1
ATOM 5137 N N . GLU H 1 20 ? -64.895 -27.812 -4.192 1.00 43.42 20 GLU H N 1
ATOM 5138 C CA . GLU H 1 20 ? -63.760 -27.084 -3.605 1.00 43.86 20 GLU H CA 1
ATOM 5139 C C . GLU H 1 20 ? -62.946 -28.078 -2.770 1.00 44.10 20 GLU H C 1
ATOM 5140 O O . GLU H 1 20 ? -63.517 -28.656 -1.877 1.00 45.39 20 GLU H O 1
ATOM 5146 N N . ILE H 1 21 ? -61.642 -28.301 -3.020 1.00 43.51 21 ILE H N 1
ATOM 5147 C CA . ILE H 1 21 ? -60.877 -29.303 -2.236 1.00 42.38 21 ILE H CA 1
ATOM 5148 C C . ILE H 1 21 ? -59.748 -28.684 -1.387 1.00 42.47 21 ILE H C 1
ATOM 5149 O O . ILE H 1 21 ? -59.080 -29.367 -0.627 1.00 41.12 21 ILE H O 1
ATOM 5154 N N . GLY H 1 22 ? -59.535 -27.391 -1.520 1.00 42.54 22 GLY H N 1
ATOM 5155 C CA . GLY H 1 22 ? -58.415 -26.795 -0.854 1.00 43.58 22 GLY H CA 1
ATOM 5156 C C . GLY H 1 22 ? -58.570 -25.319 -0.648 1.00 44.74 22 GLY H C 1
ATOM 5157 O O . GLY H 1 22 ? -59.076 -24.612 -1.505 1.00 44.89 22 GLY H O 1
ATOM 5158 N N . ASN H 1 23 ? -58.110 -24.842 0.497 1.00 46.57 23 ASN H N 1
ATOM 5159 C CA . ASN H 1 23 ? -58.399 -23.459 0.853 1.00 48.08 23 ASN H CA 1
ATOM 5160 C C . ASN H 1 23 ? -57.256 -22.442 0.978 1.00 47.47 23 ASN H C 1
ATOM 5161 O O . ASN H 1 23 ? -57.137 -21.585 0.129 1.00 49.07 23 ASN H O 1
ATOM 5166 N N . GLY H 1 24 ? -56.418 -22.469 1.994 1.00 46.65 24 GLY H N 1
ATOM 5167 C CA . GLY H 1 24 ? -55.271 -21.527 1.883 1.00 44.82 24 GLY H CA 1
ATOM 5168 C C . GLY H 1 24 ? -54.101 -22.025 1.036 1.00 43.19 24 GLY H C 1
ATOM 5169 O O . GLY H 1 24 ? -53.870 -23.221 0.952 1.00 43.97 24 GLY H O 1
ATOM 5170 N N . GLY H 1 25 ? -53.368 -21.135 0.383 1.00 41.59 25 GLY H N 1
ATOM 5171 C CA . GLY H 1 25 ? -52.024 -21.477 -0.078 1.00 39.34 25 GLY H CA 1
ATOM 5172 C C . GLY H 1 25 ? -51.860 -22.139 -1.439 1.00 39.03 25 GLY H C 1
ATOM 5173 O O . GLY H 1 25 ? -50.744 -22.310 -1.893 1.00 38.17 25 GLY H O 1
ATOM 5174 N N . TRP H 1 26 ? -52.939 -22.509 -2.130 1.00 38.74 26 TRP H N 1
ATOM 5175 C CA . TRP H 1 26 ? -52.749 -23.372 -3.312 1.00 38.05 26 TRP H CA 1
ATOM 5176 C C . TRP H 1 26 ? -51.947 -22.782 -4.430 1.00 37.87 26 TRP H C 1
ATOM 5177 O O . TRP H 1 26 ? -51.447 -23.495 -5.261 1.00 37.64 26 TRP H O 1
ATOM 5188 N N . ASP H 1 27 ? -51.731 -21.480 -4.400 1.00 39.80 27 ASP H N 1
ATOM 5189 C CA . ASP H 1 27 ? -50.915 -20.860 -5.451 1.00 41.80 27 ASP H CA 1
ATOM 5190 C C . ASP H 1 27 ? -49.432 -20.684 -5.125 1.00 41.72 27 ASP H C 1
ATOM 5191 O O . ASP H 1 27 ? -48.650 -20.414 -6.008 1.00 43.32 27 ASP H O 1
ATOM 5196 N N . GLN H 1 28 ? -49.049 -20.824 -3.872 1.00 41.73 28 GLN H N 1
ATOM 5197 C CA . GLN H 1 28 ? -47.628 -20.937 -3.529 1.00 43.59 28 GLN H CA 1
ATOM 5198 C C . GLN H 1 28 ? -46.744 -21.889 -4.403 1.00 40.92 28 GLN H C 1
ATOM 5199 O O . GLN H 1 28 ? -45.614 -21.525 -4.733 1.00 42.19 28 GLN H O 1
ATOM 5205 N N . PHE H 1 29 ? -47.258 -23.053 -4.806 1.00 37.82 29 PHE H N 1
ATOM 5206 C CA . PHE H 1 29 ? -46.479 -24.082 -5.507 1.00 32.93 29 PHE H CA 1
ATOM 5207 C C . PHE H 1 29 ? -45.900 -23.632 -6.825 1.00 31.34 29 PHE H C 1
ATOM 5208 O O . PHE H 1 29 ? -46.490 -22.833 -7.515 1.00 30.73 29 PHE H O 1
ATOM 5216 N N . GLN H 1 30 ? -44.737 -24.171 -7.176 1.00 30.37 30 GLN H N 1
ATOM 5217 C CA . GLN H 1 30 ? -44.117 -23.910 -8.484 1.00 29.56 30 GLN H CA 1
ATOM 5218 C C . GLN H 1 30 ? -44.632 -24.899 -9.515 1.00 28.62 30 GLN H C 1
ATOM 5219 O O . GLN H 1 30 ? -44.736 -24.587 -10.707 1.00 26.12 30 GLN H O 1
ATOM 5225 N N . PHE H 1 31 ? -44.926 -26.119 -9.024 1.00 27.70 31 PHE H N 1
ATOM 5226 C CA . PHE H 1 31 ? -45.404 -27.181 -9.895 1.00 25.52 31 PHE H CA 1
ATOM 5227 C C . PHE H 1 31 ? -46.419 -27.933 -9.099 1.00 24.31 31 PHE H C 1
ATOM 5228 O O . PHE H 1 31 ? -46.316 -28.024 -7.905 1.00 24.36 31 PHE H O 1
ATOM 5236 N N . LEU H 1 32 ? -47.400 -28.445 -9.789 1.00 23.25 32 LEU H N 1
ATOM 5237 C CA . LEU H 1 32 ? -48.521 -29.068 -9.196 1.00 25.42 32 LEU H CA 1
ATOM 5238 C C . LEU H 1 32 ? -49.137 -29.906 -10.331 1.00 27.06 32 LEU H C 1
ATOM 5239 O O . LEU H 1 32 ? -49.855 -29.381 -11.197 1.00 26.28 32 LEU H O 1
ATOM 5244 N N . PHE H 1 33 ? -48.849 -31.216 -10.348 1.00 27.37 33 PHE H N 1
ATOM 5245 C CA . PHE H 1 33 ? -49.231 -31.974 -11.533 1.00 27.11 33 PHE H CA 1
ATOM 5246 C C . PHE H 1 33 ? -49.425 -33.444 -11.053 1.00 26.87 33 PHE H C 1
ATOM 5247 O O . PHE H 1 33 ? -48.981 -33.782 -9.929 1.00 26.05 33 PHE H O 1
ATOM 5255 N N . PHE H 1 34 ? -50.094 -34.282 -11.853 1.00 25.05 34 PHE H N 1
ATOM 5256 C CA . PHE H 1 34 ? -50.270 -35.712 -11.491 1.00 24.66 34 PHE H CA 1
ATOM 5257 C C . PHE H 1 34 ? -49.309 -36.761 -12.032 1.00 24.79 34 PHE H C 1
ATOM 5258 O O . PHE H 1 34 ? -48.840 -36.650 -13.117 1.00 25.06 34 PHE H O 1
ATOM 5266 N N . ASP H 1 35 ? -49.049 -37.799 -11.258 1.00 25.61 35 ASP H N 1
ATOM 5267 C CA . ASP H 1 35 ? -48.752 -39.120 -11.792 1.00 28.13 35 ASP H CA 1
ATOM 5268 C C . ASP H 1 35 ? -49.645 -39.637 -12.851 1.00 26.86 35 ASP H C 1
ATOM 5269 O O . ASP H 1 35 ? -50.802 -39.346 -12.795 1.00 25.52 35 ASP H O 1
ATOM 5274 N N . PRO H 1 36 ? -49.198 -40.685 -13.544 1.00 27.75 36 PRO H N 1
ATOM 5275 C CA . PRO H 1 36 ? -50.138 -41.604 -14.262 1.00 27.96 36 PRO H CA 1
ATOM 5276 C C . PRO H 1 36 ? -51.059 -42.431 -13.344 1.00 28.26 36 PRO H C 1
ATOM 5277 O O . PRO H 1 36 ? -52.077 -42.940 -13.790 1.00 28.35 36 PRO H O 1
ATOM 5281 N N . ASN H 1 37 ? -50.733 -42.541 -12.071 1.00 28.93 37 ASN H N 1
ATOM 5282 C CA . ASN H 1 37 ? -51.591 -43.321 -11.158 1.00 29.62 37 ASN H CA 1
ATOM 5283 C C . ASN H 1 37 ? -52.441 -42.479 -10.242 1.00 29.02 37 ASN H C 1
ATOM 5284 O O . ASN H 1 37 ? -53.014 -43.003 -9.338 1.00 29.48 37 ASN H O 1
ATOM 5289 N N . GLY H 1 38 ? -52.429 -41.160 -10.436 1.00 29.12 38 GLY H N 1
ATOM 5290 C CA . GLY H 1 38 ? -53.237 -40.261 -9.655 1.00 27.15 38 GLY H CA 1
ATOM 5291 C C . GLY H 1 38 ? -52.604 -39.660 -8.433 1.00 27.57 38 GLY H C 1
ATOM 5292 O O . GLY H 1 38 ? -53.328 -39.017 -7.661 1.00 27.81 38 GLY H O 1
ATOM 5293 N N . TYR H 1 39 ? -51.288 -39.804 -8.235 1.00 26.85 39 TYR H N 1
ATOM 5294 C CA . TYR H 1 39 ? -50.653 -39.155 -7.079 1.00 26.61 39 TYR H CA 1
ATOM 5295 C C . TYR H 1 39 ? -50.354 -37.760 -7.502 1.00 25.85 39 TYR H C 1
ATOM 5296 O O . TYR H 1 39 ? -49.894 -37.553 -8.603 1.00 23.50 39 TYR H O 1
ATOM 5305 N N . LEU H 1 40 ? -50.580 -36.827 -6.581 1.00 25.37 40 LEU H N 1
ATOM 5306 C CA . LEU H 1 40 ? -50.385 -35.452 -6.853 1.00 24.28 40 LEU H CA 1
ATOM 5307 C C . LEU H 1 40 ? -48.994 -35.101 -6.383 1.00 24.96 40 LEU H C 1
ATOM 5308 O O . LEU H 1 40 ? -48.618 -35.417 -5.221 1.00 23.96 40 LEU H O 1
ATOM 5313 N N . TYR H 1 41 ? -48.251 -34.449 -7.267 1.00 24.21 41 TYR H N 1
ATOM 5314 C CA . TYR H 1 41 ? -46.955 -33.922 -6.922 1.00 26.06 41 TYR H CA 1
ATOM 5315 C C . TYR H 1 41 ? -46.870 -32.412 -6.767 1.00 27.49 41 TYR H C 1
ATOM 5316 O O . TYR H 1 41 ? -47.521 -31.621 -7.452 1.00 27.78 41 TYR H O 1
ATOM 5325 N N . ALA H 1 42 ? -45.980 -31.984 -5.903 1.00 29.34 42 ALA H N 1
ATOM 5326 C CA . ALA H 1 42 ? -45.976 -30.583 -5.619 1.00 29.85 42 ALA H CA 1
ATOM 5327 C C . ALA H 1 42 ? -44.581 -30.104 -5.289 1.00 29.99 42 ALA H C 1
ATOM 5328 O O . ALA H 1 42 ? -43.848 -30.742 -4.515 1.00 29.44 42 ALA H O 1
ATOM 5330 N N . VAL H 1 43 ? -44.229 -28.956 -5.866 1.00 30.34 43 VAL H N 1
ATOM 5331 C CA . VAL H 1 43 ? -42.969 -28.273 -5.537 1.00 29.54 43 VAL H CA 1
ATOM 5332 C C . VAL H 1 43 ? -43.339 -26.967 -4.812 1.00 30.73 43 VAL H C 1
ATOM 5333 O O . VAL H 1 43 ? -44.068 -26.106 -5.336 1.00 30.50 43 VAL H O 1
ATOM 5337 N N . SER H 1 44 ? -42.829 -26.836 -3.591 1.00 30.59 44 SER H N 1
ATOM 5338 C CA . SER H 1 44 ? -43.069 -25.681 -2.795 1.00 30.25 44 SER H CA 1
ATOM 5339 C C . SER H 1 44 ? -41.818 -25.491 -1.983 1.00 31.37 44 SER H C 1
ATOM 5340 O O . SER H 1 44 ? -41.277 -26.476 -1.384 1.00 31.69 44 SER H O 1
ATOM 5343 N N . ASN H 1 45 ? -41.343 -24.249 -1.975 1.00 30.99 45 ASN H N 1
ATOM 5344 C CA . ASN H 1 45 ? -40.185 -23.890 -1.185 1.00 32.35 45 ASN H CA 1
ATOM 5345 C C . ASN H 1 45 ? -39.002 -24.818 -1.482 1.00 32.26 45 ASN H C 1
ATOM 5346 O O . ASN H 1 45 ? -38.298 -25.236 -0.554 1.00 32.13 45 ASN H O 1
ATOM 5351 N N . ASP H 1 46 ? -38.833 -25.169 -2.763 1.00 31.72 46 ASP H N 1
ATOM 5352 C CA . ASP H 1 46 ? -37.714 -25.969 -3.202 1.00 32.73 46 ASP H CA 1
ATOM 5353 C C . ASP H 1 46 ? -37.757 -27.448 -2.758 1.00 33.74 46 ASP H C 1
ATOM 5354 O O . ASP H 1 46 ? -36.738 -28.184 -2.900 1.00 35.30 46 ASP H O 1
ATOM 5359 N N . LYS H 1 47 ? -38.906 -27.894 -2.243 1.00 33.53 47 LYS H N 1
ATOM 5360 C CA . LYS H 1 47 ? -39.111 -29.323 -1.927 1.00 33.70 47 LYS H CA 1
ATOM 5361 C C . LYS H 1 47 ? -40.229 -29.985 -2.768 1.00 33.62 47 LYS H C 1
ATOM 5362 O O . LYS H 1 47 ? -41.117 -29.296 -3.311 1.00 34.18 47 LYS H O 1
ATOM 5368 N N . LEU H 1 48 ? -40.181 -31.323 -2.863 1.00 32.50 48 LEU H N 1
ATOM 5369 C CA . LEU H 1 48 ? -41.110 -32.108 -3.676 1.00 29.50 48 LEU H CA 1
ATOM 5370 C C . LEU H 1 48 ? -41.864 -33.009 -2.753 1.00 28.63 48 LEU H C 1
ATOM 5371 O O . LEU H 1 48 ? -41.264 -33.681 -1.909 1.00 25.74 48 LEU H O 1
ATOM 5376 N N . TYR H 1 49 ? -43.186 -32.998 -2.939 1.00 29.16 49 TYR H N 1
ATOM 5377 C CA . TYR H 1 49 ? -44.136 -33.801 -2.203 1.00 29.82 49 TYR H CA 1
ATOM 5378 C C . TYR H 1 49 ? -44.986 -34.618 -3.111 1.00 31.13 49 TYR H C 1
ATOM 5379 O O . TYR H 1 49 ? -45.288 -34.231 -4.256 1.00 32.32 49 TYR H O 1
ATOM 5388 N N . LYS H 1 50 ? -45.352 -35.785 -2.600 1.00 32.24 50 LYS H N 1
ATOM 5389 C CA . LYS H 1 50 ? -46.184 -36.756 -3.278 1.00 32.18 50 LYS H CA 1
ATOM 5390 C C . LYS H 1 50 ? -47.168 -37.175 -2.233 1.00 31.84 50 LYS H C 1
ATOM 5391 O O . LYS H 1 50 ? -46.790 -37.530 -1.113 1.00 32.34 50 LYS H O 1
ATOM 5397 N N . ALA H 1 51 ? -48.440 -37.009 -2.565 1.00 31.06 51 ALA H N 1
ATOM 5398 C CA . ALA H 1 51 ? -49.518 -37.653 -1.854 1.00 30.32 51 ALA H CA 1
ATOM 5399 C C . ALA H 1 51 ? -50.726 -37.676 -2.748 1.00 30.04 51 ALA H C 1
ATOM 5400 O O . ALA H 1 51 ? -50.734 -37.173 -3.893 1.00 31.10 51 ALA H O 1
ATOM 5402 N N . SER H 1 52 ? -51.685 -38.418 -2.276 1.00 29.61 52 SER H N 1
ATOM 5403 C CA . SER H 1 52 ? -52.974 -38.471 -2.863 1.00 29.85 52 SER H CA 1
ATOM 5404 C C . SER H 1 52 ? -53.628 -37.076 -2.783 1.00 29.28 52 SER H C 1
ATOM 5405 O O . SER H 1 52 ? -53.391 -36.361 -1.875 1.00 28.36 52 SER H O 1
ATOM 5408 N N . PRO H 1 53 ? -54.436 -36.689 -3.766 1.00 29.64 53 PRO H N 1
ATOM 5409 C CA . PRO H 1 53 ? -54.901 -35.313 -3.650 1.00 30.31 53 PRO H CA 1
ATOM 5410 C C . PRO H 1 53 ? -55.933 -35.163 -2.536 1.00 31.95 53 PRO H C 1
ATOM 5411 O O . PRO H 1 53 ? -56.575 -36.175 -2.115 1.00 32.37 53 PRO H O 1
ATOM 5415 N N . PRO H 1 54 ? -56.151 -33.911 -2.083 1.00 32.54 54 PRO H N 1
ATOM 5416 C CA . PRO H 1 54 ? -57.020 -33.789 -0.910 1.00 32.46 54 PRO H CA 1
ATOM 5417 C C . PRO H 1 54 ? -58.468 -33.918 -1.352 1.00 32.72 54 PRO H C 1
ATOM 5418 O O . PRO H 1 54 ? -58.840 -33.454 -2.435 1.00 32.53 54 PRO H O 1
ATOM 5422 N N . GLN H 1 55 ? -59.250 -34.574 -0.509 1.00 34.73 55 GLN H N 1
ATOM 5423 C CA . GLN H 1 55 ? -60.692 -34.603 -0.559 1.00 37.19 55 GLN H CA 1
ATOM 5424 C C . GLN H 1 55 ? -61.126 -35.334 -1.787 1.00 37.79 55 GLN H C 1
ATOM 5425 O O . GLN H 1 55 ? -62.071 -34.935 -2.463 1.00 36.45 55 GLN H O 1
ATOM 5431 N N . SER H 1 56 ? -60.429 -36.431 -2.081 1.00 39.04 56 SER H N 1
ATOM 5432 C CA . SER H 1 56 ? -60.890 -37.273 -3.171 1.00 39.66 56 SER H CA 1
ATOM 5433 C C . SER H 1 56 ? -62.217 -38.050 -2.860 1.00 40.99 56 SER H C 1
ATOM 5434 O O . SER H 1 56 ? -62.644 -38.235 -1.689 1.00 40.34 56 SER H O 1
ATOM 5437 N N . ASP H 1 57 ? -62.859 -38.447 -3.947 1.00 42.12 57 ASP H N 1
ATOM 5438 C CA . ASP H 1 57 ? -64.138 -39.121 -3.963 1.00 44.00 57 ASP H CA 1
ATOM 5439 C C . ASP H 1 57 ? -63.853 -40.460 -4.579 1.00 43.26 57 ASP H C 1
ATOM 5440 O O . ASP H 1 57 ? -62.868 -40.605 -5.306 1.00 44.77 57 ASP H O 1
ATOM 5445 N N . THR H 1 58 ? -64.749 -41.405 -4.330 1.00 41.57 58 THR H N 1
ATOM 5446 C CA . THR H 1 58 ? -64.733 -42.691 -4.968 1.00 41.64 58 THR H CA 1
ATOM 5447 C C . THR H 1 58 ? -65.000 -42.562 -6.463 1.00 40.29 58 THR H C 1
ATOM 5448 O O . THR H 1 58 ? -65.892 -41.875 -6.857 1.00 41.20 58 THR H O 1
ATOM 5452 N N . ASP H 1 59 ? -64.197 -43.195 -7.276 1.00 39.60 59 ASP H N 1
ATOM 5453 C CA . ASP H 1 59 ? -64.270 -42.994 -8.697 1.00 40.13 59 ASP H CA 1
ATOM 5454 C C . ASP H 1 59 ? -65.489 -43.505 -9.499 1.00 40.68 59 ASP H C 1
ATOM 5455 O O . ASP H 1 59 ? -65.881 -42.827 -10.415 1.00 43.70 59 ASP H O 1
ATOM 5460 N N . ASN H 1 60 ? -66.087 -44.658 -9.301 1.00 40.36 60 ASN H N 1
ATOM 5461 C CA . ASN H 1 60 ? -67.247 -44.901 -10.238 1.00 39.95 60 ASN H CA 1
ATOM 5462 C C . ASN H 1 60 ? -67.048 -44.694 -11.814 1.00 39.02 60 ASN H C 1
ATOM 5463 O O . ASN H 1 60 ? -67.545 -43.739 -12.431 1.00 39.40 60 ASN H O 1
ATOM 5468 N N . TRP H 1 61 ? -66.370 -45.631 -12.448 1.00 36.64 61 TRP H N 1
ATOM 5469 C CA . TRP H 1 61 ? -66.063 -45.603 -13.855 1.00 34.31 61 TRP H CA 1
ATOM 5470 C C . TRP H 1 61 ? -67.289 -45.650 -14.788 1.00 35.30 61 TRP H C 1
ATOM 5471 O O . TRP H 1 61 ? -67.304 -45.010 -15.850 1.00 33.58 61 TRP H O 1
ATOM 5482 N N . ILE H 1 62 ? -68.300 -46.456 -14.421 1.00 36.69 62 ILE H N 1
ATOM 5483 C CA . ILE H 1 62 ? -69.442 -46.596 -15.275 1.00 37.46 62 ILE H CA 1
ATOM 5484 C C . ILE H 1 62 ? -70.161 -45.238 -15.451 1.00 38.54 62 ILE H C 1
ATOM 5485 O O . ILE H 1 62 ? -70.585 -44.925 -16.554 1.00 38.46 62 ILE H O 1
ATOM 5490 N N . ALA H 1 63 ? -70.205 -44.395 -14.411 1.00 38.89 63 ALA H N 1
ATOM 5491 C CA . ALA H 1 63 ? -70.865 -43.072 -14.566 1.00 38.61 63 ALA H CA 1
ATOM 5492 C C . ALA H 1 63 ? -70.238 -42.187 -15.623 1.00 37.87 63 ALA H C 1
ATOM 5493 O O . ALA H 1 63 ? -70.916 -41.291 -16.178 1.00 37.81 63 ALA H O 1
ATOM 5495 N N . ARG H 1 64 ? -68.967 -42.432 -15.927 1.00 35.71 64 ARG H N 1
ATOM 5496 C CA . ARG H 1 64 ? -68.269 -41.558 -16.873 1.00 33.91 64 ARG H CA 1
ATOM 5497 C C . ARG H 1 64 ? -67.874 -42.183 -18.187 1.00 33.34 64 ARG H C 1
ATOM 5498 O O . ARG H 1 64 ? -67.158 -41.565 -18.967 1.00 31.56 64 ARG H O 1
ATOM 5506 N N . ALA H 1 65 ? -68.335 -43.396 -18.456 1.00 32.47 65 ALA H N 1
ATOM 5507 C CA . ALA H 1 65 ? -67.854 -44.068 -19.635 1.00 32.17 65 ALA H CA 1
ATOM 5508 C C . ALA H 1 65 ? -68.744 -43.709 -20.796 1.00 32.46 65 ALA H C 1
ATOM 5509 O O . ALA H 1 65 ? -69.879 -43.308 -20.610 1.00 32.40 65 ALA H O 1
ATOM 5511 N N . THR H 1 66 ? -68.240 -43.882 -21.996 1.00 32.57 66 THR H N 1
ATOM 5512 C CA . THR H 1 66 ? -69.079 -43.723 -23.121 1.00 34.91 66 THR H CA 1
ATOM 5513 C C . THR H 1 66 ? -69.899 -44.977 -23.421 1.00 35.98 66 THR H C 1
ATOM 5514 O O . THR H 1 66 ? -69.356 -46.095 -23.653 1.00 36.18 66 THR H O 1
ATOM 5518 N N . GLU H 1 67 ? -71.209 -44.771 -23.456 1.00 35.86 67 GLU H N 1
ATOM 5519 C CA . GLU H 1 67 ? -72.119 -45.789 -23.843 1.00 36.72 67 GLU H CA 1
ATOM 5520 C C . GLU H 1 67 ? -72.085 -45.879 -25.354 1.00 37.03 67 GLU H C 1
ATOM 5521 O O . GLU H 1 67 ? -72.152 -44.871 -26.052 1.00 38.66 67 GLU H O 1
ATOM 5527 N N . ILE H 1 68 ? -71.939 -47.078 -25.878 1.00 37.02 68 ILE H N 1
ATOM 5528 C CA . ILE H 1 68 ? -71.831 -47.251 -27.317 1.00 35.72 68 ILE H CA 1
ATOM 5529 C C . ILE H 1 68 ? -72.920 -48.187 -27.842 1.00 36.56 68 ILE H C 1
ATOM 5530 O O . ILE H 1 68 ? -73.021 -48.407 -29.037 1.00 36.26 68 ILE H O 1
ATOM 5535 N N . GLY H 1 69 ? -73.698 -48.794 -26.947 1.00 37.55 69 GLY H N 1
ATOM 5536 C CA . GLY H 1 69 ? -74.781 -49.680 -27.385 1.00 38.98 69 GLY H CA 1
ATOM 5537 C C . GLY H 1 69 ? -75.857 -49.759 -26.337 1.00 39.78 69 GLY H C 1
ATOM 5538 O O . GLY H 1 69 ? -75.582 -49.522 -25.150 1.00 39.16 69 GLY H O 1
ATOM 5539 N N . SER H 1 70 ? -77.060 -50.150 -26.755 1.00 41.43 70 SER H N 1
ATOM 5540 C CA . SER H 1 70 ? -78.197 -50.026 -25.855 1.00 43.69 70 SER H CA 1
ATOM 5541 C C . SER H 1 70 ? -79.284 -51.117 -25.641 1.00 44.81 70 SER H C 1
ATOM 5542 O O . SER H 1 70 ? -80.058 -51.020 -24.671 1.00 46.82 70 SER H O 1
ATOM 5545 N N . GLY H 1 71 ? -79.375 -52.157 -26.454 1.00 44.18 71 GLY H N 1
ATOM 5546 C CA . GLY H 1 71 ? -80.300 -53.240 -26.079 1.00 42.70 71 GLY H CA 1
ATOM 5547 C C . GLY H 1 71 ? -79.765 -54.640 -26.343 1.00 41.97 71 GLY H C 1
ATOM 5548 O O . GLY H 1 71 ? -79.116 -54.872 -27.367 1.00 42.73 71 GLY H O 1
ATOM 5549 N N . GLY H 1 72 ? -80.044 -55.568 -25.426 1.00 40.39 72 GLY H N 1
ATOM 5550 C CA . GLY H 1 72 ? -79.721 -56.958 -25.613 1.00 37.35 72 GLY H CA 1
ATOM 5551 C C . GLY H 1 72 ? -78.234 -57.261 -25.557 1.00 36.87 72 GLY H C 1
ATOM 5552 O O . GLY H 1 72 ? -77.880 -58.402 -25.802 1.00 35.64 72 GLY H O 1
ATOM 5553 N N . TRP H 1 73 ? -77.351 -56.295 -25.197 1.00 35.88 73 TRP H N 1
ATOM 5554 C CA . TRP H 1 73 ? -75.901 -56.624 -25.142 1.00 34.40 73 TRP H CA 1
ATOM 5555 C C . TRP H 1 73 ? -75.475 -57.828 -24.282 1.00 33.80 73 TRP H C 1
ATOM 5556 O O . TRP H 1 73 ? -74.546 -58.566 -24.681 1.00 33.71 73 TRP H O 1
ATOM 5567 N N . SER H 1 74 ? -76.121 -58.039 -23.134 1.00 32.69 74 SER H N 1
ATOM 5568 C CA . SER H 1 74 ? -75.816 -59.201 -22.271 1.00 31.58 74 SER H CA 1
ATOM 5569 C C . SER H 1 74 ? -76.330 -60.529 -22.863 1.00 33.11 74 SER H C 1
ATOM 5570 O O . SER H 1 74 ? -76.114 -61.615 -22.264 1.00 33.31 74 SER H O 1
ATOM 5573 N N . GLY H 1 75 ? -76.983 -60.481 -24.032 1.00 32.63 75 GLY H N 1
ATOM 5574 C CA . GLY H 1 75 ? -77.538 -61.710 -24.600 1.00 33.41 75 GLY H CA 1
ATOM 5575 C C . GLY H 1 75 ? -76.461 -62.547 -25.277 1.00 34.55 75 GLY H C 1
ATOM 5576 O O . GLY H 1 75 ? -76.691 -63.710 -25.627 1.00 35.95 75 GLY H O 1
ATOM 5577 N N . PHE H 1 76 ? -75.264 -61.980 -25.475 1.00 33.83 76 PHE H N 1
ATOM 5578 C CA . PHE H 1 76 ? -74.227 -62.734 -26.155 1.00 32.33 76 PHE H CA 1
ATOM 5579 C C . PHE H 1 76 ? -73.594 -63.770 -25.211 1.00 32.03 76 PHE H C 1
ATOM 5580 O O . PHE H 1 76 ? -73.423 -63.496 -24.049 1.00 33.27 76 PHE H O 1
ATOM 5588 N N . LYS H 1 77 ? -73.264 -64.951 -25.709 1.00 30.62 77 LYS H N 1
ATOM 5589 C CA . LYS H 1 77 ? -72.508 -65.854 -24.941 1.00 30.31 77 LYS H CA 1
ATOM 5590 C C . LYS H 1 77 ? -70.990 -65.435 -24.913 1.00 29.12 77 LYS H C 1
ATOM 5591 O O . LYS H 1 77 ? -70.356 -65.560 -23.893 1.00 27.64 77 LYS H O 1
ATOM 5597 N N . PHE H 1 78 ? -70.418 -64.964 -26.031 1.00 28.34 78 PHE H N 1
ATOM 5598 C CA . PHE H 1 78 ? -69.041 -64.491 -26.062 1.00 26.36 78 PHE H CA 1
ATOM 5599 C C . PHE H 1 78 ? -69.046 -63.225 -26.804 1.00 26.59 78 PHE H C 1
ATOM 5600 O O . PHE H 1 78 ? -69.938 -63.036 -27.629 1.00 25.50 78 PHE H O 1
ATOM 5608 N N . LEU H 1 79 ? -68.030 -62.380 -26.521 1.00 26.83 79 LEU H N 1
ATOM 5609 C CA . LEU H 1 79 ? -67.905 -61.053 -27.111 1.00 25.96 79 LEU H CA 1
ATOM 5610 C C . LEU H 1 79 ? -66.512 -60.587 -26.810 1.00 25.54 79 LEU H C 1
ATOM 5611 O O . LEU H 1 79 ? -66.199 -60.368 -25.680 1.00 24.44 79 LEU H O 1
ATOM 5616 N N . PHE H 1 80 ? -65.674 -60.407 -27.820 1.00 25.28 80 PHE H N 1
ATOM 5617 C CA . PHE H 1 80 ? -64.263 -60.310 -27.543 1.00 24.81 80 PHE H CA 1
ATOM 5618 C C . PHE H 1 80 ? -63.636 -59.864 -28.809 1.00 25.77 80 PHE H C 1
ATOM 5619 O O . PHE H 1 80 ? -64.221 -60.045 -29.876 1.00 27.34 80 PHE H O 1
ATOM 5627 N N . PHE H 1 81 ? -62.438 -59.306 -28.712 1.00 25.84 81 PHE H N 1
ATOM 5628 C CA . PHE H 1 81 ? -61.763 -58.644 -29.848 1.00 25.29 81 PHE H CA 1
ATOM 5629 C C . PHE H 1 81 ? -60.657 -59.461 -30.444 1.00 25.52 81 PHE H C 1
ATOM 5630 O O . PHE H 1 81 ? -59.884 -60.018 -29.730 1.00 25.68 81 PHE H O 1
ATOM 5638 N N . HIS H 1 82 ? -60.528 -59.415 -31.755 1.00 25.85 82 HIS H N 1
ATOM 5639 C CA . HIS H 1 82 ? -59.372 -59.899 -32.452 1.00 26.92 82 HIS H CA 1
ATOM 5640 C C . HIS H 1 82 ? -58.285 -58.780 -32.309 1.00 26.51 82 HIS H C 1
ATOM 5641 O O . HIS H 1 82 ? -58.593 -57.587 -32.310 1.00 23.59 82 HIS H O 1
ATOM 5648 N N . PRO H 1 83 ? -56.999 -59.161 -32.246 1.00 27.71 83 PRO H N 1
ATOM 5649 C CA . PRO H 1 83 ? -55.910 -58.093 -32.300 1.00 29.11 83 PRO H CA 1
ATOM 5650 C C . PRO H 1 83 ? -56.084 -57.110 -33.467 1.00 32.22 83 PRO H C 1
ATOM 5651 O O . PRO H 1 83 ? -55.487 -56.070 -33.419 1.00 33.91 83 PRO H O 1
ATOM 5655 N N . ASN H 1 84 ? -56.869 -57.462 -34.504 1.00 34.71 84 ASN H N 1
ATOM 5656 C CA . ASN H 1 84 ? -57.406 -56.581 -35.563 1.00 36.43 84 ASN H CA 1
ATOM 5657 C C . ASN H 1 84 ? -58.081 -55.327 -35.107 1.00 36.32 84 ASN H C 1
ATOM 5658 O O . ASN H 1 84 ? -58.226 -54.353 -35.897 1.00 37.19 84 ASN H O 1
ATOM 5663 N N . GLY H 1 85 ? -58.699 -55.420 -33.940 1.00 34.39 85 GLY H N 1
ATOM 5664 C CA . GLY H 1 85 ? -59.692 -54.444 -33.571 1.00 33.53 85 GLY H CA 1
ATOM 5665 C C . GLY H 1 85 ? -61.089 -54.887 -33.958 1.00 33.65 85 GLY H C 1
ATOM 5666 O O . GLY H 1 85 ? -62.040 -54.192 -33.626 1.00 33.65 85 GLY H O 1
ATOM 5667 N N . TYR H 1 86 ? -61.244 -56.003 -34.685 1.00 34.57 86 TYR H N 1
ATOM 5668 C CA . TYR H 1 86 ? -62.628 -56.533 -34.926 1.00 34.78 86 TYR H CA 1
ATOM 5669 C C . TYR H 1 86 ? -63.175 -57.175 -33.715 1.00 32.82 86 TYR H C 1
ATOM 5670 O O . TYR H 1 86 ? -62.485 -57.960 -33.072 1.00 32.49 86 TYR H O 1
ATOM 5679 N N . LEU H 1 87 ? -64.433 -56.821 -33.456 1.00 31.26 87 LEU H N 1
ATOM 5680 C CA . LEU H 1 87 ? -65.272 -57.328 -32.396 1.00 29.06 87 LEU H CA 1
ATOM 5681 C C . LEU H 1 87 ? -66.002 -58.611 -32.778 1.00 28.72 87 LEU H C 1
ATOM 5682 O O . LEU H 1 87 ? -66.923 -58.574 -33.514 1.00 28.74 87 LEU H O 1
ATOM 5687 N N . TYR H 1 88 ? -65.598 -59.740 -32.219 1.00 29.65 88 TYR H N 1
ATOM 5688 C CA . TYR H 1 88 ? -66.276 -61.039 -32.407 1.00 29.09 88 TYR H CA 1
ATOM 5689 C C . TYR H 1 88 ? -67.347 -61.355 -31.388 1.00 29.13 88 TYR H C 1
ATOM 5690 O O . TYR H 1 88 ? -67.221 -61.001 -30.187 1.00 29.95 88 TYR H O 1
ATOM 5699 N N . ALA H 1 89 ? -68.409 -62.025 -31.825 1.00 28.74 89 ALA H N 1
ATOM 5700 C CA . ALA H 1 89 ? -69.539 -62.198 -30.914 1.00 28.94 89 ALA H CA 1
ATOM 5701 C C . ALA H 1 89 ? -70.339 -63.452 -31.187 1.00 29.39 89 ALA H C 1
ATOM 5702 O O . ALA H 1 89 ? -70.658 -63.724 -32.360 1.00 29.96 89 ALA H O 1
ATOM 5704 N N . VAL H 1 90 ? -70.658 -64.231 -30.138 1.00 29.35 90 VAL H N 1
ATOM 5705 C CA . VAL H 1 90 ? -71.676 -65.278 -30.301 1.00 28.34 90 VAL H CA 1
ATOM 5706 C C . VAL H 1 90 ? -73.026 -65.056 -29.642 1.00 30.66 90 VAL H C 1
ATOM 5707 O O . VAL H 1 90 ? -73.138 -64.736 -28.466 1.00 30.33 90 VAL H O 1
ATOM 5711 N N . ARG H 1 91 ? -74.057 -65.197 -30.464 1.00 33.14 91 ARG H N 1
ATOM 5712 C CA . ARG H 1 91 ? -75.442 -65.121 -30.060 1.00 34.70 91 ARG H CA 1
ATOM 5713 C C . ARG H 1 91 ? -76.158 -66.388 -30.546 1.00 35.69 91 ARG H C 1
ATOM 5714 O O . ARG H 1 91 ? -76.283 -66.608 -31.747 1.00 35.14 91 ARG H O 1
ATOM 5722 N N . GLY H 1 92 ? -76.634 -67.195 -29.601 1.00 37.72 92 GLY H N 1
ATOM 5723 C CA . GLY H 1 92 ? -77.128 -68.582 -29.822 1.00 39.20 92 GLY H CA 1
ATOM 5724 C C . GLY H 1 92 ? -76.766 -69.341 -31.088 1.00 41.02 92 GLY H C 1
ATOM 5725 O O . GLY H 1 92 ? -77.622 -69.541 -32.013 1.00 42.47 92 GLY H O 1
ATOM 5726 N N . GLN H 1 93 ? -75.552 -69.855 -31.146 1.00 41.75 93 GLN H N 1
ATOM 5727 C CA . GLN H 1 93 ? -75.211 -70.797 -32.268 1.00 43.59 93 GLN H CA 1
ATOM 5728 C C . GLN H 1 93 ? -74.717 -70.135 -33.551 1.00 43.46 93 GLN H C 1
ATOM 5729 O O . GLN H 1 93 ? -74.147 -70.823 -34.421 1.00 44.12 93 GLN H O 1
ATOM 5735 N N . ARG H 1 94 ? -74.960 -68.833 -33.688 1.00 42.32 94 ARG H N 1
ATOM 5736 C CA . ARG H 1 94 ? -74.326 -68.089 -34.768 1.00 43.60 94 ARG H CA 1
ATOM 5737 C C . ARG H 1 94 ? -73.163 -67.161 -34.261 1.00 42.71 94 ARG H C 1
ATOM 5738 O O . ARG H 1 94 ? -73.027 -66.861 -33.053 1.00 41.56 94 ARG H O 1
ATOM 5746 N N . PHE H 1 95 ? -72.280 -66.789 -35.187 1.00 41.97 95 PHE H N 1
ATOM 5747 C CA . PHE H 1 95 ? -70.972 -66.189 -34.864 1.00 40.64 95 PHE H CA 1
ATOM 5748 C C . PHE H 1 95 ? -70.871 -64.923 -35.744 1.00 41.19 95 PHE H C 1
ATOM 5749 O O . PHE H 1 95 ? -71.162 -64.962 -36.962 1.00 41.84 95 PHE H O 1
ATOM 5757 N N . TYR H 1 96 ? -70.550 -63.783 -35.156 1.00 40.26 96 TYR H N 1
ATOM 5758 C CA . TYR H 1 96 ? -70.546 -62.551 -35.938 1.00 40.75 96 TYR H CA 1
ATOM 5759 C C . TYR H 1 96 ? -69.257 -61.804 -35.739 1.00 41.19 96 TYR H C 1
ATOM 5760 O O . TYR H 1 96 ? -68.687 -61.937 -34.677 1.00 41.75 96 TYR H O 1
ATOM 5769 N N . LYS H 1 97 ? -68.816 -61.002 -36.728 1.00 42.03 97 LYS H N 1
ATOM 5770 C CA . LYS H 1 97 ? -67.648 -60.090 -36.603 1.00 42.90 97 LYS H CA 1
ATOM 5771 C C . LYS H 1 97 ? -67.926 -58.730 -37.275 1.00 42.23 97 LYS H C 1
ATOM 5772 O O . LYS H 1 97 ? -68.544 -58.689 -38.317 1.00 43.86 97 LYS H O 1
ATOM 5778 N N . ALA H 1 98 ? -67.491 -57.617 -36.692 1.00 41.32 98 ALA H N 1
ATOM 5779 C CA . ALA H 1 98 ? -67.737 -56.265 -37.248 1.00 39.89 98 ALA H CA 1
ATOM 5780 C C . ALA H 1 98 ? -66.932 -55.239 -36.460 1.00 40.07 98 ALA H C 1
ATOM 5781 O O . ALA H 1 98 ? -66.333 -55.600 -35.443 1.00 40.66 98 ALA H O 1
ATOM 5783 N N . LEU H 1 99 ? -66.918 -53.979 -36.890 1.00 39.52 99 LEU H N 1
ATOM 5784 C CA . LEU H 1 99 ? -66.239 -52.961 -36.107 1.00 39.72 99 LEU H CA 1
ATOM 5785 C C . LEU H 1 99 ? -67.072 -52.804 -34.848 1.00 38.92 99 LEU H C 1
ATOM 5786 O O . LEU H 1 99 ? -68.270 -53.105 -34.876 1.00 38.67 99 LEU H O 1
ATOM 5791 N N . PRO H 1 100 ? -66.432 -52.464 -33.717 1.00 38.14 100 PRO H N 1
ATOM 5792 C CA . PRO H 1 100 ? -67.261 -52.268 -32.541 1.00 38.40 100 PRO H CA 1
ATOM 5793 C C . PRO H 1 100 ? -68.249 -51.143 -32.813 1.00 39.03 100 PRO H C 1
ATOM 5794 O O . PRO H 1 100 ? -67.959 -50.306 -33.629 1.00 38.85 100 PRO H O 1
ATOM 5798 N N . PRO H 1 101 ? -69.399 -51.100 -32.113 1.00 39.42 101 PRO H N 1
ATOM 5799 C CA . PRO H 1 101 ? -70.252 -49.926 -32.273 1.00 40.99 101 PRO H CA 1
ATOM 5800 C C . PRO H 1 101 ? -69.581 -48.657 -31.716 1.00 42.88 101 PRO H C 1
ATOM 5801 O O . PRO H 1 101 ? -68.542 -48.749 -31.032 1.00 43.10 101 PRO H O 1
ATOM 5805 N N . VAL H 1 102 ? -70.175 -47.492 -31.973 1.00 45.24 102 VAL H N 1
ATOM 5806 C CA . VAL H 1 102 ? -69.513 -46.248 -31.605 1.00 46.43 102 VAL H CA 1
ATOM 5807 C C . VAL H 1 102 ? -70.227 -45.249 -30.708 1.00 48.13 102 VAL H C 1
ATOM 5808 O O . VAL H 1 102 ? -69.533 -44.404 -30.126 1.00 49.36 102 VAL H O 1
ATOM 5812 N N . SER H 1 103 ? -71.549 -45.245 -30.563 1.00 49.71 103 SER H N 1
ATOM 5813 C CA . SER H 1 103 ? -72.129 -44.141 -29.678 1.00 52.14 103 SER H CA 1
ATOM 5814 C C . SER H 1 103 ? -73.642 -43.926 -29.416 1.00 52.39 103 SER H C 1
ATOM 5815 O O . SER H 1 103 ? -74.017 -42.814 -28.984 1.00 52.73 103 SER H O 1
ATOM 5818 N N . ASP I 1 10 ? -79.531 -51.786 -29.503 1.00 56.53 10 ASP I N 1
ATOM 5819 C CA . ASP I 1 10 ? -79.211 -51.949 -30.919 1.00 56.53 10 ASP I CA 1
ATOM 5820 C C . ASP I 1 10 ? -78.237 -53.159 -31.080 1.00 55.87 10 ASP I C 1
ATOM 5821 O O . ASP I 1 10 ? -77.399 -53.205 -31.988 1.00 56.04 10 ASP I O 1
ATOM 5826 N N . SER I 1 11 ? -78.364 -54.148 -30.192 1.00 54.75 11 SER I N 1
ATOM 5827 C CA . SER I 1 11 ? -77.636 -55.415 -30.337 1.00 53.85 11 SER I CA 1
ATOM 5828 C C . SER I 1 11 ? -78.030 -56.123 -31.652 1.00 54.31 11 SER I C 1
ATOM 5829 O O . SER I 1 11 ? -77.174 -56.717 -32.324 1.00 54.02 11 SER I O 1
ATOM 5832 N N . ASP I 1 12 ? -79.314 -56.039 -32.025 1.00 54.14 12 ASP I N 1
ATOM 5833 C CA . ASP I 1 12 ? -79.774 -56.581 -33.296 1.00 54.71 12 ASP I CA 1
ATOM 5834 C C . ASP I 1 12 ? -79.300 -55.698 -34.443 1.00 53.67 12 ASP I C 1
ATOM 5835 O O . ASP I 1 12 ? -78.821 -56.193 -35.478 1.00 53.41 12 ASP I O 1
ATOM 5840 N N . ASN I 1 13 ? -79.459 -54.389 -34.258 1.00 52.16 13 ASN I N 1
ATOM 5841 C CA . ASN I 1 13 ? -78.968 -53.406 -35.218 1.00 50.64 13 ASN I CA 1
ATOM 5842 C C . ASN I 1 13 ? -77.481 -53.735 -35.571 1.00 49.73 13 ASN I C 1
ATOM 5843 O O . ASN I 1 13 ? -77.167 -53.965 -36.752 1.00 50.75 13 ASN I O 1
ATOM 5848 N N . TRP I 1 14 ? -76.606 -53.882 -34.564 1.00 47.42 14 TRP I N 1
ATOM 5849 C CA . TRP I 1 14 ? -75.191 -54.286 -34.773 1.00 45.25 14 TRP I CA 1
ATOM 5850 C C . TRP I 1 14 ? -74.971 -55.631 -35.451 1.00 44.30 14 TRP I C 1
ATOM 5851 O O . TRP I 1 14 ? -74.145 -55.765 -36.333 1.00 43.45 14 TRP I O 1
ATOM 5862 N N . MET I 1 15 ? -75.651 -56.653 -34.956 1.00 45.84 15 MET I N 1
ATOM 5863 C CA . MET I 1 15 ? -75.679 -57.963 -35.609 1.00 46.41 15 MET I CA 1
ATOM 5864 C C . MET I 1 15 ? -76.129 -57.846 -37.071 1.00 47.37 15 MET I C 1
ATOM 5865 O O . MET I 1 15 ? -75.495 -58.391 -37.959 1.00 47.94 15 MET I O 1
ATOM 5870 N N . GLY I 1 16 ? -77.210 -57.127 -37.343 1.00 47.92 16 GLY I N 1
ATOM 5871 C CA . GLY I 1 16 ? -77.732 -57.091 -38.715 1.00 49.25 16 GLY I CA 1
ATOM 5872 C C . GLY I 1 16 ? -76.684 -56.607 -39.685 1.00 49.95 16 GLY I C 1
ATOM 5873 O O . GLY I 1 16 ? -76.709 -56.942 -40.857 1.00 50.15 16 GLY I O 1
ATOM 5874 N N . ARG I 1 17 ? -75.736 -55.828 -39.174 1.00 51.23 17 ARG I N 1
ATOM 5875 C CA . ARG I 1 17 ? -74.745 -55.150 -39.999 1.00 51.79 17 ARG I CA 1
ATOM 5876 C C . ARG I 1 17 ? -73.348 -55.749 -39.908 1.00 52.03 17 ARG I C 1
ATOM 5877 O O . ARG I 1 17 ? -72.377 -55.134 -40.360 1.00 53.13 17 ARG I O 1
ATOM 5885 N N . ALA I 1 18 ? -73.227 -56.927 -39.294 1.00 51.72 18 ALA I N 1
ATOM 5886 C CA . ALA I 1 18 ? -71.921 -57.548 -39.049 1.00 50.51 18 ALA I CA 1
ATOM 5887 C C . ALA I 1 18 ? -71.812 -58.578 -40.117 1.00 50.39 18 ALA I C 1
ATOM 5888 O O . ALA I 1 18 ? -72.838 -58.929 -40.657 1.00 50.31 18 ALA I O 1
ATOM 5890 N N . LYS I 1 19 ? -70.624 -59.096 -40.435 1.00 50.65 19 LYS I N 1
ATOM 5891 C CA . LYS I 1 19 ? -70.622 -60.338 -41.217 1.00 51.32 19 LYS I CA 1
ATOM 5892 C C . LYS I 1 19 ? -71.059 -61.492 -40.311 1.00 50.77 19 LYS I C 1
ATOM 5893 O O . LYS I 1 19 ? -70.429 -61.751 -39.266 1.00 51.22 19 LYS I O 1
ATOM 5899 N N . GLU I 1 20 ? -72.154 -62.157 -40.679 1.00 49.66 20 GLU I N 1
ATOM 5900 C CA . GLU I 1 20 ? -72.437 -63.451 -40.093 1.00 48.98 20 GLU I CA 1
ATOM 5901 C C . GLU I 1 20 ? -71.303 -64.386 -40.516 1.00 47.72 20 GLU I C 1
ATOM 5902 O O . GLU I 1 20 ? -71.149 -64.631 -41.699 1.00 48.68 20 GLU I O 1
ATOM 5908 N N . ILE I 1 21 ? -70.490 -64.877 -39.579 1.00 45.71 21 ILE I N 1
ATOM 5909 C CA . ILE I 1 21 ? -69.378 -65.736 -39.948 1.00 44.08 21 ILE I CA 1
ATOM 5910 C C . ILE I 1 21 ? -69.531 -67.156 -39.487 1.00 44.22 21 ILE I C 1
ATOM 5911 O O . ILE I 1 21 ? -68.645 -67.956 -39.701 1.00 44.33 21 ILE I O 1
ATOM 5916 N N . GLY I 1 22 ? -70.619 -67.474 -38.804 1.00 44.90 22 GLY I N 1
ATOM 5917 C CA . GLY I 1 22 ? -70.866 -68.872 -38.399 1.00 45.71 22 GLY I CA 1
ATOM 5918 C C . GLY I 1 22 ? -72.342 -69.149 -38.249 1.00 46.57 22 GLY I C 1
ATOM 5919 O O . GLY I 1 22 ? -73.116 -68.207 -38.008 1.00 46.36 22 GLY I O 1
ATOM 5920 N N . ASN I 1 23 ? -72.731 -70.423 -38.375 1.00 47.73 23 ASN I N 1
ATOM 5921 C CA . ASN I 1 23 ? -74.163 -70.810 -38.451 1.00 49.20 23 ASN I CA 1
ATOM 5922 C C . ASN I 1 23 ? -74.797 -71.617 -37.343 1.00 48.86 23 ASN I C 1
ATOM 5923 O O . ASN I 1 23 ? -76.007 -71.448 -37.077 1.00 50.23 23 ASN I O 1
ATOM 5928 N N . GLY I 1 24 ? -74.040 -72.549 -36.773 1.00 47.20 24 GLY I N 1
ATOM 5929 C CA . GLY I 1 24 ? -74.544 -73.381 -35.711 1.00 45.00 24 GLY I CA 1
ATOM 5930 C C . GLY I 1 24 ? -73.406 -74.128 -35.081 1.00 44.49 24 GLY I C 1
ATOM 5931 O O . GLY I 1 24 ? -72.311 -74.243 -35.638 1.00 44.87 24 GLY I O 1
ATOM 5932 N N . GLY I 1 25 ? -73.648 -74.654 -33.897 1.00 43.60 25 GLY I N 1
ATOM 5933 C CA . GLY I 1 25 ? -72.574 -75.306 -33.163 1.00 42.09 25 GLY I CA 1
ATOM 5934 C C . GLY I 1 25 ? -71.869 -74.314 -32.260 1.00 41.00 25 GLY I C 1
ATOM 5935 O O . GLY I 1 25 ? -71.295 -74.704 -31.259 1.00 39.87 25 GLY I O 1
ATOM 5936 N N . TRP I 1 26 ? -71.937 -73.028 -32.581 1.00 40.07 26 TRP I N 1
ATOM 5937 C CA . TRP I 1 26 ? -71.055 -72.095 -31.875 1.00 40.52 26 TRP I CA 1
ATOM 5938 C C . TRP I 1 26 ? -71.340 -71.973 -30.391 1.00 40.75 26 TRP I C 1
ATOM 5939 O O . TRP I 1 26 ? -70.468 -71.586 -29.640 1.00 39.79 26 TRP I O 1
ATOM 5950 N N . ASP I 1 27 ? -72.542 -72.342 -29.969 1.00 41.79 27 ASP I N 1
ATOM 5951 C CA . ASP I 1 27 ? -72.871 -72.276 -28.564 1.00 42.84 27 ASP I CA 1
ATOM 5952 C C . ASP I 1 27 ? -72.378 -73.454 -27.746 1.00 42.70 27 ASP I C 1
ATOM 5953 O O . ASP I 1 27 ? -72.702 -73.479 -26.590 1.00 43.32 27 ASP I O 1
ATOM 5958 N N . GLN I 1 28 ? -71.662 -74.443 -28.321 1.00 42.56 28 GLN I N 1
ATOM 5959 C CA . GLN I 1 28 ? -71.166 -75.623 -27.539 1.00 42.56 28 GLN I CA 1
ATOM 5960 C C . GLN I 1 28 ? -69.797 -75.356 -26.984 1.00 40.74 28 GLN I C 1
ATOM 5961 O O . GLN I 1 28 ? -69.171 -76.257 -26.367 1.00 40.75 28 GLN I O 1
ATOM 5967 N N . PHE I 1 29 ? -69.277 -74.172 -27.282 1.00 38.12 29 PHE I N 1
ATOM 5968 C CA . PHE I 1 29 ? -67.937 -73.846 -26.843 1.00 35.20 29 PHE I CA 1
ATOM 5969 C C . PHE I 1 29 ? -67.953 -73.371 -25.408 1.00 33.61 29 PHE I C 1
ATOM 5970 O O . PHE I 1 29 ? -68.717 -72.526 -25.018 1.00 34.40 29 PHE I O 1
ATOM 5978 N N . GLN I 1 30 ? -67.165 -73.994 -24.579 1.00 32.81 30 GLN I N 1
ATOM 5979 C CA . GLN I 1 30 ? -67.028 -73.528 -23.243 1.00 32.03 30 GLN I CA 1
ATOM 5980 C C . GLN I 1 30 ? -66.073 -72.291 -23.175 1.00 32.09 30 GLN I C 1
ATOM 5981 O O . GLN I 1 30 ? -66.257 -71.348 -22.362 1.00 33.13 30 GLN I O 1
ATOM 5987 N N . PHE I 1 31 ? -65.045 -72.310 -24.008 1.00 30.03 31 PHE I N 1
ATOM 5988 C CA . PHE I 1 31 ? -64.145 -71.175 -24.158 1.00 28.62 31 PHE I CA 1
ATOM 5989 C C . PHE I 1 31 ? -63.990 -70.978 -25.652 1.00 29.00 31 PHE I C 1
ATOM 5990 O O . PHE I 1 31 ? -64.116 -71.954 -26.465 1.00 29.39 31 PHE I O 1
ATOM 5998 N N . LEU I 1 32 ? -63.764 -69.724 -25.997 1.00 27.30 32 LEU I N 1
ATOM 5999 C CA . LEU I 1 32 ? -63.652 -69.295 -27.354 1.00 25.25 32 LEU I CA 1
ATOM 6000 C C . LEU I 1 32 ? -62.922 -67.926 -27.414 1.00 25.45 32 LEU I C 1
ATOM 6001 O O . LEU I 1 32 ? -63.524 -66.928 -27.233 1.00 24.64 32 LEU I O 1
ATOM 6006 N N . PHE I 1 33 ? -61.653 -67.924 -27.789 1.00 26.63 33 PHE I N 1
ATOM 6007 C CA . PHE I 1 33 ? -60.789 -66.752 -27.707 1.00 27.84 33 PHE I CA 1
ATOM 6008 C C . PHE I 1 33 ? -59.577 -66.735 -28.685 1.00 28.94 33 PHE I C 1
ATOM 6009 O O . PHE I 1 33 ? -59.233 -67.732 -29.276 1.00 30.68 33 PHE I O 1
ATOM 6017 N N . PHE I 1 34 ? -58.934 -65.580 -28.843 1.00 30.51 34 PHE I N 1
ATOM 6018 C CA . PHE I 1 34 ? -57.762 -65.410 -29.694 1.00 30.81 34 PHE I CA 1
ATOM 6019 C C . PHE I 1 34 ? -56.421 -65.407 -29.032 1.00 31.67 34 PHE I C 1
ATOM 6020 O O . PHE I 1 34 ? -56.296 -65.093 -27.828 1.00 33.26 34 PHE I O 1
ATOM 6028 N N . ASP I 1 35 ? -55.392 -65.775 -29.804 1.00 31.85 35 ASP I N 1
ATOM 6029 C CA . ASP I 1 35 ? -54.046 -65.600 -29.317 1.00 31.18 35 ASP I CA 1
ATOM 6030 C C . ASP I 1 35 ? -53.599 -64.259 -29.926 1.00 30.30 35 ASP I C 1
ATOM 6031 O O . ASP I 1 35 ? -54.333 -63.714 -30.740 1.00 28.21 35 ASP I O 1
ATOM 6036 N N . PRO I 1 36 ? -52.417 -63.743 -29.526 1.00 30.57 36 PRO I N 1
ATOM 6037 C CA . PRO I 1 36 ? -51.847 -62.504 -30.065 1.00 31.84 36 PRO I CA 1
ATOM 6038 C C . PRO I 1 36 ? -51.739 -62.497 -31.575 1.00 33.26 36 PRO I C 1
ATOM 6039 O O . PRO I 1 36 ? -51.725 -61.425 -32.134 1.00 33.37 36 PRO I O 1
ATOM 6043 N N . ASN I 1 37 ? -51.665 -63.644 -32.248 1.00 34.16 37 ASN I N 1
ATOM 6044 C CA . ASN I 1 37 ? -51.558 -63.565 -33.717 1.00 35.37 37 ASN I CA 1
ATOM 6045 C C . ASN I 1 37 ? -52.851 -63.696 -34.416 1.00 35.62 37 ASN I C 1
ATOM 6046 O O . ASN I 1 37 ? -52.902 -63.546 -35.603 1.00 36.40 37 ASN I O 1
ATOM 6051 N N . GLY I 1 38 ? -53.924 -63.976 -33.695 1.00 35.16 38 GLY I N 1
ATOM 6052 C CA . GLY I 1 38 ? -55.185 -64.073 -34.382 1.00 33.98 38 GLY I CA 1
ATOM 6053 C C . GLY I 1 38 ? -55.637 -65.487 -34.634 1.00 33.50 38 GLY I C 1
ATOM 6054 O O . GLY I 1 38 ? -56.618 -65.679 -35.276 1.00 33.65 38 GLY I O 1
ATOM 6055 N N . TYR I 1 39 ? -54.941 -66.485 -34.130 1.00 33.58 39 TYR I N 1
ATOM 6056 C CA . TYR I 1 39 ? -55.512 -67.801 -34.185 1.00 34.95 39 TYR I CA 1
ATOM 6057 C C . TYR I 1 39 ? -56.670 -67.881 -33.209 1.00 33.36 39 TYR I C 1
ATOM 6058 O O . TYR I 1 39 ? -56.623 -67.264 -32.140 1.00 32.39 39 TYR I O 1
ATOM 6067 N N . LEU I 1 40 ? -57.708 -68.618 -33.605 1.00 31.45 40 LEU I N 1
ATOM 6068 C CA . LEU I 1 40 ? -58.889 -68.795 -32.757 1.00 29.64 40 LEU I CA 1
ATOM 6069 C C . LEU I 1 40 ? -58.723 -70.121 -32.046 1.00 29.08 40 LEU I C 1
ATOM 6070 O O . LEU I 1 40 ? -58.465 -71.136 -32.696 1.00 26.85 40 LEU I O 1
ATOM 6075 N N . TYR I 1 41 ? -58.876 -70.080 -30.718 1.00 27.65 41 TYR I N 1
ATOM 6076 C CA . TYR I 1 41 ? -58.896 -71.260 -29.879 1.00 28.04 41 TYR I CA 1
ATOM 6077 C C . TYR I 1 41 ? -60.339 -71.504 -29.322 1.00 29.56 41 TYR I C 1
ATOM 6078 O O . TYR I 1 41 ? -61.119 -70.547 -29.147 1.00 30.33 41 TYR I O 1
ATOM 6087 N N . ALA I 1 42 ? -60.669 -72.764 -29.008 1.00 29.88 42 ALA I N 1
ATOM 6088 C CA . ALA I 1 42 ? -62.007 -73.184 -28.552 1.00 28.78 42 ALA I CA 1
ATOM 6089 C C . ALA I 1 42 ? -61.918 -74.478 -27.766 1.00 29.93 42 ALA I C 1
ATOM 6090 O O . ALA I 1 42 ? -61.038 -75.355 -28.032 1.00 29.33 42 ALA I O 1
ATOM 6092 N N . VAL I 1 43 ? -62.808 -74.573 -26.783 1.00 30.07 43 VAL I N 1
ATOM 6093 C CA . VAL I 1 43 ? -62.985 -75.754 -25.975 1.00 30.39 43 VAL I CA 1
ATOM 6094 C C . VAL I 1 43 ? -64.429 -76.279 -26.080 1.00 33.58 43 VAL I C 1
ATOM 6095 O O . VAL I 1 43 ? -65.429 -75.499 -26.002 1.00 34.32 43 VAL I O 1
ATOM 6099 N N . SER I 1 44 ? -64.545 -77.584 -26.316 1.00 35.84 44 SER I N 1
ATOM 6100 C CA . SER I 1 44 ? -65.795 -78.276 -26.213 1.00 39.49 44 SER I CA 1
ATOM 6101 C C . SER I 1 44 ? -65.408 -79.686 -26.033 1.00 42.09 44 SER I C 1
ATOM 6102 O O . SER I 1 44 ? -64.239 -80.104 -26.306 1.00 43.32 44 SER I O 1
ATOM 6105 N N . ASN I 1 45 ? -66.370 -80.432 -25.515 1.00 43.53 45 ASN I N 1
ATOM 6106 C CA . ASN I 1 45 ? -65.994 -81.558 -24.705 1.00 45.34 45 ASN I CA 1
ATOM 6107 C C . ASN I 1 45 ? -64.774 -81.234 -23.955 1.00 44.51 45 ASN I C 1
ATOM 6108 O O . ASN I 1 45 ? -64.595 -80.136 -23.448 1.00 46.46 45 ASN I O 1
ATOM 6113 N N . ASP I 1 46 ? -63.918 -82.178 -23.805 1.00 43.31 46 ASP I N 1
ATOM 6114 C CA . ASP I 1 46 ? -62.906 -81.865 -22.869 1.00 41.85 46 ASP I CA 1
ATOM 6115 C C . ASP I 1 46 ? -61.657 -81.418 -23.687 1.00 40.04 46 ASP I C 1
ATOM 6116 O O . ASP I 1 46 ? -60.549 -81.669 -23.301 1.00 40.88 46 ASP I O 1
ATOM 6121 N N . LYS I 1 47 ? -61.871 -80.774 -24.837 1.00 38.58 47 LYS I N 1
ATOM 6122 C CA . LYS I 1 47 ? -60.857 -80.628 -25.888 1.00 36.83 47 LYS I CA 1
ATOM 6123 C C . LYS I 1 47 ? -60.574 -79.186 -26.297 1.00 35.49 47 LYS I C 1
ATOM 6124 O O . LYS I 1 47 ? -61.464 -78.329 -26.251 1.00 32.70 47 LYS I O 1
ATOM 6130 N N . LEU I 1 48 ? -59.329 -78.970 -26.754 1.00 34.47 48 LEU I N 1
ATOM 6131 C CA . LEU I 1 48 ? -58.858 -77.692 -27.314 1.00 33.19 48 LEU I CA 1
ATOM 6132 C C . LEU I 1 48 ? -58.565 -77.744 -28.804 1.00 33.98 48 LEU I C 1
ATOM 6133 O O . LEU I 1 48 ? -57.746 -78.549 -29.243 1.00 35.09 48 LEU I O 1
ATOM 6138 N N . TYR I 1 49 ? -59.225 -76.876 -29.559 1.00 34.71 49 TYR I N 1
ATOM 6139 C CA . TYR I 1 49 ? -59.046 -76.738 -30.989 1.00 36.51 49 TYR I CA 1
ATOM 6140 C C . TYR I 1 49 ? -58.466 -75.394 -31.302 1.00 37.66 49 TYR I C 1
ATOM 6141 O O . TYR I 1 49 ? -58.753 -74.430 -30.600 1.00 38.41 49 TYR I O 1
ATOM 6150 N N . LYS I 1 50 ? -57.706 -75.316 -32.397 1.00 38.44 50 LYS I N 1
ATOM 6151 C CA . LYS I 1 50 ? -57.063 -74.077 -32.858 1.00 37.62 50 LYS I CA 1
ATOM 6152 C C . LYS I 1 50 ? -57.134 -73.982 -34.384 1.00 36.88 50 LYS I C 1
ATOM 6153 O O . LYS I 1 50 ? -56.739 -74.892 -35.076 1.00 36.31 50 LYS I O 1
ATOM 6159 N N . ALA I 1 51 ? -57.672 -72.904 -34.913 1.00 36.62 51 ALA I N 1
ATOM 6160 C CA . ALA I 1 51 ? -57.443 -72.584 -36.323 1.00 38.03 51 ALA I CA 1
ATOM 6161 C C . ALA I 1 51 ? -57.691 -71.110 -36.586 1.00 37.88 51 ALA I C 1
ATOM 6162 O O . ALA I 1 51 ? -58.045 -70.349 -35.663 1.00 39.44 51 ALA I O 1
ATOM 6164 N N . SER I 1 52 ? -57.427 -70.689 -37.812 1.00 36.69 52 SER I N 1
ATOM 6165 C CA . SER I 1 52 ? -57.653 -69.314 -38.189 1.00 35.63 52 SER I CA 1
ATOM 6166 C C . SER I 1 52 ? -59.172 -69.111 -38.130 1.00 34.70 52 SER I C 1
ATOM 6167 O O . SER I 1 52 ? -59.927 -69.980 -38.532 1.00 35.40 52 SER I O 1
ATOM 6170 N N . PRO I 1 53 ? -59.632 -67.937 -37.700 1.00 33.49 53 PRO I N 1
ATOM 6171 C CA . PRO I 1 53 ? -61.072 -67.726 -37.487 1.00 34.29 53 PRO I CA 1
ATOM 6172 C C . PRO I 1 53 ? -61.816 -68.029 -38.794 1.00 36.88 53 PRO I C 1
ATOM 6173 O O . PRO I 1 53 ? -61.169 -68.024 -39.830 1.00 37.12 53 PRO I O 1
ATOM 6177 N N . PRO I 1 54 ? -63.162 -68.286 -38.754 1.00 38.65 54 PRO I N 1
ATOM 6178 C CA . PRO I 1 54 ? -63.954 -68.481 -39.985 1.00 38.89 54 PRO I CA 1
ATOM 6179 C C . PRO I 1 54 ? -64.285 -67.155 -40.588 1.00 40.75 54 PRO I C 1
ATOM 6180 O O . PRO I 1 54 ? -64.128 -66.157 -39.907 1.00 41.22 54 PRO I O 1
ATOM 6184 N N . GLN I 1 55 ? -64.727 -67.109 -41.846 1.00 42.72 55 GLN I N 1
ATOM 6185 C CA . GLN I 1 55 ? -65.152 -65.811 -42.432 1.00 45.25 55 GLN I CA 1
ATOM 6186 C C . GLN I 1 55 ? -66.497 -65.792 -43.185 1.00 45.75 55 GLN I C 1
ATOM 6187 O O . GLN I 1 55 ? -66.921 -64.733 -43.583 1.00 46.09 55 GLN I O 1
ATOM 6193 N N . SER I 1 56 ? -67.165 -66.952 -43.335 1.00 47.14 56 SER I N 1
ATOM 6194 C CA . SER I 1 56 ? -68.594 -67.059 -43.771 1.00 48.25 56 SER I CA 1
ATOM 6195 C C . SER I 1 56 ? -69.104 -68.440 -43.330 1.00 48.37 56 SER I C 1
ATOM 6196 O O . SER I 1 56 ? -68.275 -69.295 -43.021 1.00 47.66 56 SER I O 1
ATOM 6199 N N . ASP I 1 57 ? -70.426 -68.669 -43.362 1.00 48.87 57 ASP I N 1
ATOM 6200 C CA . ASP I 1 57 ? -71.048 -69.959 -42.958 1.00 49.99 57 ASP I CA 1
ATOM 6201 C C . ASP I 1 57 ? -70.686 -71.185 -43.765 1.00 49.75 57 ASP I C 1
ATOM 6202 O O . ASP I 1 57 ? -71.040 -72.318 -43.400 1.00 50.09 57 ASP I O 1
ATOM 6207 N N . THR I 1 58 ? -70.004 -70.983 -44.882 1.00 48.97 58 THR I N 1
ATOM 6208 C CA . THR I 1 58 ? -69.664 -72.118 -45.721 1.00 48.23 58 THR I CA 1
ATOM 6209 C C . THR I 1 58 ? -68.385 -72.730 -45.157 1.00 47.26 58 THR I C 1
ATOM 6210 O O . THR I 1 58 ? -67.931 -73.802 -45.567 1.00 47.73 58 THR I O 1
ATOM 6214 N N . ASP I 1 59 ? -67.803 -72.035 -44.190 1.00 45.82 59 ASP I N 1
ATOM 6215 C CA . ASP I 1 59 ? -66.551 -72.433 -43.650 1.00 44.45 59 ASP I CA 1
ATOM 6216 C C . ASP I 1 59 ? -66.903 -73.301 -42.476 1.00 44.54 59 ASP I C 1
ATOM 6217 O O . ASP I 1 59 ? -67.466 -72.830 -41.471 1.00 44.64 59 ASP I O 1
ATOM 6222 N N . ASN I 1 60 ? -66.578 -74.580 -42.606 1.00 43.80 60 ASN I N 1
ATOM 6223 C CA . ASN I 1 60 ? -66.765 -75.466 -41.515 1.00 43.03 60 ASN I CA 1
ATOM 6224 C C . ASN I 1 60 ? -65.555 -75.466 -40.629 1.00 41.32 60 ASN I C 1
ATOM 6225 O O . ASN I 1 60 ? -64.596 -76.229 -40.820 1.00 41.37 60 ASN I O 1
ATOM 6230 N N . TRP I 1 61 ? -65.635 -74.622 -39.603 1.00 40.62 61 TRP I N 1
ATOM 6231 C CA . TRP I 1 61 ? -64.448 -74.347 -38.765 1.00 38.26 61 TRP I CA 1
ATOM 6232 C C . TRP I 1 61 ? -64.080 -75.534 -37.897 1.00 38.22 61 TRP I C 1
ATOM 6233 O O . TRP I 1 61 ? -62.897 -75.963 -37.855 1.00 37.89 61 TRP I O 1
ATOM 6244 N N . ILE I 1 62 ? -65.073 -76.116 -37.235 1.00 38.53 62 ILE I N 1
ATOM 6245 C CA . ILE I 1 62 ? -64.713 -77.190 -36.328 1.00 40.15 62 ILE I CA 1
ATOM 6246 C C . ILE I 1 62 ? -64.007 -78.333 -37.081 1.00 40.25 62 ILE I C 1
ATOM 6247 O O . ILE I 1 62 ? -63.041 -78.910 -36.557 1.00 40.80 62 ILE I O 1
ATOM 6252 N N . ALA I 1 63 ? -64.430 -78.576 -38.332 1.00 40.81 63 ALA I N 1
ATOM 6253 C CA . ALA I 1 63 ? -63.795 -79.576 -39.271 1.00 40.57 63 ALA I CA 1
ATOM 6254 C C . ALA I 1 63 ? -62.393 -79.249 -39.814 1.00 39.80 63 ALA I C 1
ATOM 6255 O O . ALA I 1 63 ? -61.628 -80.153 -40.117 1.00 39.78 63 ALA I O 1
ATOM 6257 N N . ARG I 1 64 ? -62.022 -77.982 -39.956 1.00 39.33 64 ARG I N 1
ATOM 6258 C CA . ARG I 1 64 ? -60.556 -77.694 -40.233 1.00 37.84 64 ARG I CA 1
ATOM 6259 C C . ARG I 1 64 ? -59.614 -77.425 -39.022 1.00 37.20 64 ARG I C 1
ATOM 6260 O O . ARG I 1 64 ? -58.402 -77.310 -39.201 1.00 36.89 64 ARG I O 1
ATOM 6268 N N . ALA I 1 65 ? -60.141 -77.367 -37.803 1.00 36.98 65 ALA I N 1
ATOM 6269 C CA . ALA I 1 65 ? -59.309 -77.014 -36.627 1.00 36.46 65 ALA I CA 1
ATOM 6270 C C . ALA I 1 65 ? -58.557 -78.191 -36.189 1.00 36.92 65 ALA I C 1
ATOM 6271 O O . ALA I 1 65 ? -59.097 -79.260 -36.117 1.00 39.28 65 ALA I O 1
ATOM 6273 N N . THR I 1 66 ? -57.320 -78.001 -35.817 1.00 37.73 66 THR I N 1
ATOM 6274 C CA . THR I 1 66 ? -56.547 -79.056 -35.223 1.00 38.47 66 THR I CA 1
ATOM 6275 C C . THR I 1 66 ? -56.930 -79.188 -33.764 1.00 40.02 66 THR I C 1
ATOM 6276 O O . THR I 1 66 ? -57.025 -78.190 -32.994 1.00 39.67 66 THR I O 1
ATOM 6280 N N . GLU I 1 67 ? -57.080 -80.440 -33.367 1.00 40.69 67 GLU I N 1
ATOM 6281 C CA . GLU I 1 67 ? -57.207 -80.731 -32.007 1.00 41.32 67 GLU I CA 1
ATOM 6282 C C . GLU I 1 67 ? -55.807 -80.584 -31.448 1.00 41.56 67 GLU I C 1
ATOM 6283 O O . GLU I 1 67 ? -54.884 -81.284 -31.858 1.00 42.25 67 GLU I O 1
ATOM 6289 N N . ILE I 1 68 ? -55.611 -79.678 -30.503 1.00 41.08 68 ILE I N 1
ATOM 6290 C CA . ILE I 1 68 ? -54.261 -79.574 -29.951 1.00 40.18 68 ILE I CA 1
ATOM 6291 C C . ILE I 1 68 ? -54.224 -80.023 -28.498 1.00 40.83 68 ILE I C 1
ATOM 6292 O O . ILE I 1 68 ? -53.148 -80.031 -27.865 1.00 40.33 68 ILE I O 1
ATOM 6297 N N . GLY I 1 69 ? -55.399 -80.346 -27.956 1.00 41.22 69 GLY I N 1
ATOM 6298 C CA . GLY I 1 69 ? -55.531 -80.744 -26.550 1.00 42.45 69 GLY I CA 1
ATOM 6299 C C . GLY I 1 69 ? -56.529 -81.855 -26.457 1.00 44.39 69 GLY I C 1
ATOM 6300 O O . GLY I 1 69 ? -57.666 -81.690 -26.930 1.00 44.60 69 GLY I O 1
ATOM 6301 N N . SER I 1 70 ? -56.109 -82.986 -25.874 1.00 46.84 70 SER I N 1
ATOM 6302 C CA . SER I 1 70 ? -56.919 -84.240 -25.837 1.00 49.04 70 SER I CA 1
ATOM 6303 C C . SER I 1 70 ? -58.012 -84.272 -24.783 1.00 49.58 70 SER I C 1
ATOM 6304 O O . SER I 1 70 ? -59.172 -84.603 -25.108 1.00 52.17 70 SER I O 1
ATOM 6307 N N . GLY I 1 71 ? -57.649 -84.003 -23.525 1.00 47.90 71 GLY I N 1
ATOM 6308 C CA . GLY I 1 71 ? -58.586 -84.128 -22.429 1.00 45.63 71 GLY I CA 1
ATOM 6309 C C . GLY I 1 71 ? -58.174 -83.164 -21.340 1.00 45.34 71 GLY I C 1
ATOM 6310 O O . GLY I 1 71 ? -57.019 -82.732 -21.317 1.00 45.78 71 GLY I O 1
ATOM 6311 N N . GLY I 1 72 ? -59.114 -82.824 -20.446 1.00 43.82 72 GLY I N 1
ATOM 6312 C CA . GLY I 1 72 ? -58.888 -81.956 -19.286 1.00 41.66 72 GLY I CA 1
ATOM 6313 C C . GLY I 1 72 ? -59.204 -80.474 -19.539 1.00 40.83 72 GLY I C 1
ATOM 6314 O O . GLY I 1 72 ? -59.263 -79.683 -18.576 1.00 40.21 72 GLY I O 1
ATOM 6315 N N . TRP I 1 73 ? -59.451 -80.087 -20.801 1.00 38.00 73 TRP I N 1
ATOM 6316 C CA . TRP I 1 73 ? -59.622 -78.653 -21.085 1.00 36.99 73 TRP I CA 1
ATOM 6317 C C . TRP I 1 73 ? -60.829 -77.936 -20.474 1.00 36.43 73 TRP I C 1
ATOM 6318 O O . TRP I 1 73 ? -60.806 -76.713 -20.277 1.00 34.83 73 TRP I O 1
ATOM 6329 N N . SER I 1 74 ? -61.858 -78.678 -20.101 1.00 35.29 74 SER I N 1
ATOM 6330 C CA . SER I 1 74 ? -62.995 -77.960 -19.574 1.00 34.77 74 SER I CA 1
ATOM 6331 C C . SER I 1 74 ? -62.924 -77.918 -18.035 1.00 33.97 74 SER I C 1
ATOM 6332 O O . SER I 1 74 ? -63.788 -77.342 -17.387 1.00 34.02 74 SER I O 1
ATOM 6335 N N . GLY I 1 75 ? -61.865 -78.462 -17.450 1.00 31.75 75 GLY I N 1
ATOM 6336 C CA . GLY I 1 75 ? -61.650 -78.214 -16.026 1.00 30.07 75 GLY I CA 1
ATOM 6337 C C . GLY I 1 75 ? -61.167 -76.806 -15.646 1.00 29.36 75 GLY I C 1
ATOM 6338 O O . GLY I 1 75 ? -61.072 -76.484 -14.479 1.00 30.31 75 GLY I O 1
ATOM 6339 N N . PHE I 1 76 ? -60.881 -75.934 -16.602 1.00 27.42 76 PHE I N 1
ATOM 6340 C CA . PHE I 1 76 ? -60.420 -74.601 -16.227 1.00 25.51 76 PHE I CA 1
ATOM 6341 C C . PHE I 1 76 ? -61.572 -73.639 -15.917 1.00 25.67 76 PHE I C 1
ATOM 6342 O O . PHE I 1 76 ? -62.638 -73.685 -16.525 1.00 26.27 76 PHE I O 1
ATOM 6350 N N . LYS I 1 77 ? -61.367 -72.749 -14.957 1.00 25.34 77 LYS I N 1
ATOM 6351 C CA . LYS I 1 77 ? -62.299 -71.603 -14.789 1.00 23.58 77 LYS I CA 1
ATOM 6352 C C . LYS I 1 77 ? -61.961 -70.523 -15.817 1.00 21.76 77 LYS I C 1
ATOM 6353 O O . LYS I 1 77 ? -62.827 -69.889 -16.289 1.00 21.26 77 LYS I O 1
ATOM 6359 N N . PHE I 1 78 ? -60.681 -70.369 -16.183 1.00 21.07 78 PHE I N 1
ATOM 6360 C CA . PHE I 1 78 ? -60.190 -69.248 -17.011 1.00 19.96 78 PHE I CA 1
ATOM 6361 C C . PHE I 1 78 ? -59.104 -69.763 -17.920 1.00 19.84 78 PHE I C 1
ATOM 6362 O O . PHE I 1 78 ? -58.271 -70.517 -17.493 1.00 19.73 78 PHE I O 1
ATOM 6370 N N . LEU I 1 79 ? -59.078 -69.304 -19.161 1.00 20.32 79 LEU I N 1
ATOM 6371 C CA . LEU I 1 79 ? -58.140 -69.770 -20.142 1.00 21.21 79 LEU I CA 1
ATOM 6372 C C . LEU I 1 79 ? -57.947 -68.680 -21.204 1.00 22.80 79 LEU I C 1
ATOM 6373 O O . LEU I 1 79 ? -58.878 -68.395 -21.937 1.00 21.18 79 LEU I O 1
ATOM 6378 N N . PHE I 1 80 ? -56.751 -68.047 -21.235 1.00 24.11 80 PHE I N 1
ATOM 6379 C CA . PHE I 1 80 ? -56.534 -66.765 -21.949 1.00 24.84 80 PHE I CA 1
ATOM 6380 C C . PHE I 1 80 ? -55.063 -66.470 -22.192 1.00 26.10 80 PHE I C 1
ATOM 6381 O O . PHE I 1 80 ? -54.178 -66.912 -21.455 1.00 24.08 80 PHE I O 1
ATOM 6389 N N . PHE I 1 81 ? -54.854 -65.699 -23.262 1.00 26.85 81 PHE I N 1
ATOM 6390 C CA . PHE I 1 81 ? -53.542 -65.442 -23.755 1.00 27.25 81 PHE I CA 1
ATOM 6391 C C . PHE I 1 81 ? -52.970 -64.148 -23.193 1.00 27.20 81 PHE I C 1
ATOM 6392 O O . PHE I 1 81 ? -53.640 -63.137 -23.119 1.00 26.13 81 PHE I O 1
ATOM 6400 N N . HIS I 1 82 ? -51.723 -64.201 -22.743 1.00 28.12 82 HIS I N 1
ATOM 6401 C CA . HIS I 1 82 ? -50.985 -62.980 -22.470 1.00 28.57 82 HIS I CA 1
ATOM 6402 C C . HIS I 1 82 ? -50.640 -62.445 -23.875 1.00 29.70 82 HIS I C 1
ATOM 6403 O O . HIS I 1 82 ? -50.505 -63.249 -24.864 1.00 28.97 82 HIS I O 1
ATOM 6410 N N . PRO I 1 83 ? -50.513 -61.109 -24.011 1.00 30.17 83 PRO I N 1
ATOM 6411 C CA . PRO I 1 83 ? -49.923 -60.522 -25.262 1.00 29.72 83 PRO I CA 1
ATOM 6412 C C . PRO I 1 83 ? -48.576 -61.166 -25.686 1.00 30.20 83 PRO I C 1
ATOM 6413 O O . PRO I 1 83 ? -48.285 -61.211 -26.851 1.00 30.13 83 PRO I O 1
ATOM 6417 N N . ASN I 1 84 ? -47.766 -61.694 -24.784 1.00 29.41 84 ASN I N 1
ATOM 6418 C CA . ASN I 1 84 ? -46.530 -62.278 -25.267 1.00 29.75 84 ASN I CA 1
ATOM 6419 C C . ASN I 1 84 ? -46.628 -63.750 -25.799 1.00 30.78 84 ASN I C 1
ATOM 6420 O O . ASN I 1 84 ? -45.580 -64.403 -26.055 1.00 30.59 84 ASN I O 1
ATOM 6425 N N . GLY I 1 85 ? -47.855 -64.271 -25.948 1.00 30.43 85 GLY I N 1
ATOM 6426 C CA . GLY I 1 85 ? -48.118 -65.618 -26.488 1.00 28.85 85 GLY I CA 1
ATOM 6427 C C . GLY I 1 85 ? -48.203 -66.708 -25.410 1.00 29.94 85 GLY I C 1
ATOM 6428 O O . GLY I 1 85 ? -48.457 -67.888 -25.714 1.00 30.09 85 GLY I O 1
ATOM 6429 N N . TYR I 1 86 ? -47.956 -66.358 -24.150 1.00 28.62 86 TYR I N 1
ATOM 6430 C CA . TYR I 1 86 ? -48.101 -67.368 -23.113 1.00 29.07 86 TYR I CA 1
ATOM 6431 C C . TYR I 1 86 ? -49.539 -67.543 -22.779 1.00 28.21 86 TYR I C 1
ATOM 6432 O O . TYR I 1 86 ? -50.329 -66.578 -22.850 1.00 28.41 86 TYR I O 1
ATOM 6441 N N . LEU I 1 87 ? -49.889 -68.776 -22.449 1.00 26.79 87 LEU I N 1
ATOM 6442 C CA . LEU I 1 87 ? -51.272 -69.121 -22.216 1.00 25.95 87 LEU I CA 1
ATOM 6443 C C . LEU I 1 87 ? -51.531 -69.261 -20.697 1.00 24.63 87 LEU I C 1
ATOM 6444 O O . LEU I 1 87 ? -50.845 -69.981 -20.025 1.00 25.75 87 LEU I O 1
ATOM 6449 N N . TYR I 1 88 ? -52.491 -68.558 -20.147 1.00 23.46 88 TYR I N 1
ATOM 6450 C CA . TYR I 1 88 ? -52.723 -68.619 -18.712 1.00 23.59 88 TYR I CA 1
ATOM 6451 C C . TYR I 1 88 ? -54.046 -69.372 -18.413 1.00 25.04 88 TYR I C 1
ATOM 6452 O O . TYR I 1 88 ? -54.989 -69.294 -19.228 1.00 26.78 88 TYR I O 1
ATOM 6461 N N . ALA I 1 89 ? -54.092 -70.113 -17.286 1.00 24.97 89 ALA I N 1
ATOM 6462 C CA . ALA I 1 89 ? -55.259 -70.845 -16.811 1.00 23.36 89 ALA I CA 1
ATOM 6463 C C . ALA I 1 89 ? -55.368 -70.915 -15.296 1.00 24.57 89 ALA I C 1
ATOM 6464 O O . ALA I 1 89 ? -54.370 -71.115 -14.567 1.00 22.40 89 ALA I O 1
ATOM 6466 N N . VAL I 1 90 ? -56.612 -70.761 -14.812 1.00 25.06 90 VAL I N 1
ATOM 6467 C CA . VAL I 1 90 ? -56.955 -71.085 -13.438 1.00 25.17 90 VAL I CA 1
ATOM 6468 C C . VAL I 1 90 ? -57.586 -72.468 -13.439 1.00 26.16 90 VAL I C 1
ATOM 6469 O O . VAL I 1 90 ? -58.507 -72.732 -14.221 1.00 26.21 90 VAL I O 1
ATOM 6473 N N . ARG I 1 91 ? -57.096 -73.355 -12.596 1.00 26.74 91 ARG I N 1
ATOM 6474 C CA . ARG I 1 91 ? -57.825 -74.570 -12.374 1.00 29.70 91 ARG I CA 1
ATOM 6475 C C . ARG I 1 91 ? -58.031 -74.723 -10.870 1.00 30.10 91 ARG I C 1
ATOM 6476 O O . ARG I 1 91 ? -57.055 -74.698 -10.125 1.00 29.04 91 ARG I O 1
ATOM 6484 N N . GLY I 1 92 ? -59.295 -74.836 -10.412 1.00 30.02 92 GLY I N 1
ATOM 6485 C CA . GLY I 1 92 ? -59.510 -74.902 -8.988 1.00 29.56 92 GLY I CA 1
ATOM 6486 C C . GLY I 1 92 ? -59.060 -73.570 -8.430 1.00 31.53 92 GLY I C 1
ATOM 6487 O O . GLY I 1 92 ? -59.582 -72.477 -8.801 1.00 32.39 92 GLY I O 1
ATOM 6488 N N . GLN I 1 93 ? -58.109 -73.624 -7.526 1.00 31.19 93 GLN I N 1
ATOM 6489 C CA . GLN I 1 93 ? -57.680 -72.431 -6.829 1.00 32.52 93 GLN I CA 1
ATOM 6490 C C . GLN I 1 93 ? -56.249 -72.057 -7.276 1.00 32.19 93 GLN I C 1
ATOM 6491 O O . GLN I 1 93 ? -55.633 -71.167 -6.747 1.00 33.74 93 GLN I O 1
ATOM 6497 N N . ARG I 1 94 ? -55.757 -72.699 -8.316 1.00 32.01 94 ARG I N 1
ATOM 6498 C CA . ARG I 1 94 ? -54.408 -72.543 -8.733 1.00 31.99 94 ARG I CA 1
ATOM 6499 C C . ARG I 1 94 ? -54.367 -71.887 -10.092 1.00 29.99 94 ARG I C 1
ATOM 6500 O O . ARG I 1 94 ? -55.336 -71.941 -10.856 1.00 29.44 94 ARG I O 1
ATOM 6508 N N . PHE I 1 95 ? -53.205 -71.312 -10.403 1.00 27.74 95 PHE I N 1
ATOM 6509 C CA . PHE I 1 95 ? -53.034 -70.474 -11.570 1.00 25.86 95 PHE I CA 1
ATOM 6510 C C . PHE I 1 95 ? -51.744 -70.896 -12.272 1.00 25.46 95 PHE I C 1
ATOM 6511 O O . PHE I 1 95 ? -50.730 -71.149 -11.596 1.00 25.90 95 PHE I O 1
ATOM 6519 N N . TYR I 1 96 ? -51.775 -70.915 -13.602 1.00 24.68 96 TYR I N 1
ATOM 6520 C CA . TYR I 1 96 ? -50.718 -71.477 -14.437 1.00 26.33 96 TYR I CA 1
ATOM 6521 C C . TYR I 1 96 ? -50.513 -70.731 -15.716 1.00 27.07 96 TYR I C 1
ATOM 6522 O O . TYR I 1 96 ? -51.458 -70.156 -16.268 1.00 28.19 96 TYR I O 1
ATOM 6531 N N . LYS I 1 97 ? -49.290 -70.774 -16.234 1.00 27.04 97 LYS I N 1
ATOM 6532 C CA . LYS I 1 97 ? -48.978 -70.193 -17.532 1.00 26.83 97 LYS I CA 1
ATOM 6533 C C . LYS I 1 97 ? -48.021 -71.179 -18.205 1.00 26.85 97 LYS I C 1
ATOM 6534 O O . LYS I 1 97 ? -47.414 -71.980 -17.496 1.00 27.69 97 LYS I O 1
ATOM 6540 N N . ALA I 1 98 ? -47.971 -71.183 -19.545 1.00 25.65 98 ALA I N 1
ATOM 6541 C CA . ALA I 1 98 ? -47.034 -71.980 -20.322 1.00 26.27 98 ALA I CA 1
ATOM 6542 C C . ALA I 1 98 ? -47.346 -71.803 -21.794 1.00 27.37 98 ALA I C 1
ATOM 6543 O O . ALA I 1 98 ? -48.363 -71.242 -22.173 1.00 27.87 98 ALA I O 1
ATOM 6545 N N . LEU I 1 99 ? -46.461 -72.242 -22.661 1.00 29.83 99 LEU I N 1
ATOM 6546 C CA . LEU I 1 99 ? -46.709 -71.993 -24.088 1.00 31.00 99 LEU I CA 1
ATOM 6547 C C . LEU I 1 99 ? -47.832 -72.899 -24.434 1.00 31.49 99 LEU I C 1
ATOM 6548 O O . LEU I 1 99 ? -47.916 -73.957 -23.831 1.00 31.85 99 LEU I O 1
ATOM 6553 N N . PRO I 1 100 ? -48.725 -72.488 -25.348 1.00 31.81 100 PRO I N 1
ATOM 6554 C CA . PRO I 1 100 ? -49.885 -73.328 -25.562 1.00 33.59 100 PRO I CA 1
ATOM 6555 C C . PRO I 1 100 ? -49.448 -74.718 -26.065 1.00 36.46 100 PRO I C 1
ATOM 6556 O O . PRO I 1 100 ? -48.314 -74.905 -26.463 1.00 35.85 100 PRO I O 1
ATOM 6560 N N . PRO I 1 101 ? -50.337 -75.697 -26.016 1.00 39.13 101 PRO I N 1
ATOM 6561 C CA . PRO I 1 101 ? -49.919 -76.978 -26.489 1.00 42.35 101 PRO I CA 1
ATOM 6562 C C . PRO I 1 101 ? -49.976 -76.983 -28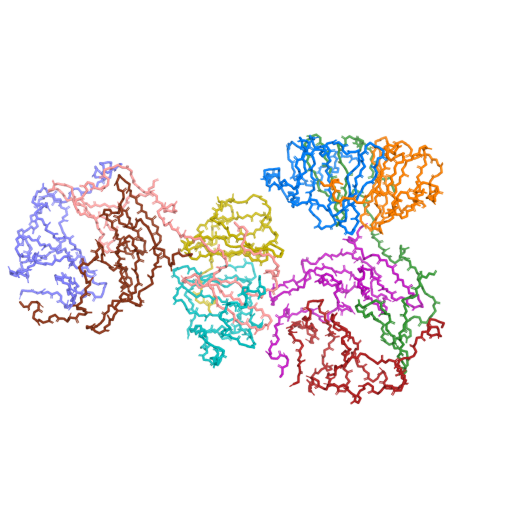.011 1.00 45.36 101 PRO I C 1
ATOM 6563 O O . PRO I 1 101 ? -50.380 -75.991 -28.636 1.00 44.56 101 PRO I O 1
ATOM 6567 N N . VAL I 1 102 ? -49.607 -78.098 -28.617 1.00 49.78 102 VAL I N 1
ATOM 6568 C CA . VAL I 1 102 ? -49.278 -77.978 -30.021 1.00 54.20 102 VAL I CA 1
ATOM 6569 C C . VAL I 1 102 ? -49.674 -79.110 -31.044 1.00 55.93 102 VAL I C 1
ATOM 6570 O O . VAL I 1 102 ? -49.658 -78.830 -32.287 1.00 57.03 102 VAL I O 1
ATOM 6574 N N . SER I 1 103 ? -50.081 -80.317 -30.549 1.00 57.04 103 SER I N 1
ATOM 6575 C CA . SER I 1 103 ? -50.216 -81.568 -31.390 1.00 57.14 103 SER I CA 1
ATOM 6576 C C . SER I 1 103 ? -48.950 -81.973 -32.180 1.00 57.96 103 SER I C 1
ATOM 6577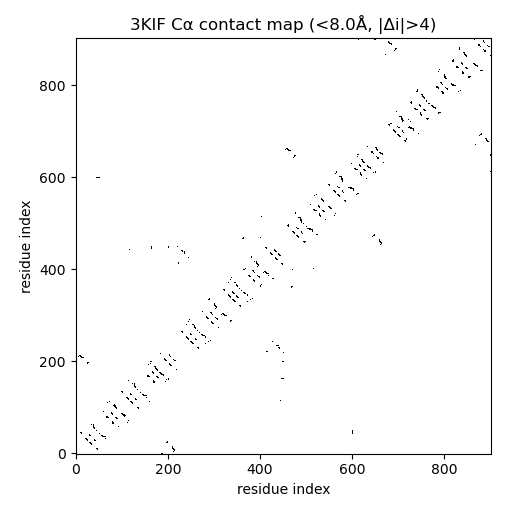 O O . SER I 1 103 ? -47.998 -82.535 -31.630 1.00 57.99 103 SER I O 1
ATOM 6580 N N . ASN J 1 13 ? -49.887 -83.257 -23.198 1.00 55.43 13 ASN J N 1
ATOM 6581 C CA . ASN J 1 13 ? -48.702 -82.570 -22.606 1.00 55.32 13 ASN J CA 1
ATOM 6582 C C . ASN J 1 13 ? -48.934 -81.513 -21.439 1.00 54.16 13 ASN J C 1
ATOM 6583 O O . ASN J 1 13 ? -48.357 -81.616 -20.352 1.00 54.09 13 ASN J O 1
ATOM 6588 N N . TRP J 1 14 ? -49.849 -80.562 -21.648 1.00 52.10 14 TRP J N 1
ATOM 6589 C CA . TRP J 1 14 ? -49.794 -79.188 -21.041 1.00 49.10 14 TRP J CA 1
ATOM 6590 C C . TRP J 1 14 ? -49.755 -78.925 -19.525 1.00 49.39 14 TRP J C 1
ATOM 6591 O O . TRP J 1 14 ? -48.895 -78.169 -19.023 1.00 49.32 14 TRP J O 1
ATOM 6602 N N . MET J 1 15 ? -50.651 -79.525 -18.776 1.00 49.76 15 MET J N 1
ATOM 6603 C CA . MET J 1 15 ? -50.615 -79.255 -17.337 1.00 50.56 15 MET J CA 1
ATOM 6604 C C . MET J 1 15 ? -49.258 -79.597 -16.673 1.00 50.14 15 MET J C 1
ATOM 6605 O O . MET J 1 15 ? -48.782 -78.878 -15.791 1.00 49.69 15 MET J O 1
ATOM 6610 N N . GLY J 1 16 ? -48.638 -80.678 -17.149 1.00 49.56 16 GLY J N 1
ATOM 6611 C CA . GLY J 1 16 ? -47.410 -81.203 -16.559 1.00 48.23 16 GLY J CA 1
ATOM 6612 C C . GLY J 1 16 ? -46.232 -80.291 -16.783 1.00 47.40 16 GLY J C 1
ATOM 6613 O O . GLY J 1 16 ? -45.443 -80.055 -15.862 1.00 49.11 16 GLY J O 1
ATOM 6614 N N . ARG J 1 17 ? -46.116 -79.747 -17.983 1.00 44.67 17 ARG J N 1
ATOM 6615 C CA . ARG J 1 17 ? -45.071 -78.774 -18.230 1.00 42.36 17 ARG J CA 1
ATOM 6616 C C . ARG J 1 17 ? -45.409 -77.307 -17.826 1.00 41.35 17 ARG J C 1
ATOM 6617 O O . ARG J 1 17 ? -44.603 -76.391 -18.056 1.00 42.47 17 ARG J O 1
ATOM 6625 N N . ALA J 1 18 ? -46.552 -77.063 -17.190 1.00 38.71 18 ALA J N 1
ATOM 6626 C CA . ALA J 1 18 ? -46.969 -75.667 -16.968 1.00 35.10 18 ALA J CA 1
ATOM 6627 C C . ALA J 1 18 ? -46.252 -75.040 -15.764 1.00 33.71 18 ALA J C 1
ATOM 6628 O O . ALA J 1 18 ? -45.947 -75.724 -14.795 1.00 32.88 18 ALA J O 1
ATOM 6630 N N . LYS J 1 19 ? -45.950 -73.753 -15.824 1.00 32.04 19 LYS J N 1
ATOM 6631 C CA . LYS J 1 19 ? -45.456 -73.103 -14.626 1.00 32.27 19 LYS J CA 1
ATOM 6632 C C . LYS J 1 19 ? -46.627 -72.667 -13.736 1.00 32.98 19 LYS J C 1
ATOM 6633 O O . LYS J 1 19 ? -47.565 -72.006 -14.232 1.00 32.02 19 LYS J O 1
ATOM 6639 N N . GLU J 1 20 ? -46.543 -73.068 -12.452 1.00 32.55 20 GLU J N 1
ATOM 6640 C CA . GLU J 1 20 ? -47.493 -72.733 -11.430 1.00 33.43 20 GLU J CA 1
ATOM 6641 C C . GLU J 1 20 ? -47.174 -71.347 -10.935 1.00 32.38 20 GLU J C 1
ATOM 6642 O O . GLU J 1 20 ? -46.136 -71.083 -10.371 1.00 30.37 20 GLU J O 1
ATOM 6648 N N . ILE J 1 21 ? -48.058 -70.411 -11.211 1.00 33.09 21 ILE J N 1
ATOM 6649 C CA . ILE J 1 21 ? -47.724 -69.053 -10.775 1.00 33.57 21 ILE J CA 1
ATOM 6650 C C . ILE J 1 21 ? -48.582 -68.585 -9.637 1.00 33.68 21 ILE J C 1
ATOM 6651 O O . ILE J 1 21 ? -48.490 -67.461 -9.260 1.00 33.63 21 ILE J O 1
ATOM 6656 N N . GLY J 1 22 ? -49.432 -69.448 -9.111 1.00 34.93 22 GLY J N 1
ATOM 6657 C CA . GLY J 1 22 ? -50.068 -69.134 -7.856 1.00 36.33 22 GLY J CA 1
ATOM 6658 C C . GLY J 1 22 ? -50.872 -70.275 -7.311 1.00 37.13 22 GLY J C 1
ATOM 6659 O O . GLY J 1 22 ? -51.358 -71.149 -8.043 1.00 36.56 22 GLY J O 1
ATOM 6660 N N . ASN J 1 23 ? -51.052 -70.220 -6.006 1.00 38.84 23 ASN J N 1
ATOM 6661 C CA . ASN J 1 23 ? -51.488 -71.380 -5.290 1.00 40.33 23 ASN J CA 1
ATOM 6662 C C . ASN J 1 23 ? -52.713 -71.384 -4.372 1.00 39.76 23 ASN J C 1
ATOM 6663 O O . ASN J 1 23 ? -53.044 -72.450 -3.839 1.00 41.49 23 ASN J O 1
ATOM 6668 N N . GLY J 1 24 ? -53.379 -70.253 -4.176 1.00 37.57 24 GLY J N 1
ATOM 6669 C CA . GLY J 1 24 ? -54.750 -70.271 -3.685 1.00 34.35 24 GLY J CA 1
ATOM 6670 C C . GLY J 1 24 ? -55.411 -68.926 -3.971 1.00 33.24 24 GLY J C 1
ATOM 6671 O O . GLY J 1 24 ? -54.710 -67.920 -4.313 1.00 32.69 24 GLY J O 1
ATOM 6672 N N . GLY J 1 25 ? -56.742 -68.888 -3.820 1.00 30.17 25 GLY J N 1
ATOM 6673 C CA . GLY J 1 25 ? -57.466 -67.650 -3.992 1.00 27.23 25 GLY J CA 1
ATOM 6674 C C . GLY J 1 25 ? -57.803 -67.343 -5.442 1.00 27.00 25 GLY J C 1
ATOM 6675 O O . GLY J 1 25 ? -58.584 -66.444 -5.664 1.00 27.58 25 GLY J O 1
ATOM 6676 N N . TRP J 1 26 ? -57.280 -68.086 -6.437 1.00 25.84 26 TRP J N 1
ATOM 6677 C CA . TRP J 1 26 ? -57.629 -67.826 -7.861 1.00 23.86 26 TRP J CA 1
ATOM 6678 C C . TRP J 1 26 ? -59.057 -68.065 -8.231 1.00 24.77 26 TRP J C 1
ATOM 6679 O O . TRP J 1 26 ? -59.526 -67.568 -9.261 1.00 24.23 26 TRP J O 1
ATOM 6690 N N . ASP J 1 27 ? -59.751 -68.829 -7.401 1.00 26.30 27 ASP J N 1
ATOM 6691 C CA . ASP J 1 27 ? -61.154 -69.198 -7.643 1.00 27.80 27 ASP J CA 1
ATOM 6692 C C . ASP J 1 27 ? -62.117 -68.051 -7.340 1.00 28.09 27 ASP J C 1
ATOM 6693 O O . ASP J 1 27 ? -63.213 -68.055 -7.821 1.00 28.62 27 ASP J O 1
ATOM 6698 N N . GLN J 1 28 ? -61.715 -67.088 -6.526 1.00 29.31 28 GLN J N 1
ATOM 6699 C CA . GLN J 1 28 ? -62.610 -66.017 -6.064 1.00 30.94 28 GLN J CA 1
ATOM 6700 C C . GLN J 1 28 ? -62.950 -65.084 -7.254 1.00 30.70 28 GLN J C 1
ATOM 6701 O O . GLN J 1 28 ? -63.936 -64.331 -7.246 1.00 31.95 28 GLN J O 1
ATOM 6707 N N . PHE J 1 29 ? -62.134 -65.098 -8.291 1.00 29.23 29 PHE J N 1
ATOM 6708 C CA . PHE J 1 29 ? -62.315 -64.045 -9.287 1.00 26.46 29 PHE J CA 1
ATOM 6709 C C . PHE J 1 29 ? -63.495 -64.206 -10.229 1.00 26.55 29 PHE J C 1
ATOM 6710 O O . PHE J 1 29 ? -63.806 -65.314 -10.722 1.00 26.24 29 PHE J O 1
ATOM 6718 N N . GLN J 1 30 ? -64.125 -63.096 -10.588 1.00 26.18 30 GLN J N 1
ATOM 6719 C CA . GLN J 1 30 ? -65.236 -63.232 -11.558 1.00 25.13 30 GLN J CA 1
ATOM 6720 C C . GLN J 1 30 ? -64.822 -62.910 -12.997 1.00 24.36 30 GLN J C 1
ATOM 6721 O O . GLN J 1 30 ? -65.437 -63.313 -13.958 1.00 24.12 30 GLN J O 1
ATOM 6727 N N . PHE J 1 31 ? -63.756 -62.140 -13.139 1.00 23.28 31 PHE J N 1
ATOM 6728 C CA . PHE J 1 31 ? -63.169 -61.861 -14.462 1.00 21.99 31 PHE J CA 1
ATOM 6729 C C . PHE J 1 31 ? -61.663 -61.898 -14.188 1.00 20.65 31 PHE J C 1
ATOM 6730 O O . PHE J 1 31 ? -61.240 -61.675 -13.031 1.00 19.65 31 PHE J O 1
ATOM 6738 N N . LEU J 1 32 ? -60.868 -62.142 -15.212 1.00 19.93 32 LEU J N 1
ATOM 6739 C CA . LEU J 1 32 ? -59.388 -62.222 -15.031 1.00 21.13 32 LEU J CA 1
ATOM 6740 C C . LEU J 1 32 ? -58.846 -62.243 -16.441 1.00 21.90 32 LEU J C 1
ATOM 6741 O O . LEU J 1 32 ? -59.102 -63.214 -17.209 1.00 22.77 32 LEU J O 1
ATOM 6746 N N . PHE J 1 33 ? -58.117 -61.197 -16.807 1.00 21.04 33 PHE J N 1
ATOM 6747 C CA . PHE J 1 33 ? -57.770 -61.021 -18.214 1.00 20.19 33 PHE J CA 1
ATOM 6748 C C . PHE J 1 33 ? -56.618 -59.997 -18.247 1.00 21.33 33 PHE J C 1
ATOM 6749 O O . PHE J 1 33 ? -56.386 -59.298 -17.242 1.00 19.87 33 PHE J O 1
ATOM 6757 N N . PHE J 1 34 ? -55.910 -59.949 -19.388 1.00 21.74 34 PHE J N 1
ATOM 6758 C CA . PHE J 1 34 ? -54.835 -59.003 -19.695 1.00 21.49 34 PHE J CA 1
ATOM 6759 C C . PHE J 1 34 ? -55.261 -57.783 -20.478 1.00 22.71 34 PHE J C 1
ATOM 6760 O O . PHE J 1 34 ? -56.232 -57.847 -21.272 1.00 21.93 34 PHE J O 1
ATOM 6768 N N . ASP J 1 35 ? -54.519 -56.670 -20.281 1.00 24.34 35 ASP J N 1
ATOM 6769 C CA . ASP J 1 35 ? -54.638 -55.493 -21.140 1.00 24.38 35 ASP J CA 1
ATOM 6770 C C . ASP J 1 35 ? -53.495 -55.693 -22.149 1.00 25.16 35 ASP J C 1
ATOM 6771 O O . ASP J 1 35 ? -52.723 -56.623 -21.968 1.00 25.39 35 ASP J O 1
ATOM 6776 N N . PRO J 1 36 ? -53.459 -54.929 -23.266 1.00 25.66 36 PRO J N 1
ATOM 6777 C CA . PRO J 1 36 ? -52.505 -55.190 -24.350 1.00 25.75 36 PRO J CA 1
ATOM 6778 C C . PRO J 1 36 ? -51.075 -55.053 -23.900 1.00 27.12 36 PRO J C 1
ATOM 6779 O O . PRO J 1 36 ? -50.134 -55.529 -24.569 1.00 26.39 36 PRO J O 1
ATOM 6783 N N . ASN J 1 37 ? -50.860 -54.398 -22.771 1.00 27.98 37 ASN J N 1
ATOM 6784 C CA . ASN J 1 37 ? -49.487 -54.378 -22.274 1.00 28.45 37 ASN J CA 1
ATOM 6785 C C . ASN J 1 37 ? -49.054 -55.541 -21.469 1.00 28.02 37 ASN J C 1
ATOM 6786 O O . ASN J 1 37 ? -47.879 -55.641 -21.124 1.00 27.58 37 ASN J O 1
ATOM 6791 N N . GLY J 1 38 ? -50.017 -56.407 -21.167 1.00 27.34 38 GLY J N 1
ATOM 6792 C CA . GLY J 1 38 ? -49.787 -57.508 -20.295 1.00 26.72 38 GLY J CA 1
ATOM 6793 C C . GLY J 1 38 ? -49.904 -57.244 -18.806 1.00 26.16 38 GLY J C 1
ATOM 6794 O O . GLY J 1 38 ? -49.393 -58.050 -18.062 1.00 27.04 38 GLY J O 1
ATOM 6795 N N . TYR J 1 39 ? -50.600 -56.209 -18.350 1.00 25.14 39 TYR J N 1
ATOM 6796 C CA . TYR J 1 39 ? -50.971 -56.118 -16.925 1.00 26.27 39 TYR J CA 1
ATOM 6797 C C . TYR J 1 39 ? -52.177 -56.980 -16.699 1.00 25.74 39 TYR J C 1
ATOM 6798 O O . TYR J 1 39 ? -53.013 -57.100 -17.622 1.00 25.05 39 TYR J O 1
ATOM 6807 N N . LEU J 1 40 ? -52.268 -57.558 -15.492 1.00 24.54 40 LEU J N 1
ATOM 6808 C CA . LEU J 1 40 ? -53.314 -58.522 -15.172 1.00 23.62 40 LEU J CA 1
ATOM 6809 C C . LEU J 1 40 ? -54.447 -57.793 -14.515 1.00 23.41 40 LEU J C 1
ATOM 6810 O O . LEU J 1 40 ? -54.231 -57.014 -13.572 1.00 24.27 40 LEU J O 1
ATOM 6815 N N . TYR J 1 41 ? -55.658 -58.058 -14.981 1.00 22.74 41 TYR J N 1
ATOM 6816 C CA . T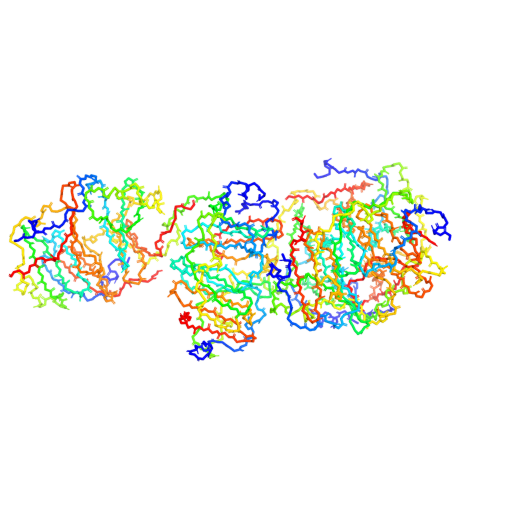YR J 1 41 ? -56.825 -57.442 -14.425 1.00 23.42 41 TYR J CA 1
ATOM 6817 C C . TYR J 1 41 ? -57.732 -58.454 -13.744 1.00 23.85 41 TYR J C 1
ATOM 6818 O O . TYR J 1 41 ? -57.947 -59.563 -14.253 1.00 25.69 41 TYR J O 1
ATOM 6827 N N . ALA J 1 42 ? -58.310 -58.078 -12.607 1.00 22.66 42 ALA J N 1
ATOM 6828 C CA . ALA J 1 42 ? -59.132 -58.982 -11.912 1.00 21.89 42 ALA J CA 1
ATOM 6829 C C . ALA J 1 42 ? -60.323 -58.283 -11.265 1.00 23.16 42 ALA J C 1
ATOM 6830 O O . ALA J 1 42 ? -60.160 -57.195 -10.742 1.00 24.58 42 ALA J O 1
ATOM 6832 N N . VAL J 1 43 ? -61.495 -58.942 -11.229 1.00 22.98 43 VAL J N 1
ATOM 6833 C CA . VAL J 1 43 ? -62.598 -58.505 -10.402 1.00 22.96 43 VAL J CA 1
ATOM 6834 C C . VAL J 1 43 ? -62.846 -59.507 -9.269 1.00 25.38 43 VAL J C 1
ATOM 6835 O O . VAL J 1 43 ? -62.865 -60.717 -9.486 1.00 25.01 43 VAL J O 1
ATOM 6839 N N . SER J 1 44 ? -63.038 -59.006 -8.060 1.00 26.73 44 SER J N 1
ATOM 6840 C CA . SER J 1 44 ? -63.276 -59.849 -6.940 1.00 28.99 44 SER J CA 1
ATOM 6841 C C . SER J 1 44 ? -63.987 -59.033 -5.882 1.00 30.85 44 SER J C 1
ATOM 6842 O O . SER J 1 44 ? -63.603 -57.875 -5.592 1.00 29.96 44 SER J O 1
ATOM 6845 N N . ASN J 1 45 ? -65.016 -59.643 -5.290 1.00 32.22 45 ASN J N 1
ATOM 6846 C CA . ASN J 1 45 ? -65.925 -58.911 -4.420 1.00 34.32 45 ASN J CA 1
ATOM 6847 C C . ASN J 1 45 ? -66.358 -57.527 -4.928 1.00 34.52 45 ASN J C 1
ATOM 6848 O O . ASN J 1 45 ? -66.423 -56.592 -4.110 1.00 34.48 45 ASN J O 1
ATOM 6853 N N . ASP J 1 46 ? -66.615 -57.364 -6.244 1.00 35.63 46 ASP J N 1
ATOM 6854 C CA . ASP J 1 46 ? -67.101 -56.083 -6.775 1.00 35.67 46 ASP J CA 1
ATOM 6855 C C . ASP J 1 46 ? -65.975 -55.096 -6.879 1.00 34.84 46 ASP J C 1
ATOM 6856 O O . ASP J 1 46 ? -66.234 -53.916 -7.122 1.00 36.99 46 ASP J O 1
ATOM 6861 N N . LYS J 1 47 ? -64.744 -55.517 -6.639 1.00 32.36 47 LYS J N 1
ATOM 6862 C CA . LYS J 1 47 ? -63.614 -54.601 -6.819 1.00 30.68 47 LYS J CA 1
ATOM 6863 C C . LYS J 1 47 ? -62.717 -54.959 -8.036 1.00 29.49 47 LYS J C 1
ATOM 6864 O O . LYS J 1 47 ? -62.654 -56.108 -8.471 1.00 27.85 47 LYS J O 1
ATOM 6870 N N . LEU J 1 48 ? -62.060 -53.945 -8.591 1.00 28.37 48 LEU J N 1
ATOM 6871 C CA . LEU J 1 48 ? -61.204 -54.082 -9.749 1.00 26.49 48 LEU J CA 1
ATOM 6872 C C . LEU J 1 48 ? -59.735 -53.931 -9.297 1.00 26.76 48 LEU J C 1
ATOM 6873 O O . LEU J 1 48 ? -59.370 -52.982 -8.541 1.00 26.18 48 LEU J O 1
ATOM 6878 N N . TYR J 1 49 ? -58.933 -54.926 -9.676 1.00 25.45 49 TYR J N 1
ATOM 6879 C CA . TYR J 1 49 ? -57.541 -54.994 -9.301 1.00 24.57 49 TYR J CA 1
ATOM 6880 C C . TYR J 1 49 ? -56.669 -55.149 -10.526 1.00 25.05 49 TYR J C 1
ATOM 6881 O O . TYR J 1 49 ? -57.109 -55.702 -11.550 1.00 25.10 49 TYR J O 1
ATOM 6890 N N . LYS J 1 50 ? -55.434 -54.650 -10.429 1.00 24.72 50 LYS J N 1
ATOM 6891 C CA . LYS J 1 50 ? -54.522 -54.553 -11.557 1.00 24.48 50 LYS J CA 1
ATOM 6892 C C . LYS J 1 50 ? -53.083 -54.546 -11.075 1.00 23.81 50 LYS J C 1
ATOM 6893 O O . LYS J 1 50 ? -52.765 -53.840 -10.184 1.00 21.49 50 LYS J O 1
ATOM 6899 N N . ALA J 1 51 ? -52.240 -55.366 -11.687 1.00 24.10 51 ALA J N 1
ATOM 6900 C CA . ALA J 1 51 ? -50.834 -55.489 -11.394 1.00 23.87 51 ALA J CA 1
ATOM 6901 C C . ALA J 1 51 ? -50.256 -56.415 -12.494 1.00 24.38 51 ALA J C 1
ATOM 6902 O O . ALA J 1 51 ? -51.015 -57.000 -13.245 1.00 24.78 51 ALA J O 1
ATOM 6904 N N . SER J 1 52 ? -48.917 -56.504 -12.599 1.00 24.30 52 SER J N 1
ATOM 6905 C CA . SER J 1 52 ? -48.213 -57.389 -13.561 1.00 23.06 52 SER J CA 1
ATOM 6906 C C . SER J 1 52 ? -48.492 -58.823 -13.061 1.00 20.07 52 SER J C 1
ATOM 6907 O O . SER J 1 52 ? -48.761 -58.963 -11.913 1.00 17.65 52 SER J O 1
ATOM 6910 N N . PRO J 1 53 ? -48.560 -59.826 -13.960 1.00 19.16 53 PRO J N 1
ATOM 6911 C CA . PRO J 1 53 ? -48.978 -61.191 -13.576 1.00 20.76 53 PRO J CA 1
ATOM 6912 C C . PRO J 1 53 ? -48.119 -61.713 -12.445 1.00 22.36 53 PRO J C 1
ATOM 6913 O O . PRO J 1 53 ? -47.103 -61.143 -12.180 1.00 23.95 53 PRO J O 1
ATOM 6917 N N . PRO J 1 54 ? -48.568 -62.698 -11.675 1.00 23.52 54 PRO J N 1
ATOM 6918 C CA . PRO J 1 54 ? -47.597 -63.030 -10.658 1.00 23.03 54 PRO J CA 1
ATOM 6919 C C . PRO J 1 54 ? -46.615 -64.063 -11.326 1.00 24.90 54 PRO J C 1
ATOM 6920 O O . PRO J 1 54 ? -46.794 -64.450 -12.502 1.00 25.01 54 PRO J O 1
ATOM 6924 N N . GLN J 1 55 ? -45.615 -64.521 -10.609 1.00 26.20 55 GLN J N 1
ATOM 6925 C CA . GLN J 1 55 ? -44.559 -65.353 -11.249 1.00 27.96 55 GLN J CA 1
ATOM 6926 C C . GLN J 1 55 ? -44.147 -66.630 -10.559 1.00 27.16 55 GLN J C 1
ATOM 6927 O O . GLN J 1 55 ? -43.384 -67.361 -11.128 1.00 26.47 55 GLN J O 1
ATOM 6933 N N . SER J 1 56 ? -44.692 -66.916 -9.368 1.00 28.37 56 SER J N 1
ATOM 6934 C CA . SER J 1 56 ? -44.332 -68.099 -8.626 1.00 28.95 56 SER J CA 1
ATOM 6935 C C . SER J 1 56 ? -45.412 -68.298 -7.576 1.00 30.26 56 SER J C 1
ATOM 6936 O O . SER J 1 56 ? -46.115 -67.369 -7.261 1.00 31.18 56 SER J O 1
ATOM 6939 N N . ASP J 1 57 ? -45.508 -69.466 -6.961 1.00 30.65 57 ASP J N 1
ATOM 6940 C CA . ASP J 1 57 ? -46.390 -69.586 -5.789 1.00 32.19 57 ASP J CA 1
ATOM 6941 C C . ASP J 1 57 ? -46.193 -68.626 -4.620 1.00 32.64 57 ASP J C 1
ATOM 6942 O O . ASP J 1 57 ? -46.973 -68.655 -3.684 1.00 33.34 57 ASP J O 1
ATOM 6947 N N . THR J 1 58 ? -45.119 -67.851 -4.602 1.00 32.10 58 THR J N 1
ATOM 6948 C CA . THR J 1 58 ? -44.879 -67.080 -3.411 1.00 30.76 58 THR J CA 1
ATOM 6949 C C . THR J 1 58 ? -45.231 -65.654 -3.729 1.00 31.72 58 THR J C 1
ATOM 6950 O O . THR J 1 58 ? -45.254 -64.830 -2.845 1.00 31.21 58 THR J O 1
ATOM 6954 N N . ASP J 1 59 ? -45.518 -65.381 -5.004 1.00 32.53 59 ASP J N 1
ATOM 6955 C CA . ASP J 1 59 ? -45.912 -64.065 -5.428 1.00 33.88 59 ASP J CA 1
ATOM 6956 C C . ASP J 1 59 ? -47.347 -63.870 -4.988 1.00 34.86 59 ASP J C 1
ATOM 6957 O O . ASP J 1 59 ? -48.278 -64.202 -5.705 1.00 36.16 59 ASP J O 1
ATOM 6962 N N . ASN J 1 60 ? -47.519 -63.375 -3.780 1.00 34.86 60 ASN J N 1
ATOM 6963 C CA . ASN J 1 60 ? -48.821 -62.934 -3.323 1.00 36.17 60 ASN J CA 1
ATOM 6964 C C . ASN J 1 60 ? -49.440 -61.801 -4.155 1.00 35.25 60 ASN J C 1
ATOM 6965 O O . ASN J 1 60 ? -49.416 -60.636 -3.731 1.00 36.57 60 ASN J O 1
ATOM 6970 N N . TRP J 1 61 ? -50.059 -62.148 -5.277 1.00 33.85 61 TRP J N 1
ATOM 6971 C CA . TRP J 1 61 ? -50.529 -61.153 -6.240 1.00 32.46 61 TRP J CA 1
ATOM 6972 C C . TRP J 1 61 ? -51.539 -60.177 -5.693 1.00 32.74 61 TRP J C 1
ATOM 6973 O O . TRP J 1 61 ? -51.457 -58.992 -5.950 1.00 33.05 61 TRP J O 1
ATOM 6984 N N . ILE J 1 62 ? -52.537 -60.651 -4.974 1.00 34.34 62 ILE J N 1
ATOM 6985 C CA . ILE J 1 62 ? -53.607 -59.720 -4.573 1.00 34.39 62 ILE J CA 1
ATOM 6986 C C . ILE J 1 62 ? -53.107 -58.713 -3.492 1.00 35.07 62 ILE J C 1
ATOM 6987 O O . ILE J 1 62 ? -53.601 -57.592 -3.406 1.00 35.60 62 ILE J O 1
ATOM 6992 N N . ALA J 1 63 ? -52.099 -59.085 -2.710 1.00 34.70 63 ALA J N 1
ATOM 6993 C CA . ALA J 1 63 ? -51.585 -58.145 -1.699 1.00 34.62 63 ALA J CA 1
ATOM 6994 C C . ALA J 1 63 ? -50.745 -57.014 -2.332 1.00 34.35 63 ALA J C 1
ATOM 6995 O O . ALA J 1 63 ? -50.593 -55.994 -1.713 1.00 35.12 63 ALA J O 1
ATOM 6997 N N . ARG J 1 64 ? -50.229 -57.181 -3.562 1.00 34.14 64 ARG J N 1
ATOM 6998 C CA . ARG J 1 64 ? -49.546 -56.076 -4.286 1.00 32.69 64 ARG J CA 1
ATOM 6999 C C . ARG J 1 64 ? -50.344 -55.488 -5.462 1.00 32.83 64 ARG J C 1
ATOM 7000 O O . ARG J 1 64 ? -49.814 -54.660 -6.199 1.00 33.39 64 ARG J O 1
ATOM 7008 N N . ALA J 1 65 ? -51.589 -55.912 -5.665 1.00 32.08 65 ALA J N 1
ATOM 7009 C CA . ALA J 1 65 ? -52.419 -55.343 -6.752 1.00 31.04 65 ALA J CA 1
ATOM 7010 C C . ALA J 1 65 ? -53.007 -53.994 -6.394 1.00 29.82 65 ALA J C 1
ATOM 7011 O O . ALA J 1 65 ? -53.417 -53.829 -5.300 1.00 29.74 65 ALA J O 1
ATOM 7013 N N . THR J 1 66 ? -53.055 -53.014 -7.297 1.00 29.17 66 THR J N 1
ATOM 7014 C CA . THR J 1 66 ? -53.758 -51.777 -6.966 1.00 28.71 66 THR J CA 1
ATOM 7015 C C . THR J 1 66 ? -55.298 -51.981 -7.107 1.00 28.19 66 THR J C 1
ATOM 7016 O O . THR J 1 66 ? -55.797 -52.545 -8.081 1.00 26.95 66 THR J O 1
ATOM 7020 N N . GLU J 1 67 ? -56.020 -51.537 -6.114 1.00 27.47 67 GLU J N 1
ATOM 7021 C CA . GLU J 1 67 ? -57.441 -51.541 -6.180 1.00 30.60 67 GLU J CA 1
ATOM 7022 C C . GLU J 1 67 ? -57.828 -50.275 -6.973 1.00 29.23 67 GLU J C 1
ATOM 7023 O O . GLU J 1 67 ? -57.900 -49.159 -6.401 1.00 29.92 67 GLU J O 1
ATOM 7029 N N . ILE J 1 68 ? -58.037 -50.453 -8.276 1.00 27.53 68 ILE J N 1
ATOM 7030 C CA . ILE J 1 68 ? -58.328 -49.362 -9.135 1.00 27.60 68 ILE J CA 1
ATOM 7031 C C . ILE J 1 68 ? -59.868 -49.073 -9.281 1.00 29.48 68 ILE J C 1
ATOM 7032 O O . ILE J 1 68 ? -60.258 -48.025 -9.817 1.00 30.59 68 ILE J O 1
ATOM 7037 N N . GLY J 1 69 ? -60.704 -49.983 -8.771 1.00 29.16 69 GLY J N 1
ATOM 7038 C CA . GLY J 1 69 ? -62.143 -49.940 -8.885 1.00 31.46 69 GLY J CA 1
ATOM 7039 C C . GLY J 1 69 ? -62.688 -50.381 -7.541 1.00 33.06 69 GLY J C 1
ATOM 7040 O O . GLY J 1 69 ? -62.318 -51.437 -7.047 1.00 33.57 69 GLY J O 1
ATOM 7041 N N . SER J 1 70 ? -63.506 -49.580 -6.892 1.00 33.79 70 SER J N 1
ATOM 7042 C CA . SER J 1 70 ? -63.928 -50.064 -5.576 1.00 35.67 70 SER J CA 1
ATOM 7043 C C . SER J 1 70 ? -65.378 -50.493 -5.419 1.00 35.23 70 SER J C 1
ATOM 7044 O O . SER J 1 70 ? -65.706 -50.874 -4.343 1.00 36.27 70 SER J O 1
ATOM 7047 N N . GLY J 1 71 ? -66.206 -50.493 -6.471 1.00 35.56 71 GLY J N 1
ATOM 7048 C CA . GLY J 1 71 ? -67.598 -50.975 -6.381 1.00 34.93 71 GLY J CA 1
ATOM 7049 C C . GLY J 1 71 ? -68.306 -51.160 -7.727 1.00 36.07 71 GLY J C 1
ATOM 7050 O O . GLY J 1 71 ? -67.927 -50.557 -8.749 1.00 36.05 71 GLY J O 1
ATOM 7051 N N . GLY J 1 72 ? -69.301 -52.059 -7.752 1.00 36.19 72 GLY J N 1
ATOM 7052 C CA . GLY J 1 72 ? -70.105 -52.329 -8.941 1.00 34.93 72 GLY J CA 1
ATOM 7053 C C . GLY J 1 72 ? -69.366 -53.057 -10.046 1.00 35.61 72 GLY J C 1
ATOM 7054 O O . GLY J 1 72 ? -69.839 -53.129 -11.169 1.00 36.59 72 GLY J O 1
ATOM 7055 N N . TRP J 1 73 ? -68.205 -53.650 -9.765 1.00 34.69 73 TRP J N 1
ATOM 7056 C CA . TRP J 1 73 ? -67.536 -54.331 -10.851 1.00 32.14 73 TRP J CA 1
ATOM 7057 C C . TRP J 1 73 ? -68.208 -55.670 -11.053 1.00 32.66 73 TRP J C 1
ATOM 7058 O O . TRP J 1 73 ? -67.998 -56.282 -12.098 1.00 33.66 73 TRP J O 1
ATOM 7069 N N . SER J 1 74 ? -69.056 -56.105 -10.109 1.00 31.38 74 SER J N 1
ATOM 7070 C CA . SER J 1 74 ? -69.671 -57.421 -10.254 1.00 31.64 74 SER J CA 1
ATOM 7071 C C . SER J 1 74 ? -70.904 -57.383 -11.146 1.00 31.50 74 SER J C 1
ATOM 7072 O O . SER J 1 74 ? -71.395 -58.405 -11.560 1.00 32.52 74 SER J O 1
ATOM 7075 N N . GLY J 1 75 ? -71.383 -56.219 -11.510 1.00 30.09 75 GLY J N 1
ATOM 7076 C CA . GLY J 1 75 ? -72.566 -56.234 -12.295 1.00 30.22 75 GLY J CA 1
ATOM 7077 C C . GLY J 1 75 ? -72.354 -56.382 -13.781 1.00 30.03 75 GLY J C 1
ATOM 7078 O O . GLY J 1 75 ? -73.335 -56.271 -14.559 1.00 31.56 75 GLY J O 1
ATOM 7079 N N . PHE J 1 76 ? -71.119 -56.630 -14.201 1.00 28.32 76 PHE J N 1
ATOM 7080 C CA . PHE J 1 76 ? -70.858 -56.735 -15.638 1.00 27.84 76 PHE J CA 1
ATOM 7081 C C . PHE J 1 76 ? -70.944 -58.093 -16.134 1.00 27.04 76 PHE J C 1
ATOM 7082 O O . PHE J 1 76 ? -70.475 -59.021 -15.505 1.00 27.22 76 PHE J O 1
ATOM 7090 N N . LYS J 1 77 ? -71.436 -58.190 -17.340 1.00 26.65 77 LYS J N 1
ATOM 7091 C CA . LYS J 1 77 ? -71.502 -59.452 -18.041 1.00 26.80 77 LYS J CA 1
ATOM 7092 C C . LYS J 1 77 ? -70.222 -59.721 -18.821 1.00 25.98 77 LYS J C 1
ATOM 7093 O O . LYS J 1 77 ? -69.788 -60.816 -18.890 1.00 25.56 77 LYS J O 1
ATOM 7099 N N . PHE J 1 78 ? -69.699 -58.711 -19.505 1.00 25.99 78 PHE J N 1
ATOM 7100 C CA . PHE J 1 78 ? -68.427 -58.818 -20.169 1.00 25.56 78 PHE J CA 1
ATOM 7101 C C . PHE J 1 78 ? -67.553 -57.677 -19.686 1.00 25.54 78 PHE J C 1
ATOM 7102 O O . PHE J 1 78 ? -68.040 -56.567 -19.418 1.00 24.90 78 PHE J O 1
ATOM 7110 N N . LEU J 1 79 ? -66.253 -57.918 -19.629 1.00 25.86 79 LEU J N 1
ATOM 7111 C CA . LEU J 1 79 ? -65.308 -56.857 -19.332 1.00 25.94 79 LEU J CA 1
ATOM 7112 C C . LEU J 1 79 ? -64.010 -57.203 -19.980 1.00 26.37 79 LEU J C 1
ATOM 7113 O O . LEU J 1 79 ? -63.330 -58.066 -19.540 1.00 27.43 79 LEU J O 1
ATOM 7118 N N . PHE J 1 80 ? -63.629 -56.504 -21.028 1.00 27.79 80 PHE J N 1
ATOM 7119 C CA . PHE J 1 80 ? -62.436 -56.892 -21.800 1.00 26.13 80 PHE J CA 1
ATOM 7120 C C . PHE J 1 80 ? -61.767 -55.732 -22.533 1.00 26.72 80 PHE J C 1
ATOM 7121 O O . PHE J 1 80 ? -62.344 -54.631 -22.654 1.00 27.05 80 PHE J O 1
ATOM 7129 N N . PHE J 1 81 ? -60.542 -55.975 -23.014 1.00 26.46 81 PHE J N 1
ATOM 7130 C CA . PHE J 1 81 ? -59.745 -54.930 -23.660 1.00 26.07 81 PHE J CA 1
ATOM 7131 C C . PHE J 1 81 ? -59.728 -54.959 -25.193 1.00 26.34 81 PHE J C 1
ATOM 7132 O O . PHE J 1 81 ? -59.616 -56.015 -25.817 1.00 26.43 81 PHE J O 1
ATOM 7140 N N . HIS J 1 82 ? -59.835 -53.778 -25.789 1.00 26.69 82 HIS J N 1
ATOM 7141 C CA . HIS J 1 82 ? -59.607 -53.577 -27.184 1.00 26.21 82 HIS J CA 1
ATOM 7142 C C . HIS J 1 82 ? -58.105 -53.518 -27.229 1.00 27.81 82 HIS J C 1
ATOM 7143 O O . HIS J 1 82 ? -57.486 -53.098 -26.238 1.00 26.11 82 HIS J O 1
ATOM 7150 N N . PRO J 1 83 ? -57.477 -54.015 -28.315 1.00 29.35 83 PRO J N 1
ATOM 7151 C CA . PRO J 1 83 ? -56.007 -53.803 -28.450 1.00 29.79 83 PRO J CA 1
ATOM 7152 C C . PRO J 1 83 ? -55.530 -52.305 -28.344 1.00 30.81 83 PRO J C 1
ATOM 7153 O O . PRO J 1 83 ? -54.359 -52.003 -28.000 1.00 30.78 83 PRO J O 1
ATOM 7157 N N . ASN J 1 84 ? -56.424 -51.359 -28.575 1.00 30.12 84 ASN J N 1
ATOM 7158 C CA . ASN J 1 84 ? -55.989 -49.986 -28.409 1.00 29.91 84 ASN J CA 1
ATOM 7159 C C . ASN J 1 84 ? -55.966 -49.611 -26.931 1.00 29.19 84 ASN J C 1
ATOM 7160 O O . ASN J 1 84 ? -55.719 -48.480 -26.603 1.00 28.76 84 ASN J O 1
ATOM 7165 N N . GLY J 1 85 ? -56.254 -50.534 -26.026 1.00 28.53 85 GLY J N 1
ATOM 7166 C CA . GLY J 1 85 ? -56.049 -50.204 -24.626 1.00 26.65 85 GLY J CA 1
ATOM 7167 C C . GLY J 1 85 ? -57.280 -49.615 -23.943 1.00 27.31 85 GLY J C 1
ATOM 7168 O O . GLY J 1 85 ? -57.226 -49.430 -22.724 1.00 27.42 85 GLY J O 1
ATOM 7169 N N . TYR J 1 86 ? -58.385 -49.398 -24.678 1.00 25.94 86 TYR J N 1
ATOM 7170 C CA . TYR J 1 86 ? -59.701 -49.136 -24.055 1.00 27.37 86 TYR J CA 1
ATOM 7171 C C . TYR J 1 86 ? -60.396 -50.345 -23.448 1.00 27.72 86 TYR J C 1
ATOM 7172 O O . TYR J 1 86 ? -60.411 -51.413 -24.053 1.00 29.91 86 TYR J O 1
ATOM 7181 N N . LEU J 1 87 ? -61.018 -50.146 -22.301 1.00 26.28 87 LEU J N 1
ATOM 7182 C CA . LEU J 1 87 ? -61.764 -51.164 -21.643 1.00 27.43 87 LEU J CA 1
ATOM 7183 C C . LEU J 1 87 ? -63.245 -51.100 -22.036 1.00 28.12 87 LEU J C 1
ATOM 7184 O O . LEU J 1 87 ? -63.896 -50.083 -21.873 1.00 29.86 87 LEU J O 1
ATOM 7189 N N . TYR J 1 88 ? -63.753 -52.164 -22.607 1.00 27.79 88 TYR J N 1
ATOM 7190 C CA . TYR J 1 88 ? -65.154 -52.281 -22.954 1.00 26.87 88 TYR J CA 1
ATOM 7191 C C . TYR J 1 88 ? -65.882 -53.069 -21.914 1.00 27.26 88 TYR J C 1
ATOM 7192 O O . TYR J 1 88 ? -65.356 -54.000 -21.269 1.00 26.65 88 TYR J O 1
ATOM 7201 N N . ALA J 1 89 ? -67.137 -52.725 -21.738 1.00 27.44 89 ALA J N 1
ATOM 7202 C CA . ALA J 1 89 ? -67.882 -53.414 -20.730 1.00 26.86 89 ALA J CA 1
ATOM 7203 C C . ALA J 1 89 ? -69.337 -53.552 -21.130 1.00 27.46 89 ALA J C 1
ATOM 7204 O O . ALA J 1 89 ? -69.941 -52.635 -21.723 1.00 27.63 89 ALA J O 1
ATOM 7206 N N . VAL J 1 90 ? -69.912 -54.701 -20.776 1.00 27.66 90 VAL J N 1
ATOM 7207 C CA . VAL J 1 90 ? -71.343 -54.872 -20.906 1.00 26.90 90 VAL J CA 1
ATOM 7208 C C . VAL J 1 90 ? -72.002 -55.006 -19.545 1.00 27.80 90 VAL J C 1
ATOM 7209 O O . VAL J 1 90 ? -71.587 -55.821 -18.705 1.00 26.54 90 VAL J O 1
ATOM 7213 N N . ARG J 1 91 ? -73.052 -54.202 -19.370 1.00 28.60 91 ARG J N 1
ATOM 7214 C CA . ARG J 1 91 ? -73.810 -54.223 -18.156 1.00 30.95 91 ARG J CA 1
ATOM 7215 C C . ARG J 1 91 ? -75.254 -54.155 -18.483 1.00 30.92 91 ARG J C 1
ATOM 7216 O O . ARG J 1 91 ? -75.741 -53.149 -18.943 1.00 31.49 91 ARG J O 1
ATOM 7224 N N . GLY J 1 92 ? -75.948 -55.246 -18.236 1.00 32.00 92 GLY J N 1
ATOM 7225 C CA . GLY J 1 92 ? -77.338 -55.335 -18.563 1.00 31.96 92 GLY J CA 1
ATOM 7226 C C . GLY J 1 92 ? -77.447 -55.169 -20.053 1.00 33.39 92 GLY J C 1
ATOM 7227 O O . GLY J 1 92 ? -76.641 -55.695 -20.817 1.00 34.33 92 GLY J O 1
ATOM 7228 N N . GLN J 1 93 ? -78.458 -54.424 -20.453 1.00 33.92 93 GLN J N 1
ATOM 7229 C CA . GLN J 1 93 ? -78.710 -54.049 -21.821 1.00 34.63 93 GLN J CA 1
ATOM 7230 C C . GLN J 1 93 ? -77.553 -53.236 -22.456 1.00 33.87 93 GLN J C 1
ATOM 7231 O O . GLN J 1 93 ? -77.389 -53.246 -23.677 1.00 34.82 93 GLN J O 1
ATOM 7237 N N . ARG J 1 94 ? -76.751 -52.537 -21.668 1.00 32.26 94 ARG J N 1
ATOM 7238 C CA . ARG J 1 94 ? -75.804 -51.577 -22.304 1.00 32.12 94 ARG J CA 1
ATOM 7239 C C . ARG J 1 94 ? -74.357 -51.974 -22.472 1.00 29.65 94 ARG J C 1
ATOM 7240 O O . ARG J 1 94 ? -73.810 -52.804 -21.762 1.00 28.89 94 ARG J O 1
ATOM 7248 N N . PHE J 1 95 ? -73.747 -51.296 -23.418 1.00 28.88 95 PHE J N 1
ATOM 7249 C CA . PHE J 1 95 ? -72.377 -51.513 -23.844 1.00 28.94 95 PHE J CA 1
ATOM 7250 C C . PHE J 1 95 ? -71.598 -50.195 -23.682 1.00 29.20 95 PHE J C 1
ATOM 7251 O O . PHE J 1 95 ? -72.046 -49.119 -24.103 1.00 30.45 95 PHE J O 1
ATOM 7259 N N . TYR J 1 96 ? -70.409 -50.269 -23.123 1.00 29.20 96 TYR J N 1
ATOM 7260 C CA . TYR J 1 96 ? -69.645 -49.069 -22.886 1.00 28.72 96 TYR J CA 1
ATOM 7261 C C . TYR J 1 96 ? -68.175 -49.268 -23.100 1.00 28.20 96 TYR J C 1
ATOM 7262 O O . TYR J 1 96 ? -67.682 -50.393 -23.112 1.00 27.84 96 TYR J O 1
ATOM 7271 N N . LYS J 1 97 ? -67.465 -48.148 -23.166 1.00 27.33 97 LYS J N 1
ATOM 7272 C CA . LYS J 1 97 ? -66.040 -48.143 -23.262 1.00 28.13 97 LYS J CA 1
ATOM 7273 C C . LYS J 1 97 ? -65.470 -46.869 -22.772 1.00 28.13 97 LYS J C 1
ATOM 7274 O O . LYS J 1 97 ? -66.130 -45.845 -22.833 1.00 30.00 97 LYS J O 1
ATOM 7280 N N . ALA J 1 98 ? -64.235 -46.943 -22.285 1.00 27.55 98 ALA J N 1
ATOM 7281 C CA . ALA J 1 98 ? -63.486 -45.828 -21.693 1.00 26.21 98 ALA J CA 1
ATOM 7282 C C . ALA J 1 98 ? -62.113 -46.393 -21.395 1.00 26.80 98 ALA J C 1
ATOM 7283 O O . ALA J 1 98 ? -61.938 -47.624 -21.253 1.00 27.68 98 ALA J O 1
ATOM 7285 N N . LEU J 1 99 ? -61.145 -45.527 -21.223 1.00 26.43 99 LEU J N 1
ATOM 7286 C CA . LEU J 1 99 ? -59.896 -45.970 -20.663 1.00 26.92 99 LEU J CA 1
ATOM 7287 C C . LEU J 1 99 ? -60.057 -46.570 -19.254 1.00 26.53 99 LEU J C 1
ATOM 7288 O O . LEU J 1 99 ? -60.819 -46.053 -18.433 1.00 28.03 99 LEU J O 1
ATOM 7293 N N . PRO J 1 100 ? -59.321 -47.635 -18.918 1.00 25.54 100 PRO J N 1
ATOM 7294 C CA . PRO J 1 100 ? -59.614 -48.274 -17.614 1.00 24.72 100 PRO J CA 1
ATOM 7295 C C . PRO J 1 100 ? -59.276 -47.297 -16.486 1.00 25.37 100 PRO J C 1
ATOM 7296 O O . PRO J 1 100 ? -58.464 -46.426 -16.699 1.00 25.22 100 PRO J O 1
ATOM 7300 N N . PRO J 1 101 ? -59.796 -47.495 -15.265 1.00 25.47 101 PRO J N 1
ATOM 7301 C CA . PRO J 1 101 ? -59.484 -46.405 -14.318 1.00 26.08 101 PRO J CA 1
ATOM 7302 C C . PRO J 1 101 ? -58.107 -46.671 -13.805 1.00 26.79 101 PRO J C 1
ATOM 7303 O O . PRO J 1 101 ? -57.637 -47.796 -13.951 1.00 28.77 101 PRO J O 1
ATOM 7307 N N . VAL J 1 102 ? -57.489 -45.720 -13.131 1.00 26.42 102 VAL J N 1
ATOM 7308 C CA . VAL J 1 102 ? -56.091 -45.866 -12.799 1.00 26.91 102 VAL J CA 1
ATOM 7309 C C . VAL J 1 102 ? -55.908 -45.768 -11.275 1.00 28.24 102 VAL J C 1
ATOM 7310 O O . VAL J 1 102 ? -54.835 -45.894 -10.749 1.00 29.66 102 VAL J O 1
ATOM 7314 N N . SER J 1 103 ? -57.000 -45.600 -10.567 1.00 28.61 103 SER J N 1
ATOM 7315 C CA . SER J 1 103 ? -57.014 -45.360 -9.154 1.00 28.99 103 SER J CA 1
ATOM 7316 C C . SER J 1 103 ? -58.490 -45.526 -8.755 1.00 29.84 103 SER J C 1
ATOM 7317 O O . SER J 1 103 ? -59.396 -45.373 -9.574 1.00 29.05 103 SER J O 1
ATOM 7320 N N . ASN J 1 104 ? -58.756 -45.862 -7.512 1.00 29.94 104 ASN J N 1
ATOM 7321 C CA . ASN J 1 104 ? -60.129 -45.771 -7.101 1.00 31.09 104 ASN J CA 1
ATOM 7322 C C . ASN J 1 104 ? -60.492 -44.342 -6.645 1.00 32.15 104 ASN J C 1
ATOM 7323 O O . ASN J 1 104 ? -61.604 -44.101 -6.254 1.00 31.70 104 ASN J O 1
ATOM 7328 N N . GLN J 1 105 ? -59.476 -43.465 -6.608 1.00 35.05 105 GLN J N 1
ATOM 7329 C CA . GLN J 1 105 ? -59.521 -41.980 -6.611 1.00 36.88 105 GLN J CA 1
ATOM 7330 C C . GLN J 1 105 ? -59.997 -41.392 -5.307 1.00 37.94 105 GLN J C 1
ATOM 7331 O O . GLN J 1 105 ? -59.768 -41.965 -4.214 1.00 40.75 105 GLN J O 1
#

InterPro domains:
  IPR023294 Tachylectin 2 [PF14517] (129-255)
  IPR036813 Tachylectin 2 superfamily [SSF50934] (23-255)

Foldseek 3Di:
DVVVVVVPDADQEDDDPVAFLDWAAELVQWIWTHHPQFIWTDHRGPHHPDPPVVVIDTQGDGNNSQWPDWYYDNVQKIWTHHPNDIDIDHGGD/DVVPDADFADPDPVQWPDWDAALVQWIWTDHPFWIWTGHGGRHHVCPVVVPTDTQGDHRRPQWPDWQYDNVQKIWTAGPHDIDIDHGD/DDFDDPCPVQWPDWDDDPVQWIWTHHPNDIDTHHGGPDDDDPPVVPDDDQDDPCPVQWPDWDADVVQWIWTHHDPDIDTDHDGGD/DCVVVDADFADDPPVQWPDWDAELVQWIWTHHPFWIWTDHGGDHHVDDPVVPTDTQGDGRNVQWPDWYYDNVQWIWTHHDHDIDIGHRGDD/DDVVPDADFADDDPVQWPDWAAELVQWIWTHGPQWIWTGHGGGHHVRPPVVPTAGAADHRNVQWDDWDYDNVQKIWTHGDPDIDIDHRGDHND/DVVVVVPDADQADDDPVQWLDWAAELVQWIWTHHPQWIWIDHGGPHHVDPTVVVTDTFGDGRNSQWPDWYYDNVQWIWTHHDPDIDIDHGGD/DVVPDQDFADDDPPQWPDWDAALVQWIWTDHPQFIWTDHGGRHHVDPCVVPTDGQGDHRRNQWPDWDYDNVQKIWTHGDPDIDIDHGD/DDFDDPDPPQWPDWDDDPVQWIWTHHPNDIDTGHGGPDDDDPPVVPDDDFDDPCPVQWPDWDDDPVQWIWTHHPPDIDIDHRGDD/DVVVVVVPDAPFADDPPVQWPDWDAELVQWIWTDHAQWIWIGHGGRHHVDPVVVPTDTQGDGRNVQWPDWDYDNVQWIWTDHDNDIDIGHDGDD/DPPVPDADQADDDPVQWPDWDAELVQWIWTDGPQWIWTGHRGHHHVRPPVVPTAGQGDHDNVQWPDWDYDNVQWIWTHGDPDIDIDHRGDHND

Organism: Tachypleus tridentatus (NCBI:txid6853)

Nearest PDB structures (foldseek):
  3kif-assembly2_D  TM=9.989E-01  e=7.751E-15  synthetic construct
  1tl2-assembly1_A  TM=1.002E+00  e=2.692E-13  Tachypleus tridentatus
  5c2m-assembly1_A  TM=9.889E-01  e=1.564E-08  Nematostella vectensis
  3kih-assembly1_D  TM=9.914E-01  e=1.191E-08  synthetic construct
  3kif-assembly1_C  TM=5.342E-01  e=4.123E-12  synthetic construct

CATH classification: 2.20.25.650

B-factor: mean 36.17, std 9.88, range [6.47, 94.43]

Radius of gyration: 35.21 Å; Cα contacts (8 Å, |Δi|>4): 2244; chains: 10; bounding box: 67×110×66 Å